Protein AF-A0AAE4P4L5-F1 (afdb_monomer_lite)

Organism: NCBI:txid1117645

Secondary structure (DSSP, 8-state):
-----------SSEEE--SSSEEEEESSHHHHHHHHHHHHHTT----SEEEE-SSGGGHHHHHHHTTT--SEEEEE--SSHHHHHHHHHHHHHTTTS-EEE-GGGGTBSTTSBSSHHHHHHHHHHHHHHHHHHHHGGGS--------------------------------------------------------------------------------------PPP----------PPPP--------HHHHHHHHHHHHHHHTTS---HHHHHHHHHHHEEE-TTSBEEEPTT----HHHHHHHTT---S-PPPTT---B---PPPHHHHHHHHHHHHHHHTT-SEEEEEESS-TTSHHHHHHHTSSSEEEEEEEES-HHHHHHHHHH-TTSEEEEB-GGGGTB-TTSPBPPP---EEEEEE---BSB--SHHHHTTSSTT--BHHHHHHHHHHHHEEEEEEEEEEEETTTGGG-TTB-SEEEEEEEEPPTT-STT----EEEEEEEE--S---B--TTHHHH-GGGB-SEEEEEE-TTS-EEEEEE--HHHHHHHHHHHHHHHHHHHHHTTS-TT----------------------PPPPPPPHHHHHHHHHHHHHHHHHHHH-SS--HHHHHHHHHHHHHHHHHHH-GGG--HHHHHHHHHHHHHHHHHHH----SSEEESS----TT--EEEE---S-EEEHHHHH-TTS-HHHHHHHHTB-TTSBBTTTTTTTTTEEEETTEEEEHHHHTSEEHHHHHHHHHHHHHHHHTT-TTHHHHHHHHHHHTPPPPPPGGG----TTSHHHHH-EEEEEEEEEEETTTTEEEEEEEEEEHHHHHHHHHHHS-GGGGTTS-HHHHHHHHTT-----S-HHHHHHHHHHHHHHHHHHHHHHHHHTS-HHHHHHHHHHHHHHHS-EE---GGGSPP--EEESEETTEE----HHHHHHHHHHHHHSEEEE---TTS-HHHHHHHHHHHHHHTTS-SSEEEEESSHHHHHHHHHHHHHHSTT-EEEEEET-STT---TT----TT-EEEEEHHHHTTEE--HHHHHHHHHT-TTS-HHHHHHHHSPPHHHHHHHHHHHTTSTT----S--EEHHHHT--EEEETTGGGG-----B---SSTT---GGGG-B-PPPHHHHHHHHHHHHHHHHHTS--EEEE-S----S-HHHHHHHHHTTSHHHHHHTTTTSHHHHHHHH--EEEEEEE-TTS-EEEEEEE-

Foldseek 3Di:
DDDDDDDDDDDLKDKDAAQDLEEEEEQAVLQLVLVCVVCVVVVHDDRHMYIYNPHLVSLVVVCVVCLVRQGEYEYFYFQDPSSVVSLVCSCVVNPPHNYYYCCVVLQGHPPGGRGSNSSSVVVVVVVVVVVVVVVVVVPPPDDDDDDDDDDDDDDDDDDDDDDDDDDDDDDDDDDDDDDDDDDDDDDDDDDDDDDDDDDDYDDDDDDDDDDDDDDDDDDDDDDDDDDDDDDDDDDDDDDDDDDDDDPDDDLVPLQVVLVVLLVVCQPHQDEQVSLLVNLCSQWDADPQQWIAGRPPDDQDVSNLVSLVSHDDDDPDPPPDPFFFDFDADLLVLVLLLVVCLVVCVPPQEWEEEEQAQFLNSNVVSVPPSPHHYAYEYEHQDPSSLSNNCSVCVRYGYGNDHSLCQQAPQQLDGDDADQGGLEYEEEGTWDADDDDNCVSPRPVVDGIRLSNVVVVRLVRHDAQGKYWYKDFLVVLLPQQWDFQKDWDDKAWDAACSTPPDRTTIMTTMITGDPPGDTHRRNCVCVVVVLSHQADWDWDQDPVRDIDTGGHDYPVSSSVSSVVVVVVVVVVVVVVVPPPPDDDDDDDDDDDDDDDDDDDDDDDDFDQDDPVLLVVLLVLLVLLLVLLVPQLQNFPVSVVVNVVSVVVNVCSVPVVRPDTPVNSVVSNVVSVVSNVVSVDDDDLEDEDQDDDDDFQHFKYWFAHPFDKDFQQVQEQVVDDPLRVVQLLCADLLQARDVCVSNVVQWADFDHGTGGLLNLLFFFLLVSLVRLVVCVVVCVVPPPCRSVVSVVSSVVQFFDQDALVRDQDFLLDVVQVVAWPAWDFDFDQDPVVRHTDTDTDTDGNSNVLLVVLVPDDQVLLVPAHSVLLNCVSPVNQQDDPDPVVSQVSVVSSRVSRRVSVSCCLVPVDDPVSNVVSSVVCCSPPVRGGDDQQLNQGQGFMKGQDFPRHGDYQDSLLSSLLSCCLNQQFDESQAAPPNPLLLSLLSSVRSCQVSPLWFFEEEEAAAPVVVSVSVSRCSRIHHRAMEREQGLPDPSYDCSVPAGGGRYYYYYYLNNLLLEDAPPVLLVVVQVVADQDDPVNSVPSQDDPVVVVVVVVVVCVPDPDDDDDHHGGHPVRNVGQAYEYEACLVQLQAGAAQDDPDPPDDQPRNPAGDDHDSSNNSLLSVLVVNCVVSVQRRYYYYHNDQDDQGLSSVVSVCSSRQVVVCVVVVVSRSSSVCVNPKDFNFDFNQDPVRDTHTDGGID

pLDDT: mean 74.39, std 22.73, range [22.67, 98.56]

InterPro domains:
  IPR002052 DNA methylase, N-6 adenine-specific, conserved site [PS00092] (423-429)
  IPR003356 DNA methylase, adenine-specific [PF02384] (325-542)
  IPR014001 Helicase superfamily 1/2, ATP-binding domain [PS51192] (958-1200)
  IPR014001 Helicase superfamily 1/2, ATP-binding domain [SM00487] (946-1205)
  IPR027417 P-loop containing nucleoside triphosphate hydrolase [G3DSA:3.40.50.300] (941-1202)
  IPR027417 P-loop containing nucleoside triphosphate hydrolase [SSF52540] (906-1208)
  IPR029063 S-adenosyl-L-methionine-dependent methyltransferase superfamily [G3DSA:3.40.50.150] (322-543)
  IPR029063 S-adenosyl-L-methionine-dependent methyltransferase superfamily [SSF53335] (313-619)
  IPR051537 DNA Adenine N(4)/N(6)-Methyltransferase [PTHR42933] (322-515)
  IPR060542 Probable helicase domain [PF28555] (964-1236)

Radius of gyration: 41.23 Å; chains: 1; bounding box: 129×109×109 Å

Structure (mmCIF, N/CA/C/O backbone):
data_AF-A0AAE4P4L5-F1
#
_entry.id   AF-A0AAE4P4L5-F1
#
loop_
_atom_site.group_PDB
_atom_site.id
_atom_site.type_symbol
_atom_site.label_atom_id
_atom_site.label_alt_id
_atom_site.label_comp_id
_atom_site.label_asym_id
_atom_site.label_entity_id
_atom_site.label_seq_id
_atom_site.pdbx_PDB_ins_code
_atom_site.Cartn_x
_atom_site.Cartn_y
_atom_site.Cartn_z
_atom_site.occupancy
_atom_site.B_iso_or_equiv
_atom_site.auth_seq_id
_atom_site.auth_comp_id
_atom_site.auth_asym_id
_atom_site.auth_atom_id
_atom_site.pdbx_PDB_model_num
ATOM 1 N N . MET A 1 1 ? -25.434 48.879 -8.351 1.00 29.38 1 MET A N 1
ATOM 2 C CA . MET A 1 1 ? -26.326 49.464 -7.327 1.00 29.38 1 MET A CA 1
ATOM 3 C C . MET A 1 1 ? -25.637 49.303 -5.984 1.00 29.38 1 MET A C 1
ATOM 5 O O . MET A 1 1 ? -25.114 48.224 -5.750 1.00 29.38 1 MET A O 1
ATOM 9 N N . SER A 1 2 ? -25.571 50.295 -5.107 1.00 25.98 2 SER A N 1
ATOM 10 C CA . SER A 1 2 ? -25.793 51.746 -5.264 1.00 25.98 2 SER A CA 1
ATOM 11 C C . SER A 1 2 ? -25.328 52.394 -3.963 1.00 25.98 2 SER A C 1
ATOM 13 O O . SER A 1 2 ? -25.608 51.846 -2.899 1.00 25.98 2 SER A O 1
ATOM 15 N N . GLU A 1 3 ? -24.649 53.536 -4.025 1.00 38.09 3 GLU A N 1
ATOM 16 C CA . GLU A 1 3 ? -24.379 54.307 -2.812 1.00 38.09 3 GLU A CA 1
ATOM 17 C C . GLU A 1 3 ? -25.700 54.811 -2.227 1.00 38.09 3 GLU A C 1
ATOM 19 O O . GLU A 1 3 ? -26.531 55.372 -2.940 1.00 38.09 3 GLU A O 1
ATOM 24 N N . ASN A 1 4 ? -25.897 54.600 -0.928 1.00 30.28 4 ASN A N 1
ATOM 25 C CA . ASN A 1 4 ? -26.820 55.391 -0.129 1.00 30.28 4 ASN A CA 1
ATOM 26 C C . ASN A 1 4 ? -26.348 55.345 1.324 1.00 30.28 4 ASN A C 1
ATOM 28 O O . ASN A 1 4 ? -26.172 54.272 1.901 1.00 30.28 4 ASN A O 1
ATOM 32 N N . SER A 1 5 ? -26.085 56.517 1.888 1.00 42.69 5 SER A N 1
ATOM 33 C CA . SER A 1 5 ? -25.604 56.686 3.254 1.00 42.69 5 SER A CA 1
ATOM 34 C C . SER A 1 5 ? -26.760 56.628 4.250 1.00 42.69 5 SER A C 1
ATOM 36 O O . SER A 1 5 ? -27.847 57.131 3.977 1.00 42.69 5 SER A O 1
ATOM 38 N N . LEU A 1 6 ? -26.527 56.057 5.436 1.00 30.20 6 LEU A N 1
ATOM 39 C CA . LEU A 1 6 ? -27.431 56.211 6.576 1.00 30.20 6 LEU A CA 1
ATOM 40 C C . LEU A 1 6 ? -26.693 55.993 7.906 1.00 30.20 6 LEU A C 1
ATOM 42 O O . LEU A 1 6 ? -26.108 54.941 8.130 1.00 30.20 6 LEU A O 1
ATOM 46 N N . ALA A 1 7 ? -26.765 57.012 8.768 1.00 28.72 7 ALA A N 1
ATOM 47 C CA . ALA A 1 7 ? -26.451 57.012 10.200 1.00 28.72 7 ALA A CA 1
ATOM 48 C C . ALA A 1 7 ? -25.129 56.354 10.665 1.00 28.72 7 ALA A C 1
ATOM 50 O O . ALA A 1 7 ? -25.094 55.188 11.055 1.00 28.72 7 ALA A O 1
ATOM 51 N N . TYR A 1 8 ? -24.090 57.180 10.845 1.00 36.94 8 TYR A N 1
ATOM 52 C CA . TYR A 1 8 ? -23.181 56.964 11.977 1.00 36.94 8 TYR A CA 1
ATOM 53 C C . TYR A 1 8 ? -23.991 57.067 13.282 1.00 36.94 8 TYR A C 1
ATOM 55 O O . TYR A 1 8 ? -24.640 58.082 13.539 1.00 36.94 8 TYR A O 1
ATOM 63 N N . LYS A 1 9 ? -23.931 56.020 14.104 1.00 34.38 9 LYS A N 1
ATOM 64 C CA . LYS A 1 9 ? -24.213 56.047 15.545 1.00 34.38 9 LYS A CA 1
ATOM 65 C C . LYS A 1 9 ? -22.993 55.485 16.266 1.00 34.38 9 LYS A C 1
ATOM 67 O O . LYS A 1 9 ? -22.259 54.697 15.672 1.00 34.38 9 LYS A O 1
ATOM 72 N N . ASP A 1 10 ? -22.798 55.887 17.518 1.00 44.84 10 ASP A N 1
ATOM 73 C CA . ASP A 1 10 ? -21.693 55.399 18.342 1.00 44.84 10 ASP A CA 1
ATOM 74 C C . ASP A 1 10 ? -21.751 53.878 18.518 1.00 44.84 10 ASP A C 1
ATOM 76 O O . ASP A 1 10 ? -22.666 53.330 19.133 1.00 44.84 10 ASP A O 1
ATOM 80 N N . ASP A 1 11 ? -20.743 53.211 17.970 1.00 51.00 11 ASP A N 1
ATOM 81 C CA . ASP A 1 11 ? -20.430 51.806 18.184 1.00 51.00 11 ASP A CA 1
ATOM 82 C C . ASP A 1 11 ? -18.935 51.670 17.860 1.00 51.00 11 ASP A C 1
ATOM 84 O O . ASP A 1 11 ? -18.531 51.800 16.703 1.00 51.00 11 ASP A O 1
ATOM 88 N N . ASP A 1 12 ? -18.075 51.436 18.857 1.00 70.44 12 ASP A N 1
ATOM 89 C CA . ASP A 1 12 ? -16.612 51.369 18.655 1.00 70.44 12 ASP A CA 1
ATOM 90 C C . ASP A 1 12 ? -16.159 50.146 17.822 1.00 70.44 12 ASP A C 1
ATOM 92 O O . ASP A 1 12 ? -14.967 49.888 17.648 1.00 70.44 12 ASP A O 1
ATOM 96 N N . ILE A 1 13 ? -17.124 49.351 17.360 1.00 82.00 13 ILE A N 1
ATOM 97 C CA . ILE A 1 13 ? -16.982 48.089 16.649 1.00 82.00 13 ILE A CA 1
ATOM 98 C C . ILE A 1 13 ? -17.882 48.166 15.414 1.00 82.00 13 ILE A C 1
ATOM 100 O O . ILE A 1 13 ? -19.107 48.117 15.533 1.00 82.00 13 ILE A O 1
ATOM 104 N N . SER A 1 14 ? -17.300 48.237 14.216 1.00 84.94 14 SER A N 1
ATOM 105 C CA . SER A 1 14 ? -18.095 48.289 12.985 1.00 84.94 14 SER A CA 1
ATOM 106 C C . SER A 1 14 ? -18.563 46.899 12.550 1.00 84.94 14 SER A C 1
ATOM 108 O O . SER A 1 14 ? -17.757 45.981 12.377 1.00 84.94 14 SER A O 1
ATOM 110 N N . VAL A 1 15 ? -19.865 46.760 12.302 1.00 88.44 15 VAL A N 1
ATOM 111 C CA . VAL A 1 15 ? -20.518 45.505 11.900 1.00 88.44 15 VAL A CA 1
ATOM 112 C C . VAL A 1 15 ? -21.089 45.631 10.483 1.00 88.44 15 VAL A C 1
ATOM 114 O O . VAL A 1 15 ? -21.562 46.694 10.090 1.00 88.44 15 VAL A O 1
ATOM 117 N N . ILE A 1 16 ? -21.020 44.555 9.700 1.00 85.44 16 ILE A N 1
ATOM 118 C CA . ILE A 1 16 ? -21.752 44.372 8.439 1.00 85.44 16 ILE A CA 1
ATOM 119 C C . ILE A 1 16 ? -22.526 43.066 8.585 1.00 85.44 16 ILE A C 1
ATOM 121 O O . ILE A 1 16 ? -21.897 42.013 8.663 1.00 85.44 16 ILE A O 1
ATOM 125 N N . GLU A 1 17 ? -23.854 43.117 8.650 1.00 83.81 17 GLU A N 1
ATOM 126 C CA . GLU A 1 17 ? -24.657 41.918 8.913 1.00 83.81 17 GLU A CA 1
ATOM 127 C C . GLU A 1 17 ? -24.667 40.922 7.747 1.00 83.81 17 GLU A C 1
ATOM 129 O O . GLU A 1 17 ? -24.684 41.294 6.570 1.00 83.81 17 GLU A O 1
ATOM 134 N N . GLY A 1 18 ? -24.661 39.637 8.099 1.00 78.12 18 GLY A N 1
ATOM 135 C CA . GLY A 1 18 ? -24.868 38.513 7.196 1.00 78.12 18 GLY A CA 1
ATOM 136 C C . GLY A 1 18 ? -26.224 37.846 7.413 1.00 78.12 18 GLY A C 1
ATOM 137 O O . GLY A 1 18 ? -26.995 38.204 8.296 1.00 78.12 18 GLY A O 1
ATOM 138 N N . ASN A 1 19 ? -26.510 36.839 6.592 1.00 76.00 19 ASN A N 1
ATOM 139 C CA . ASN A 1 19 ? -27.744 36.050 6.633 1.00 76.00 19 ASN A CA 1
ATOM 140 C C . ASN A 1 19 ? -27.506 34.578 7.030 1.00 76.00 19 ASN A C 1
ATOM 142 O O . ASN A 1 19 ? -28.372 33.727 6.829 1.00 76.00 19 ASN A O 1
ATOM 146 N N . LYS A 1 20 ? -26.345 34.283 7.627 1.00 74.25 20 LYS A N 1
ATOM 147 C CA . LYS A 1 20 ? -26.039 33.047 8.360 1.00 74.25 20 LYS A CA 1
ATOM 148 C C . LYS A 1 20 ? -25.724 33.355 9.818 1.00 74.25 20 LYS A C 1
ATOM 150 O O . LYS A 1 20 ? -25.116 34.379 10.107 1.00 74.25 20 LYS A O 1
ATOM 155 N N . ASP A 1 21 ? -25.989 32.382 10.688 1.00 85.62 21 ASP A N 1
ATOM 156 C CA . ASP A 1 21 ? -25.558 32.358 12.095 1.00 85.62 21 ASP A CA 1
ATOM 157 C C . ASP A 1 21 ? -24.047 32.016 12.221 1.00 85.62 21 ASP A C 1
ATOM 159 O O . ASP A 1 21 ? -23.607 31.062 12.869 1.00 85.62 21 ASP A O 1
ATOM 163 N N . GLU A 1 22 ? -23.223 32.786 11.508 1.00 86.69 22 GLU A N 1
ATOM 164 C CA . GLU A 1 22 ? -21.763 32.703 11.446 1.00 86.69 22 GLU A CA 1
ATOM 165 C C . GLU A 1 22 ? -21.189 34.128 11.350 1.00 86.69 22 GLU A C 1
ATOM 167 O O . GLU A 1 22 ? -21.437 34.823 10.361 1.00 86.69 22 GLU A O 1
ATOM 172 N N . LEU A 1 23 ? -20.388 34.549 12.336 1.00 89.94 23 LEU A N 1
ATOM 173 C CA . LEU A 1 23 ? -19.726 35.860 12.349 1.00 89.94 23 LEU A CA 1
ATOM 174 C C . LEU A 1 23 ? -18.198 35.738 12.276 1.00 89.94 23 LEU A C 1
ATOM 176 O O . LEU A 1 23 ? -17.626 34.737 12.712 1.00 89.94 23 LEU A O 1
ATOM 180 N N . ILE A 1 24 ? -17.526 36.751 11.723 1.00 92.94 24 ILE A N 1
ATOM 181 C CA . ILE A 1 24 ? -16.059 36.832 11.628 1.00 92.94 24 ILE A CA 1
ATOM 182 C C . ILE A 1 24 ? -15.569 38.134 12.263 1.00 92.94 24 ILE A C 1
ATOM 184 O O . ILE A 1 24 ? -16.101 39.200 11.958 1.00 92.94 24 ILE A O 1
ATOM 188 N N . VAL A 1 25 ? -14.546 38.045 13.114 1.00 93.06 25 VAL A N 1
ATOM 189 C CA . VAL A 1 25 ?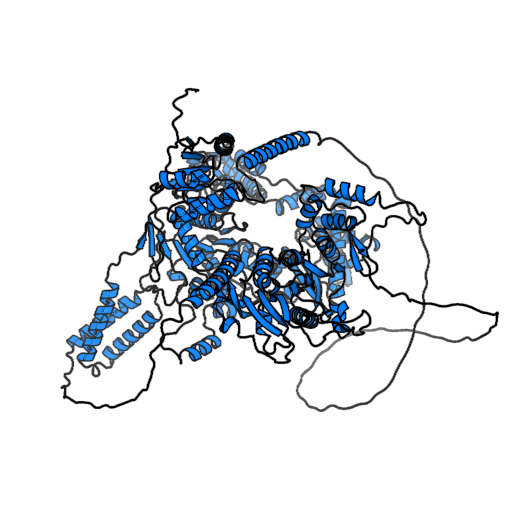 -13.964 39.169 13.860 1.00 93.06 25 VAL A CA 1
ATOM 190 C C . VAL A 1 25 ? -12.584 39.531 13.308 1.00 93.06 25 VAL A C 1
ATOM 192 O O . VAL A 1 25 ? -11.704 38.675 13.237 1.00 93.06 25 VAL A O 1
ATOM 195 N N . PHE A 1 26 ? -12.388 40.805 12.976 1.00 93.50 26 PHE A N 1
ATOM 196 C CA . PHE A 1 26 ? -11.140 41.405 12.493 1.00 93.50 26 PHE A CA 1
ATOM 197 C C . PHE A 1 26 ? -10.654 42.489 13.466 1.00 93.50 26 PHE A C 1
ATOM 199 O O . PHE A 1 26 ? -11.460 43.133 14.142 1.00 93.50 26 PHE A O 1
ATOM 206 N N . LYS A 1 27 ? -9.342 42.750 13.526 1.00 85.88 27 LYS A N 1
ATOM 207 C CA . LYS A 1 27 ? -8.793 43.819 14.385 1.00 85.88 27 LYS A CA 1
ATOM 208 C C . LYS A 1 27 ? -9.137 45.205 13.835 1.00 85.88 27 LYS A C 1
ATOM 210 O O . LYS A 1 27 ? -9.496 46.092 14.600 1.00 85.88 27 LYS A O 1
ATOM 215 N N . ASN A 1 28 ? -9.081 45.387 12.515 1.00 84.69 28 ASN A N 1
ATOM 216 C CA . ASN A 1 28 ? -9.272 46.674 11.842 1.00 84.69 28 ASN A CA 1
ATOM 217 C C . ASN A 1 28 ? -10.212 46.570 10.616 1.00 84.69 28 ASN A C 1
ATOM 219 O O . ASN A 1 28 ? -10.631 45.485 10.211 1.00 84.69 28 ASN A O 1
ATOM 223 N N . ILE A 1 29 ? -10.564 47.721 10.027 1.00 86.50 29 ILE A N 1
ATOM 224 C CA . ILE A 1 29 ? -11.447 47.795 8.851 1.00 86.50 29 ILE A CA 1
ATOM 225 C C . ILE A 1 29 ? -10.764 47.346 7.545 1.00 86.50 29 ILE A C 1
ATOM 227 O O . ILE A 1 29 ? -11.463 46.804 6.687 1.00 86.50 29 ILE A O 1
ATOM 231 N N . LYS A 1 30 ? -9.440 47.519 7.379 1.00 88.06 30 LYS A N 1
ATOM 232 C CA . LYS A 1 30 ? -8.724 47.110 6.153 1.00 88.06 30 LYS A CA 1
ATOM 233 C C . LYS A 1 30 ? -8.886 45.606 5.935 1.00 88.06 30 LYS A C 1
ATOM 235 O O . LYS A 1 30 ? -9.355 45.206 4.878 1.00 88.06 30 LYS A O 1
ATOM 240 N N . ASP A 1 31 ? -8.653 44.789 6.961 1.00 86.56 31 ASP A N 1
ATOM 241 C CA . ASP A 1 31 ? -8.791 43.328 6.860 1.00 86.56 31 ASP A CA 1
ATOM 242 C C . ASP A 1 31 ? -10.226 42.861 6.603 1.00 86.56 31 ASP A C 1
ATOM 244 O O . ASP A 1 31 ? -10.441 41.916 5.843 1.00 86.56 31 ASP A O 1
ATOM 248 N N . LYS A 1 32 ? -11.223 43.570 7.148 1.00 91.25 32 LYS A N 1
ATOM 249 C CA . LYS A 1 32 ? -12.639 43.337 6.827 1.00 91.25 32 LYS A CA 1
ATOM 250 C C . LYS A 1 32 ? -12.926 43.567 5.334 1.00 91.25 32 LYS A C 1
ATOM 252 O O . LYS A 1 32 ? -13.687 42.807 4.737 1.00 91.25 32 LYS A O 1
ATOM 257 N N . HIS A 1 33 ? -12.309 44.576 4.713 1.00 88.94 33 HIS A N 1
ATOM 258 C CA . HIS A 1 33 ? -12.405 44.794 3.265 1.00 88.94 33 HIS A CA 1
ATOM 259 C C . HIS A 1 33 ? -11.573 43.789 2.462 1.00 88.94 33 HIS A C 1
ATOM 261 O O . HIS A 1 33 ? -12.082 43.257 1.478 1.00 88.94 33 HIS A O 1
ATOM 267 N N . SER A 1 34 ? -10.368 43.441 2.914 1.00 88.88 34 SER A N 1
ATOM 268 C CA . SER A 1 34 ? -9.531 42.405 2.298 1.00 88.88 34 SER A CA 1
ATOM 269 C C . SER A 1 34 ? -10.231 41.041 2.279 1.00 88.88 34 SER A C 1
ATOM 271 O O . SER A 1 34 ? -10.159 40.327 1.283 1.00 88.88 34 SER A O 1
ATOM 273 N N . PHE A 1 35 ? -11.011 40.701 3.313 1.00 88.81 35 PHE A N 1
ATOM 274 C CA . PHE A 1 35 ? -11.885 39.523 3.298 1.00 88.81 35 PHE A CA 1
ATOM 275 C C . PHE A 1 35 ? -12.978 39.610 2.218 1.00 88.81 35 PHE A C 1
ATOM 277 O O . PHE A 1 35 ? -13.188 38.654 1.471 1.00 88.81 35 PHE A O 1
ATOM 284 N N . LEU A 1 36 ? -13.655 40.757 2.092 1.00 85.81 36 LEU A N 1
ATOM 285 C CA . LEU A 1 36 ? -14.664 40.982 1.047 1.00 85.81 36 LEU A CA 1
ATOM 286 C C . LEU A 1 36 ? -14.064 40.933 -0.369 1.00 85.81 36 LEU A C 1
ATOM 288 O O . LEU A 1 36 ? -14.729 40.484 -1.301 1.00 85.81 36 LEU A O 1
ATOM 292 N N . GLU A 1 37 ? -12.816 41.360 -0.545 1.00 83.50 37 GLU A N 1
ATOM 293 C CA . GLU A 1 37 ? -12.102 41.299 -1.822 1.00 83.50 37 GLU A CA 1
ATOM 294 C C . GLU A 1 37 ? -11.591 39.887 -2.141 1.00 83.50 37 GLU A C 1
ATOM 296 O O . GLU A 1 37 ? -11.750 39.421 -3.268 1.00 83.50 37 GLU A O 1
ATOM 301 N N . LEU A 1 38 ? -11.114 39.135 -1.143 1.00 80.88 38 LEU A N 1
ATOM 302 C CA . LEU A 1 38 ? -10.835 37.700 -1.276 1.00 80.88 38 LEU A CA 1
ATOM 303 C C . LEU A 1 38 ? -12.084 36.902 -1.677 1.00 80.88 38 LEU A C 1
ATOM 305 O O . LEU A 1 38 ? -11.978 35.992 -2.498 1.00 80.88 38 LEU A O 1
ATOM 309 N N . LEU A 1 39 ? -13.261 37.249 -1.144 1.00 79.50 39 LEU A N 1
ATOM 310 C CA . LEU A 1 39 ? -14.530 36.656 -1.573 1.00 79.50 39 LEU A CA 1
ATOM 311 C C . LEU A 1 39 ? -14.843 36.995 -3.040 1.00 79.50 39 LEU A C 1
ATOM 313 O O . LEU A 1 39 ? -15.114 36.076 -3.814 1.00 79.50 39 LEU A O 1
ATOM 317 N N . LYS A 1 40 ? -14.715 38.264 -3.461 1.00 80.44 40 LYS A N 1
ATOM 318 C CA . LYS A 1 40 ? -14.887 38.670 -4.874 1.00 80.44 40 LYS A CA 1
ATOM 319 C C . LYS A 1 40 ? -13.942 37.920 -5.818 1.00 80.44 40 LYS A C 1
ATOM 321 O O . LYS A 1 40 ? -14.400 37.397 -6.826 1.00 80.44 40 LYS A O 1
ATOM 326 N N . LEU A 1 41 ? -12.655 37.812 -5.479 1.00 73.00 41 LEU A N 1
ATOM 327 C CA . LEU A 1 41 ? -11.650 37.083 -6.271 1.00 73.00 41 LEU A CA 1
ATOM 328 C C . LEU A 1 41 ? -11.952 35.580 -6.398 1.00 73.00 41 LEU A C 1
ATOM 330 O O . LEU A 1 41 ? -11.503 34.940 -7.345 1.00 73.00 41 LEU A O 1
ATOM 334 N N . ASN A 1 42 ? -12.721 35.020 -5.461 1.00 68.19 42 ASN A N 1
ATOM 335 C CA . ASN A 1 42 ? -13.201 33.641 -5.499 1.00 68.19 42 ASN A CA 1
ATOM 336 C C . ASN A 1 42 ? -14.630 33.520 -6.099 1.00 68.19 42 ASN A C 1
ATOM 338 O O . ASN A 1 42 ? -15.226 32.448 -6.003 1.00 68.19 42 ASN A O 1
ATOM 342 N N . ASN A 1 43 ? -15.202 34.593 -6.672 1.00 76.06 43 ASN A N 1
ATOM 343 C CA . ASN A 1 43 ? -16.600 34.699 -7.131 1.00 76.06 43 ASN A CA 1
ATOM 344 C C . ASN A 1 43 ? -17.653 34.332 -6.059 1.00 76.06 43 ASN A C 1
ATOM 346 O O . ASN A 1 43 ? -18.656 33.673 -6.336 1.00 76.06 43 ASN A O 1
ATOM 350 N N . GLN A 1 44 ? -17.433 34.764 -4.815 1.00 66.56 44 GLN A N 1
ATOM 351 C CA . GLN A 1 44 ? -18.316 34.512 -3.673 1.00 66.56 44 GLN A CA 1
ATOM 352 C C . GLN A 1 44 ? -18.919 35.810 -3.120 1.00 66.56 44 GLN A C 1
ATOM 354 O O . GLN A 1 44 ? -18.237 36.820 -2.961 1.00 66.56 44 GLN A O 1
ATOM 359 N N . ASN A 1 45 ? -20.204 35.761 -2.762 1.00 71.50 45 ASN A N 1
ATOM 360 C CA . ASN A 1 45 ? -20.880 36.828 -2.022 1.00 71.50 45 ASN A CA 1
ATOM 361 C C . ASN A 1 45 ? -20.741 36.595 -0.511 1.00 71.50 45 ASN A C 1
ATOM 363 O O . ASN A 1 45 ? -20.831 35.455 -0.046 1.00 71.50 45 ASN A O 1
ATOM 367 N N . ASN A 1 46 ? -20.580 37.669 0.268 1.00 80.19 46 ASN A N 1
ATOM 368 C CA . ASN A 1 46 ? -20.603 37.555 1.724 1.00 80.19 46 ASN A CA 1
ATOM 369 C C . ASN A 1 46 ? -22.004 37.170 2.227 1.00 80.19 46 ASN A C 1
ATOM 371 O O . ASN A 1 46 ? -23.001 37.755 1.814 1.00 80.19 46 ASN A O 1
ATOM 375 N N . ASN A 1 47 ? -22.052 36.210 3.150 1.00 81.44 47 ASN A N 1
ATOM 376 C CA . ASN A 1 47 ? -23.261 35.774 3.855 1.00 81.44 47 ASN A CA 1
ATOM 377 C C . ASN A 1 47 ? -23.059 35.665 5.379 1.00 81.44 47 ASN A C 1
ATOM 379 O O . ASN A 1 47 ? -23.902 35.106 6.072 1.00 81.44 47 ASN A O 1
ATOM 383 N N . ARG A 1 48 ? -21.950 36.203 5.904 1.00 86.44 48 ARG A N 1
ATOM 384 C CA . ARG A 1 48 ? -21.556 36.156 7.320 1.00 86.44 48 ARG A CA 1
ATOM 385 C C . ARG A 1 48 ? -21.520 37.553 7.925 1.00 86.44 48 ARG A C 1
ATOM 387 O O . ARG A 1 48 ? -21.166 38.499 7.221 1.00 86.44 48 ARG A O 1
ATOM 394 N N . THR A 1 49 ? -21.825 37.681 9.212 1.00 90.50 49 THR A N 1
ATOM 395 C CA . THR A 1 49 ? -21.708 38.971 9.906 1.00 90.50 49 THR A CA 1
ATOM 396 C C . THR A 1 49 ? -20.230 39.309 10.111 1.00 90.50 49 THR A C 1
ATOM 398 O O . THR A 1 49 ? -19.491 38.549 10.734 1.00 90.50 49 THR A O 1
ATOM 401 N N . LEU A 1 50 ? -19.759 40.424 9.552 1.00 92.94 50 LEU A N 1
ATOM 402 C CA . LEU A 1 50 ? -18.352 40.830 9.602 1.00 92.94 50 LEU A CA 1
ATOM 403 C C . LEU A 1 50 ? -18.160 41.966 10.605 1.00 92.94 50 LEU A C 1
ATOM 405 O O . LEU A 1 50 ? -18.689 43.063 10.426 1.00 92.94 50 LEU A O 1
ATOM 409 N N . VAL A 1 51 ? -17.366 41.706 11.637 1.00 91.12 51 VAL A N 1
ATOM 410 C CA . VAL A 1 51 ? -17.156 42.569 12.801 1.00 91.12 51 VAL A CA 1
ATOM 411 C C . VAL A 1 51 ? -15.704 43.047 12.806 1.00 91.12 51 VAL A C 1
ATOM 413 O O . VAL A 1 51 ? -14.798 42.223 12.750 1.00 91.12 51 VAL A O 1
ATOM 416 N N . ALA A 1 52 ? -15.447 44.353 12.891 1.00 91.31 52 ALA A N 1
ATOM 417 C CA . ALA A 1 52 ? -14.095 44.897 13.061 1.00 91.31 52 ALA A CA 1
ATOM 418 C C . ALA A 1 52 ? -13.987 45.691 14.370 1.00 91.31 52 ALA A C 1
ATOM 420 O O . ALA A 1 52 ? -14.791 46.588 14.610 1.00 91.31 52 ALA A O 1
ATOM 421 N N . LEU A 1 53 ? -13.000 45.356 15.209 1.00 84.56 53 LEU A N 1
ATOM 422 C CA . LEU A 1 53 ? -12.876 45.858 16.588 1.00 84.56 53 LEU A CA 1
ATOM 423 C C . LEU A 1 53 ? -12.277 47.268 16.708 1.00 84.56 53 LEU A C 1
ATOM 425 O O . LEU A 1 53 ? -12.491 47.928 17.720 1.00 84.56 53 LEU A O 1
ATOM 429 N N . HIS A 1 54 ? -11.516 47.713 15.705 1.00 82.75 54 HIS A N 1
ATOM 430 C CA . HIS A 1 54 ? -10.723 48.954 15.640 1.00 82.75 54 HIS A CA 1
ATOM 431 C C . HIS A 1 54 ? -9.588 49.093 16.675 1.00 82.75 54 HIS A C 1
ATOM 433 O O . HIS A 1 54 ? -8.508 49.556 16.319 1.00 82.75 54 HIS A O 1
ATOM 439 N N . SER A 1 55 ? -9.801 48.689 17.930 1.00 77.19 55 SER A N 1
ATOM 440 C CA . SER A 1 55 ? -8.830 48.737 19.029 1.00 77.19 55 SER A CA 1
ATOM 441 C C . SER A 1 55 ? -8.930 47.484 19.901 1.00 77.19 55 SER A C 1
ATOM 443 O O . SER A 1 55 ? -10.006 46.905 20.062 1.00 77.19 55 SER A O 1
ATOM 445 N N . GLY A 1 56 ? -7.817 47.087 20.526 1.00 69.38 56 GLY A N 1
ATOM 446 C CA . GLY A 1 56 ? -7.788 45.967 21.472 1.00 69.38 56 GLY A CA 1
ATOM 447 C C . GLY A 1 56 ? -8.635 46.191 22.726 1.00 69.38 56 GLY A C 1
ATOM 448 O O . GLY A 1 56 ? -9.127 45.229 23.315 1.00 69.38 56 GLY A O 1
ATOM 449 N N . GLU A 1 57 ? -8.884 47.444 23.105 1.00 75.75 57 GLU A N 1
ATOM 450 C CA . GLU A 1 57 ? -9.739 47.796 24.247 1.00 75.75 57 GLU A CA 1
ATOM 451 C C . GLU A 1 57 ? -11.205 47.396 24.006 1.00 75.75 57 GLU A C 1
ATOM 453 O O . GLU A 1 57 ? -11.897 46.920 24.914 1.00 75.75 57 GLU A O 1
ATOM 458 N N . ASN A 1 58 ? -11.648 47.461 22.746 1.00 82.50 58 ASN A N 1
ATOM 459 C CA . ASN A 1 58 ? -12.998 47.090 22.328 1.00 82.50 58 ASN A CA 1
ATOM 460 C C . ASN A 1 58 ? -13.250 45.576 22.372 1.00 82.50 58 ASN A C 1
ATOM 462 O O . ASN A 1 58 ? -14.403 45.156 22.291 1.00 82.50 58 ASN A O 1
ATOM 466 N N . THR A 1 59 ? -12.224 44.747 22.608 1.00 83.19 59 THR A N 1
ATOM 467 C CA . THR A 1 59 ? -12.387 43.304 22.864 1.00 83.19 59 THR A CA 1
ATOM 468 C C . THR A 1 59 ? -13.402 43.047 23.984 1.00 83.19 59 THR A C 1
ATOM 470 O O . THR A 1 59 ? -14.264 42.184 23.845 1.00 83.19 59 THR A O 1
ATOM 473 N N . LYS A 1 60 ? -13.391 43.844 25.068 1.00 81.50 60 LYS A N 1
ATOM 474 C CA . LYS A 1 60 ? -14.396 43.729 26.146 1.00 81.50 60 LYS A CA 1
ATOM 475 C C . LYS A 1 60 ? -15.816 44.055 25.665 1.00 81.50 60 LYS A C 1
ATOM 477 O O . LYS A 1 60 ? -16.752 43.339 26.010 1.00 81.50 60 LYS A O 1
ATOM 482 N N . LYS A 1 61 ? -15.972 45.107 24.851 1.00 83.25 61 LYS A N 1
ATOM 483 C CA . LYS A 1 61 ? -17.265 45.521 24.275 1.00 83.25 61 LYS A CA 1
ATOM 484 C C . LYS A 1 61 ? -17.814 44.445 23.329 1.00 83.25 61 LYS A C 1
ATOM 486 O O . LYS A 1 61 ? -18.995 44.120 23.404 1.00 83.25 61 LYS A O 1
ATOM 491 N N . PHE A 1 62 ? -16.952 43.828 22.515 1.00 90.75 62 PHE A N 1
ATOM 492 C CA . PHE A 1 62 ? -17.303 42.697 21.651 1.00 90.75 62 PHE A CA 1
ATOM 493 C C . PHE A 1 62 ? -17.816 41.500 22.456 1.00 90.75 62 PHE A C 1
ATOM 495 O O . PHE A 1 62 ? -18.919 41.021 22.199 1.00 90.75 62 PHE A O 1
ATOM 502 N N . MET A 1 63 ? -17.051 41.049 23.455 1.00 88.06 63 MET A N 1
ATOM 503 C CA . MET A 1 63 ? -17.416 39.869 24.245 1.00 88.06 63 MET A CA 1
ATOM 504 C C . MET A 1 63 ? -18.735 40.072 24.998 1.00 88.06 63 MET A C 1
ATOM 506 O O . MET A 1 63 ? -19.535 39.146 25.048 1.00 88.06 63 MET A O 1
ATOM 510 N N . GLY A 1 64 ? -19.017 41.286 25.492 1.00 83.88 64 GLY A N 1
ATOM 511 C CA . GLY A 1 64 ? -20.326 41.631 26.058 1.00 83.88 64 GLY A CA 1
ATOM 512 C C . GLY A 1 64 ? -21.458 41.621 25.021 1.00 83.88 64 GLY A C 1
ATOM 513 O O . GLY A 1 64 ? -22.483 40.977 25.234 1.00 83.88 64 GLY A O 1
ATOM 514 N N . LYS A 1 65 ? -21.266 42.276 23.866 1.00 86.31 65 LYS A N 1
ATOM 515 C CA . LYS A 1 65 ? -22.281 42.385 22.796 1.00 86.31 65 LYS A CA 1
ATOM 516 C C . LYS A 1 65 ? -22.674 41.025 22.202 1.00 86.31 65 LYS A C 1
ATOM 518 O O . LYS A 1 65 ? -23.828 40.839 21.832 1.00 86.31 65 LYS A O 1
ATOM 523 N N . TYR A 1 66 ? -21.741 40.070 22.161 1.00 88.31 66 TYR A N 1
ATOM 524 C CA . TYR A 1 66 ? -21.950 38.725 21.611 1.00 88.31 66 TYR A CA 1
ATOM 525 C C . TYR A 1 66 ? -21.933 37.601 22.667 1.00 88.31 66 TYR A C 1
ATOM 527 O O . TYR A 1 66 ? -21.916 36.425 22.303 1.00 88.31 66 TYR A O 1
ATOM 535 N N . GLN A 1 67 ? -22.011 37.913 23.970 1.00 83.56 67 GLN A N 1
ATOM 536 C CA . GLN A 1 67 ? -21.974 36.910 25.052 1.00 83.56 67 GLN A CA 1
ATOM 537 C C . GLN A 1 67 ? -23.067 35.837 24.902 1.00 83.56 67 GLN A C 1
ATOM 539 O O . GLN A 1 67 ? -22.832 34.648 25.118 1.00 83.56 67 GLN A O 1
ATOM 544 N N . ASN A 1 68 ? -24.258 36.245 24.462 1.00 80.81 68 ASN A N 1
ATOM 545 C CA . ASN A 1 68 ? -25.407 35.361 24.260 1.00 80.81 68 ASN A CA 1
ATOM 546 C C . ASN A 1 68 ? -25.533 34.823 22.824 1.00 80.81 68 ASN A C 1
ATOM 548 O O . ASN A 1 68 ? -26.475 34.092 22.541 1.00 80.81 68 ASN A O 1
ATOM 552 N N . TYR A 1 69 ? -24.576 35.112 21.936 1.00 85.25 69 TYR A N 1
ATOM 553 C CA . TYR A 1 69 ? -24.582 34.599 20.565 1.00 85.25 69 TYR A CA 1
ATOM 554 C C . TYR A 1 69 ? -24.482 33.064 20.542 1.00 85.25 69 TYR A C 1
ATOM 556 O O . TYR A 1 69 ? -23.724 32.473 21.322 1.00 85.25 69 TYR A O 1
ATOM 564 N N . THR A 1 70 ? -25.271 32.418 19.683 1.00 82.81 70 THR A N 1
ATOM 565 C CA . THR A 1 70 ? -25.388 30.949 19.585 1.00 82.81 70 THR A CA 1
ATOM 566 C C . THR A 1 70 ? -24.737 30.363 18.335 1.00 82.81 70 THR A C 1
ATOM 568 O O . THR A 1 70 ? -24.368 29.188 18.347 1.00 82.81 70 THR A O 1
ATOM 571 N N . GLY A 1 71 ? -24.551 31.175 17.293 1.00 80.12 71 GLY A N 1
ATOM 572 C CA . GLY A 1 71 ? -23.834 30.803 16.082 1.00 80.12 71 GLY A CA 1
ATOM 573 C C . GLY A 1 71 ? -22.323 30.669 16.258 1.00 80.12 71 GLY A C 1
ATOM 574 O O . GLY A 1 71 ? -21.767 30.735 17.358 1.00 80.12 71 GLY A O 1
ATOM 575 N N . LYS A 1 72 ? -21.625 30.492 15.134 1.00 88.25 72 LYS A N 1
ATOM 576 C CA . LYS A 1 72 ? -20.160 30.322 15.122 1.00 88.25 72 LYS A CA 1
ATOM 577 C C . LYS A 1 72 ? -19.434 31.659 15.074 1.00 88.25 72 LYS A C 1
ATOM 579 O O . LYS A 1 72 ? -19.811 32.537 14.298 1.00 88.25 72 LYS A O 1
ATOM 584 N N . ILE A 1 73 ? -18.356 31.774 15.844 1.00 91.50 73 ILE A N 1
ATOM 585 C CA . ILE A 1 73 ? -17.469 32.941 15.869 1.00 91.50 73 ILE A CA 1
ATOM 586 C C . ILE A 1 73 ? -16.130 32.539 15.253 1.00 91.50 73 ILE A C 1
ATOM 588 O O . ILE A 1 73 ? -15.449 31.648 15.757 1.00 91.50 73 ILE A O 1
ATOM 592 N N . PHE A 1 74 ? -15.722 33.207 14.181 1.00 92.25 74 PHE A N 1
ATOM 593 C CA . PHE A 1 74 ? -14.410 33.012 13.570 1.00 92.25 74 PHE A CA 1
ATOM 594 C C . PHE A 1 74 ? -13.492 34.193 13.891 1.00 92.25 74 PHE A C 1
ATOM 596 O O . PHE A 1 74 ? -13.853 35.342 13.641 1.00 92.25 74 PHE A O 1
ATOM 603 N N . LEU A 1 75 ? -12.300 33.930 14.426 1.00 93.00 75 LEU A N 1
ATOM 604 C CA . LEU A 1 75 ? -11.329 34.971 14.771 1.00 93.00 75 LEU A CA 1
ATOM 605 C C . LEU A 1 75 ? -10.280 35.097 13.662 1.00 93.00 75 LEU A C 1
ATOM 607 O O . LEU A 1 75 ? -9.587 34.136 13.338 1.00 93.00 75 LEU A O 1
ATOM 611 N N . CYS A 1 76 ? -10.192 36.287 13.073 1.00 91.62 76 CYS A N 1
ATOM 612 C CA . CYS A 1 76 ? -9.255 36.663 12.017 1.00 91.62 76 CYS A CA 1
ATOM 613 C C . CYS A 1 76 ? -8.596 38.010 12.366 1.00 91.62 76 CYS A C 1
ATOM 615 O O . CYS A 1 76 ? -8.594 38.957 11.578 1.00 91.62 76 CYS A O 1
ATOM 617 N N . LEU A 1 77 ? -8.098 38.103 13.602 1.00 92.44 77 LEU A N 1
ATOM 618 C CA . LEU A 1 77 ? -7.290 39.227 14.072 1.00 92.44 77 LEU A CA 1
ATOM 619 C C . LEU A 1 77 ? -5.876 39.158 13.462 1.00 92.44 77 LEU A C 1
ATOM 621 O O . LEU A 1 77 ? -5.537 38.204 12.763 1.00 92.44 77 LEU A O 1
ATOM 625 N N . ASP A 1 78 ? -5.046 40.156 13.737 1.00 90.69 78 ASP A N 1
ATOM 626 C CA . ASP A 1 78 ? -3.645 40.167 13.312 1.00 90.69 78 ASP A CA 1
ATOM 627 C C . ASP A 1 78 ? -2.849 38.995 13.918 1.00 90.69 78 ASP A C 1
ATOM 629 O O . ASP A 1 78 ? -3.218 38.404 14.942 1.00 90.69 78 ASP A O 1
ATOM 633 N N . GLY A 1 79 ? -1.727 38.682 13.276 1.00 83.69 79 GLY A N 1
ATOM 634 C CA . GLY A 1 79 ? -0.710 37.755 13.759 1.00 83.69 79 GLY A CA 1
ATOM 635 C C . GLY A 1 79 ? 0.198 38.353 14.833 1.00 83.69 79 GLY A C 1
ATOM 636 O O . GLY A 1 79 ? 0.899 37.588 15.482 1.00 83.69 79 GLY A O 1
ATOM 637 N N . ASP A 1 80 ? 0.167 39.677 15.038 1.00 84.06 80 ASP A N 1
ATOM 638 C CA . ASP A 1 80 ? 1.021 40.391 15.993 1.00 84.06 80 ASP A CA 1
ATOM 639 C C . ASP A 1 80 ? 0.724 40.044 17.462 1.00 84.06 80 ASP A C 1
ATOM 641 O O . ASP A 1 80 ? -0.356 39.566 17.820 1.00 84.06 80 ASP A O 1
ATOM 645 N N . ARG A 1 81 ? 1.670 40.360 18.353 1.00 78.25 81 ARG A N 1
ATOM 646 C CA . ARG A 1 81 ? 1.577 40.083 19.798 1.00 78.25 81 ARG A CA 1
ATOM 647 C C . ARG A 1 81 ? 0.283 40.605 20.438 1.00 78.25 81 ARG A C 1
ATOM 649 O O . ARG A 1 81 ? -0.258 39.985 21.355 1.00 78.25 81 ARG A O 1
ATOM 656 N N . ALA A 1 82 ? -0.239 41.729 19.941 1.00 77.38 82 ALA A N 1
ATOM 657 C CA . ALA A 1 82 ? -1.512 42.290 20.379 1.00 77.38 82 ALA A CA 1
ATOM 658 C C . ALA A 1 82 ? -2.713 41.460 19.883 1.00 77.38 82 ALA A C 1
ATOM 660 O O . ALA A 1 82 ? -3.589 41.133 20.681 1.00 77.38 82 ALA A O 1
ATOM 661 N N . GLY A 1 83 ? -2.752 41.081 18.602 1.00 82.62 83 GLY A N 1
ATOM 662 C CA . GLY A 1 83 ? -3.765 40.204 18.010 1.00 82.62 83 GLY A CA 1
ATOM 663 C C . GLY A 1 83 ? -3.761 38.795 18.610 1.00 82.62 83 GLY A C 1
ATOM 664 O O . GLY A 1 83 ? -4.831 38.244 18.876 1.00 82.62 83 GLY A O 1
ATOM 665 N N . ASN A 1 84 ? -2.585 38.254 18.942 1.00 81.25 84 ASN A N 1
ATOM 666 C CA . ASN A 1 84 ? -2.425 37.017 19.712 1.00 81.25 84 ASN A CA 1
ATOM 667 C C . ASN A 1 84 ? -3.071 37.135 21.098 1.00 81.25 84 ASN A C 1
ATOM 669 O O . ASN A 1 84 ? -3.920 36.315 21.451 1.00 81.25 84 ASN A O 1
ATOM 673 N N . MET A 1 85 ? -2.753 38.193 21.852 1.00 80.06 85 MET A N 1
ATOM 674 C CA . MET A 1 85 ? -3.345 38.435 23.171 1.00 80.06 85 MET A CA 1
ATOM 675 C C . MET A 1 85 ? -4.869 38.653 23.108 1.00 80.06 85 MET A C 1
ATOM 677 O O . MET A 1 85 ? -5.591 38.133 23.956 1.00 80.06 85 MET A O 1
ATOM 681 N N . MET A 1 86 ? -5.382 39.366 22.098 1.00 81.94 86 MET A N 1
ATOM 682 C CA . MET A 1 86 ? -6.830 39.524 21.881 1.00 81.94 86 MET A CA 1
ATOM 683 C C . MET A 1 86 ? -7.510 38.190 21.540 1.00 81.94 86 MET A C 1
ATOM 685 O O . MET A 1 86 ? -8.574 37.892 22.078 1.00 81.94 86 MET A O 1
ATOM 689 N N . THR A 1 87 ? -6.894 37.369 20.683 1.00 87.38 87 THR A N 1
ATOM 690 C CA . THR A 1 87 ? -7.444 36.071 20.257 1.00 87.38 87 THR A CA 1
ATOM 691 C C . THR A 1 87 ? -7.511 35.096 21.431 1.00 87.38 87 THR A C 1
ATOM 693 O O . THR A 1 87 ? -8.576 34.544 21.704 1.00 87.38 87 THR A O 1
ATOM 696 N N . LEU A 1 88 ? -6.417 34.955 22.188 1.00 83.88 88 LEU A N 1
ATOM 697 C CA . LEU A 1 88 ? -6.381 34.154 23.416 1.00 83.88 88 LEU A CA 1
ATOM 698 C C . LEU A 1 88 ? -7.411 34.639 24.442 1.00 83.88 88 LEU A C 1
ATOM 700 O O . LEU A 1 88 ? -8.080 33.820 25.074 1.00 83.88 88 LEU A O 1
ATOM 704 N N . LYS A 1 89 ? -7.590 35.959 24.574 1.00 84.19 89 LYS A N 1
ATOM 705 C CA . LYS A 1 89 ? -8.576 36.537 25.490 1.00 84.19 89 LYS A CA 1
ATOM 706 C C . LYS A 1 89 ? -10.010 36.185 25.105 1.00 84.19 89 LYS A C 1
ATOM 708 O O . LYS A 1 89 ? -10.749 35.727 25.965 1.00 84.19 89 LYS A O 1
ATOM 713 N N . ILE A 1 90 ? -10.394 36.330 23.834 1.00 84.00 90 ILE A N 1
ATOM 714 C CA . ILE A 1 90 ? -11.745 35.960 23.376 1.00 84.00 90 ILE A CA 1
ATOM 715 C C . ILE A 1 90 ? -11.991 34.456 23.565 1.00 84.00 90 ILE A C 1
ATOM 717 O O . ILE A 1 90 ? -13.059 34.068 24.030 1.00 84.00 90 ILE A O 1
ATOM 721 N N . LEU A 1 91 ? -11.002 33.608 23.263 1.00 82.56 91 LEU A N 1
ATOM 722 C CA . LEU A 1 91 ? -11.101 32.156 23.463 1.00 82.56 91 LEU A CA 1
ATOM 723 C C . LEU A 1 91 ? -11.237 31.758 24.947 1.00 82.56 91 LEU A C 1
ATOM 725 O O . LEU A 1 91 ? -11.910 30.775 25.248 1.00 82.56 91 LEU A O 1
ATOM 729 N N . THR A 1 92 ? -10.630 32.519 25.863 1.00 83.50 92 THR A N 1
ATOM 730 C CA . THR A 1 92 ? -10.654 32.242 27.311 1.00 83.50 92 THR A CA 1
ATOM 731 C C . THR A 1 92 ? -11.909 32.814 27.981 1.00 83.50 92 THR A C 1
ATOM 733 O O . THR A 1 92 ? -12.628 32.088 28.665 1.00 83.50 92 THR A O 1
ATOM 736 N N . ASP A 1 93 ? -12.215 34.093 27.753 1.00 80.06 93 ASP A N 1
ATOM 737 C CA . ASP A 1 93 ? -13.320 34.808 28.407 1.00 80.06 93 ASP A CA 1
ATOM 738 C C . ASP A 1 93 ? -14.701 34.382 27.850 1.00 80.06 93 ASP A C 1
ATOM 740 O O . ASP A 1 93 ? -15.714 34.541 28.530 1.00 80.06 93 ASP A O 1
ATOM 744 N N . MET A 1 94 ? -14.763 33.811 26.634 1.00 81.06 94 MET A N 1
ATOM 745 C CA . MET A 1 94 ? -15.983 33.241 26.027 1.00 81.06 94 MET A CA 1
ATOM 746 C C . MET A 1 94 ? -15.933 31.703 25.903 1.00 81.06 94 MET A C 1
ATOM 748 O O . MET A 1 94 ? -16.485 31.125 24.959 1.00 81.06 94 MET A O 1
ATOM 752 N N . ASN A 1 95 ? -15.272 31.026 26.847 1.00 66.00 95 ASN A N 1
ATOM 753 C CA . ASN A 1 95 ? -15.182 29.564 26.889 1.00 66.00 95 ASN A CA 1
ATOM 754 C C . ASN A 1 95 ? -16.577 28.890 26.828 1.00 66.00 95 ASN A C 1
ATOM 756 O O . ASN A 1 95 ? -17.565 29.400 27.358 1.00 66.00 95 ASN A O 1
ATOM 760 N N . GLY A 1 96 ? -16.669 27.741 26.153 1.00 64.06 96 GLY A N 1
ATOM 761 C CA . GLY A 1 96 ? -17.923 27.018 25.897 1.00 64.06 96 GLY A CA 1
ATOM 762 C C . GLY A 1 96 ? -18.724 27.491 24.673 1.00 64.06 96 GLY A C 1
ATOM 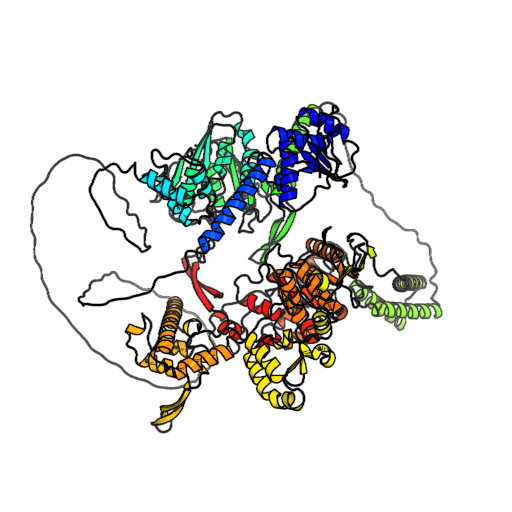763 O O . GLY A 1 96 ? -19.733 26.873 24.333 1.00 64.06 96 GLY A O 1
ATOM 764 N N . LYS A 1 97 ? -18.292 28.548 23.971 1.00 71.88 97 LYS A N 1
ATOM 765 C CA . LYS A 1 97 ? -18.871 28.977 22.683 1.00 71.88 97 LYS A CA 1
ATOM 766 C C . LYS A 1 97 ? -18.174 28.312 21.491 1.00 71.88 97 LYS A C 1
ATOM 768 O O . LYS A 1 97 ? -17.025 27.888 21.577 1.00 71.88 97 LYS A O 1
ATOM 773 N N . ASN A 1 98 ? -18.855 28.257 20.342 1.00 82.88 98 ASN A N 1
ATOM 774 C CA . ASN A 1 98 ? -18.314 27.689 19.101 1.00 82.88 98 ASN A CA 1
ATOM 775 C C . ASN A 1 98 ? -17.390 28.700 18.390 1.00 82.88 98 ASN A C 1
ATOM 777 O O . ASN A 1 98 ? -17.740 29.277 17.355 1.00 82.88 98 ASN A O 1
ATOM 781 N N . ILE A 1 99 ? -16.239 28.964 19.013 1.00 86.44 99 ILE A N 1
ATOM 782 C CA . ILE A 1 99 ? -15.230 29.923 18.554 1.00 86.44 99 ILE A CA 1
ATOM 783 C C . ILE A 1 99 ? -14.079 29.179 17.878 1.00 86.44 99 ILE A C 1
ATOM 785 O O . ILE A 1 99 ? -13.587 28.178 18.395 1.00 86.44 99 ILE A O 1
ATOM 789 N N . LYS A 1 100 ? -13.625 29.676 16.725 1.00 86.38 100 LYS A N 1
ATOM 790 C CA . LYS A 1 100 ? -12.485 29.118 15.995 1.00 86.38 100 LYS A CA 1
ATOM 791 C C . LYS A 1 100 ? -11.549 30.211 15.489 1.00 86.38 100 LYS A C 1
ATOM 793 O O . LYS A 1 100 ? -11.960 31.075 14.718 1.00 86.38 100 LYS A O 1
ATOM 798 N N . ASP A 1 101 ? -10.273 30.116 15.852 1.00 86.38 101 ASP A N 1
ATOM 799 C CA . ASP A 1 101 ? -9.212 30.867 15.179 1.00 86.38 101 ASP A CA 1
ATOM 800 C C . ASP A 1 101 ? -9.076 30.377 13.723 1.00 86.38 101 ASP A C 1
ATOM 802 O O . ASP A 1 101 ? -8.996 29.172 13.456 1.00 86.38 101 ASP A O 1
ATOM 806 N N . ILE A 1 102 ? -9.117 31.312 12.771 1.00 84.44 102 ILE A N 1
ATOM 807 C CA . ILE A 1 102 ? -8.929 31.055 11.337 1.00 84.44 102 ILE A CA 1
ATOM 808 C C . ILE A 1 102 ? -7.687 31.742 10.766 1.00 84.44 102 ILE A C 1
ATOM 810 O O . ILE A 1 102 ? -7.408 31.571 9.581 1.00 84.44 102 ILE A O 1
ATOM 814 N N . ARG A 1 103 ? -6.894 32.436 11.592 1.00 88.81 103 ARG A N 1
ATOM 815 C CA . ARG A 1 103 ? -5.601 33.019 11.205 1.00 88.81 103 ARG A CA 1
ATOM 816 C C . ARG A 1 103 ? -4.652 31.982 10.573 1.00 88.81 103 ARG A C 1
ATOM 818 O O . ARG A 1 103 ? -4.117 32.284 9.503 1.00 88.81 103 ARG A O 1
ATOM 825 N N . PRO A 1 104 ? -4.549 30.723 11.064 1.00 85.12 104 PRO A N 1
ATOM 826 C CA . PRO A 1 104 ? -3.745 29.691 10.400 1.00 85.12 104 PRO A CA 1
ATOM 827 C C . PRO A 1 104 ? -4.174 29.362 8.958 1.00 85.12 104 PRO A C 1
ATOM 829 O O . PRO A 1 104 ? -3.335 28.960 8.159 1.00 85.12 104 PRO A O 1
ATOM 832 N N . LEU A 1 105 ? -5.447 29.565 8.581 1.00 74.06 105 LEU A N 1
ATOM 833 C CA . LEU A 1 105 ? -5.928 29.294 7.212 1.00 74.06 105 LEU A CA 1
ATOM 834 C C . LEU A 1 105 ? -5.401 30.301 6.177 1.00 74.06 105 LEU A C 1
ATOM 836 O O . LEU A 1 105 ? -5.411 30.012 4.982 1.00 74.06 105 LEU A O 1
ATOM 840 N N . TYR A 1 106 ? -4.941 31.464 6.638 1.00 76.31 106 TYR A N 1
ATOM 841 C CA . TYR A 1 106 ? -4.324 32.513 5.825 1.00 76.31 106 TYR A CA 1
ATOM 842 C C . TYR A 1 106 ? -2.821 32.656 6.121 1.00 76.31 106 TYR A C 1
ATOM 844 O O . TYR A 1 106 ? -2.192 33.620 5.692 1.00 76.31 106 TYR A O 1
ATOM 852 N N . GLY A 1 107 ? -2.236 31.723 6.884 1.00 79.31 107 GLY A N 1
ATOM 853 C CA . GLY A 1 107 ? -0.852 31.821 7.352 1.00 79.31 107 GLY A CA 1
ATOM 854 C C . GLY A 1 107 ? -0.586 33.081 8.182 1.00 79.31 107 GLY A C 1
ATOM 855 O O . GLY A 1 107 ? 0.496 33.654 8.074 1.00 79.31 107 GLY A O 1
ATOM 856 N N . ILE A 1 108 ? -1.579 33.555 8.946 1.00 86.44 108 ILE A N 1
ATOM 857 C CA . ILE A 1 108 ? -1.457 34.759 9.773 1.00 86.44 108 ILE A CA 1
ATOM 858 C C . ILE A 1 108 ? -0.830 34.398 11.125 1.00 86.44 108 ILE A C 1
ATOM 860 O O . ILE A 1 108 ? -1.412 33.630 11.893 1.00 86.44 108 ILE A O 1
ATOM 864 N N . SER A 1 109 ? 0.365 34.928 11.395 1.00 84.56 109 SER A N 1
ATOM 865 C CA . SER A 1 109 ? 1.155 34.707 12.622 1.00 84.56 109 SER A CA 1
ATOM 866 C C . SER A 1 109 ? 2.323 35.702 12.697 1.00 84.56 109 SER A C 1
ATOM 868 O O . SER A 1 109 ? 2.604 36.367 11.704 1.00 84.56 109 SER A O 1
ATOM 870 N N . GLU A 1 110 ? 3.037 35.770 13.829 1.00 78.38 110 GLU A N 1
ATOM 871 C CA . GLU A 1 110 ? 4.199 36.670 14.006 1.00 78.38 110 GLU A CA 1
ATOM 872 C C . GLU A 1 110 ? 5.299 36.434 12.947 1.00 78.38 110 GLU A C 1
ATOM 874 O O . GLU A 1 110 ? 5.927 37.392 12.505 1.00 78.38 110 GLU A O 1
ATOM 879 N N . ASN A 1 111 ? 5.446 35.194 12.458 1.00 75.31 111 ASN A N 1
ATOM 880 C CA . ASN A 1 111 ? 6.412 34.789 11.422 1.00 75.31 111 ASN A CA 1
ATOM 881 C C . ASN A 1 111 ? 5.754 34.518 10.047 1.00 75.31 111 ASN A C 1
ATOM 883 O O . ASN A 1 111 ? 6.324 33.819 9.210 1.00 75.31 111 ASN A O 1
ATOM 887 N N . GLY A 1 112 ? 4.527 34.998 9.827 1.00 76.50 112 GLY A N 1
ATOM 888 C CA . GLY A 1 112 ? 3.770 34.811 8.586 1.00 76.50 112 GLY A CA 1
ATOM 889 C C . GLY A 1 112 ? 3.228 36.134 8.052 1.00 76.50 112 GLY A C 1
ATOM 890 O O . GLY A 1 112 ? 3.833 37.185 8.253 1.00 76.50 112 GLY A O 1
ATOM 891 N N . ASN A 1 113 ? 2.057 36.098 7.407 1.00 82.69 113 ASN A N 1
ATOM 892 C CA . ASN A 1 113 ? 1.333 37.333 7.096 1.00 82.69 113 ASN A CA 1
ATOM 893 C C . ASN A 1 113 ? 0.918 37.989 8.427 1.00 82.69 113 ASN A C 1
ATOM 895 O O . ASN A 1 113 ? 0.302 37.342 9.273 1.00 82.69 113 ASN A O 1
ATOM 899 N N . GLN A 1 114 ? 1.200 39.269 8.637 1.00 84.19 114 GLN A N 1
ATOM 900 C CA . GLN A 1 114 ? 0.837 39.959 9.877 1.00 84.19 114 GLN A CA 1
ATOM 901 C C . GLN A 1 114 ? -0.675 40.199 9.972 1.00 84.19 114 GLN A C 1
ATOM 903 O O . GLN A 1 114 ? -1.218 40.332 11.068 1.00 84.19 114 GLN A O 1
ATOM 908 N N . ASN A 1 115 ? -1.380 40.230 8.837 1.00 88.31 115 ASN A N 1
ATOM 909 C CA . ASN A 1 115 ? -2.834 40.360 8.757 1.00 88.31 115 ASN A CA 1
ATOM 910 C C . ASN A 1 115 ? -3.391 39.820 7.421 1.00 88.31 115 ASN A C 1
ATOM 912 O O . ASN A 1 115 ? -2.658 39.315 6.566 1.00 88.31 115 ASN A O 1
ATOM 916 N N . LEU A 1 116 ? -4.713 39.898 7.240 1.00 88.75 116 LEU A N 1
ATOM 917 C CA . LEU A 1 116 ? -5.397 39.349 6.064 1.00 88.75 116 LEU A CA 1
ATOM 918 C C . LEU A 1 116 ? -5.185 40.190 4.796 1.00 88.75 116 LEU A C 1
ATOM 920 O O . LEU A 1 116 ? -5.267 39.670 3.682 1.00 88.75 116 LEU A O 1
ATOM 924 N N . SER A 1 117 ? -4.902 41.479 4.957 1.00 88.62 117 SER A N 1
ATOM 925 C CA . SER A 1 117 ? -4.586 42.387 3.858 1.00 88.62 117 SER A CA 1
ATOM 926 C C . SER A 1 117 ? -3.246 42.042 3.214 1.00 88.62 117 SER A C 1
ATOM 928 O O . SER A 1 117 ? -3.164 41.961 1.993 1.00 88.62 117 SER A O 1
ATOM 930 N N . GLU A 1 118 ? -2.229 41.741 4.019 1.00 87.50 118 GLU A N 1
ATOM 931 C CA . GLU A 1 118 ? -0.932 41.265 3.528 1.00 87.50 118 GLU A CA 1
ATOM 932 C C . GLU A 1 118 ? -1.058 39.920 2.791 1.00 87.50 118 GLU A C 1
ATOM 934 O O . GLU A 1 118 ? -0.529 39.763 1.690 1.00 87.50 118 GLU A O 1
ATOM 939 N N . TYR A 1 119 ? -1.861 38.984 3.316 1.00 88.38 119 TYR A N 1
ATOM 940 C CA . TYR A 1 119 ? -2.179 37.732 2.616 1.00 88.38 119 TYR A CA 1
ATOM 941 C C . TYR A 1 119 ? -2.832 37.972 1.237 1.00 88.38 119 TYR A C 1
ATOM 943 O O . TYR A 1 119 ? -2.497 37.292 0.262 1.00 88.38 119 TYR A O 1
ATOM 951 N N . LEU A 1 120 ? -3.750 38.940 1.127 1.00 85.00 120 LEU A N 1
ATOM 952 C CA . LEU A 1 120 ? -4.384 39.319 -0.142 1.00 85.00 120 LEU A CA 1
ATOM 953 C C . LEU A 1 120 ? -3.375 39.936 -1.126 1.00 85.00 120 LEU A C 1
ATOM 955 O O . LEU A 1 120 ? -3.344 39.541 -2.295 1.00 85.00 120 LEU A O 1
ATOM 959 N N . GLU A 1 121 ? -2.536 40.862 -0.661 1.00 88.06 121 GLU A N 1
ATOM 960 C CA . GLU A 1 121 ? -1.493 41.510 -1.466 1.00 88.06 121 GLU A CA 1
ATOM 961 C C . GLU A 1 121 ? -0.490 40.467 -2.007 1.00 88.06 121 GLU A C 1
ATOM 963 O O . GLU A 1 121 ? -0.237 40.413 -3.217 1.00 88.06 121 GLU A O 1
ATOM 968 N N . ASN A 1 122 ? -0.038 39.538 -1.155 1.00 82.94 122 ASN A N 1
ATOM 969 C CA . ASN A 1 122 ? 0.808 38.403 -1.536 1.00 82.94 122 ASN A CA 1
ATOM 970 C C . ASN A 1 122 ? 0.126 37.475 -2.565 1.00 82.94 122 ASN A C 1
ATOM 972 O O . ASN A 1 122 ? 0.729 37.122 -3.586 1.00 82.94 122 ASN A O 1
ATOM 976 N N . LYS A 1 123 ? -1.152 37.118 -2.361 1.00 78.06 123 LYS A N 1
ATOM 977 C CA . LYS A 1 123 ? -1.923 36.258 -3.283 1.00 78.06 123 LYS A CA 1
ATOM 978 C C . LYS A 1 123 ? -2.071 36.881 -4.680 1.00 78.06 123 LYS A C 1
ATOM 980 O O . LYS A 1 123 ? -1.927 36.178 -5.683 1.00 78.06 123 LYS A O 1
ATOM 985 N N . LEU A 1 124 ? -2.314 38.192 -4.760 1.00 79.12 124 LEU A N 1
ATOM 986 C CA . LEU A 1 124 ? -2.409 38.928 -6.028 1.00 79.12 124 LEU A CA 1
ATOM 987 C C . LEU A 1 124 ? -1.051 39.043 -6.745 1.00 79.12 124 LEU A C 1
ATOM 989 O O . LEU A 1 124 ? -0.992 38.947 -7.975 1.00 79.12 124 LEU A O 1
ATOM 993 N N . GLY A 1 125 ? 0.047 39.188 -5.995 1.00 72.56 125 GLY A N 1
ATOM 994 C CA . GLY A 1 125 ? 1.407 39.187 -6.544 1.00 72.56 125 GLY A CA 1
ATOM 995 C C . GLY A 1 125 ? 1.766 37.880 -7.265 1.00 72.56 125 GLY A C 1
ATOM 996 O O . GLY A 1 125 ? 2.327 37.910 -8.364 1.00 72.56 125 GLY A O 1
ATOM 997 N N . VAL A 1 126 ? 1.384 36.731 -6.696 1.00 66.19 126 VAL A N 1
ATOM 998 C CA . VAL A 1 126 ? 1.615 35.405 -7.302 1.00 66.19 126 VAL A CA 1
ATOM 999 C C . VAL A 1 126 ? 0.832 35.227 -8.610 1.00 66.19 126 VAL A C 1
ATOM 1001 O O . VAL A 1 126 ? 1.395 34.754 -9.598 1.00 66.19 126 VAL A O 1
ATOM 1004 N N . GLN A 1 127 ? -0.434 35.660 -8.672 1.00 58.44 127 GLN A N 1
ATOM 1005 C CA . GLN A 1 127 ? -1.235 35.550 -9.903 1.00 58.44 127 GLN A CA 1
ATOM 1006 C C . GLN A 1 127 ? -0.631 36.340 -11.078 1.00 58.44 127 GLN A C 1
ATOM 1008 O O . GLN A 1 127 ? -0.579 35.830 -12.202 1.00 58.44 127 GLN A O 1
ATOM 1013 N N . LYS A 1 128 ? -0.102 37.549 -10.830 1.00 57.12 128 LYS A N 1
ATOM 1014 C CA . LYS A 1 128 ? 0.575 38.342 -11.873 1.00 57.12 128 LYS A CA 1
ATOM 1015 C C . LYS A 1 128 ? 1.834 37.652 -12.411 1.00 57.12 128 LYS A C 1
ATOM 1017 O O . LYS A 1 128 ? 2.014 37.612 -13.626 1.00 57.12 128 LYS A O 1
ATOM 1022 N N . LYS A 1 129 ? 2.663 37.051 -11.545 1.00 51.22 129 LYS A N 1
ATOM 1023 C CA . LYS A 1 129 ? 3.867 36.303 -11.970 1.00 51.22 129 LYS A CA 1
ATOM 1024 C C . LYS A 1 129 ? 3.528 35.112 -12.875 1.00 51.22 129 LYS A C 1
ATOM 1026 O O . LYS A 1 129 ? 4.184 34.919 -13.895 1.00 51.22 129 LYS A O 1
ATOM 1031 N N . ASN A 1 130 ? 2.479 34.358 -12.545 1.00 46.00 130 ASN A N 1
ATOM 1032 C CA . ASN A 1 130 ? 2.083 33.183 -13.328 1.00 46.00 130 ASN A CA 1
ATOM 1033 C C . ASN A 1 130 ? 1.586 33.537 -14.739 1.00 46.00 130 ASN A C 1
ATOM 1035 O O . ASN A 1 130 ? 1.812 32.765 -15.664 1.00 46.00 130 ASN A O 1
ATOM 1039 N N . THR A 1 131 ? 0.960 34.704 -14.924 1.00 44.59 131 THR A N 1
ATOM 1040 C CA . THR A 1 131 ? 0.496 35.152 -16.252 1.00 44.59 131 THR A CA 1
ATOM 1041 C C . THR A 1 131 ? 1.681 35.404 -17.195 1.00 44.59 131 THR A C 1
ATOM 1043 O O . THR A 1 131 ? 1.699 34.904 -18.316 1.00 44.59 131 THR A O 1
ATOM 1046 N N . ILE A 1 132 ? 2.719 36.092 -16.703 1.00 47.88 132 ILE A N 1
ATOM 1047 C CA . ILE A 1 132 ? 3.926 36.455 -17.469 1.00 47.88 132 ILE A CA 1
ATOM 1048 C C . ILE A 1 132 ? 4.704 35.205 -17.931 1.00 47.88 132 ILE A C 1
ATOM 1050 O O . ILE A 1 132 ? 5.193 35.146 -19.059 1.00 47.88 132 ILE A O 1
ATOM 1054 N N . LEU A 1 133 ? 4.773 34.170 -17.084 1.00 38.19 133 LEU A N 1
ATOM 1055 C CA . LEU A 1 133 ? 5.449 32.901 -17.393 1.00 38.19 133 LEU A CA 1
ATOM 1056 C C . LEU A 1 133 ? 4.780 32.084 -18.514 1.00 38.19 133 LEU A C 1
ATOM 1058 O O . LEU A 1 133 ? 5.445 31.264 -19.148 1.00 38.19 133 LEU A O 1
ATOM 1062 N N . VAL A 1 134 ? 3.482 32.283 -18.766 1.00 36.44 134 VAL A N 1
ATOM 1063 C CA . VAL A 1 134 ? 2.748 31.565 -19.826 1.00 36.44 134 VAL A CA 1
ATOM 1064 C C . VAL A 1 134 ? 2.991 32.190 -21.202 1.00 36.44 134 VAL A C 1
ATOM 1066 O O . VAL A 1 134 ? 3.048 31.467 -22.196 1.00 36.44 134 VAL A O 1
ATOM 1069 N N . GLU A 1 135 ? 3.190 33.508 -21.278 1.00 36.28 135 GLU A N 1
ATOM 1070 C CA . GLU A 1 135 ? 3.457 34.198 -22.547 1.00 36.28 135 GLU A CA 1
ATOM 1071 C C . GLU A 1 135 ? 4.862 33.882 -23.085 1.00 36.28 135 GLU A C 1
ATOM 1073 O O . GLU A 1 135 ? 5.010 33.574 -24.268 1.00 36.28 135 GLU A O 1
ATOM 1078 N N . GLN A 1 136 ? 5.878 33.841 -22.213 1.00 35.19 136 GLN A N 1
ATOM 1079 C CA . GLN A 1 136 ? 7.268 33.550 -22.603 1.00 35.19 136 GLN A CA 1
ATOM 1080 C C . GLN A 1 136 ? 7.481 32.149 -23.205 1.00 35.19 136 GLN A C 1
ATOM 1082 O O . GLN A 1 136 ? 8.429 31.949 -23.960 1.00 35.19 136 GLN A O 1
ATOM 1087 N N . ARG A 1 137 ? 6.609 31.172 -22.921 1.00 33.03 137 ARG A N 1
ATOM 1088 C CA . ARG A 1 137 ? 6.736 29.815 -23.486 1.00 33.03 137 ARG A CA 1
ATOM 1089 C C . ARG A 1 137 ? 6.307 29.697 -24.949 1.00 33.03 137 ARG A C 1
ATOM 1091 O O . ARG A 1 137 ? 6.582 28.674 -25.559 1.00 33.03 137 ARG A O 1
ATOM 1098 N N . LYS A 1 138 ? 5.663 30.713 -25.537 1.00 33.38 138 LYS A N 1
ATOM 1099 C CA . LYS A 1 138 ? 5.228 30.675 -26.948 1.00 33.38 138 LYS A CA 1
ATOM 1100 C C . LYS A 1 138 ? 6.294 31.122 -27.957 1.00 33.38 138 LYS A C 1
ATOM 1102 O O . LYS A 1 138 ? 6.008 31.133 -29.150 1.00 33.38 138 LYS A O 1
ATOM 1107 N N . SER A 1 139 ? 7.492 31.507 -27.511 1.00 32.88 139 SER A N 1
ATOM 1108 C CA . SER A 1 139 ? 8.514 32.146 -28.357 1.00 32.88 139 SER A CA 1
ATOM 1109 C C . SER A 1 139 ? 9.848 31.393 -28.472 1.00 32.88 139 SER A C 1
ATOM 1111 O O . SER A 1 139 ? 10.821 31.998 -28.918 1.00 32.88 139 SER A O 1
ATOM 1113 N N . GLN A 1 140 ? 9.927 30.110 -28.083 1.00 35.28 140 GLN A N 1
ATOM 1114 C CA . GLN A 1 140 ? 11.190 29.340 -28.108 1.00 35.28 140 GLN A CA 1
ATOM 1115 C C . GLN A 1 140 ? 11.195 28.044 -28.943 1.00 35.28 140 GLN A C 1
ATOM 1117 O O . GLN A 1 140 ? 12.277 27.516 -29.190 1.00 35.28 140 GLN A O 1
ATOM 1122 N N . ASP A 1 141 ? 10.058 27.562 -29.455 1.00 32.88 141 ASP A N 1
ATOM 1123 C CA . ASP A 1 141 ? 10.017 26.365 -30.315 1.00 32.88 141 ASP A CA 1
ATOM 1124 C C . ASP A 1 141 ? 10.371 26.694 -31.784 1.00 32.88 141 ASP A C 1
ATOM 1126 O O . ASP A 1 141 ? 9.508 26.726 -32.664 1.00 32.88 141 ASP A O 1
ATOM 1130 N N . GLY A 1 142 ? 11.653 26.961 -32.071 1.00 34.31 142 GLY A N 1
ATOM 1131 C CA . GLY A 1 142 ? 12.130 27.199 -33.440 1.00 34.31 142 GLY A CA 1
ATOM 1132 C C . GLY A 1 142 ? 13.655 27.197 -33.617 1.00 34.31 142 GLY A C 1
ATOM 1133 O O . GLY A 1 142 ? 14.343 28.020 -33.019 1.00 34.31 142 GLY A O 1
ATOM 1134 N N . TYR A 1 143 ? 14.146 26.351 -34.542 1.00 32.34 143 TYR A N 1
ATOM 1135 C CA . TYR A 1 143 ? 15.570 26.087 -34.873 1.00 32.34 143 TYR A CA 1
ATOM 1136 C C . TYR A 1 143 ? 16.338 25.358 -33.730 1.00 32.34 143 TYR A C 1
ATOM 1138 O O . TYR A 1 143 ? 15.930 25.428 -32.579 1.00 32.34 143 TYR A O 1
ATOM 1146 N N . ILE A 1 144 ? 17.402 24.557 -33.929 1.00 32.72 144 ILE A N 1
ATOM 1147 C CA . ILE A 1 144 ? 18.493 24.507 -34.937 1.00 32.72 144 ILE A CA 1
ATOM 1148 C C . ILE A 1 144 ? 18.842 23.034 -35.328 1.00 32.72 144 ILE A C 1
ATOM 1150 O O . ILE A 1 144 ? 18.479 22.101 -34.620 1.00 32.72 144 ILE A O 1
ATOM 1154 N N . ASN A 1 145 ? 19.570 22.818 -36.441 1.00 28.80 145 ASN A N 1
ATOM 1155 C CA . ASN A 1 145 ? 19.986 21.512 -37.006 1.00 28.80 145 ASN A CA 1
ATOM 1156 C C . ASN A 1 145 ? 21.522 21.259 -37.000 1.00 28.80 145 ASN A C 1
ATOM 1158 O O . ASN A 1 145 ? 22.261 22.152 -37.404 1.00 28.80 145 ASN A O 1
ATOM 1162 N N . THR A 1 146 ? 21.958 19.992 -36.820 1.00 30.80 146 THR A N 1
ATOM 1163 C CA . THR A 1 146 ? 23.220 19.362 -37.356 1.00 30.80 146 THR A CA 1
ATOM 1164 C C . THR A 1 146 ? 24.601 19.932 -36.901 1.00 30.80 146 THR A C 1
ATOM 1166 O O . THR A 1 146 ? 24.640 21.004 -36.320 1.00 30.80 146 THR A O 1
ATOM 1169 N N . ARG A 1 147 ? 25.797 19.309 -37.074 1.00 24.55 147 ARG A N 1
ATOM 1170 C CA . ARG A 1 147 ? 26.281 18.027 -37.681 1.00 24.55 147 ARG A CA 1
ATOM 1171 C C . ARG A 1 147 ? 27.632 17.564 -37.043 1.00 24.55 147 ARG A C 1
ATOM 1173 O O . ARG A 1 147 ? 28.125 18.216 -36.133 1.00 24.55 147 ARG A O 1
ATOM 1180 N N . SER A 1 148 ? 28.229 16.466 -37.533 1.00 36.62 148 SER A N 1
ATOM 1181 C CA . SER A 1 148 ? 29.430 15.755 -37.014 1.00 36.62 148 SER A CA 1
ATOM 1182 C C . SER A 1 148 ? 30.733 15.920 -37.836 1.00 36.62 148 SER A C 1
ATOM 1184 O O . SER A 1 148 ? 30.646 16.269 -39.010 1.00 36.62 148 SER A O 1
ATOM 1186 N N . ASN A 1 149 ? 31.902 15.599 -37.233 1.00 25.28 149 ASN A N 1
ATOM 1187 C CA . ASN A 1 149 ? 33.188 15.056 -37.782 1.00 25.28 149 ASN A CA 1
ATOM 1188 C C . ASN A 1 149 ? 34.270 15.086 -36.655 1.00 25.28 149 ASN A C 1
ATOM 1190 O O . ASN A 1 149 ? 34.097 15.869 -35.726 1.00 25.28 149 ASN A O 1
ATOM 1194 N N . GLY A 1 150 ? 35.384 14.328 -36.611 1.00 25.09 150 GLY A N 1
ATOM 1195 C CA . GLY A 1 150 ? 35.987 13.280 -37.468 1.00 25.09 150 GLY A CA 1
ATOM 1196 C C . GLY A 1 150 ? 37.169 12.565 -36.735 1.00 25.09 150 GLY A C 1
ATOM 1197 O O . GLY A 1 150 ? 37.429 12.889 -35.580 1.00 25.09 150 GLY A O 1
ATOM 1198 N N . ILE A 1 151 ? 37.863 11.596 -37.363 1.00 27.12 151 ILE A N 1
ATOM 1199 C CA . ILE A 1 151 ? 38.767 10.585 -36.724 1.00 27.12 151 ILE A CA 1
ATOM 1200 C C . ILE A 1 151 ? 40.222 10.648 -37.263 1.00 27.12 151 ILE A C 1
ATOM 1202 O O . ILE A 1 151 ? 40.369 10.917 -38.453 1.00 27.12 151 ILE A O 1
ATOM 1206 N N . SER A 1 152 ? 41.256 10.306 -36.458 1.00 25.62 152 SER A N 1
ATOM 1207 C CA . SER A 1 152 ? 42.470 9.551 -36.904 1.00 25.62 152 SER A CA 1
ATOM 1208 C C . SER A 1 152 ? 43.458 9.156 -35.775 1.00 25.62 152 SER A C 1
ATOM 1210 O O . SER A 1 152 ? 43.710 9.945 -34.866 1.00 25.62 152 SER A O 1
ATOM 1212 N N . ASP A 1 153 ? 44.058 7.966 -35.897 1.00 25.95 153 ASP A N 1
ATOM 1213 C CA . ASP A 1 153 ? 44.916 7.221 -34.944 1.00 25.95 153 ASP A CA 1
ATOM 1214 C C . ASP A 1 153 ? 46.424 7.588 -34.916 1.00 25.95 153 ASP A C 1
ATOM 1216 O O . ASP A 1 153 ? 46.903 8.261 -35.827 1.00 25.95 153 ASP A O 1
ATOM 1220 N N . THR A 1 154 ? 47.210 7.044 -33.953 1.00 24.45 154 THR A N 1
ATOM 1221 C CA . THR A 1 154 ? 48.333 6.083 -34.234 1.00 24.45 154 THR A CA 1
ATOM 1222 C C . THR A 1 154 ? 49.140 5.549 -33.008 1.00 24.45 154 THR A C 1
ATOM 1224 O O . THR A 1 154 ? 49.824 6.290 -32.317 1.00 24.45 154 THR A O 1
ATOM 1227 N N . GLN A 1 155 ? 49.099 4.217 -32.819 1.00 24.53 155 GLN A N 1
ATOM 1228 C CA . GLN A 1 155 ? 50.183 3.229 -32.531 1.00 24.53 155 GLN A CA 1
ATOM 1229 C C . GLN A 1 155 ? 51.332 3.400 -31.477 1.00 24.53 155 GLN A C 1
ATOM 1231 O O . GLN A 1 155 ? 52.242 4.192 -31.672 1.00 24.53 155 GLN A O 1
ATOM 1236 N N . HIS A 1 156 ? 51.411 2.399 -30.560 1.00 24.42 156 HIS A N 1
ATOM 1237 C CA . HIS A 1 156 ? 52.601 1.580 -30.139 1.00 24.42 156 HIS A CA 1
ATOM 1238 C C . HIS A 1 156 ? 53.831 2.225 -29.408 1.00 24.42 156 HIS A C 1
ATOM 1240 O O . HIS A 1 156 ? 54.041 3.423 -29.499 1.00 24.42 156 HIS A O 1
ATOM 1246 N N . LEU A 1 157 ? 54.716 1.524 -28.648 1.00 23.56 157 LEU A N 1
ATOM 1247 C CA . LEU A 1 157 ? 54.908 0.094 -28.253 1.00 23.56 157 LEU A CA 1
ATOM 1248 C C . LEU A 1 157 ? 55.780 -0.050 -26.955 1.00 23.56 157 LEU A C 1
ATOM 1250 O O . LEU A 1 157 ? 56.580 0.835 -26.673 1.00 23.56 157 LEU A O 1
ATOM 1254 N N . GLY A 1 158 ? 55.716 -1.206 -26.261 1.00 22.67 158 GLY A N 1
ATOM 1255 C CA . GLY A 1 158 ? 56.673 -1.708 -25.229 1.00 22.67 158 GLY A CA 1
ATOM 1256 C C . GLY A 1 158 ? 56.143 -1.682 -23.773 1.00 22.67 158 GLY A C 1
ATOM 1257 O O . GLY A 1 158 ? 55.544 -0.683 -23.394 1.00 22.67 158 GLY A O 1
ATOM 1258 N N . THR A 1 159 ? 56.158 -2.714 -22.902 1.00 23.30 159 THR A N 1
ATOM 1259 C CA . THR A 1 159 ? 57.119 -3.794 -22.503 1.00 23.30 159 THR A CA 1
ATOM 1260 C C . THR A 1 159 ? 58.393 -3.272 -21.805 1.00 23.30 159 THR A C 1
ATOM 1262 O O . THR A 1 159 ? 58.996 -2.336 -22.309 1.00 23.30 159 THR A O 1
ATOM 1265 N N . GLU A 1 160 ? 58.872 -3.800 -20.663 1.00 23.34 160 GLU A N 1
ATOM 1266 C CA . GLU A 1 160 ? 58.591 -5.091 -19.993 1.00 23.34 160 GLU A CA 1
ATOM 1267 C C . GLU A 1 160 ? 58.837 -5.079 -18.449 1.00 23.34 160 GLU A C 1
ATOM 1269 O O . GLU A 1 160 ? 59.085 -4.035 -17.852 1.00 23.34 160 GLU A O 1
ATOM 1274 N N . ALA A 1 161 ? 58.714 -6.267 -17.836 1.00 23.81 161 ALA A N 1
ATOM 1275 C CA . ALA A 1 161 ? 58.916 -6.700 -16.437 1.00 23.81 161 ALA A CA 1
ATOM 1276 C C . ALA A 1 161 ? 60.344 -6.444 -15.851 1.00 23.81 161 ALA A C 1
ATOM 1278 O O . ALA A 1 161 ? 61.175 -5.860 -16.531 1.00 23.81 161 ALA A O 1
ATOM 1279 N N . SER A 1 162 ? 60.772 -6.830 -14.630 1.00 26.72 162 SER A N 1
ATOM 1280 C CA . SER A 1 162 ? 60.330 -7.754 -13.544 1.00 26.72 162 SER A CA 1
ATOM 1281 C C . SER A 1 162 ? 61.023 -7.295 -12.206 1.00 26.72 162 SER A C 1
ATOM 1283 O O . SER A 1 162 ? 61.741 -6.303 -12.249 1.00 26.72 162 SER A O 1
ATOM 1285 N N . GLU A 1 163 ? 60.865 -7.805 -10.965 1.00 22.92 163 GLU A N 1
ATOM 1286 C CA . GLU A 1 163 ? 61.091 -9.175 -10.442 1.00 22.92 163 GLU A CA 1
ATOM 1287 C C . GLU A 1 163 ? 60.526 -9.447 -9.010 1.00 22.92 163 GLU A C 1
ATOM 1289 O O . GLU A 1 163 ? 60.017 -8.574 -8.310 1.00 22.92 163 GLU A O 1
ATOM 1294 N N . ARG A 1 164 ? 60.637 -10.721 -8.589 1.00 24.91 164 ARG A N 1
ATOM 1295 C CA . ARG A 1 164 ? 60.315 -11.371 -7.288 1.00 24.91 164 ARG A CA 1
ATOM 1296 C C . ARG A 1 164 ? 61.631 -11.681 -6.517 1.00 24.91 164 ARG A C 1
ATOM 1298 O O . ARG A 1 164 ? 62.684 -11.549 -7.112 1.00 24.91 164 ARG A O 1
ATOM 1305 N N . SER A 1 165 ? 61.744 -12.217 -5.286 1.00 28.12 165 SER A N 1
ATOM 1306 C CA . SER A 1 165 ? 60.903 -12.379 -4.065 1.00 28.12 165 SER A CA 1
ATOM 1307 C C . SER A 1 165 ? 61.872 -12.524 -2.839 1.00 28.12 165 SER A C 1
ATOM 1309 O O . SER A 1 165 ? 62.754 -11.683 -2.764 1.00 28.12 165 SER A O 1
ATOM 1311 N N . SER A 1 166 ? 61.903 -13.444 -1.849 1.00 25.98 166 SER A N 1
ATOM 1312 C CA . SER A 1 166 ? 61.187 -14.684 -1.452 1.00 25.98 166 SER A CA 1
ATOM 1313 C C . SER A 1 166 ? 61.427 -14.996 0.056 1.00 25.98 166 SER A C 1
ATOM 1315 O O . SER A 1 166 ? 62.255 -14.342 0.684 1.00 25.98 166 SER A O 1
ATOM 1317 N N . GLY A 1 167 ? 60.775 -16.022 0.632 1.00 23.70 167 GLY A N 1
ATOM 1318 C CA . GLY A 1 167 ? 61.115 -16.591 1.957 1.00 23.70 167 GLY A CA 1
ATOM 1319 C C . GLY A 1 167 ? 60.366 -17.907 2.262 1.00 23.70 167 GLY A C 1
ATOM 1320 O O . GLY A 1 167 ? 59.172 -17.999 1.980 1.00 23.70 167 GLY A O 1
ATOM 1321 N N . LYS A 1 168 ? 61.060 -18.954 2.754 1.00 23.27 168 LYS A N 1
ATOM 1322 C CA . LYS A 1 168 ? 60.561 -20.350 2.941 1.00 23.27 168 LYS A CA 1
ATOM 1323 C C . LYS A 1 168 ? 61.630 -21.239 3.633 1.00 23.27 168 LYS A C 1
ATOM 1325 O O . LYS A 1 168 ? 62.791 -20.833 3.581 1.00 23.27 168 LYS A O 1
ATOM 1330 N N . PRO A 1 169 ? 61.365 -22.521 4.007 1.00 43.72 169 PRO A N 1
ATOM 1331 C CA . PRO A 1 169 ? 60.235 -23.170 4.721 1.00 43.72 169 PRO A CA 1
ATOM 1332 C C . PRO A 1 169 ? 60.579 -23.323 6.244 1.00 43.72 169 PRO A C 1
ATOM 1334 O O . PRO A 1 169 ? 61.015 -22.307 6.766 1.00 43.72 169 PRO A O 1
ATOM 1337 N N . ILE A 1 170 ? 60.461 -24.380 7.094 1.00 24.42 170 ILE A N 1
ATOM 1338 C CA . ILE A 1 170 ? 60.014 -25.821 7.221 1.00 24.42 170 ILE A CA 1
ATOM 1339 C C . ILE A 1 170 ? 59.857 -26.111 8.771 1.00 24.42 170 ILE A C 1
ATOM 1341 O O . ILE A 1 170 ? 60.113 -25.166 9.518 1.00 24.42 170 ILE A O 1
ATOM 1345 N N . PRO A 1 171 ? 59.607 -27.330 9.352 1.00 38.25 171 PRO A N 1
ATOM 1346 C CA . PRO A 1 171 ? 58.983 -28.601 8.902 1.00 38.25 171 PRO A CA 1
ATOM 1347 C C . PRO A 1 171 ? 57.958 -29.259 9.903 1.00 38.25 171 PRO A C 1
ATOM 1349 O O . PRO A 1 171 ? 57.766 -28.816 11.026 1.00 38.25 171 PRO A O 1
ATOM 1352 N N . ASN A 1 172 ? 57.357 -30.382 9.473 1.00 25.72 172 ASN A N 1
ATOM 1353 C CA . ASN A 1 172 ? 56.941 -31.635 10.168 1.00 25.72 172 ASN A CA 1
ATOM 1354 C C . ASN A 1 172 ? 56.640 -31.733 11.693 1.00 25.72 172 ASN A C 1
ATOM 1356 O O . ASN A 1 172 ? 57.526 -31.541 12.520 1.00 25.72 172 ASN A O 1
ATOM 1360 N N . SER A 1 173 ? 55.519 -32.400 12.035 1.00 25.23 173 SER A N 1
ATOM 1361 C CA . SER A 1 173 ? 55.510 -33.767 12.638 1.00 25.23 173 SER A CA 1
ATOM 1362 C C . SER A 1 173 ? 54.111 -34.438 12.525 1.00 25.23 173 SER A C 1
ATOM 1364 O O . SER A 1 173 ? 53.239 -33.885 11.856 1.00 25.23 173 SER A O 1
ATOM 1366 N N . GLN A 1 174 ? 53.915 -35.657 13.062 1.00 25.28 174 GLN A N 1
ATOM 1367 C CA . GLN A 1 174 ? 52.764 -36.556 12.800 1.00 25.28 174 GLN A CA 1
ATOM 1368 C C . GLN A 1 174 ? 51.930 -36.894 14.055 1.00 25.28 174 GLN A C 1
ATOM 1370 O O . GLN A 1 174 ? 52.464 -36.833 15.159 1.00 25.28 174 GLN A O 1
ATOM 1375 N N . SER A 1 175 ? 50.680 -37.355 13.848 1.00 24.48 175 SER A N 1
ATOM 1376 C CA . SER A 1 175 ? 49.869 -38.348 14.622 1.00 24.48 175 SER A CA 1
ATOM 1377 C C . SER A 1 175 ? 48.373 -37.967 14.603 1.00 24.48 175 SER A C 1
ATOM 1379 O O . SER A 1 175 ? 48.053 -36.792 14.464 1.00 24.48 175 SER A O 1
ATOM 1381 N N . GLU A 1 176 ? 47.379 -38.859 14.699 1.00 24.80 176 GLU A N 1
ATOM 1382 C CA . GLU A 1 176 ? 47.273 -40.311 14.434 1.00 24.80 176 GLU A CA 1
ATOM 1383 C C . GLU A 1 176 ? 45.789 -40.634 14.107 1.00 24.80 176 GLU A C 1
ATOM 1385 O O . GLU A 1 176 ? 44.913 -39.806 14.361 1.00 24.80 176 GLU A O 1
ATOM 1390 N N . GLN A 1 177 ? 45.475 -41.818 13.558 1.00 31.84 177 GLN A N 1
ATOM 1391 C CA . GLN A 1 177 ? 44.087 -42.257 13.319 1.00 31.84 177 GLN A CA 1
ATOM 1392 C C . GLN A 1 177 ? 43.753 -43.596 13.994 1.00 31.84 177 GLN A C 1
ATOM 1394 O O . GLN A 1 177 ? 44.433 -44.595 13.793 1.00 31.84 177 GLN A O 1
ATOM 1399 N N . ASN A 1 178 ? 42.606 -43.616 14.673 1.00 26.16 178 ASN A N 1
ATOM 1400 C CA . ASN A 1 178 ? 41.709 -44.760 14.877 1.00 26.16 178 ASN A CA 1
ATOM 1401 C C . ASN A 1 178 ? 40.299 -44.211 14.549 1.00 26.16 178 ASN A C 1
ATOM 1403 O O . ASN A 1 178 ? 40.037 -43.051 14.852 1.00 26.16 178 ASN A O 1
ATOM 1407 N N . GLY A 1 179 ? 39.354 -44.874 13.880 1.00 27.86 179 GLY A N 1
ATOM 1408 C CA . GLY A 1 179 ? 39.008 -46.299 13.819 1.00 27.86 179 GLY A CA 1
ATOM 1409 C C . GLY A 1 179 ? 37.538 -46.423 14.292 1.00 27.86 179 GLY A C 1
ATOM 1410 O O . GLY A 1 179 ? 37.168 -45.744 15.240 1.00 27.86 179 GLY A O 1
ATOM 1411 N N . ASN A 1 180 ? 36.635 -47.222 13.710 1.00 27.44 180 ASN A N 1
ATOM 1412 C CA . ASN A 1 180 ? 36.794 -48.217 12.648 1.00 27.44 180 ASN A CA 1
ATOM 1413 C C . ASN A 1 180 ? 35.412 -48.640 12.063 1.00 27.44 180 ASN A C 1
ATOM 1415 O O . ASN A 1 180 ? 34.536 -48.969 12.854 1.00 27.44 180 ASN A O 1
ATOM 1419 N N . ASN A 1 181 ? 35.273 -48.759 10.727 1.00 29.30 181 ASN A N 1
ATOM 1420 C CA . ASN A 1 181 ? 34.278 -49.595 9.996 1.00 29.30 181 ASN A CA 1
ATOM 1421 C C . ASN A 1 181 ? 32.741 -49.338 10.193 1.00 29.30 181 ASN A C 1
ATOM 1423 O O . ASN A 1 181 ? 32.336 -48.606 11.083 1.00 29.30 181 ASN A O 1
ATOM 1427 N N . GLN A 1 182 ? 31.807 -49.848 9.359 1.00 27.55 182 GLN A N 1
ATOM 1428 C CA . GLN A 1 182 ? 31.892 -50.801 8.229 1.00 27.55 182 GLN A CA 1
ATOM 1429 C C . GLN A 1 182 ? 30.785 -50.596 7.156 1.00 27.55 182 GLN A C 1
ATOM 1431 O O . GLN A 1 182 ? 29.667 -50.236 7.503 1.00 27.55 182 GLN A O 1
ATOM 1436 N N . GLY A 1 183 ? 31.062 -50.982 5.897 1.00 28.09 183 GLY A N 1
ATOM 1437 C CA . GLY A 1 183 ? 30.054 -51.373 4.884 1.00 28.09 183 GLY A CA 1
ATOM 1438 C C . GLY A 1 183 ? 29.399 -50.245 4.048 1.00 28.09 183 GLY A C 1
ATOM 1439 O O . GLY A 1 183 ? 28.899 -49.279 4.601 1.00 28.09 183 GLY A O 1
ATOM 1440 N N . GLY A 1 184 ? 29.309 -50.299 2.711 1.00 26.69 184 GLY A N 1
ATOM 1441 C CA . GLY A 1 184 ? 30.076 -51.096 1.741 1.00 26.69 184 GLY A CA 1
ATOM 1442 C C . GLY A 1 184 ? 29.256 -51.757 0.622 1.00 26.69 184 GLY A C 1
ATOM 1443 O O . GLY A 1 184 ? 28.672 -52.808 0.853 1.00 26.69 184 GLY A O 1
ATOM 1444 N N . GLN A 1 185 ? 29.326 -51.211 -0.600 1.00 29.72 185 GLN A N 1
ATOM 1445 C CA . GLN A 1 185 ? 29.472 -51.961 -1.865 1.00 29.72 185 GLN A CA 1
ATOM 1446 C C . GLN A 1 185 ? 29.825 -51.005 -3.026 1.00 29.72 185 GLN A C 1
ATOM 1448 O O . GLN A 1 185 ? 29.638 -49.794 -2.924 1.00 29.72 185 GLN A O 1
ATOM 1453 N N . THR A 1 186 ? 30.417 -51.544 -4.093 1.00 27.91 186 THR A N 1
ATOM 1454 C CA . THR A 1 186 ? 31.036 -50.813 -5.220 1.00 27.91 186 THR A CA 1
ATOM 1455 C C . THR A 1 186 ? 30.598 -51.409 -6.573 1.00 27.91 186 THR A C 1
ATOM 1457 O O . THR A 1 186 ? 29.720 -52.265 -6.605 1.00 27.91 186 THR A O 1
ATOM 1460 N N . MET A 1 187 ? 31.275 -51.003 -7.662 1.00 29.97 187 MET A N 1
ATOM 1461 C CA . MET A 1 187 ? 31.186 -51.471 -9.064 1.00 29.97 187 MET A CA 1
ATOM 1462 C C . MET A 1 187 ? 30.181 -50.707 -9.961 1.00 29.97 187 MET A C 1
ATOM 1464 O O . MET A 1 187 ? 28.999 -50.651 -9.650 1.00 29.97 187 MET A O 1
ATOM 1468 N N . GLY A 1 188 ? 30.579 -50.129 -11.109 1.00 28.08 188 GLY A N 1
ATOM 1469 C CA . GLY A 1 188 ? 31.951 -49.842 -11.583 1.00 28.08 188 GLY A CA 1
ATOM 1470 C C . GLY A 1 188 ? 32.111 -49.663 -13.108 1.00 28.08 188 GLY A C 1
ATOM 1471 O O . GLY A 1 188 ? 31.250 -50.099 -13.862 1.00 28.08 188 GLY A O 1
ATOM 1472 N N . SER A 1 189 ? 33.282 -49.139 -13.528 1.00 31.20 189 SER A N 1
ATOM 1473 C CA . SER A 1 189 ? 33.880 -49.150 -14.899 1.00 31.20 189 SER A CA 1
ATOM 1474 C C . SER A 1 189 ? 33.137 -48.410 -16.041 1.00 31.20 189 SER A C 1
ATOM 1476 O O . SER A 1 189 ? 31.917 -48.384 -16.043 1.00 31.20 189 SER A O 1
ATOM 1478 N N . ASN A 1 190 ? 33.750 -47.810 -17.083 1.00 31.02 190 ASN A N 1
ATOM 1479 C CA . ASN A 1 190 ? 35.138 -47.490 -17.542 1.00 31.02 190 ASN A CA 1
ATOM 1480 C C . ASN A 1 190 ? 34.993 -46.465 -18.732 1.00 31.02 190 ASN A C 1
ATOM 1482 O O . ASN A 1 190 ? 33.852 -46.178 -19.075 1.00 31.02 190 ASN A O 1
ATOM 1486 N N . HIS A 1 191 ? 35.938 -45.856 -19.483 1.00 34.31 191 HIS A N 1
ATOM 1487 C CA . HIS A 1 191 ? 37.412 -45.668 -19.670 1.00 34.31 191 HIS A CA 1
ATOM 1488 C C . HIS A 1 191 ? 37.557 -44.549 -20.777 1.00 34.31 191 HIS A C 1
ATOM 1490 O O . HIS A 1 191 ? 36.519 -44.106 -21.259 1.00 34.31 191 HIS A O 1
ATOM 1496 N N . VAL A 1 192 ? 38.663 -44.067 -21.388 1.00 28.88 192 VAL A N 1
ATOM 1497 C CA . VAL A 1 192 ? 40.126 -43.775 -21.206 1.00 28.88 192 VAL A CA 1
ATOM 1498 C C . VAL A 1 192 ? 40.544 -43.095 -22.548 1.00 28.88 192 VAL A C 1
ATOM 1500 O O . VAL A 1 192 ? 39.972 -43.455 -23.571 1.00 28.88 192 VAL A O 1
ATOM 1503 N N . GLY A 1 193 ? 41.488 -42.153 -22.707 1.00 26.70 193 GLY A N 1
ATOM 1504 C CA . GLY A 1 193 ? 42.444 -41.450 -21.831 1.00 26.70 193 GLY A CA 1
ATOM 1505 C C . GLY A 1 193 ? 43.584 -40.817 -22.681 1.00 26.70 193 GLY A C 1
ATOM 1506 O O . GLY A 1 193 ? 43.456 -40.760 -23.901 1.00 26.70 193 GLY A O 1
ATOM 1507 N N . ASN A 1 194 ? 44.718 -40.445 -22.059 1.00 29.64 194 ASN A N 1
ATOM 1508 C CA . ASN A 1 194 ? 45.978 -39.924 -22.670 1.00 29.64 194 ASN A CA 1
ATOM 1509 C C . ASN A 1 194 ? 45.934 -38.467 -23.221 1.00 29.64 194 ASN A C 1
ATOM 1511 O O . ASN A 1 194 ? 44.859 -37.958 -23.511 1.00 29.64 194 ASN A O 1
ATOM 1515 N N . GLY A 1 195 ? 47.046 -37.713 -23.363 1.00 26.52 195 GLY A N 1
ATOM 1516 C CA . GLY A 1 195 ? 48.491 -38.016 -23.195 1.00 26.52 195 GLY A CA 1
ATOM 1517 C C . GLY A 1 195 ? 49.366 -36.806 -22.745 1.00 26.52 195 GLY A C 1
ATOM 1518 O O . GLY A 1 195 ? 48.829 -35.848 -22.201 1.00 26.52 195 GLY A O 1
ATOM 1519 N N . LEU A 1 196 ? 50.707 -36.862 -22.900 1.00 30.36 196 LEU A N 1
ATOM 1520 C CA . LEU A 1 196 ? 51.712 -36.065 -22.133 1.00 30.36 196 LEU A CA 1
ATOM 1521 C C . LEU A 1 196 ? 52.933 -35.509 -22.939 1.00 30.36 196 LEU A C 1
ATOM 1523 O O . LEU A 1 196 ? 53.166 -35.947 -24.060 1.00 30.36 196 LEU A O 1
ATOM 1527 N N . ALA A 1 197 ? 53.766 -34.685 -22.252 1.00 30.91 197 ALA A N 1
ATOM 1528 C CA . ALA A 1 197 ? 55.185 -34.269 -22.501 1.00 30.91 197 ALA A CA 1
ATOM 1529 C C . ALA A 1 197 ? 55.471 -32.989 -23.349 1.00 30.91 197 ALA A C 1
ATOM 1531 O O . ALA A 1 197 ? 54.667 -32.640 -24.202 1.00 30.91 197 ALA A O 1
ATOM 1532 N N . GLY A 1 198 ? 56.592 -32.240 -23.177 1.00 30.58 198 GLY A N 1
ATOM 1533 C CA . GLY A 1 198 ? 57.671 -32.260 -22.146 1.00 30.58 198 GLY A CA 1
ATOM 1534 C C . GLY A 1 198 ? 58.956 -31.424 -22.484 1.00 30.58 198 GLY A C 1
ATOM 1535 O O . GLY A 1 198 ? 59.118 -31.020 -23.628 1.00 30.58 198 GLY A O 1
ATOM 1536 N N . THR A 1 199 ? 59.899 -31.257 -21.519 1.00 29.59 199 THR A N 1
ATOM 1537 C CA . THR A 1 199 ? 61.300 -30.672 -21.600 1.00 29.59 199 THR A CA 1
ATOM 1538 C C . THR A 1 199 ? 61.484 -29.133 -21.782 1.00 29.59 199 THR A C 1
ATOM 1540 O O . THR A 1 199 ? 60.590 -28.501 -22.324 1.00 29.59 199 THR A O 1
ATOM 1543 N N . GLY A 1 200 ? 62.578 -28.435 -21.368 1.00 27.81 200 GLY A N 1
ATOM 1544 C CA . GLY A 1 200 ? 63.645 -28.709 -20.358 1.00 27.81 200 GLY A CA 1
ATOM 1545 C C . GLY A 1 200 ? 64.989 -27.892 -20.452 1.00 27.81 200 GLY A C 1
ATOM 1546 O O . GLY A 1 200 ? 65.644 -27.993 -21.478 1.00 27.81 200 GLY A O 1
ATOM 1547 N N . TRP A 1 201 ? 65.450 -27.242 -19.345 1.00 24.33 201 TRP A N 1
ATOM 1548 C CA . TRP A 1 201 ? 66.873 -26.882 -18.955 1.00 24.33 201 TRP A CA 1
ATOM 1549 C C . TRP A 1 201 ? 67.662 -25.770 -19.745 1.00 24.33 201 TRP A C 1
ATOM 1551 O O . TRP A 1 201 ? 67.245 -25.442 -20.846 1.00 24.33 201 TRP A O 1
ATOM 1561 N N . SER A 1 202 ? 68.786 -25.124 -19.306 1.00 27.83 202 SER A N 1
ATOM 1562 C CA . SER A 1 202 ? 69.475 -24.891 -17.983 1.00 27.83 202 SER A CA 1
ATOM 1563 C C . SER A 1 202 ? 70.704 -23.901 -18.030 1.00 27.83 202 SER A C 1
ATOM 1565 O O . SER A 1 202 ? 71.387 -23.864 -19.047 1.00 27.83 202 SER A O 1
ATOM 1567 N N . ASP A 1 203 ? 71.067 -23.275 -16.881 1.00 29.56 203 ASP A N 1
ATOM 1568 C CA . ASP A 1 203 ? 72.431 -22.884 -16.358 1.00 29.56 203 ASP A CA 1
ATOM 1569 C C . ASP A 1 203 ? 73.277 -21.594 -16.705 1.00 29.56 203 ASP A C 1
ATOM 1571 O O . ASP A 1 203 ? 73.346 -21.141 -17.840 1.00 29.56 203 ASP A O 1
ATOM 1575 N N . LEU A 1 204 ? 74.040 -21.133 -15.667 1.00 29.59 204 LEU A N 1
ATOM 1576 C CA . LEU A 1 204 ? 75.329 -20.347 -15.579 1.00 29.59 204 LEU A CA 1
ATOM 1577 C C . LEU A 1 204 ? 75.471 -18.796 -15.809 1.00 29.59 204 LEU A C 1
ATOM 1579 O O . LEU A 1 204 ? 75.072 -18.282 -16.844 1.00 29.59 204 LEU A O 1
ATOM 1583 N N . GLY A 1 205 ? 76.264 -18.088 -14.945 1.00 26.83 205 GLY A N 1
ATOM 1584 C CA . GLY A 1 205 ? 77.248 -17.064 -15.438 1.00 26.83 205 GLY A CA 1
ATOM 1585 C C . GLY A 1 205 ? 77.603 -15.689 -14.758 1.00 26.83 205 GLY A C 1
ATOM 1586 O O . GLY A 1 205 ? 77.497 -14.681 -15.435 1.00 26.83 205 GLY A O 1
ATOM 1587 N N . ASN A 1 206 ? 78.166 -15.621 -13.533 1.00 27.27 206 ASN A N 1
ATOM 1588 C CA . ASN A 1 206 ? 79.254 -14.694 -13.041 1.00 27.27 206 ASN A CA 1
ATOM 1589 C C . ASN A 1 206 ? 79.354 -13.120 -13.219 1.00 27.27 206 ASN A C 1
ATOM 1591 O O . ASN A 1 206 ? 79.407 -12.594 -14.321 1.00 27.27 206 ASN A O 1
ATOM 1595 N N . ALA A 1 207 ? 79.746 -12.453 -12.099 1.00 27.00 207 ALA A N 1
ATOM 1596 C CA . ALA A 1 207 ? 80.856 -11.454 -11.912 1.00 27.00 207 ALA A CA 1
ATOM 1597 C C . ALA A 1 207 ? 80.740 -9.884 -12.030 1.00 27.00 207 ALA A C 1
ATOM 1599 O O . ALA A 1 207 ? 81.098 -9.299 -13.042 1.00 27.00 207 ALA A O 1
ATOM 1600 N N . ALA A 1 208 ? 80.534 -9.227 -10.864 1.00 25.53 208 ALA A N 1
ATOM 1601 C CA . ALA A 1 208 ? 81.468 -8.315 -10.124 1.00 25.53 208 ALA A CA 1
ATOM 1602 C C . ALA A 1 208 ? 81.878 -6.855 -10.552 1.00 25.53 208 ALA A C 1
ATOM 1604 O O . ALA A 1 208 ? 82.069 -6.554 -11.722 1.00 25.53 208 ALA A O 1
ATOM 1605 N N . ARG A 1 209 ? 82.219 -6.042 -9.509 1.00 26.06 209 ARG A N 1
ATOM 1606 C CA . ARG A 1 209 ? 83.005 -4.756 -9.445 1.00 26.06 209 ARG A CA 1
ATOM 1607 C C . ARG A 1 209 ? 82.341 -3.422 -9.876 1.00 26.06 209 ARG A C 1
ATOM 1609 O O . ARG A 1 209 ? 81.508 -3.430 -10.765 1.00 26.06 209 ARG A O 1
ATOM 1616 N N . GLU A 1 210 ? 82.670 -2.226 -9.335 1.00 23.20 210 GLU A N 1
ATOM 1617 C CA . GLU A 1 210 ? 83.317 -1.785 -8.060 1.00 23.20 210 GLU A CA 1
ATOM 1618 C C . GLU A 1 210 ? 82.963 -0.292 -7.722 1.00 23.20 210 GLU A C 1
ATOM 1620 O O . GLU A 1 210 ? 82.230 0.360 -8.460 1.00 23.20 210 GLU A O 1
ATOM 1625 N N . ARG A 1 211 ? 83.444 0.240 -6.580 1.00 25.19 211 ARG A N 1
ATOM 1626 C CA . ARG A 1 211 ? 83.299 1.637 -6.043 1.00 25.19 211 ARG A CA 1
ATOM 1627 C C . ARG A 1 211 ? 84.409 2.589 -6.609 1.00 25.19 211 ARG A C 1
ATOM 1629 O O . ARG A 1 211 ? 85.289 2.010 -7.243 1.00 25.19 211 ARG A O 1
ATOM 1636 N N . PRO A 1 212 ? 84.492 3.950 -6.385 1.00 34.94 212 PRO A N 1
ATOM 1637 C CA . PRO A 1 212 ? 84.259 4.654 -5.088 1.00 34.94 212 PRO A CA 1
ATOM 1638 C C . PRO A 1 212 ? 83.929 6.202 -5.042 1.00 34.94 212 PRO A C 1
ATOM 1640 O O . PRO A 1 212 ? 83.936 6.874 -6.059 1.00 34.94 212 PRO A O 1
ATOM 1643 N N . SER A 1 213 ? 83.684 6.736 -3.814 1.00 27.11 213 SER A N 1
ATOM 1644 C CA . SER A 1 213 ? 84.186 8.000 -3.149 1.00 27.11 213 SER A CA 1
ATOM 1645 C C . SER A 1 213 ? 84.245 9.374 -3.894 1.00 27.11 213 SER A C 1
ATOM 1647 O O . SER A 1 213 ? 84.599 9.405 -5.060 1.00 27.11 213 SER A O 1
ATOM 1649 N N . SER A 1 214 ? 84.079 10.589 -3.315 1.00 27.22 214 SER A N 1
ATOM 1650 C CA . SER A 1 214 ? 83.740 11.141 -1.961 1.00 27.22 214 SER A CA 1
ATOM 1651 C C . SER A 1 214 ? 83.656 12.694 -1.995 1.00 27.22 214 SER A C 1
ATOM 1653 O O . SER A 1 214 ? 84.323 13.276 -2.846 1.00 27.22 214 SER A O 1
ATOM 1655 N N . GLY A 1 215 ? 83.020 13.382 -1.017 1.00 25.11 215 GLY A N 1
ATOM 1656 C CA . GLY A 1 215 ? 83.303 14.823 -0.782 1.00 25.11 215 GLY A CA 1
ATOM 1657 C C . GLY A 1 215 ? 82.407 15.667 0.164 1.00 25.11 215 GLY A C 1
ATOM 1658 O O . GLY A 1 215 ? 81.518 16.346 -0.323 1.00 25.11 215 GLY A O 1
ATOM 1659 N N . ALA A 1 216 ? 82.760 15.724 1.460 1.00 26.86 216 ALA A N 1
ATOM 1660 C CA . ALA A 1 216 ? 82.587 16.842 2.431 1.00 26.86 216 ALA A CA 1
ATOM 1661 C C . ALA A 1 216 ? 81.196 17.425 2.858 1.00 26.86 216 ALA A C 1
ATOM 1663 O O . ALA A 1 216 ? 80.208 17.427 2.137 1.00 26.86 216 ALA A O 1
ATOM 1664 N N . GLN A 1 217 ? 81.194 17.968 4.087 1.00 23.45 217 GLN A N 1
ATOM 1665 C CA . GLN A 1 217 ? 80.187 18.780 4.824 1.00 23.45 217 GLN A CA 1
ATOM 1666 C C . GLN A 1 217 ? 80.946 20.034 5.409 1.00 23.45 217 GLN A C 1
ATOM 1668 O O . GLN A 1 217 ? 82.110 20.168 5.010 1.00 23.45 217 GLN A O 1
ATOM 1673 N N . PRO A 1 218 ? 80.467 20.909 6.352 1.00 39.38 218 PRO A N 1
ATOM 1674 C CA . PRO A 1 218 ? 79.219 20.897 7.155 1.00 39.38 218 PRO A CA 1
ATOM 1675 C C . PRO A 1 218 ? 78.563 22.266 7.550 1.00 39.38 218 PRO A C 1
ATOM 1677 O O . PRO A 1 218 ? 79.058 23.329 7.194 1.00 39.38 218 PRO A O 1
ATOM 1680 N N . GLN A 1 219 ? 77.520 22.179 8.407 1.00 25.77 219 GLN A N 1
ATOM 1681 C CA . GLN A 1 219 ? 76.921 23.215 9.297 1.00 25.77 219 GLN A CA 1
ATOM 1682 C C . GLN A 1 219 ? 76.080 24.350 8.636 1.00 25.77 219 GLN A C 1
ATOM 1684 O O . GLN A 1 219 ? 76.386 24.768 7.526 1.00 25.77 219 GLN A O 1
ATOM 1689 N N . ASN A 1 220 ? 74.995 24.878 9.242 1.00 25.45 220 ASN A N 1
ATOM 1690 C CA . ASN A 1 220 ? 74.394 24.638 10.578 1.00 25.45 220 ASN A CA 1
ATOM 1691 C C . ASN A 1 220 ? 72.859 24.927 10.644 1.00 25.45 220 ASN A C 1
ATOM 1693 O O . ASN A 1 220 ? 72.279 25.344 9.646 1.00 25.45 220 ASN A O 1
ATOM 1697 N N . ASP A 1 221 ? 72.289 24.784 11.854 1.00 25.84 221 ASP A N 1
ATOM 1698 C CA . ASP A 1 221 ? 70.989 25.282 12.379 1.00 25.84 221 ASP A CA 1
ATOM 1699 C C . ASP A 1 221 ? 69.708 24.425 12.151 1.00 25.84 221 ASP A C 1
ATOM 1701 O O . ASP A 1 221 ? 69.717 23.457 11.390 1.00 25.84 221 ASP A O 1
ATOM 1705 N N . GLU A 1 222 ? 68.660 24.689 12.956 1.00 24.42 222 GLU A N 1
ATOM 1706 C CA . GLU A 1 222 ? 67.711 23.686 13.507 1.00 24.42 222 GLU A CA 1
ATOM 1707 C C . GLU A 1 222 ? 66.215 23.821 13.077 1.00 24.42 222 GLU A C 1
ATOM 1709 O O . GLU A 1 222 ? 65.843 24.686 12.288 1.00 24.42 222 GLU A O 1
ATOM 1714 N N . GLU A 1 223 ? 65.371 22.970 13.692 1.00 24.89 223 GLU A N 1
ATOM 1715 C CA . GLU A 1 223 ? 63.888 22.926 13.744 1.00 24.89 223 GLU A CA 1
ATOM 1716 C C . GLU A 1 223 ? 63.120 22.115 12.663 1.00 24.89 223 GLU A C 1
ATOM 1718 O O . GLU A 1 223 ? 63.704 21.477 11.789 1.00 24.89 223 GLU A O 1
ATOM 1723 N N . ASP A 1 224 ? 61.806 21.948 12.887 1.00 24.61 224 ASP A N 1
ATOM 1724 C CA . ASP A 1 224 ? 61.145 20.623 12.938 1.00 24.61 224 ASP A CA 1
ATOM 1725 C C . ASP A 1 224 ? 59.932 20.462 11.964 1.00 24.61 224 ASP A C 1
ATOM 1727 O O . ASP A 1 224 ? 59.731 21.235 11.030 1.00 24.61 224 ASP A O 1
ATOM 1731 N N . GLU A 1 225 ? 59.099 19.447 12.221 1.00 24.28 225 GLU A N 1
ATOM 1732 C CA . GLU A 1 225 ? 57.788 19.102 11.646 1.00 24.28 225 GLU A CA 1
ATOM 1733 C C . GLU A 1 225 ? 57.757 18.276 10.344 1.00 24.28 225 GLU A C 1
ATOM 1735 O O . GLU A 1 225 ? 57.645 18.743 9.207 1.00 24.28 225 GLU A O 1
ATOM 1740 N N . GLY A 1 226 ? 57.711 16.958 10.559 1.00 25.36 226 GLY A N 1
ATOM 1741 C CA . GLY A 1 226 ? 57.427 15.948 9.547 1.00 25.36 226 GLY A CA 1
ATOM 1742 C C . GLY A 1 226 ? 56.066 16.045 8.836 1.00 25.36 226 GLY A C 1
ATOM 1743 O O . GLY A 1 226 ? 55.089 16.635 9.296 1.00 25.36 226 GLY A O 1
ATOM 1744 N N . ARG A 1 227 ? 55.978 15.349 7.695 1.00 26.08 227 ARG A N 1
ATOM 1745 C CA . ARG A 1 227 ? 54.751 15.207 6.895 1.00 26.08 227 ARG A CA 1
ATOM 1746 C C . ARG A 1 227 ? 54.055 13.865 7.118 1.00 26.08 227 ARG A C 1
ATOM 1748 O O . ARG A 1 227 ? 54.690 12.827 7.282 1.00 26.08 227 ARG A O 1
ATOM 1755 N N . LYS A 1 228 ? 52.720 13.896 7.082 1.00 27.02 228 LYS A N 1
ATOM 1756 C CA . LYS A 1 228 ? 51.849 12.711 7.118 1.00 27.02 228 LYS A CA 1
ATOM 1757 C C . LYS A 1 228 ? 51.717 12.093 5.724 1.00 27.02 228 LYS A C 1
ATOM 1759 O O . LYS A 1 228 ? 51.616 12.825 4.742 1.00 27.02 228 LYS A O 1
ATOM 1764 N N . HIS A 1 229 ? 51.578 10.770 5.653 1.00 26.95 229 HIS A N 1
ATOM 1765 C CA . HIS A 1 229 ? 50.966 10.118 4.494 1.00 26.95 229 HIS A CA 1
ATOM 1766 C C . HIS A 1 229 ? 49.446 10.073 4.679 1.00 26.95 229 HIS A C 1
ATOM 1768 O O . HIS A 1 229 ? 48.939 9.314 5.502 1.00 26.95 229 HIS A O 1
ATOM 1774 N N . SER A 1 230 ? 48.717 10.875 3.906 1.00 25.95 230 SER A N 1
ATOM 1775 C CA . SER A 1 230 ? 47.280 10.695 3.694 1.00 25.95 230 SER A CA 1
ATOM 1776 C C . SER A 1 230 ? 47.051 9.693 2.563 1.00 25.95 230 SER A C 1
ATOM 1778 O O . SER A 1 230 ? 47.570 9.882 1.465 1.00 25.95 230 SER A O 1
ATOM 1780 N N . VAL A 1 231 ? 46.252 8.655 2.816 1.00 27.30 231 VAL A N 1
ATOM 1781 C CA . VAL A 1 231 ? 45.802 7.702 1.790 1.00 27.30 231 VAL A CA 1
ATOM 1782 C C . VAL A 1 231 ? 44.303 7.901 1.594 1.00 27.30 231 VAL A C 1
ATOM 1784 O O . VAL A 1 231 ? 43.497 7.482 2.420 1.00 27.30 231 VAL A O 1
ATOM 1787 N N . GLY A 1 232 ? 43.944 8.596 0.517 1.00 25.91 232 GLY A N 1
ATOM 1788 C CA . GLY A 1 232 ? 42.568 8.902 0.137 1.00 25.91 232 GLY A CA 1
ATOM 1789 C C . GLY A 1 232 ? 42.478 9.128 -1.371 1.00 25.91 232 GLY A C 1
ATOM 1790 O O . GLY A 1 232 ? 43.382 9.706 -1.968 1.00 25.91 232 GLY A O 1
ATOM 1791 N N . GLY A 1 233 ? 41.408 8.619 -1.977 1.00 27.28 233 GLY A N 1
ATOM 1792 C CA . GLY A 1 233 ? 41.259 8.437 -3.423 1.00 27.28 233 GLY A CA 1
ATOM 1793 C C . GLY A 1 233 ? 40.762 7.014 -3.721 1.00 27.28 233 GLY A C 1
ATOM 1794 O O . GLY A 1 233 ? 40.943 6.120 -2.902 1.00 27.28 233 GLY A O 1
ATOM 1795 N N . ILE A 1 234 ? 40.098 6.741 -4.843 1.00 26.38 234 ILE A N 1
ATOM 1796 C CA . ILE A 1 234 ? 39.966 7.558 -6.058 1.00 26.38 234 ILE A CA 1
ATOM 1797 C C . ILE A 1 234 ? 38.485 7.728 -6.429 1.00 26.38 234 ILE A C 1
ATOM 1799 O O . ILE A 1 234 ? 37.739 6.756 -6.473 1.00 26.38 234 ILE A O 1
ATOM 1803 N N . ILE A 1 235 ? 38.104 8.950 -6.809 1.00 26.75 235 ILE A N 1
ATOM 1804 C CA . ILE A 1 235 ? 37.056 9.194 -7.808 1.00 26.75 235 ILE A CA 1
ATOM 1805 C C . ILE A 1 235 ? 37.740 9.924 -8.966 1.00 26.75 235 ILE A C 1
ATOM 1807 O O . ILE A 1 235 ? 38.382 10.949 -8.749 1.00 26.75 235 ILE A O 1
ATOM 1811 N N . SER A 1 236 ? 37.614 9.399 -10.186 1.00 27.75 236 SER A N 1
ATOM 1812 C CA . SER A 1 236 ? 37.878 10.168 -11.410 1.00 27.75 236 SER A CA 1
ATOM 1813 C C . SER A 1 236 ? 36.564 10.782 -11.907 1.00 27.75 236 SER A C 1
ATOM 1815 O O . SER A 1 236 ? 35.514 10.169 -11.765 1.00 27.75 236 SER A O 1
ATOM 1817 N N . GLY A 1 237 ? 36.541 11.963 -12.520 1.00 27.56 237 GLY A N 1
ATOM 1818 C CA . GLY A 1 237 ? 37.666 12.861 -12.782 1.00 27.56 237 GLY A CA 1
ATOM 1819 C C . GLY A 1 237 ? 37.419 13.705 -14.031 1.00 27.56 237 GLY A C 1
ATOM 1820 O O . GLY A 1 237 ? 37.531 13.207 -15.146 1.00 27.56 237 GLY A O 1
ATOM 1821 N N . ARG A 1 238 ? 37.112 14.993 -13.851 1.00 25.17 238 ARG A N 1
ATOM 1822 C CA . ARG A 1 238 ? 37.210 16.016 -14.903 1.00 25.17 238 ARG A CA 1
ATOM 1823 C C . ARG A 1 238 ? 38.127 17.120 -14.399 1.00 25.17 238 ARG A C 1
ATOM 1825 O O . ARG A 1 238 ? 37.736 17.903 -13.540 1.00 25.17 238 ARG A O 1
ATOM 1832 N N . THR A 1 239 ? 39.350 17.149 -14.907 1.00 27.25 239 THR A N 1
ATOM 1833 C CA . THR A 1 239 ? 40.372 18.124 -14.521 1.00 27.25 239 THR A CA 1
ATOM 1834 C C . THR A 1 239 ? 40.155 19.453 -15.239 1.00 27.25 239 THR A C 1
ATOM 1836 O O . THR A 1 239 ? 40.001 19.486 -16.459 1.00 27.25 239 THR A O 1
ATOM 1839 N N . LEU A 1 240 ? 40.215 20.555 -14.490 1.00 25.34 240 LEU A N 1
ATOM 1840 C CA . LEU A 1 240 ? 40.627 21.851 -15.032 1.00 25.34 240 LEU A CA 1
ATOM 1841 C C . LEU A 1 240 ? 42.134 22.033 -14.798 1.00 25.34 240 LEU A C 1
ATOM 1843 O O . LEU A 1 240 ? 42.720 21.389 -13.931 1.00 25.34 240 LEU A O 1
ATOM 1847 N N . SER A 1 241 ? 42.761 22.849 -15.641 1.00 27.88 241 SER A N 1
ATOM 1848 C CA . SER A 1 241 ? 44.215 22.909 -15.833 1.00 27.88 241 SER A CA 1
ATOM 1849 C C . SER A 1 241 ? 44.990 23.594 -14.706 1.00 27.88 241 SER A C 1
ATOM 1851 O O . SER A 1 241 ? 44.545 24.620 -14.188 1.00 27.88 241 SER A O 1
ATOM 1853 N N . ASP A 1 242 ? 46.220 23.133 -14.470 1.00 27.23 242 ASP A N 1
ATOM 1854 C CA . ASP A 1 242 ? 47.227 23.839 -13.675 1.00 27.23 242 ASP A CA 1
ATOM 1855 C C . ASP A 1 242 ? 47.458 25.288 -14.132 1.00 27.23 242 ASP A C 1
ATOM 1857 O O . ASP A 1 242 ? 47.650 25.569 -15.319 1.00 27.23 242 ASP A O 1
ATOM 1861 N N . ARG A 1 243 ? 47.576 26.193 -13.154 1.00 26.61 243 ARG A N 1
ATOM 1862 C CA . ARG A 1 243 ? 48.391 27.412 -13.252 1.00 26.61 243 ARG A CA 1
ATOM 1863 C C . ARG A 1 243 ? 49.036 27.717 -11.905 1.00 26.61 243 ARG A C 1
ATOM 1865 O O . ARG A 1 243 ? 48.357 28.092 -10.954 1.00 26.61 243 ARG A O 1
ATOM 1872 N N . THR A 1 244 ? 50.356 27.603 -11.845 1.00 28.19 244 THR A N 1
ATOM 1873 C CA . THR A 1 244 ? 51.174 28.074 -10.725 1.00 28.19 244 THR A CA 1
ATOM 1874 C C . THR A 1 244 ? 51.583 29.540 -10.915 1.00 28.19 244 THR A C 1
ATOM 1876 O O . THR A 1 244 ? 51.783 29.998 -12.037 1.00 28.19 244 THR A O 1
ATOM 1879 N N . GLY A 1 245 ? 51.757 30.265 -9.804 1.00 29.44 245 GLY A N 1
ATOM 1880 C CA . GLY A 1 245 ? 52.585 31.478 -9.746 1.00 29.44 245 GLY A CA 1
ATOM 1881 C C . GLY A 1 245 ? 51.950 32.812 -10.162 1.00 29.44 245 GLY A C 1
ATOM 1882 O O . GLY A 1 245 ? 52.304 33.362 -11.201 1.00 29.44 245 GLY A O 1
ATOM 1883 N N . SER A 1 246 ? 51.127 33.411 -9.292 1.00 25.30 246 SER A N 1
ATOM 1884 C CA . SER A 1 246 ? 51.046 34.878 -9.156 1.00 25.30 246 SER A CA 1
ATOM 1885 C C . SER A 1 246 ? 50.399 35.274 -7.822 1.00 25.30 246 SER A C 1
ATOM 1887 O O . SER A 1 246 ? 49.294 34.826 -7.518 1.00 25.30 246 SER A O 1
ATOM 1889 N N . GLU A 1 247 ? 51.065 36.118 -7.032 1.00 39.19 247 GLU A N 1
ATOM 1890 C CA . GLU A 1 247 ? 50.478 36.756 -5.846 1.00 39.19 247 GLU A CA 1
ATOM 1891 C C . GLU A 1 247 ? 49.616 37.954 -6.276 1.00 39.19 247 GLU A C 1
ATOM 1893 O O . GLU A 1 247 ? 50.121 39.061 -6.458 1.00 39.19 247 GLU A O 1
ATOM 1898 N N . LEU A 1 248 ? 48.309 37.744 -6.467 1.00 29.47 248 LEU A N 1
ATOM 1899 C CA . LEU A 1 248 ? 47.356 38.812 -6.790 1.00 29.47 248 LEU A CA 1
ATOM 1900 C C . LEU A 1 248 ? 46.014 38.610 -6.071 1.00 29.47 248 LEU A C 1
ATOM 1902 O O . LEU A 1 248 ? 45.406 37.547 -6.164 1.00 29.47 248 LEU A O 1
ATOM 1906 N N . ASN A 1 249 ? 45.559 39.668 -5.390 1.00 35.25 249 ASN A N 1
ATOM 1907 C CA . ASN A 1 249 ? 44.328 39.779 -4.592 1.00 35.25 249 ASN A CA 1
ATOM 1908 C C . ASN A 1 249 ? 43.138 38.931 -5.093 1.00 35.25 249 ASN A C 1
ATOM 1910 O O . ASN A 1 249 ? 42.472 39.295 -6.064 1.00 35.25 249 ASN A O 1
ATOM 1914 N N . THR A 1 250 ? 42.808 37.851 -4.378 1.00 32.19 250 THR A N 1
ATOM 1915 C CA . THR A 1 250 ? 41.676 36.958 -4.702 1.00 32.19 250 THR A CA 1
ATOM 1916 C C . THR A 1 250 ? 40.408 37.198 -3.875 1.00 32.19 250 THR A C 1
ATOM 1918 O O . THR A 1 250 ? 39.327 36.807 -4.314 1.00 32.19 250 THR A O 1
ATOM 1921 N N . SER A 1 251 ? 40.491 37.891 -2.733 1.00 41.56 251 SER A N 1
ATOM 1922 C CA . SER A 1 251 ? 39.368 38.098 -1.795 1.00 41.56 251 SER A CA 1
ATOM 1923 C C . SER A 1 251 ? 38.140 38.797 -2.399 1.00 41.56 251 SER A C 1
ATOM 1925 O O . SER A 1 251 ? 37.020 38.579 -1.938 1.00 41.56 251 SER A O 1
ATOM 1927 N N . HIS A 1 252 ? 38.319 39.602 -3.450 1.00 39.22 252 HIS A N 1
ATOM 1928 C CA . HIS A 1 252 ? 37.213 40.291 -4.118 1.00 39.22 252 HIS A CA 1
ATOM 1929 C C . HIS A 1 252 ? 36.399 39.417 -5.084 1.00 39.22 252 HIS A C 1
ATOM 1931 O O . HIS A 1 252 ? 35.235 39.735 -5.301 1.00 39.22 252 HIS A O 1
ATOM 1937 N N . LYS A 1 253 ? 36.945 38.318 -5.631 1.00 43.09 253 LYS A N 1
ATOM 1938 C CA . LYS A 1 253 ? 36.204 37.486 -6.602 1.00 43.09 253 LYS A CA 1
ATOM 1939 C C . LYS A 1 253 ? 35.192 36.556 -5.942 1.00 43.09 253 LYS A C 1
ATOM 1941 O O . LYS A 1 253 ? 34.032 36.544 -6.338 1.00 43.09 253 LYS A O 1
ATOM 1946 N N . ASN A 1 254 ? 35.598 35.852 -4.884 1.00 54.38 254 ASN A N 1
ATOM 1947 C CA . ASN A 1 254 ? 34.749 34.844 -4.238 1.00 54.38 254 ASN A CA 1
ATOM 1948 C C . ASN A 1 254 ? 33.395 35.413 -3.771 1.00 54.38 254 ASN A C 1
ATOM 1950 O O . ASN A 1 254 ? 32.387 34.717 -3.836 1.00 54.38 254 ASN A O 1
ATOM 1954 N N . ASN A 1 255 ? 33.348 36.675 -3.329 1.00 56.94 255 ASN A N 1
ATOM 1955 C CA . ASN A 1 255 ? 32.102 37.314 -2.896 1.00 56.94 255 ASN A CA 1
ATOM 1956 C C . ASN A 1 255 ? 31.164 37.678 -4.069 1.00 56.94 255 ASN A C 1
ATOM 1958 O O . ASN A 1 255 ? 29.947 37.638 -3.892 1.00 56.94 255 ASN A O 1
ATOM 1962 N N . GLU A 1 256 ? 31.691 37.971 -5.264 1.00 60.34 256 GLU A N 1
ATOM 1963 C CA . GLU A 1 256 ? 30.874 38.133 -6.478 1.00 60.34 256 GLU A CA 1
ATOM 1964 C C . GLU A 1 256 ? 30.322 36.777 -6.942 1.00 60.34 256 GLU A C 1
ATOM 1966 O O . GLU A 1 256 ? 29.119 36.655 -7.174 1.00 60.34 256 GLU A O 1
ATOM 1971 N N . ASP A 1 257 ? 31.160 35.735 -6.977 1.00 66.81 257 ASP A N 1
ATOM 1972 C CA . ASP A 1 257 ? 30.747 34.374 -7.347 1.00 66.81 257 ASP A CA 1
ATOM 1973 C C . ASP A 1 257 ? 29.679 33.811 -6.385 1.00 66.81 257 ASP A C 1
ATOM 1975 O O . ASP A 1 257 ? 28.670 33.255 -6.824 1.00 66.81 257 ASP A O 1
ATOM 1979 N N . VAL A 1 258 ? 29.823 34.026 -5.070 1.00 72.62 258 VAL A N 1
ATOM 1980 C CA . VAL A 1 258 ? 28.800 33.663 -4.069 1.00 72.62 258 VAL A CA 1
ATOM 1981 C C . VAL A 1 258 ? 27.503 34.452 -4.273 1.00 72.62 258 VAL A C 1
ATOM 1983 O O . VAL A 1 258 ? 26.421 33.869 -4.195 1.00 72.62 258 VAL A O 1
ATOM 1986 N N . ALA A 1 259 ? 27.565 35.754 -4.570 1.00 75.50 259 ALA A N 1
ATOM 1987 C CA . ALA A 1 259 ? 26.367 36.551 -4.849 1.00 75.50 259 ALA A CA 1
ATOM 1988 C C . ALA A 1 259 ? 25.655 36.099 -6.141 1.00 75.50 259 ALA A C 1
ATOM 1990 O O . ALA A 1 259 ? 24.420 36.078 -6.199 1.00 75.50 259 ALA A O 1
ATOM 1991 N N . ILE A 1 260 ? 26.411 35.671 -7.157 1.00 79.75 260 ILE A N 1
ATOM 1992 C CA . ILE A 1 260 ? 25.884 35.056 -8.382 1.00 79.75 260 ILE A CA 1
ATOM 1993 C C . ILE A 1 260 ? 25.215 33.713 -8.061 1.00 79.75 260 ILE A C 1
ATOM 1995 O O . ILE A 1 260 ? 24.091 33.484 -8.498 1.00 79.75 260 ILE A O 1
ATOM 1999 N N . LEU A 1 261 ? 25.835 32.847 -7.254 1.00 81.44 261 LEU A N 1
ATOM 2000 C CA . LEU A 1 261 ? 25.237 31.571 -6.843 1.00 81.44 261 LEU A CA 1
ATOM 2001 C C . LEU A 1 261 ? 23.961 31.766 -6.005 1.00 81.44 261 LEU A C 1
ATOM 2003 O O . LEU A 1 261 ? 22.938 31.149 -6.298 1.00 81.44 261 LEU A O 1
ATOM 2007 N N . ILE A 1 262 ? 23.965 32.667 -5.019 1.00 82.69 262 ILE A N 1
ATOM 2008 C CA . ILE A 1 262 ? 22.767 32.966 -4.219 1.00 82.69 262 ILE A CA 1
ATOM 2009 C C . ILE A 1 262 ? 21.658 33.533 -5.117 1.00 82.69 262 ILE A C 1
ATOM 2011 O O . ILE A 1 262 ? 20.531 33.053 -5.054 1.00 82.69 262 ILE A O 1
ATOM 2015 N N . SER A 1 263 ? 21.946 34.490 -6.005 1.00 81.94 263 SER A N 1
ATOM 2016 C CA . SER A 1 263 ? 20.923 35.060 -6.903 1.00 81.94 263 SER A CA 1
ATOM 2017 C C . SER A 1 263 ? 20.418 34.082 -7.978 1.00 81.94 263 SER A C 1
ATOM 2019 O O . SER A 1 263 ? 19.239 34.130 -8.327 1.00 81.94 263 SER A O 1
ATOM 2021 N N . LYS A 1 264 ? 21.260 33.146 -8.441 1.00 83.44 264 LYS A N 1
ATOM 2022 C CA . LYS A 1 264 ? 20.904 32.025 -9.334 1.00 83.44 264 LYS A CA 1
ATOM 2023 C C . LYS A 1 264 ? 19.878 31.079 -8.705 1.00 83.44 264 LYS A C 1
ATOM 2025 O O . LYS A 1 264 ? 19.033 30.563 -9.431 1.00 83.44 264 LYS A O 1
ATOM 2030 N N . TYR A 1 265 ? 19.942 30.854 -7.390 1.00 82.50 265 TYR A N 1
ATOM 2031 C CA . TYR A 1 265 ? 19.120 29.859 -6.688 1.00 82.50 265 TYR A CA 1
ATOM 2032 C C . TYR A 1 265 ? 18.041 30.445 -5.753 1.00 82.50 265 TYR A C 1
ATOM 2034 O O . TYR A 1 265 ? 17.121 29.728 -5.356 1.00 82.50 265 TYR A O 1
ATOM 2042 N N . LYS A 1 266 ? 18.096 31.743 -5.426 1.00 80.81 266 LYS A N 1
ATOM 2043 C CA . LYS A 1 266 ? 17.130 32.441 -4.560 1.00 80.81 266 LYS A CA 1
ATOM 2044 C C . LYS A 1 266 ? 15.687 32.240 -5.033 1.00 80.81 266 LYS A C 1
ATOM 2046 O O . LYS A 1 266 ? 15.338 32.540 -6.174 1.00 80.81 266 LYS A O 1
ATOM 2051 N N . GLY A 1 267 ? 14.829 31.769 -4.127 1.00 73.38 267 GLY A N 1
ATOM 2052 C CA . GLY A 1 267 ? 13.411 31.514 -4.405 1.00 73.38 267 GLY A CA 1
ATOM 2053 C C . GLY A 1 267 ? 13.139 30.319 -5.329 1.00 73.38 267 GLY A C 1
ATOM 2054 O O . GLY A 1 267 ? 11.995 30.133 -5.746 1.00 73.38 267 GLY A O 1
ATOM 2055 N N . GLN A 1 268 ? 14.155 29.513 -5.651 1.00 78.06 268 GLN A N 1
ATOM 2056 C CA . GLN A 1 268 ? 14.009 28.239 -6.351 1.00 78.06 268 GLN A CA 1
ATOM 2057 C C . GLN A 1 268 ? 14.106 27.067 -5.366 1.00 78.06 268 GLN A C 1
ATOM 2059 O O . GLN A 1 268 ? 14.609 27.202 -4.250 1.00 78.06 268 GLN A O 1
ATOM 2064 N N . LYS A 1 269 ? 13.620 25.900 -5.800 1.00 80.81 269 LYS A N 1
ATOM 2065 C CA . LYS A 1 269 ? 13.772 24.642 -5.067 1.00 80.81 269 LYS A CA 1
ATOM 2066 C C . LYS A 1 269 ? 15.120 24.014 -5.425 1.00 80.81 269 LYS A C 1
ATOM 2068 O O . LYS A 1 269 ? 15.268 23.540 -6.551 1.00 80.81 269 LYS A O 1
ATOM 2073 N N . VAL A 1 270 ? 16.063 23.995 -4.487 1.00 82.25 270 VAL A N 1
ATOM 2074 C CA . VAL A 1 270 ? 17.414 23.441 -4.699 1.00 82.25 270 VAL A CA 1
ATOM 2075 C C . VAL A 1 270 ? 17.512 21.954 -4.335 1.00 82.25 270 VAL A C 1
ATOM 2077 O O . VAL A 1 270 ? 16.656 21.414 -3.629 1.00 82.25 270 VAL A O 1
ATOM 2080 N N . ASN A 1 271 ? 18.555 21.280 -4.827 1.00 84.69 271 ASN A N 1
ATOM 2081 C CA . ASN A 1 271 ? 18.957 19.941 -4.384 1.00 84.69 271 ASN A CA 1
ATOM 2082 C C . ASN A 1 271 ? 20.182 19.997 -3.438 1.00 84.69 271 ASN A C 1
ATOM 2084 O O . ASN A 1 271 ? 20.830 21.035 -3.298 1.00 84.69 271 ASN A O 1
ATOM 2088 N N . ASN A 1 272 ? 20.519 18.876 -2.787 1.00 83.25 272 ASN A N 1
ATOM 2089 C CA . ASN A 1 272 ? 21.641 18.822 -1.836 1.00 83.25 272 ASN A CA 1
ATOM 2090 C C . ASN A 1 272 ? 23.006 19.161 -2.477 1.00 83.25 272 ASN A C 1
ATOM 2092 O O . ASN A 1 272 ? 23.878 19.684 -1.790 1.00 83.25 272 ASN A O 1
ATOM 2096 N N . GLU A 1 273 ? 23.197 18.888 -3.772 1.00 82.94 273 GLU A N 1
ATOM 2097 C CA . GLU A 1 273 ? 24.443 19.166 -4.507 1.00 82.94 273 GLU A CA 1
ATOM 2098 C C . GLU A 1 273 ? 24.626 20.673 -4.739 1.00 82.94 273 GLU A C 1
ATOM 2100 O O . GLU A 1 273 ? 25.715 21.206 -4.550 1.00 82.94 273 GLU A O 1
ATOM 2105 N N . GLN A 1 274 ? 23.541 21.374 -5.077 1.00 85.62 274 GLN A N 1
ATOM 2106 C CA . GLN A 1 274 ? 23.503 22.830 -5.216 1.00 85.62 274 GLN A CA 1
ATOM 2107 C C . GLN A 1 274 ? 23.729 23.519 -3.868 1.00 85.62 274 GLN A C 1
ATOM 2109 O O . GLN A 1 274 ? 24.471 24.493 -3.800 1.00 85.62 274 GLN A O 1
ATOM 2114 N N . VAL A 1 275 ? 23.173 22.995 -2.767 1.00 85.81 275 VAL A N 1
ATOM 2115 C CA . VAL A 1 275 ? 23.524 23.507 -1.430 1.00 85.81 275 VAL A CA 1
ATOM 2116 C C . VAL A 1 275 ? 25.014 23.285 -1.140 1.00 85.81 275 VAL A C 1
ATOM 2118 O O . VAL A 1 275 ? 25.675 24.212 -0.679 1.00 85.81 275 VAL A O 1
ATOM 2121 N N . ALA A 1 276 ? 25.568 22.108 -1.460 1.00 85.94 276 ALA A N 1
ATOM 2122 C CA . ALA A 1 276 ? 26.989 21.801 -1.263 1.00 85.94 276 ALA A CA 1
ATOM 2123 C C . ALA A 1 276 ? 27.934 22.703 -2.091 1.00 85.94 276 ALA A C 1
ATOM 2125 O O . ALA A 1 276 ? 28.974 23.118 -1.572 1.00 85.94 276 ALA A O 1
ATOM 2126 N N . GLU A 1 277 ? 27.558 23.046 -3.332 1.00 85.38 277 GLU A N 1
ATOM 2127 C CA . GLU A 1 277 ? 28.222 24.047 -4.189 1.00 85.38 277 GLU A CA 1
ATOM 2128 C C . GLU A 1 277 ? 28.297 25.403 -3.467 1.00 85.38 277 GLU A C 1
ATOM 2130 O O . GLU A 1 277 ? 29.380 25.960 -3.286 1.00 85.38 277 GLU A O 1
ATOM 2135 N N . ILE A 1 278 ? 27.154 25.900 -2.986 1.00 86.50 278 ILE A N 1
ATOM 2136 C CA . ILE A 1 278 ? 27.028 27.232 -2.381 1.00 86.50 278 ILE A CA 1
ATOM 2137 C C . ILE A 1 278 ? 27.778 27.309 -1.048 1.00 86.50 278 ILE A C 1
ATOM 2139 O O . ILE A 1 278 ? 28.601 28.207 -0.864 1.00 86.50 278 ILE A O 1
ATOM 2143 N N . VAL A 1 279 ? 27.563 26.360 -0.125 1.00 87.44 279 VAL A N 1
ATOM 2144 C CA . VAL A 1 279 ? 28.219 26.421 1.196 1.00 87.44 279 VAL A CA 1
ATOM 2145 C C . VAL A 1 279 ? 29.729 26.217 1.114 1.00 87.44 279 VAL A C 1
ATOM 2147 O O . VAL A 1 279 ? 30.460 26.693 1.979 1.00 87.44 279 VAL A O 1
ATOM 2150 N N . SER A 1 280 ? 30.224 25.562 0.059 1.00 86.62 280 SER A N 1
ATOM 2151 C CA . SER A 1 280 ? 31.663 25.424 -0.189 1.00 86.62 280 SER A CA 1
ATOM 2152 C C . SER A 1 280 ? 32.317 26.681 -0.762 1.00 86.62 280 SER A C 1
ATOM 2154 O O . SER A 1 280 ? 33.538 26.792 -0.691 1.00 86.62 280 SER A O 1
ATOM 2156 N N . ALA A 1 281 ? 31.532 27.635 -1.267 1.00 83.56 281 ALA A N 1
ATOM 2157 C CA . ALA A 1 281 ? 32.004 28.971 -1.623 1.00 83.56 281 ALA A CA 1
ATOM 2158 C C . ALA A 1 281 ? 31.903 29.963 -0.438 1.00 83.56 281 ALA A C 1
ATOM 2160 O O . ALA A 1 281 ? 32.740 30.860 -0.305 1.00 83.56 281 ALA A O 1
ATOM 2161 N N . THR A 1 282 ? 30.931 29.786 0.469 1.00 83.56 282 THR A N 1
ATOM 2162 C CA . THR A 1 282 ? 30.781 30.638 1.671 1.00 83.56 282 THR A CA 1
ATOM 2163 C C . THR A 1 282 ? 31.688 30.235 2.835 1.00 83.56 282 THR A C 1
ATOM 2165 O O . THR A 1 282 ? 32.010 31.083 3.668 1.00 83.56 282 THR A O 1
ATOM 2168 N N . CYS A 1 283 ? 32.077 28.958 2.923 1.00 88.56 283 CYS A N 1
ATOM 2169 C CA . CYS A 1 283 ? 32.809 28.390 4.056 1.00 88.56 283 CYS A CA 1
ATOM 2170 C C . CYS A 1 283 ? 34.003 27.535 3.600 1.00 88.56 283 CYS A C 1
ATOM 2172 O O . CYS A 1 283 ? 33.851 26.613 2.792 1.00 88.56 283 CYS A O 1
ATOM 2174 N N . PHE A 1 284 ? 35.172 27.763 4.203 1.00 87.12 284 PHE A N 1
ATOM 2175 C CA . PHE A 1 284 ? 36.390 26.981 3.981 1.00 87.12 284 PHE A CA 1
ATOM 2176 C C . PHE A 1 284 ? 36.812 26.200 5.235 1.00 87.12 284 PHE A C 1
ATOM 2178 O O . PHE A 1 284 ? 36.391 26.500 6.353 1.00 87.12 284 PHE A O 1
ATOM 2185 N N . VAL A 1 285 ? 37.648 25.179 5.036 1.00 89.25 285 VAL A N 1
ATOM 2186 C CA . VAL A 1 285 ? 38.221 24.356 6.111 1.00 89.25 285 VAL A CA 1
ATOM 2187 C C . VAL A 1 285 ? 39.633 24.858 6.423 1.00 89.25 285 VAL A C 1
ATOM 2189 O O . VAL A 1 285 ? 40.462 24.995 5.522 1.00 89.25 285 VAL A O 1
ATOM 2192 N N . SER A 1 286 ? 39.920 25.146 7.691 1.00 89.19 286 SER A N 1
ATOM 2193 C CA . SER A 1 286 ? 41.238 25.594 8.152 1.00 89.19 286 SER A CA 1
ATOM 2194 C C . SER A 1 286 ? 42.249 24.441 8.278 1.00 89.19 286 SER A C 1
ATOM 2196 O O . SER A 1 286 ? 41.899 23.260 8.229 1.00 89.19 286 SER A O 1
ATOM 2198 N N . ARG A 1 287 ? 43.533 24.769 8.500 1.00 81.38 287 ARG A N 1
ATOM 2199 C CA . ARG A 1 287 ? 44.602 23.764 8.697 1.00 81.38 287 ARG A CA 1
ATOM 2200 C C . ARG A 1 287 ? 44.368 22.868 9.923 1.00 81.38 287 ARG A C 1
ATOM 2202 O O . ARG A 1 287 ? 44.723 21.694 9.889 1.00 81.38 287 ARG A O 1
ATOM 2209 N N . ASP A 1 288 ? 43.740 23.399 10.970 1.00 82.38 288 ASP A N 1
ATOM 2210 C CA . ASP A 1 288 ? 43.315 22.688 12.183 1.00 82.38 288 ASP A CA 1
ATOM 2211 C C . ASP A 1 288 ? 41.916 22.038 12.065 1.00 82.38 288 ASP A C 1
ATOM 2213 O O . ASP A 1 288 ? 41.368 21.552 13.052 1.00 82.38 288 ASP A O 1
ATOM 2217 N N . ARG A 1 289 ? 41.366 21.960 10.842 1.00 89.06 289 ARG A N 1
ATOM 2218 C CA . ARG A 1 289 ? 40.048 21.397 10.494 1.00 89.06 289 ARG A CA 1
ATOM 2219 C C . ARG A 1 289 ? 38.850 22.099 11.149 1.00 89.06 289 ARG A C 1
ATOM 2221 O O . ARG A 1 289 ? 37.834 21.459 11.397 1.00 89.06 289 ARG A O 1
ATOM 2228 N N . LYS A 1 290 ? 38.914 23.405 11.393 1.00 92.31 290 LYS A N 1
ATOM 2229 C CA . LYS A 1 290 ? 37.734 24.214 11.742 1.00 92.31 290 LYS A CA 1
ATOM 2230 C C . LYS A 1 290 ? 37.032 24.706 10.482 1.00 92.31 290 LYS A C 1
ATOM 2232 O O . LYS A 1 290 ? 37.685 24.945 9.467 1.00 92.31 290 LYS A O 1
ATOM 2237 N N . ILE A 1 291 ? 35.718 24.903 10.550 1.00 93.25 291 ILE A N 1
ATOM 2238 C CA . ILE A 1 291 ? 34.986 25.612 9.494 1.00 93.25 291 ILE A CA 1
ATOM 2239 C C . ILE A 1 291 ? 35.050 27.120 9.756 1.00 93.25 291 ILE A C 1
ATOM 2241 O O . ILE A 1 291 ? 34.661 27.589 10.828 1.00 93.25 291 ILE A O 1
ATOM 2245 N N . ILE A 1 292 ? 35.504 27.885 8.764 1.00 89.88 292 ILE A N 1
ATOM 2246 C CA . ILE A 1 292 ? 35.612 29.348 8.813 1.00 89.88 292 ILE A CA 1
ATOM 2247 C C . ILE A 1 292 ? 34.813 29.950 7.647 1.00 89.88 292 ILE A C 1
ATOM 2249 O O . ILE A 1 292 ? 34.781 29.396 6.549 1.00 89.88 292 ILE A O 1
ATOM 2253 N N . LEU A 1 293 ? 34.134 31.072 7.897 1.00 87.56 293 LEU A N 1
ATOM 2254 C CA . LEU A 1 293 ? 33.412 31.841 6.878 1.00 87.56 293 LEU A CA 1
ATOM 2255 C C . LEU A 1 293 ? 34.393 32.676 6.043 1.00 87.56 293 LEU A C 1
ATOM 2257 O O . LEU A 1 293 ? 35.345 33.237 6.586 1.00 87.56 293 LEU A O 1
ATOM 2261 N N . SER A 1 294 ? 34.150 32.777 4.736 1.00 81.88 294 SER A N 1
ATOM 2262 C CA . SER A 1 294 ? 34.947 33.600 3.816 1.00 81.88 294 SER A CA 1
ATOM 2263 C C . SER A 1 294 ? 34.983 35.075 4.252 1.00 81.88 294 SER A C 1
ATOM 2265 O O . SER A 1 294 ? 33.970 35.641 4.666 1.00 81.88 294 SER A O 1
ATOM 2267 N N . GLU A 1 295 ? 36.154 35.715 4.160 1.00 65.31 295 GLU A N 1
ATOM 2268 C CA . GLU A 1 295 ? 36.344 37.087 4.648 1.00 65.31 295 GLU A CA 1
ATOM 2269 C C . GLU A 1 295 ? 35.428 38.104 3.945 1.00 65.31 295 GLU A C 1
ATOM 2271 O O . GLU A 1 295 ? 35.206 38.060 2.732 1.00 65.31 295 GLU A O 1
ATOM 2276 N N . ASN A 1 296 ? 34.920 39.059 4.731 1.00 59.44 296 ASN A N 1
ATOM 2277 C CA . ASN A 1 296 ? 33.971 40.102 4.321 1.00 59.44 296 ASN A CA 1
ATOM 2278 C C . ASN A 1 296 ? 32.617 39.597 3.771 1.00 59.44 296 ASN A C 1
ATOM 2280 O O . ASN A 1 296 ? 31.836 40.403 3.263 1.00 59.44 296 ASN A O 1
ATOM 2284 N N . PHE A 1 297 ? 32.297 38.303 3.897 1.00 66.81 297 PHE A N 1
ATOM 2285 C CA . PHE A 1 297 ? 30.988 37.785 3.506 1.00 66.81 297 PHE A CA 1
ATOM 2286 C C . PHE A 1 297 ? 29.900 38.127 4.542 1.00 66.81 297 PHE A C 1
ATOM 2288 O O . PHE A 1 297 ? 29.958 37.703 5.697 1.00 66.81 297 PHE A O 1
ATOM 2295 N N . ASN A 1 298 ? 28.865 38.856 4.114 1.00 69.19 298 ASN A N 1
ATOM 2296 C CA . ASN A 1 298 ? 27.678 39.123 4.928 1.00 69.19 298 ASN A CA 1
ATOM 2297 C C . ASN A 1 298 ? 26.659 37.983 4.785 1.00 69.19 298 ASN A C 1
ATOM 2299 O O . ASN A 1 298 ? 26.104 37.777 3.706 1.00 69.19 298 ASN A O 1
ATOM 2303 N N . LEU A 1 299 ? 26.363 37.289 5.888 1.00 79.56 299 LEU A N 1
ATOM 2304 C CA . LEU A 1 299 ? 25.330 36.248 5.958 1.00 79.56 299 LEU A CA 1
ATOM 2305 C C . LEU A 1 299 ? 23.939 36.819 5.634 1.00 79.56 299 LEU A C 1
ATOM 2307 O O . LEU A 1 299 ? 23.323 37.482 6.469 1.00 79.56 299 LEU A O 1
ATOM 2311 N N . THR A 1 300 ? 23.427 36.521 4.441 1.00 83.44 300 THR A N 1
ATOM 2312 C CA . THR A 1 300 ? 22.054 36.847 4.034 1.00 83.44 300 THR A CA 1
ATOM 2313 C C . THR A 1 300 ? 21.063 35.788 4.513 1.00 83.44 300 THR A C 1
ATOM 2315 O O . THR A 1 300 ? 21.406 34.614 4.665 1.00 83.44 300 THR A O 1
ATOM 2318 N N . ASP A 1 301 ? 19.804 36.178 4.708 1.00 83.94 301 ASP A N 1
ATOM 2319 C CA . ASP A 1 301 ? 18.732 35.212 4.977 1.00 83.94 301 ASP A CA 1
ATOM 2320 C C . ASP A 1 301 ? 18.436 34.340 3.745 1.00 83.94 301 ASP A C 1
ATOM 2322 O O . ASP A 1 301 ? 18.167 33.155 3.894 1.00 83.94 301 ASP A O 1
ATOM 2326 N N . ASP A 1 302 ? 18.663 34.858 2.529 1.00 85.50 302 ASP A N 1
ATOM 2327 C CA . ASP A 1 302 ? 18.620 34.075 1.283 1.00 85.50 302 ASP A CA 1
ATOM 2328 C C . ASP A 1 302 ? 19.537 32.842 1.312 1.00 85.50 302 ASP A C 1
ATOM 2330 O O . ASP A 1 302 ? 19.169 31.779 0.817 1.00 85.50 302 ASP A O 1
ATOM 2334 N N . LEU A 1 303 ? 20.738 32.967 1.891 1.00 86.19 303 LEU A N 1
ATOM 2335 C CA . LEU A 1 303 ? 21.649 31.834 2.050 1.00 86.19 303 LEU A CA 1
ATOM 2336 C C . LEU A 1 303 ? 21.098 30.822 3.064 1.00 86.19 303 LEU A C 1
ATOM 2338 O O . LEU A 1 303 ? 21.211 29.618 2.846 1.00 86.19 303 LEU A O 1
ATOM 2342 N N . LYS A 1 304 ? 20.474 31.289 4.151 1.00 87.81 304 LYS A N 1
ATOM 2343 C CA . LYS A 1 304 ? 19.850 30.419 5.161 1.00 87.81 304 LYS A CA 1
ATOM 2344 C C . LYS A 1 304 ? 18.645 29.671 4.579 1.00 87.81 304 LYS A C 1
ATOM 2346 O O . LYS A 1 304 ? 18.507 28.482 4.846 1.00 87.81 304 LYS A O 1
ATOM 2351 N N . ASP A 1 305 ? 17.847 30.324 3.735 1.00 85.50 305 ASP A N 1
ATOM 2352 C CA . ASP A 1 305 ? 16.705 29.747 3.005 1.00 85.50 305 ASP A CA 1
ATOM 2353 C C . ASP A 1 305 ? 17.115 28.752 1.905 1.00 85.50 305 ASP A C 1
ATOM 2355 O O . ASP A 1 305 ? 16.333 27.889 1.498 1.00 85.50 305 ASP A O 1
ATOM 2359 N N . ILE A 1 306 ? 18.350 28.846 1.416 1.00 86.50 306 ILE A N 1
ATOM 2360 C CA . ILE A 1 306 ? 18.968 27.838 0.550 1.00 86.50 306 ILE A CA 1
ATOM 2361 C C . ILE A 1 306 ? 19.474 26.664 1.404 1.00 86.50 306 ILE A C 1
ATOM 2363 O O . ILE A 1 306 ? 19.139 25.513 1.126 1.00 86.50 306 ILE A O 1
ATOM 2367 N N . CYS A 1 307 ? 20.221 26.934 2.479 1.00 86.81 307 CYS A N 1
ATOM 2368 C CA . CYS A 1 307 ? 20.743 25.906 3.385 1.00 86.81 307 CYS A CA 1
ATOM 2369 C C . CYS A 1 307 ? 19.639 25.087 4.074 1.00 86.81 307 CYS A C 1
ATOM 2371 O O . CYS A 1 307 ? 19.810 23.887 4.279 1.00 86.81 307 CYS A O 1
ATOM 2373 N N . SER A 1 308 ? 18.495 25.694 4.405 1.00 83.81 308 SER A N 1
ATOM 2374 C CA . SER A 1 308 ? 17.370 25.025 5.080 1.00 83.81 308 SER A CA 1
ATOM 2375 C C . SER A 1 308 ? 16.619 24.030 4.187 1.00 83.81 308 SER A C 1
ATOM 2377 O O . SER A 1 308 ? 15.863 23.198 4.689 1.00 83.81 308 SER A O 1
ATOM 2379 N N . GLN A 1 309 ? 16.857 24.060 2.871 1.00 84.19 309 GLN A N 1
ATOM 2380 C CA . GLN A 1 309 ? 16.349 23.059 1.931 1.00 84.19 309 GLN A CA 1
ATOM 2381 C C . GLN A 1 309 ? 17.202 21.780 1.896 1.00 84.19 309 GLN A C 1
ATOM 2383 O O . GLN A 1 309 ? 16.761 20.781 1.318 1.00 84.19 309 GLN A O 1
ATOM 2388 N N . PHE A 1 310 ? 18.390 21.779 2.515 1.00 83.69 310 PHE A N 1
ATOM 2389 C CA . PHE A 1 310 ? 19.242 20.596 2.609 1.00 83.69 310 PHE A CA 1
ATOM 2390 C C . PHE A 1 310 ? 18.577 19.489 3.425 1.00 83.69 310 PHE A C 1
ATOM 2392 O O . PHE A 1 310 ? 18.106 19.704 4.543 1.00 83.69 310 PHE A O 1
ATOM 2399 N N . LYS A 1 311 ? 18.599 18.268 2.891 1.00 73.94 311 LYS A N 1
ATOM 2400 C CA . LYS A 1 311 ? 18.077 17.084 3.577 1.00 73.94 311 LYS A CA 1
ATOM 2401 C C . LYS A 1 311 ? 19.218 16.163 3.984 1.00 73.94 311 LYS A C 1
ATOM 2403 O O . LYS A 1 311 ? 19.691 15.375 3.166 1.00 73.94 311 LYS A O 1
ATOM 2408 N N . SER A 1 312 ? 19.631 16.261 5.247 1.00 60.81 312 SER A N 1
ATOM 2409 C CA . SER A 1 312 ? 20.368 15.183 5.918 1.00 60.81 312 SER A CA 1
ATOM 2410 C C . SER A 1 312 ? 19.429 13.983 6.105 1.00 60.81 312 SER A C 1
ATOM 2412 O O . SER A 1 312 ? 18.242 14.153 6.398 1.00 60.81 312 SER A O 1
ATOM 2414 N N . GLY A 1 313 ? 19.967 12.780 5.899 1.00 50.44 313 GLY A N 1
ATOM 2415 C CA . GLY A 1 313 ? 19.239 11.515 5.975 1.00 50.44 313 GLY A CA 1
ATOM 2416 C C . GLY A 1 313 ? 18.686 11.004 4.635 1.00 50.44 313 GLY A C 1
ATOM 2417 O O . GLY A 1 313 ? 17.680 11.487 4.121 1.00 50.44 313 GLY A O 1
ATOM 2418 N N . GLY A 1 314 ? 19.265 9.905 4.140 1.00 38.56 314 GLY A N 1
ATOM 2419 C CA . GLY A 1 314 ? 18.439 8.867 3.513 1.00 38.56 314 GLY A CA 1
ATOM 2420 C C . GLY A 1 314 ? 18.324 8.788 1.988 1.00 38.56 314 GLY A C 1
ATOM 2421 O O . GLY A 1 314 ? 17.393 8.136 1.520 1.00 38.56 314 GLY A O 1
ATOM 2422 N N . THR A 1 315 ? 19.278 9.283 1.191 1.00 26.62 315 THR A N 1
ATOM 2423 C CA . THR A 1 315 ? 19.666 8.454 0.030 1.00 26.62 315 THR A CA 1
ATOM 2424 C C . THR A 1 315 ? 20.476 7.286 0.571 1.00 26.62 315 THR A C 1
ATOM 2426 O O . THR A 1 315 ? 21.533 7.500 1.169 1.00 26.62 315 THR A O 1
ATOM 2429 N N . ALA A 1 316 ? 19.998 6.057 0.390 1.00 29.25 316 ALA A N 1
ATOM 2430 C CA . ALA A 1 316 ? 20.787 4.887 0.745 1.00 29.25 316 ALA A CA 1
ATOM 2431 C C . ALA A 1 316 ? 22.040 4.836 -0.142 1.00 29.25 316 ALA A C 1
ATOM 2433 O O . ALA A 1 316 ? 21.928 4.647 -1.352 1.00 29.25 316 ALA A O 1
ATOM 2434 N N . LYS A 1 317 ? 23.233 4.946 0.459 1.00 28.62 317 LYS A N 1
ATOM 2435 C CA . LYS A 1 317 ? 24.407 4.289 -0.130 1.00 28.62 317 LYS A CA 1
ATOM 2436 C C . LYS A 1 317 ? 24.115 2.792 -0.146 1.00 28.62 317 LYS A C 1
ATOM 2438 O O . LYS A 1 317 ? 23.630 2.250 0.848 1.00 28.62 317 LYS A O 1
ATOM 2443 N N . GLU A 1 318 ? 24.362 2.161 -1.284 1.00 32.81 318 GLU A N 1
ATOM 2444 C CA . GLU A 1 318 ? 23.863 0.822 -1.594 1.00 32.81 318 GLU A CA 1
ATOM 2445 C C . GLU A 1 318 ? 24.245 -0.207 -0.511 1.00 32.81 318 GLU A C 1
ATOM 2447 O O . GLU A 1 318 ? 25.363 -0.234 0.012 1.00 32.81 318 GLU A O 1
ATOM 2452 N N . GLY A 1 319 ? 23.267 -1.028 -0.121 1.00 31.36 319 GLY A N 1
ATOM 2453 C CA . GLY A 1 319 ? 23.429 -2.167 0.791 1.00 31.36 319 GLY A CA 1
ATOM 2454 C C . GLY A 1 319 ? 23.646 -1.880 2.288 1.00 31.36 319 GLY A C 1
ATOM 2455 O O . GLY A 1 319 ? 23.210 -2.682 3.109 1.00 31.36 319 GLY A O 1
ATOM 2456 N N . ARG A 1 320 ? 24.285 -0.778 2.706 1.00 26.92 320 ARG A N 1
ATOM 2457 C CA . ARG A 1 320 ? 24.866 -0.709 4.070 1.00 26.92 320 ARG A CA 1
ATOM 2458 C C . ARG A 1 320 ? 23.929 -0.150 5.144 1.00 26.92 320 ARG A C 1
ATOM 2460 O O . ARG A 1 320 ? 23.743 1.054 5.273 1.00 26.92 320 ARG A O 1
ATOM 2467 N N . GLY A 1 321 ? 23.418 -1.044 5.993 1.00 29.91 321 GLY A N 1
ATOM 2468 C CA . GLY A 1 321 ? 22.592 -0.725 7.165 1.00 29.91 321 GLY A CA 1
ATOM 2469 C C . GLY A 1 321 ? 23.358 -0.143 8.363 1.00 29.91 321 GLY A C 1
ATOM 2470 O O . GLY A 1 321 ? 23.349 -0.749 9.435 1.00 29.91 321 GLY A O 1
ATOM 2471 N N . ILE A 1 322 ? 23.993 1.018 8.186 1.00 32.56 322 ILE A N 1
ATOM 2472 C CA . ILE A 1 322 ? 24.555 1.855 9.262 1.00 32.56 322 ILE A CA 1
ATOM 2473 C C . ILE A 1 322 ? 23.747 3.169 9.296 1.00 32.56 322 ILE A C 1
ATOM 2475 O O . ILE A 1 322 ? 23.347 3.669 8.246 1.00 32.56 322 ILE A O 1
ATOM 2479 N N . LEU A 1 323 ? 23.396 3.660 10.490 1.00 43.12 323 LEU A N 1
ATOM 2480 C CA . LEU A 1 323 ? 22.365 4.690 10.712 1.00 43.12 323 LEU A CA 1
ATOM 2481 C C . LEU A 1 323 ? 22.970 5.920 11.410 1.00 43.12 323 LEU A C 1
ATOM 2483 O O . LEU A 1 323 ? 22.688 6.181 12.580 1.00 43.12 323 LEU A O 1
ATOM 2487 N N . ASP A 1 324 ? 23.835 6.630 10.684 1.00 44.88 324 ASP A N 1
ATOM 2488 C CA . ASP A 1 324 ? 24.748 7.620 11.272 1.00 44.88 324 ASP A CA 1
ATOM 2489 C C . ASP A 1 324 ? 24.188 9.055 11.376 1.00 44.88 324 ASP A C 1
ATOM 2491 O O . ASP A 1 324 ? 24.648 9.810 12.226 1.00 44.88 324 ASP A O 1
ATOM 2495 N N . GLU A 1 325 ? 23.180 9.441 10.581 1.00 53.66 325 GLU A N 1
ATOM 2496 C CA . GLU A 1 325 ? 22.582 10.791 10.614 1.00 53.66 325 GLU A CA 1
ATOM 2497 C C . GLU A 1 325 ? 21.042 10.742 10.734 1.00 53.66 325 GLU A C 1
ATOM 2499 O O . GLU A 1 325 ? 20.364 10.154 9.886 1.00 53.66 325 GLU A O 1
ATOM 2504 N N . TYR A 1 326 ? 20.481 11.426 11.743 1.00 58.59 326 TYR A N 1
ATOM 2505 C CA . TYR A 1 326 ? 19.041 11.690 11.883 1.00 58.59 326 TYR A CA 1
ATOM 2506 C C . TYR A 1 326 ? 18.755 13.193 11.961 1.00 58.59 326 TYR A C 1
ATOM 2508 O O . TYR A 1 326 ? 19.133 13.857 12.930 1.00 58.59 326 TYR A O 1
ATOM 2516 N N . TYR A 1 327 ? 17.980 13.722 11.010 1.00 69.62 327 TYR A N 1
ATOM 2517 C CA . TYR A 1 327 ? 17.398 15.054 11.167 1.00 69.62 327 TYR A CA 1
ATOM 2518 C C . TYR A 1 327 ? 16.465 15.076 12.388 1.00 69.62 327 TYR A C 1
ATOM 2520 O O . TYR A 1 327 ? 15.505 14.306 12.464 1.00 69.62 327 TYR A O 1
ATOM 2528 N N . THR A 1 328 ? 16.750 15.961 13.345 1.00 79.31 328 THR A N 1
ATOM 2529 C CA . THR A 1 328 ? 15.981 16.085 14.591 1.00 79.31 328 THR A CA 1
ATOM 2530 C C . THR A 1 328 ? 15.007 17.256 14.489 1.00 79.31 328 THR A C 1
ATOM 2532 O O . THR A 1 328 ? 15.436 18.396 14.309 1.00 79.31 328 THR A O 1
ATOM 2535 N N . ASP A 1 329 ? 13.706 16.967 14.598 1.00 81.75 329 ASP A N 1
ATOM 2536 C CA . ASP A 1 329 ? 12.617 17.951 14.513 1.00 81.75 329 ASP A CA 1
ATOM 2537 C C . ASP A 1 329 ? 12.789 19.070 15.559 1.00 81.75 329 ASP A C 1
ATOM 2539 O O . ASP A 1 329 ? 13.092 18.807 16.730 1.00 81.75 329 ASP A O 1
ATOM 2543 N N . SER A 1 330 ? 12.593 20.325 15.140 1.00 83.38 330 SER A N 1
ATOM 2544 C CA . SER A 1 330 ? 12.815 21.494 15.995 1.00 83.38 330 SER A CA 1
ATOM 2545 C C . SER A 1 330 ? 11.948 21.472 17.253 1.00 83.38 330 SER A C 1
ATOM 2547 O O . SER A 1 330 ? 12.421 21.891 18.301 1.00 83.38 330 SER A O 1
ATOM 2549 N N . LYS A 1 331 ? 10.743 20.888 17.212 1.00 86.75 331 LYS A N 1
ATOM 2550 C CA . LYS A 1 331 ? 9.857 20.775 18.379 1.00 86.75 331 LYS A CA 1
ATOM 2551 C C . LYS A 1 331 ? 10.450 19.887 19.485 1.00 86.75 331 LYS A C 1
ATOM 2553 O O . LYS A 1 331 ? 10.169 20.093 20.664 1.00 86.75 331 LYS A O 1
ATOM 2558 N N . ILE A 1 332 ? 11.289 18.907 19.130 1.00 88.44 332 ILE A N 1
ATOM 2559 C CA . ILE A 1 332 ? 12.022 18.059 20.091 1.00 88.44 332 ILE A CA 1
ATOM 2560 C C . ILE A 1 332 ? 13.162 18.866 20.725 1.00 88.44 332 ILE A C 1
ATOM 2562 O O . ILE A 1 332 ? 13.364 18.831 21.938 1.00 88.44 332 ILE A O 1
ATOM 2566 N N . VAL A 1 333 ? 13.877 19.635 19.902 1.00 89.94 333 VAL A N 1
ATOM 2567 C CA . VAL A 1 333 ? 14.945 20.552 20.326 1.00 89.94 333 VAL A CA 1
ATOM 2568 C C . VAL A 1 333 ? 14.389 21.638 21.263 1.00 89.94 333 VAL A C 1
ATOM 2570 O O . VAL A 1 333 ? 14.954 21.885 22.329 1.00 89.94 333 VAL A O 1
ATOM 2573 N N . ASP A 1 334 ? 13.226 22.205 20.929 1.00 88.69 334 ASP A N 1
ATOM 2574 C CA . ASP A 1 334 ? 12.460 23.151 21.744 1.00 88.69 334 ASP A CA 1
ATOM 2575 C C . ASP A 1 334 ? 12.071 22.564 23.107 1.00 88.69 334 ASP A C 1
ATOM 2577 O O . ASP A 1 334 ? 12.178 23.241 24.135 1.00 88.69 334 ASP A O 1
ATOM 2581 N N . ALA A 1 335 ? 11.628 21.302 23.131 1.00 89.81 335 ALA A N 1
ATOM 2582 C CA . ALA A 1 335 ? 11.299 20.593 24.361 1.00 89.81 335 ALA A CA 1
ATOM 2583 C C . ALA A 1 335 ? 12.537 20.400 25.242 1.00 89.81 335 ALA A C 1
ATOM 2585 O O . ALA A 1 335 ? 12.494 20.724 26.426 1.00 89.81 335 ALA A O 1
ATOM 2586 N N . ILE A 1 336 ? 13.658 19.955 24.667 1.00 92.31 336 ILE A N 1
ATOM 2587 C CA . ILE A 1 336 ? 14.912 19.742 25.401 1.00 92.31 336 ILE A CA 1
ATOM 2588 C C . ILE A 1 336 ? 15.446 21.060 25.972 1.00 92.31 336 ILE A C 1
ATOM 2590 O O . ILE A 1 336 ? 15.736 21.113 27.168 1.00 92.31 336 ILE A O 1
ATOM 2594 N N . ARG A 1 337 ? 15.472 22.149 25.183 1.00 92.38 337 ARG A N 1
ATOM 2595 C CA . ARG A 1 337 ? 15.764 23.508 25.686 1.00 92.38 337 ARG A CA 1
ATOM 2596 C C . ARG A 1 337 ? 14.873 23.847 26.875 1.00 92.38 337 ARG A C 1
ATOM 2598 O O . ARG A 1 337 ? 15.360 24.308 27.906 1.00 92.38 337 ARG A O 1
ATOM 2605 N N . ASN A 1 338 ? 13.565 23.627 26.736 1.00 89.81 338 ASN A N 1
ATOM 2606 C CA . ASN A 1 338 ? 12.611 23.925 27.793 1.00 89.81 338 ASN A CA 1
ATOM 2607 C C . ASN A 1 338 ? 12.897 23.124 29.068 1.00 89.81 338 ASN A C 1
ATOM 2609 O O . ASN A 1 338 ? 12.903 23.735 30.132 1.00 89.81 338 ASN A O 1
ATOM 2613 N N . LEU A 1 339 ? 13.178 21.821 28.987 1.00 90.81 339 LEU A N 1
ATOM 2614 C CA . LEU A 1 339 ? 13.514 20.978 30.143 1.00 90.81 339 LEU A CA 1
ATOM 2615 C C . LEU A 1 339 ? 14.785 21.454 30.877 1.00 90.81 339 LEU A C 1
ATOM 2617 O O . LEU A 1 339 ? 14.806 21.464 32.106 1.00 90.81 339 LEU A O 1
ATOM 2621 N N . ILE A 1 340 ? 15.823 21.901 30.156 1.00 92.62 340 ILE A N 1
ATOM 2622 C CA . ILE A 1 340 ? 17.128 22.222 30.769 1.00 92.62 340 ILE A CA 1
ATOM 2623 C C . ILE A 1 340 ? 17.351 23.700 31.126 1.00 92.62 340 ILE A C 1
ATOM 2625 O O . ILE A 1 340 ? 18.191 23.974 31.982 1.00 92.62 340 ILE A O 1
ATOM 2629 N N . LYS A 1 341 ? 16.625 24.662 30.530 1.00 88.88 341 LYS A N 1
ATOM 2630 C CA . LYS A 1 341 ? 16.852 26.117 30.738 1.00 88.88 341 LYS A CA 1
ATOM 2631 C C . LYS A 1 341 ? 16.897 26.532 32.212 1.00 88.88 341 LYS A C 1
ATOM 2633 O O . LYS A 1 341 ? 17.687 27.386 32.608 1.00 88.88 341 LYS A O 1
ATOM 2638 N N . ASP A 1 342 ? 16.071 25.898 33.040 1.00 86.19 342 ASP A N 1
ATOM 2639 C CA . ASP A 1 342 ? 15.928 26.230 34.454 1.00 86.19 342 ASP A CA 1
ATOM 2640 C C . ASP A 1 342 ? 17.167 25.848 35.289 1.00 86.19 342 ASP A C 1
ATOM 2642 O O . ASP A 1 342 ? 17.411 26.471 36.320 1.00 86.19 342 ASP A O 1
ATOM 2646 N N . GLN A 1 343 ? 17.999 24.912 34.808 1.00 87.25 343 GLN A N 1
ATOM 2647 C CA . GLN A 1 343 ? 19.270 24.525 35.440 1.00 87.25 343 GLN A CA 1
ATOM 2648 C C . GLN A 1 343 ? 20.350 25.617 35.319 1.00 87.25 343 GLN A C 1
ATOM 2650 O O . GLN A 1 343 ? 21.267 25.682 36.138 1.00 87.25 343 GLN A O 1
ATOM 2655 N N . PHE A 1 344 ? 20.250 26.486 34.306 1.00 89.00 344 PHE A N 1
ATOM 2656 C CA . PHE A 1 344 ? 21.294 27.455 33.957 1.00 89.00 344 PHE A CA 1
ATOM 2657 C C . PHE A 1 344 ? 20.970 28.903 34.341 1.00 89.00 344 PHE A C 1
ATOM 2659 O O . PHE A 1 344 ? 21.872 29.733 34.303 1.00 89.00 344 PHE A O 1
ATOM 2666 N N . LYS A 1 345 ? 19.743 29.206 34.797 1.00 79.31 345 LYS A N 1
ATOM 2667 C CA . LYS A 1 345 ? 19.252 30.563 35.144 1.00 79.31 345 LYS A CA 1
ATOM 2668 C C . LYS A 1 345 ? 20.181 31.430 36.012 1.00 79.31 345 LYS A C 1
ATOM 2670 O O . LYS A 1 345 ? 20.098 32.651 35.939 1.00 79.31 345 LYS A O 1
ATOM 2675 N N . ASN A 1 346 ? 21.044 30.816 36.824 1.00 80.75 346 ASN A N 1
ATOM 2676 C CA . ASN A 1 346 ? 21.964 31.506 37.737 1.00 80.75 346 ASN A CA 1
ATOM 2677 C C . ASN A 1 346 ? 23.424 31.570 37.224 1.00 80.75 346 ASN A C 1
ATOM 2679 O O . ASN A 1 346 ? 24.317 31.977 37.966 1.00 80.75 346 ASN A O 1
ATOM 2683 N N . ARG A 1 347 ? 23.699 31.148 35.981 1.00 85.19 347 ARG A N 1
ATOM 2684 C CA . ARG A 1 347 ? 25.007 31.275 35.311 1.00 85.19 347 ARG A CA 1
ATOM 2685 C C . ARG A 1 347 ? 24.986 32.485 34.372 1.00 85.19 347 ARG A C 1
ATOM 2687 O O . ARG A 1 347 ? 23.993 32.719 33.698 1.00 85.19 347 ARG A O 1
ATOM 2694 N N . GLN A 1 348 ? 26.088 33.230 34.282 1.00 84.81 348 GLN A N 1
ATOM 2695 C CA . GLN A 1 348 ? 26.237 34.286 33.263 1.00 84.81 348 GLN A CA 1
ATOM 2696 C C . GLN A 1 348 ? 26.696 33.717 31.911 1.00 84.81 348 GLN A C 1
ATOM 2698 O O . GLN A 1 348 ? 26.258 34.166 30.853 1.00 84.81 348 GLN A O 1
ATOM 2703 N N . GLU A 1 349 ? 27.560 32.704 31.959 1.00 93.00 349 GLU A N 1
ATOM 2704 C CA . GLU A 1 349 ? 28.192 32.069 30.807 1.00 93.00 349 GLU A CA 1
ATOM 2705 C C . GLU A 1 349 ? 28.367 30.566 31.071 1.00 93.00 349 GLU A C 1
ATOM 2707 O O . GLU A 1 349 ? 28.601 30.161 32.215 1.00 93.00 349 GLU A O 1
ATOM 2712 N N . ILE A 1 350 ? 28.232 29.742 30.027 1.00 95.44 350 ILE A N 1
ATOM 2713 C CA . ILE A 1 350 ? 28.440 28.288 30.070 1.00 95.44 350 ILE A CA 1
ATOM 2714 C C . ILE A 1 350 ? 29.203 27.787 28.836 1.00 95.44 350 ILE A C 1
ATOM 2716 O O . ILE A 1 350 ? 29.027 28.296 27.725 1.00 95.44 350 ILE A O 1
ATOM 2720 N N . SER A 1 351 ? 30.019 26.749 29.020 1.00 96.44 351 SER A N 1
ATOM 2721 C CA . SER A 1 351 ? 30.648 26.013 27.916 1.00 96.44 351 SER A CA 1
ATOM 2722 C C . SER A 1 351 ? 29.733 24.874 27.462 1.00 96.44 351 SER A C 1
ATOM 2724 O O . SER A 1 351 ? 29.346 24.039 28.282 1.00 96.44 351 SER A O 1
ATOM 2726 N N . VAL A 1 352 ? 29.425 24.804 26.166 1.00 97.44 352 VAL A N 1
ATOM 2727 C CA . VAL A 1 352 ? 28.520 23.807 25.570 1.00 97.44 352 VAL A CA 1
ATOM 2728 C C . VAL A 1 352 ? 29.276 22.940 24.564 1.00 97.44 352 VAL A C 1
ATOM 2730 O O . VAL A 1 352 ? 30.039 23.464 23.755 1.00 97.44 352 VAL A O 1
ATOM 2733 N N . LEU A 1 353 ? 29.047 21.628 24.599 1.00 97.50 353 LEU A N 1
ATOM 2734 C CA . LEU A 1 353 ? 29.526 20.678 23.594 1.00 97.50 353 LEU A CA 1
ATOM 2735 C C . LEU A 1 353 ? 28.349 20.057 22.833 1.00 97.50 353 LEU A C 1
ATOM 2737 O O . LEU A 1 353 ? 27.373 19.621 23.444 1.00 97.50 353 LEU A O 1
ATOM 2741 N N . GLU A 1 354 ? 28.501 19.954 21.518 1.00 96.44 354 GLU A N 1
ATOM 2742 C CA . GLU A 1 354 ? 27.687 19.121 20.631 1.00 96.44 354 GLU A CA 1
ATOM 2743 C C . GLU A 1 354 ? 28.645 18.129 19.920 1.00 96.44 354 GLU A C 1
ATOM 2745 O O . GLU A 1 354 ? 29.566 18.563 19.222 1.00 96.44 354 GLU A O 1
ATOM 2750 N N . PRO A 1 355 ? 28.552 16.806 20.150 1.00 95.06 355 PRO A N 1
ATOM 2751 C CA . PRO A 1 355 ? 29.556 15.857 19.663 1.00 95.06 355 PRO A CA 1
ATOM 2752 C C . PRO A 1 355 ? 29.314 15.327 18.231 1.00 95.06 355 PRO A C 1
ATOM 2754 O O . PRO A 1 355 ? 30.148 14.570 17.735 1.00 95.06 355 PRO A O 1
ATOM 2757 N N . SER A 1 356 ? 28.194 15.658 17.584 1.00 92.31 356 SER A N 1
ATOM 2758 C CA . SER A 1 356 ? 27.740 15.082 16.307 1.00 92.31 356 SER A CA 1
ATOM 2759 C C . SER A 1 356 ? 26.691 15.992 15.639 1.00 92.31 356 SER A C 1
ATOM 2761 O O . SER A 1 356 ? 25.501 15.672 15.604 1.00 92.31 356 SER A O 1
ATOM 2763 N N . VAL A 1 357 ? 27.126 17.160 15.158 1.00 92.00 357 VAL A N 1
ATOM 2764 C CA . VAL A 1 357 ? 26.258 18.349 15.059 1.00 92.00 357 VAL A CA 1
ATOM 2765 C C . VAL A 1 357 ? 25.232 18.338 13.917 1.00 92.00 357 VAL A C 1
ATOM 2767 O O . VAL A 1 357 ? 24.231 19.064 13.982 1.00 92.00 357 VAL A O 1
ATOM 2770 N N . GLY A 1 358 ? 25.462 17.559 12.855 1.00 90.75 358 GLY A N 1
ATOM 2771 C CA . GLY A 1 358 ? 24.625 17.578 11.660 1.00 90.75 358 GLY A CA 1
ATOM 2772 C C . GLY A 1 358 ? 24.504 18.995 11.094 1.00 90.75 358 GLY A C 1
ATOM 2773 O O . GLY A 1 358 ? 25.483 19.723 10.945 1.00 90.75 358 GLY A O 1
ATOM 2774 N N . THR A 1 359 ? 23.277 19.426 10.804 1.00 89.62 359 THR A N 1
ATOM 2775 C CA . THR A 1 359 ? 22.987 20.788 10.326 1.00 89.62 359 THR A CA 1
ATOM 2776 C C . THR A 1 359 ? 22.941 21.854 11.427 1.00 89.62 359 THR A C 1
ATOM 2778 O O . THR A 1 359 ? 22.659 23.005 11.116 1.00 89.62 359 THR A O 1
ATOM 2781 N N . GLY A 1 360 ? 23.209 21.525 12.697 1.00 90.31 360 GLY A N 1
ATOM 2782 C CA . GLY A 1 360 ? 23.268 22.511 13.785 1.00 90.31 360 GLY A CA 1
ATOM 2783 C C . GLY A 1 360 ? 22.020 22.641 14.663 1.00 90.31 360 GLY A C 1
ATOM 2784 O O . GLY A 1 360 ? 22.039 23.449 15.584 1.00 90.31 360 GLY A O 1
ATOM 2785 N N . ASN A 1 361 ? 20.951 21.863 14.445 1.00 89.94 361 ASN A N 1
ATOM 2786 C CA . ASN A 1 361 ? 19.636 22.098 15.072 1.00 89.94 361 ASN A CA 1
ATOM 2787 C C . ASN A 1 361 ? 19.697 22.298 16.608 1.00 89.94 361 ASN A C 1
ATOM 2789 O O . ASN A 1 361 ? 19.067 23.215 17.130 1.00 89.94 361 ASN A O 1
ATOM 2793 N N . PHE A 1 362 ? 20.489 21.504 17.339 1.00 92.62 362 PHE A N 1
ATOM 2794 C CA . PHE A 1 362 ? 20.633 21.625 18.801 1.00 92.62 362 PHE A CA 1
ATOM 2795 C C . PHE A 1 362 ? 21.344 22.900 19.283 1.00 92.62 362 PHE A C 1
ATOM 2797 O O . PHE A 1 362 ? 21.202 23.283 20.447 1.00 92.62 362 PHE A O 1
ATOM 2804 N N . LEU A 1 363 ? 22.066 23.600 18.410 1.00 93.12 363 LEU A N 1
ATOM 2805 C CA . LEU A 1 363 ? 22.740 24.846 18.762 1.00 93.12 363 LEU A CA 1
ATOM 2806 C C . LEU A 1 363 ? 21.744 26.005 18.930 1.00 93.12 363 LEU A C 1
ATOM 2808 O O . LEU A 1 363 ? 21.996 26.894 19.742 1.00 93.12 363 LEU A O 1
ATOM 2812 N N . TYR A 1 364 ? 20.571 25.958 18.280 1.00 89.38 364 TYR A N 1
ATOM 2813 C CA . TYR A 1 364 ? 19.449 26.856 18.594 1.00 89.38 364 TYR A CA 1
ATOM 2814 C C . TYR A 1 364 ? 18.968 26.669 20.041 1.00 89.38 364 TYR A C 1
ATOM 2816 O O . TYR A 1 364 ? 18.849 27.649 20.777 1.00 89.38 364 TYR A O 1
ATOM 2824 N N . ALA A 1 365 ? 18.787 25.419 20.494 1.00 87.38 365 ALA A N 1
ATOM 2825 C CA . ALA A 1 365 ? 18.430 25.138 21.888 1.00 87.38 365 ALA A CA 1
ATOM 2826 C C . ALA A 1 365 ? 19.457 25.707 22.872 1.00 87.38 365 ALA A C 1
ATOM 2828 O O . ALA A 1 365 ? 19.057 26.306 23.866 1.00 87.38 365 ALA A O 1
ATOM 2829 N N . ALA A 1 366 ? 20.757 25.564 22.591 1.00 88.94 366 ALA A N 1
ATOM 2830 C CA . ALA A 1 366 ? 21.817 26.129 23.424 1.00 88.94 366 ALA A CA 1
ATOM 2831 C C . ALA A 1 366 ? 21.793 27.672 23.442 1.00 88.94 366 ALA A C 1
ATOM 2833 O O . ALA A 1 366 ? 21.865 28.282 24.509 1.00 88.94 366 ALA A O 1
ATOM 2834 N N . LYS A 1 367 ? 21.660 28.313 22.275 1.00 87.75 367 LYS A N 1
ATOM 2835 C CA . LYS A 1 367 ? 21.627 29.779 22.108 1.00 87.75 367 LYS A CA 1
ATOM 2836 C C . LYS A 1 367 ? 20.480 30.444 22.876 1.00 87.75 367 LYS A C 1
ATOM 2838 O O . LYS A 1 367 ? 20.623 31.560 23.366 1.00 87.75 367 LYS A O 1
ATOM 2843 N N . GLU A 1 368 ? 19.358 29.745 23.018 1.00 86.94 368 GLU A N 1
ATOM 2844 C CA . GLU A 1 368 ? 18.125 30.259 23.622 1.00 86.94 368 GLU A CA 1
ATOM 2845 C C . GLU A 1 368 ? 17.934 29.873 25.105 1.00 86.94 368 GLU A C 1
ATOM 2847 O O . GLU A 1 368 ? 16.856 30.067 25.668 1.00 86.94 368 GLU A O 1
ATOM 2852 N N . LEU A 1 369 ? 18.978 29.381 25.787 1.00 87.00 369 LEU A N 1
ATOM 2853 C CA . LEU A 1 369 ? 18.942 29.104 27.236 1.00 87.00 369 LEU A CA 1
ATOM 2854 C C . LEU A 1 369 ? 18.870 30.368 28.117 1.00 87.00 369 LEU A C 1
ATOM 2856 O O . LEU A 1 369 ? 18.698 30.255 29.329 1.00 87.00 369 LEU A O 1
ATOM 2860 N N . GLY A 1 370 ? 19.005 31.566 27.537 1.00 83.00 370 GLY A N 1
ATOM 2861 C CA . GLY A 1 370 ? 18.997 32.841 28.270 1.00 83.00 370 GLY A CA 1
ATOM 2862 C C . GLY A 1 370 ? 20.317 33.180 28.976 1.00 83.00 370 GLY A C 1
ATOM 2863 O O . GLY A 1 370 ? 20.359 34.114 29.772 1.00 83.00 370 GLY A O 1
ATOM 2864 N N . VAL A 1 371 ? 21.387 32.441 28.674 1.00 89.38 371 VAL A N 1
ATOM 2865 C CA . VAL A 1 371 ? 22.754 32.630 29.187 1.00 89.38 371 VAL A CA 1
ATOM 2866 C C . VAL A 1 371 ? 23.739 32.682 28.019 1.00 89.38 371 VAL A C 1
ATOM 2868 O O . VAL A 1 371 ? 23.440 32.163 26.943 1.00 89.38 371 VAL A O 1
ATOM 2871 N N . LYS A 1 372 ? 24.924 33.280 28.199 1.00 90.69 372 LYS A N 1
ATOM 2872 C CA . LYS A 1 372 ? 25.946 33.278 27.141 1.00 90.69 372 LYS A CA 1
ATOM 2873 C C . LYS A 1 372 ? 26.489 31.856 26.946 1.00 90.69 372 LYS A C 1
ATOM 2875 O O . LYS A 1 372 ? 26.944 31.236 27.905 1.00 90.69 372 LYS A O 1
ATOM 2880 N N . THR A 1 373 ? 26.471 31.347 25.717 1.00 93.56 373 THR A N 1
ATOM 2881 C CA . THR A 1 373 ? 26.952 29.998 25.388 1.00 93.56 373 THR A CA 1
ATOM 2882 C C . THR A 1 373 ? 28.201 30.039 24.516 1.00 93.56 373 THR A C 1
ATOM 2884 O O . THR A 1 373 ? 28.205 30.624 23.436 1.00 93.56 373 THR A O 1
ATOM 2887 N N . ASN A 1 374 ? 29.268 29.382 24.976 1.00 95.19 374 ASN A N 1
ATOM 2888 C CA . ASN A 1 374 ? 30.464 29.126 24.175 1.00 95.19 374 ASN A CA 1
ATOM 2889 C C . ASN A 1 374 ? 30.380 27.691 23.648 1.00 95.19 374 ASN A C 1
ATOM 2891 O O . ASN A 1 374 ? 30.569 26.742 24.410 1.00 95.19 374 ASN A O 1
ATOM 2895 N N . VAL A 1 375 ? 30.036 27.542 22.369 1.00 96.75 375 VAL A N 1
ATOM 2896 C CA . VAL A 1 375 ? 29.754 26.249 21.730 1.00 96.75 375 VAL A CA 1
ATOM 2897 C C . VAL A 1 375 ? 31.002 25.695 21.045 1.00 96.75 375 VAL A C 1
ATOM 2899 O O . VAL A 1 375 ? 31.527 26.334 20.134 1.00 96.75 375 VAL A O 1
ATOM 2902 N N . THR A 1 376 ? 31.399 24.473 21.405 1.00 96.81 376 THR A N 1
ATOM 2903 C CA . THR A 1 376 ? 32.255 23.607 20.577 1.00 96.81 376 THR A CA 1
ATOM 2904 C C . THR A 1 376 ? 31.389 22.525 19.938 1.00 96.81 376 THR A C 1
ATOM 2906 O O . THR A 1 376 ? 30.566 21.917 20.623 1.00 96.81 376 THR A O 1
ATOM 2909 N N . ALA A 1 377 ? 31.583 22.251 18.650 1.00 96.75 377 ALA A N 1
ATOM 2910 C CA . ALA A 1 377 ? 30.822 21.242 17.921 1.00 96.75 377 ALA A CA 1
ATOM 2911 C C . ALA A 1 377 ? 31.702 20.380 16.999 1.00 96.75 377 ALA A C 1
ATOM 2913 O O . ALA A 1 377 ? 32.709 20.859 16.474 1.00 96.75 377 ALA A O 1
ATOM 2914 N N . PHE A 1 378 ? 31.313 19.119 16.794 1.00 95.62 378 PHE A N 1
ATOM 2915 C CA . PHE A 1 378 ? 32.057 18.134 15.997 1.00 95.62 378 PHE A CA 1
ATOM 2916 C C . PHE A 1 378 ? 31.199 17.526 14.886 1.00 95.62 378 PHE A C 1
ATOM 2918 O O . PHE A 1 378 ? 30.009 17.280 15.068 1.00 95.62 378 PHE A O 1
ATOM 2925 N N . GLU A 1 379 ? 31.818 17.276 13.734 1.00 92.94 379 GLU A N 1
ATOM 2926 C CA . GLU A 1 379 ? 31.174 16.708 12.548 1.00 92.94 379 GLU A CA 1
ATOM 2927 C C . GLU A 1 379 ? 32.215 16.010 11.655 1.00 92.94 379 GLU A C 1
ATOM 2929 O O . GLU A 1 379 ? 33.366 16.435 11.576 1.00 92.94 379 GLU A O 1
ATOM 2934 N N . ILE A 1 380 ? 31.824 14.941 10.965 1.00 89.12 380 ILE A N 1
ATOM 2935 C CA . ILE A 1 380 ? 32.638 14.213 9.979 1.00 89.12 380 ILE A CA 1
ATOM 2936 C C . ILE A 1 380 ? 32.283 14.569 8.526 1.00 89.12 380 ILE A C 1
ATOM 2938 O O . ILE A 1 380 ? 33.110 14.388 7.632 1.00 89.12 380 ILE A O 1
ATOM 2942 N N . ASN A 1 381 ? 31.073 15.075 8.279 1.00 89.31 381 ASN A N 1
ATOM 2943 C CA . ASN A 1 381 ? 30.551 15.429 6.962 1.00 89.31 381 ASN A CA 1
ATOM 2944 C C . ASN A 1 381 ? 30.765 16.930 6.661 1.00 89.31 381 ASN A C 1
ATOM 2946 O O . ASN A 1 381 ? 30.193 17.815 7.293 1.00 89.31 381 ASN A O 1
ATOM 2950 N N . GLU A 1 382 ? 31.599 17.237 5.660 1.00 90.00 382 GLU A N 1
ATOM 2951 C CA . GLU A 1 382 ? 31.981 18.619 5.329 1.00 90.00 382 GLU A CA 1
ATOM 2952 C C . GLU A 1 382 ? 30.784 19.510 4.957 1.00 90.00 382 GLU A C 1
ATOM 2954 O O . GLU A 1 382 ? 30.788 20.704 5.256 1.00 90.00 382 GLU A O 1
ATOM 2959 N N . THR A 1 383 ? 29.738 18.950 4.341 1.00 89.69 383 THR A N 1
ATOM 2960 C CA . THR A 1 383 ? 28.581 19.747 3.904 1.00 89.69 383 THR A CA 1
ATOM 2961 C C . THR A 1 383 ? 27.704 20.143 5.090 1.00 89.69 383 THR A C 1
ATOM 2963 O O . THR A 1 383 ? 27.335 21.313 5.208 1.00 89.69 383 THR A O 1
ATOM 2966 N N . THR A 1 384 ? 27.416 19.213 6.005 1.00 91.25 384 THR A N 1
ATOM 2967 C CA . THR A 1 384 ? 26.632 19.509 7.216 1.00 91.25 384 THR A CA 1
ATOM 2968 C C . THR A 1 384 ? 27.402 20.440 8.154 1.00 91.25 384 THR A C 1
ATOM 2970 O O . THR A 1 384 ? 26.832 21.435 8.599 1.00 91.25 384 THR A O 1
ATOM 2973 N N . ALA A 1 385 ? 28.717 20.242 8.322 1.00 91.69 385 ALA A N 1
ATOM 2974 C CA . ALA A 1 385 ? 29.584 21.138 9.093 1.00 91.69 385 ALA A CA 1
ATOM 2975 C C . ALA A 1 385 ? 29.550 22.590 8.572 1.00 91.69 385 ALA A C 1
ATOM 2977 O O . ALA A 1 385 ? 29.461 23.543 9.353 1.00 91.69 385 ALA A O 1
ATOM 2978 N N . LYS A 1 386 ? 29.587 22.775 7.243 1.00 93.56 386 LYS A N 1
ATOM 2979 C CA . LYS A 1 386 ? 29.479 24.098 6.608 1.00 93.56 386 LYS A CA 1
ATOM 2980 C C . LYS A 1 386 ? 28.093 24.720 6.782 1.00 93.56 386 LYS A C 1
ATOM 2982 O O . LYS A 1 386 ? 28.018 25.904 7.105 1.00 93.56 386 LYS A O 1
ATOM 2987 N N . ILE A 1 387 ? 27.020 23.939 6.646 1.00 93.06 387 ILE A N 1
ATOM 2988 C CA . ILE A 1 387 ? 25.640 24.388 6.904 1.00 93.06 387 ILE A CA 1
ATOM 2989 C C . ILE A 1 387 ? 25.475 24.832 8.366 1.00 93.06 387 ILE A C 1
ATOM 2991 O O . ILE A 1 387 ? 24.995 25.938 8.622 1.00 93.06 387 ILE A O 1
ATOM 2995 N N . ALA A 1 388 ? 25.954 24.033 9.323 1.00 93.25 388 ALA A N 1
ATOM 2996 C CA . ALA A 1 388 ? 25.924 24.373 10.741 1.00 93.25 388 ALA A CA 1
ATOM 2997 C C . ALA A 1 388 ? 26.680 25.682 11.037 1.00 93.25 388 ALA A C 1
ATOM 2999 O O . ALA A 1 388 ? 26.208 26.485 11.838 1.00 93.25 388 ALA A O 1
ATOM 3000 N N . LYS A 1 389 ? 27.799 25.961 10.348 1.00 94.25 389 LYS A N 1
ATOM 3001 C CA . LYS A 1 389 ? 28.547 27.226 10.495 1.00 94.25 389 LYS A CA 1
ATOM 3002 C C . LYS A 1 389 ? 27.856 28.436 9.852 1.00 94.25 389 LYS A C 1
ATOM 3004 O O . LYS A 1 389 ? 28.046 29.552 10.330 1.00 94.25 389 LYS A O 1
ATOM 3009 N N . VAL A 1 390 ? 27.033 28.234 8.820 1.00 92.62 390 VAL A N 1
ATOM 3010 C CA . VAL A 1 390 ? 26.174 29.285 8.234 1.00 92.62 390 VAL A CA 1
ATOM 3011 C C . VAL A 1 390 ? 25.025 29.659 9.180 1.00 92.62 390 VAL A C 1
ATOM 3013 O O . VAL A 1 390 ? 24.708 30.841 9.315 1.00 92.62 390 VAL A O 1
ATOM 3016 N N . PHE A 1 391 ? 24.419 28.683 9.864 1.00 92.12 391 PHE A N 1
ATOM 3017 C CA . PHE A 1 391 ? 23.359 28.940 10.849 1.00 92.12 391 PHE A CA 1
ATOM 3018 C C . PHE A 1 391 ? 23.893 29.437 12.205 1.00 92.12 391 PHE A C 1
ATOM 3020 O O . PHE A 1 391 ? 23.273 30.300 12.831 1.00 92.12 391 PHE A O 1
ATOM 3027 N N . HIS A 1 392 ? 25.062 28.944 12.627 1.00 92.56 392 HIS A N 1
ATOM 3028 C CA . HIS A 1 392 ? 25.709 29.251 13.907 1.00 92.56 392 HIS A CA 1
ATOM 3029 C C . HIS A 1 392 ? 27.126 29.810 13.693 1.00 92.56 392 HIS A C 1
ATOM 3031 O O . HIS A 1 392 ? 28.117 29.153 14.035 1.00 92.56 392 HIS A O 1
ATOM 3037 N N . PRO A 1 393 ? 27.260 31.034 13.144 1.00 91.00 393 PRO A N 1
ATOM 3038 C CA . PRO A 1 393 ? 28.561 31.671 12.940 1.00 91.00 393 PRO A CA 1
ATOM 3039 C C . PRO A 1 393 ? 29.357 31.822 14.243 1.00 91.00 393 PRO A C 1
ATOM 3041 O O . PRO A 1 393 ? 30.586 31.790 14.206 1.00 91.00 393 PRO A O 1
ATOM 3044 N N . GLU A 1 394 ? 28.683 31.918 15.393 1.00 89.75 394 GLU A N 1
ATOM 3045 C CA . GLU A 1 394 ? 29.304 31.967 16.720 1.00 89.75 394 GLU A CA 1
ATOM 3046 C C . GLU A 1 394 ? 29.966 30.654 17.192 1.00 89.75 394 GLU A C 1
ATOM 3048 O O . GLU A 1 394 ? 30.802 30.701 18.091 1.00 89.75 394 GLU A O 1
ATOM 3053 N N . ALA A 1 395 ? 29.617 29.494 16.621 1.00 94.12 395 ALA A N 1
ATOM 3054 C CA . ALA A 1 395 ? 30.042 28.189 17.138 1.00 94.12 395 ALA A CA 1
ATOM 3055 C C . ALA A 1 395 ? 31.415 27.739 16.604 1.00 94.12 395 ALA A C 1
ATOM 3057 O O . ALA A 1 395 ? 31.739 27.934 15.428 1.00 94.12 395 ALA A O 1
ATOM 3058 N N . ASP A 1 396 ? 32.218 27.086 17.447 1.00 95.56 396 ASP A N 1
ATOM 3059 C CA . ASP A 1 396 ? 33.507 26.498 17.070 1.00 95.56 396 ASP A CA 1
ATOM 3060 C C . ASP A 1 396 ? 33.300 25.080 16.511 1.00 95.56 396 ASP A C 1
ATOM 3062 O O . ASP A 1 396 ? 33.246 24.107 17.263 1.00 95.56 396 ASP A O 1
ATOM 3066 N N . ILE A 1 397 ? 33.117 24.971 15.190 1.00 96.19 397 ILE A N 1
ATOM 3067 C CA . ILE A 1 397 ? 32.750 23.724 14.497 1.00 96.19 397 ILE A CA 1
ATOM 3068 C C . ILE A 1 397 ? 33.995 23.066 13.884 1.00 96.19 397 ILE A C 1
ATOM 3070 O O . ILE A 1 397 ? 34.658 23.652 13.023 1.00 96.19 397 ILE A O 1
ATOM 3074 N N . HIS A 1 398 ? 34.282 21.834 14.311 1.00 95.75 398 HIS A N 1
ATOM 3075 C CA . HIS A 1 398 ? 35.434 21.023 13.904 1.00 95.75 398 HIS A CA 1
ATOM 3076 C C . HIS A 1 398 ? 35.016 19.899 12.943 1.00 95.75 398 HIS A C 1
ATOM 3078 O O . HIS A 1 398 ? 34.219 19.034 13.301 1.00 95.75 398 HIS A O 1
ATOM 3084 N N . LEU A 1 399 ? 35.626 19.858 11.757 1.00 94.06 399 LEU A N 1
ATOM 3085 C CA . LEU A 1 399 ? 35.494 18.794 10.759 1.00 94.06 399 LEU A CA 1
ATOM 3086 C C . LEU A 1 399 ? 36.425 17.612 11.090 1.00 94.06 399 LEU A C 1
ATOM 3088 O O . LEU A 1 399 ? 37.482 17.409 10.481 1.00 94.06 399 LEU A O 1
ATOM 3092 N N . ARG A 1 400 ? 36.064 16.861 12.132 1.00 91.38 400 ARG A N 1
ATOM 3093 C CA . ARG A 1 400 ? 36.720 15.628 12.587 1.00 91.38 400 ARG A CA 1
ATOM 3094 C C . ARG A 1 400 ? 35.815 14.847 13.541 1.00 91.38 400 ARG A C 1
ATOM 3096 O O . ARG A 1 400 ? 35.040 15.429 14.291 1.00 91.38 400 ARG A O 1
ATOM 3103 N N . SER A 1 401 ? 36.022 13.531 13.577 1.00 90.31 401 SER A N 1
ATOM 3104 C CA . SER A 1 401 ? 35.440 12.618 14.571 1.00 90.31 401 SER A CA 1
ATOM 3105 C C . SER A 1 401 ? 35.648 13.122 16.002 1.00 90.31 401 SER A C 1
ATOM 3107 O O . SER A 1 401 ? 36.769 13.502 16.363 1.00 90.31 401 SER A O 1
ATOM 3109 N N . PHE A 1 402 ? 34.607 13.063 16.834 1.00 93.62 402 PHE A N 1
ATOM 3110 C CA . PHE A 1 402 ? 34.673 13.413 18.259 1.00 93.62 402 PHE A CA 1
ATOM 3111 C C . PHE A 1 402 ? 35.680 12.536 19.026 1.00 93.62 402 PHE A C 1
ATOM 3113 O O . PHE A 1 402 ? 36.360 13.017 19.932 1.00 93.62 402 PHE A O 1
ATOM 3120 N N . GLU A 1 403 ? 35.891 11.291 18.583 1.00 91.94 403 GLU A N 1
ATOM 3121 C CA . GLU A 1 403 ? 36.930 10.384 19.091 1.00 91.94 403 GLU A CA 1
ATOM 3122 C C . GLU A 1 403 ? 38.334 11.018 19.087 1.00 91.94 403 GLU A C 1
ATOM 3124 O O . GLU A 1 403 ? 39.172 10.684 19.927 1.00 91.94 403 GLU A O 1
ATOM 3129 N N . THR A 1 404 ? 38.595 11.974 18.183 1.00 91.19 404 THR A N 1
ATOM 3130 C CA . THR A 1 404 ? 39.898 12.651 18.076 1.00 91.19 404 THR A CA 1
ATOM 3131 C C . THR A 1 404 ? 40.227 13.588 19.243 1.00 91.19 404 THR A C 1
ATOM 3133 O O . THR A 1 404 ? 41.365 14.045 19.347 1.00 91.19 404 THR A O 1
ATOM 3136 N N . GLU A 1 405 ? 39.292 13.864 20.158 1.00 92.06 405 GLU A N 1
ATOM 3137 C CA . GLU A 1 405 ? 39.621 14.497 21.446 1.00 92.06 405 GLU A CA 1
ATOM 3138 C C . GLU A 1 405 ? 40.331 13.527 22.408 1.00 92.06 405 GLU A C 1
ATOM 3140 O O . GLU A 1 405 ? 41.098 13.969 23.260 1.00 92.06 405 GLU A O 1
ATOM 3145 N N . PHE A 1 406 ? 40.131 12.213 22.252 1.00 93.88 406 PHE A N 1
ATOM 3146 C CA . PHE A 1 406 ? 40.580 11.183 23.200 1.00 93.88 406 PHE A CA 1
ATOM 3147 C C . PHE A 1 406 ? 41.714 10.298 22.664 1.00 93.88 406 PHE A C 1
ATOM 3149 O O . PHE A 1 406 ? 42.455 9.702 23.450 1.00 93.88 406 PHE A O 1
ATOM 3156 N N . ILE A 1 407 ? 41.878 10.214 21.342 1.00 91.88 407 ILE A N 1
ATOM 3157 C CA . ILE A 1 407 ? 42.935 9.437 20.684 1.00 91.88 407 ILE A CA 1
ATOM 3158 C C . ILE A 1 407 ? 43.451 10.161 19.430 1.00 91.88 407 ILE A C 1
ATOM 3160 O O . ILE A 1 407 ? 42.716 10.918 18.797 1.00 91.88 407 ILE A O 1
ATOM 3164 N N . ASP A 1 408 ? 44.717 9.967 19.062 1.00 86.94 408 ASP A N 1
ATOM 3165 C CA . ASP A 1 408 ? 45.266 10.475 17.799 1.00 86.94 408 ASP A CA 1
ATOM 3166 C C . ASP A 1 408 ? 45.160 9.460 16.637 1.00 86.94 408 ASP A C 1
ATOM 3168 O O . ASP A 1 408 ? 44.771 8.304 16.802 1.00 86.94 408 ASP A O 1
ATOM 3172 N N . GLU A 1 409 ? 45.537 9.896 15.432 1.00 82.88 409 GLU A N 1
ATOM 3173 C CA . GLU A 1 409 ? 45.544 9.075 14.207 1.00 82.88 409 GLU A CA 1
ATOM 3174 C C . GLU A 1 409 ? 46.598 7.937 14.225 1.00 82.88 409 GLU A C 1
ATOM 3176 O O . GLU A 1 409 ? 46.681 7.169 13.270 1.00 82.88 409 GLU A O 1
ATOM 3181 N N . ARG A 1 410 ? 47.407 7.823 15.290 1.00 83.38 410 ARG A N 1
ATOM 3182 C CA . ARG A 1 410 ? 48.419 6.774 15.517 1.00 83.38 410 ARG A CA 1
ATOM 3183 C C . ARG A 1 410 ? 48.040 5.818 16.662 1.00 83.38 410 ARG A C 1
ATOM 3185 O O . ARG A 1 410 ? 48.759 4.850 16.890 1.00 83.38 410 ARG A O 1
ATOM 3192 N N . GLY A 1 411 ? 46.934 6.068 17.367 1.00 82.81 411 GLY A N 1
ATOM 3193 C CA . GLY A 1 411 ? 46.477 5.283 18.519 1.00 82.81 411 GLY A CA 1
ATOM 3194 C C . GLY A 1 411 ? 47.008 5.742 19.882 1.00 82.81 411 GLY A C 1
ATOM 3195 O O . GLY A 1 411 ? 46.746 5.089 20.892 1.00 82.81 411 GLY A O 1
ATOM 3196 N N . ASN A 1 412 ? 47.712 6.875 19.954 1.00 88.81 412 ASN A N 1
ATOM 3197 C CA . ASN A 1 412 ? 48.131 7.454 21.228 1.00 88.81 412 ASN A CA 1
ATOM 3198 C C . ASN A 1 412 ? 46.928 8.102 21.916 1.00 88.81 412 ASN A C 1
ATOM 3200 O O . ASN A 1 412 ? 46.233 8.931 21.320 1.00 88.81 412 ASN A O 1
ATOM 3204 N N . LYS A 1 413 ? 46.688 7.757 23.184 1.00 89.19 413 LYS A N 1
ATOM 3205 C CA . LYS A 1 413 ? 45.616 8.375 23.973 1.00 89.19 413 LYS A CA 1
ATOM 3206 C C . LYS A 1 413 ? 45.986 9.798 24.371 1.00 89.19 413 LYS A C 1
ATOM 3208 O O . LYS A 1 413 ? 47.131 10.078 24.714 1.00 89.19 413 LYS A O 1
ATOM 3213 N N . ARG A 1 414 ? 44.993 10.678 24.324 1.00 89.19 414 ARG A N 1
ATOM 3214 C CA . ARG A 1 414 ? 45.083 12.094 24.686 1.00 89.19 414 ARG A CA 1
ATOM 3215 C C . ARG A 1 414 ? 44.524 12.293 26.089 1.00 89.19 414 ARG A C 1
ATOM 3217 O O . ARG A 1 414 ? 43.548 11.642 26.468 1.00 89.19 414 ARG A O 1
ATOM 3224 N N . GLU A 1 415 ? 45.117 13.207 26.850 1.00 85.19 415 GLU A N 1
ATOM 3225 C CA . GLU A 1 415 ? 44.503 13.669 28.094 1.00 85.19 415 GLU A CA 1
ATOM 3226 C C . GLU A 1 415 ? 43.312 14.576 27.763 1.00 85.19 415 GLU A C 1
ATOM 3228 O O . GLU A 1 415 ? 43.453 15.634 27.147 1.00 85.19 415 GLU A O 1
ATOM 3233 N N . PHE A 1 416 ? 42.121 14.137 28.163 1.00 85.19 416 PHE A N 1
ATOM 3234 C CA . PHE A 1 416 ? 40.894 14.922 28.084 1.00 85.19 416 PHE A CA 1
ATOM 3235 C C . PHE A 1 416 ? 40.661 15.668 29.404 1.00 85.19 416 PHE A C 1
ATOM 3237 O O . PHE A 1 416 ? 41.290 15.388 30.422 1.00 85.19 416 PHE A O 1
ATOM 3244 N N . SER A 1 417 ? 39.763 16.651 29.390 1.00 84.44 417 SER A N 1
ATOM 3245 C CA . SER A 1 417 ? 39.501 17.513 30.547 1.00 84.44 417 SER A CA 1
ATOM 3246 C C . SER A 1 417 ? 38.027 17.893 30.644 1.00 84.44 417 SER A C 1
ATOM 3248 O O . SER A 1 417 ? 37.341 18.058 29.634 1.00 84.44 417 SER A O 1
ATOM 3250 N N . GLU A 1 418 ? 37.567 18.057 31.882 1.00 91.69 418 GLU A N 1
ATOM 3251 C CA . GLU A 1 418 ? 36.190 18.382 32.264 1.00 91.69 418 GLU A CA 1
ATOM 3252 C C . GLU A 1 418 ? 35.863 19.854 31.938 1.00 91.69 418 GLU A C 1
ATOM 3254 O O . GLU A 1 418 ? 35.886 20.741 32.791 1.00 91.69 418 GLU A O 1
ATOM 3259 N N . LYS A 1 419 ? 35.639 20.133 30.649 1.00 93.50 419 LYS A N 1
ATOM 3260 C CA . LYS A 1 419 ? 35.543 21.485 30.069 1.00 93.50 419 LYS A CA 1
ATOM 3261 C C . LYS A 1 419 ? 34.121 22.049 30.039 1.00 93.50 419 LYS A C 1
ATOM 3263 O O . LYS A 1 419 ? 33.955 23.267 30.130 1.00 93.50 419 LYS A O 1
ATOM 3268 N N . TYR A 1 420 ? 33.104 21.204 29.885 1.00 96.31 420 TYR A N 1
ATOM 3269 C CA . TYR A 1 420 ? 31.760 21.640 29.485 1.00 96.31 420 TYR A CA 1
ATOM 3270 C C . TYR A 1 420 ? 30.764 21.651 30.650 1.00 96.31 420 TYR A C 1
ATOM 3272 O O . TYR A 1 420 ? 30.807 20.791 31.521 1.00 96.31 420 TYR A O 1
ATOM 3280 N N . ASP A 1 421 ? 29.867 22.634 30.684 1.00 96.00 421 ASP A N 1
ATOM 3281 C CA . ASP A 1 421 ? 28.762 22.717 31.653 1.00 96.00 421 ASP A CA 1
ATOM 3282 C C . ASP A 1 421 ? 27.494 22.024 31.122 1.00 96.00 421 ASP A C 1
ATOM 3284 O O . ASP A 1 421 ? 26.667 21.549 31.903 1.00 96.00 421 ASP A O 1
ATOM 3288 N N . LEU A 1 422 ? 27.365 21.956 29.792 1.00 97.31 422 LEU A N 1
ATOM 3289 C CA . LEU A 1 422 ? 26.302 21.273 29.063 1.00 97.31 422 LEU A CA 1
ATOM 3290 C C . LEU A 1 422 ? 26.900 20.437 27.924 1.00 97.31 422 LEU A C 1
ATOM 3292 O O . LEU A 1 422 ? 27.718 20.936 27.151 1.00 97.31 422 LEU A O 1
ATOM 3296 N N . VAL A 1 423 ? 26.430 19.201 27.769 1.00 97.81 423 VAL A N 1
ATOM 3297 C CA . VAL A 1 423 ? 26.492 18.473 26.496 1.00 97.81 423 VAL A CA 1
ATOM 3298 C C . VAL A 1 423 ? 25.071 18.262 26.003 1.00 97.81 423 VAL A C 1
ATOM 3300 O O . VAL A 1 423 ? 24.214 17.808 26.761 1.00 97.81 423 VAL A O 1
ATOM 3303 N N . ILE A 1 424 ? 24.824 18.578 24.739 1.00 97.12 424 ILE A N 1
ATOM 3304 C CA . ILE A 1 424 ? 23.523 18.427 24.088 1.00 97.12 424 ILE A CA 1
ATOM 3305 C C . ILE A 1 424 ? 23.706 17.717 22.740 1.00 97.12 424 ILE A C 1
ATOM 3307 O O . ILE A 1 424 ? 24.795 17.786 22.175 1.00 97.12 424 ILE A O 1
ATOM 3311 N N . GLY A 1 425 ? 22.687 17.008 22.244 1.00 94.44 425 GLY A N 1
ATOM 3312 C CA . GLY A 1 425 ? 22.717 16.464 20.880 1.00 94.44 425 GLY A CA 1
ATOM 3313 C C . GLY A 1 425 ? 21.891 15.201 20.634 1.00 94.44 425 GLY A C 1
ATOM 3314 O O . GLY A 1 425 ? 21.091 14.768 21.468 1.00 94.44 425 GLY A O 1
ATOM 3315 N N . ASN A 1 426 ? 22.120 14.588 19.473 1.00 92.44 426 ASN A N 1
ATOM 3316 C CA . ASN A 1 426 ? 21.546 13.300 19.075 1.00 92.44 426 ASN A CA 1
ATOM 3317 C C . ASN A 1 426 ? 22.634 12.444 18.386 1.00 92.44 426 ASN A C 1
ATOM 3319 O O . ASN A 1 426 ? 22.846 12.606 17.185 1.00 92.44 426 ASN A O 1
ATOM 3323 N N . PRO A 1 427 ? 23.369 11.593 19.132 1.00 91.25 427 PRO A N 1
ATOM 3324 C CA . PRO A 1 427 ? 24.514 10.847 18.603 1.00 91.25 427 PRO A CA 1
ATOM 3325 C C . PRO A 1 427 ? 24.105 9.747 17.606 1.00 91.25 427 PRO A C 1
ATOM 3327 O O . PRO A 1 427 ? 22.963 9.292 17.644 1.00 91.25 427 PRO A O 1
ATOM 3330 N N . PRO A 1 428 ? 25.026 9.244 16.759 1.00 86.94 428 PRO A N 1
ATOM 3331 C CA . PRO A 1 428 ? 24.750 8.129 15.846 1.00 86.94 428 PRO A CA 1
ATOM 3332 C C . PRO A 1 428 ? 24.327 6.850 16.594 1.00 86.94 428 PRO A C 1
ATOM 3334 O O . PRO A 1 428 ? 24.821 6.550 17.686 1.00 86.94 428 PRO A O 1
ATOM 3337 N N . TYR A 1 429 ? 23.404 6.070 16.013 1.00 86.62 429 TYR A N 1
ATOM 3338 C CA . TYR A 1 429 ? 22.811 4.889 16.664 1.00 86.62 429 TYR A CA 1
ATOM 3339 C C . TYR A 1 429 ? 23.324 3.582 16.055 1.00 86.62 429 TYR A C 1
ATOM 3341 O O . TYR A 1 429 ? 23.232 3.368 14.846 1.00 86.62 429 TYR A O 1
ATOM 3349 N N . GLY A 1 430 ? 23.724 2.624 16.897 1.00 83.69 430 GLY A N 1
ATOM 3350 C CA . GLY A 1 430 ? 24.051 1.270 16.444 1.00 83.69 430 GLY A CA 1
ATOM 3351 C C . GLY A 1 430 ? 25.421 0.789 16.896 1.00 83.69 430 GLY A C 1
ATOM 3352 O O . GLY A 1 430 ? 25.863 1.092 17.996 1.00 83.69 430 GLY A O 1
ATOM 3353 N N . GLU A 1 431 ? 26.062 -0.041 16.079 1.00 80.88 431 GLU A N 1
ATOM 3354 C CA . GLU A 1 431 ? 27.301 -0.748 16.419 1.00 80.88 431 GLU A CA 1
ATOM 3355 C C . GLU A 1 431 ? 28.534 0.158 16.283 1.00 80.88 431 GLU A C 1
ATOM 3357 O O . GLU A 1 431 ? 28.915 0.510 15.169 1.00 80.88 431 GLU A O 1
ATOM 3362 N N . HIS A 1 432 ? 29.208 0.463 17.396 1.00 81.38 432 HIS A N 1
ATOM 3363 C CA . HIS A 1 432 ? 30.450 1.243 17.418 1.00 81.38 432 HIS A CA 1
ATOM 3364 C C . HIS A 1 432 ? 31.553 0.478 16.682 1.00 81.38 432 HIS A C 1
ATOM 3366 O O . HIS A 1 432 ? 31.971 -0.604 17.116 1.00 81.38 432 HIS A O 1
ATOM 3372 N N . ARG A 1 433 ? 32.008 1.029 15.557 1.00 77.12 433 ARG A N 1
ATOM 3373 C CA . ARG A 1 433 ? 33.007 0.456 14.642 1.00 77.12 433 ARG A CA 1
ATOM 3374 C C . ARG A 1 433 ? 33.942 1.578 14.152 1.00 77.12 433 ARG A C 1
ATOM 3376 O O . ARG A 1 433 ? 33.952 2.665 14.719 1.00 77.12 433 ARG A O 1
ATOM 3383 N N . GLY A 1 434 ? 34.747 1.318 13.123 1.00 74.12 434 GLY A N 1
ATOM 3384 C CA . GLY A 1 434 ? 35.627 2.324 12.518 1.00 74.12 434 GLY A CA 1
ATOM 3385 C C . GLY A 1 434 ? 37.022 2.433 13.147 1.00 74.12 434 GLY A C 1
ATOM 3386 O O . GLY A 1 434 ? 37.406 1.649 14.018 1.00 74.12 434 GLY A O 1
ATOM 3387 N N . LEU A 1 435 ? 37.799 3.394 12.636 1.00 79.81 435 LEU A N 1
ATOM 3388 C CA . LEU A 1 435 ? 39.249 3.501 12.833 1.00 79.81 435 LEU A CA 1
ATOM 3389 C C . LEU A 1 435 ? 39.654 3.632 14.308 1.00 79.81 435 LEU A C 1
ATOM 3391 O O . LEU A 1 435 ? 40.461 2.843 14.795 1.00 79.81 435 LEU A O 1
ATOM 3395 N N . TYR A 1 436 ? 39.090 4.604 15.024 1.00 81.06 436 TYR A N 1
ATOM 3396 C CA . TYR A 1 436 ? 39.536 4.963 16.374 1.00 81.06 436 TYR A CA 1
ATOM 3397 C C . TYR A 1 436 ? 39.307 3.837 17.390 1.00 81.06 436 TYR A C 1
ATOM 3399 O O . TYR A 1 436 ? 40.190 3.543 18.197 1.00 81.06 436 TYR A O 1
ATOM 3407 N N . LYS A 1 437 ? 38.193 3.105 17.267 1.00 82.88 437 LYS A N 1
ATOM 3408 C CA . LYS A 1 437 ? 37.957 1.878 18.038 1.00 82.88 437 LYS A CA 1
ATOM 3409 C C . LYS A 1 437 ? 39.014 0.804 17.770 1.00 82.88 437 LYS A C 1
ATOM 3411 O O . LYS A 1 437 ? 39.499 0.173 18.708 1.00 82.88 437 LYS A O 1
ATOM 3416 N N . GLY A 1 438 ? 39.390 0.615 16.503 1.00 81.56 438 GLY A N 1
ATOM 3417 C CA . GLY A 1 438 ? 40.468 -0.295 16.100 1.00 81.56 438 GLY A CA 1
ATOM 3418 C C . GLY A 1 438 ? 41.838 0.106 16.659 1.00 81.56 438 GLY A C 1
ATOM 3419 O O . GLY A 1 438 ? 42.636 -0.762 16.999 1.00 81.56 438 GLY A O 1
ATOM 3420 N N . LEU A 1 439 ? 42.074 1.410 16.837 1.00 83.31 439 LEU A N 1
ATOM 3421 C CA . LEU A 1 439 ? 43.266 1.974 17.481 1.00 83.31 439 LEU A CA 1
ATOM 3422 C C . LEU A 1 439 ? 43.251 1.886 19.025 1.00 83.31 439 LEU A C 1
ATOM 3424 O O . LEU A 1 439 ? 44.209 2.305 19.668 1.00 83.31 439 LEU A O 1
ATOM 3428 N N . GLY A 1 440 ? 42.203 1.325 19.642 1.00 82.69 440 GLY A N 1
ATOM 3429 C CA . GLY A 1 440 ? 42.133 1.112 21.093 1.00 82.69 440 GLY A CA 1
ATOM 3430 C C . GLY A 1 440 ? 41.404 2.205 21.882 1.00 82.69 440 GLY A C 1
ATOM 3431 O O . GLY A 1 440 ? 41.512 2.248 23.118 1.00 82.69 440 GLY A O 1
ATOM 3432 N N . GLU A 1 441 ? 40.627 3.057 21.210 1.00 90.06 441 GLU A N 1
ATOM 3433 C CA . GLU A 1 441 ? 39.670 3.945 21.870 1.00 90.06 441 GLU A CA 1
ATOM 3434 C C . GLU A 1 441 ? 38.410 3.170 22.290 1.00 90.06 441 GLU A C 1
ATOM 3436 O O . GLU A 1 441 ? 37.716 2.582 21.466 1.00 90.06 441 GLU A O 1
ATOM 3441 N N . GLU A 1 442 ? 38.166 3.110 23.604 1.00 89.81 442 GLU A N 1
ATOM 3442 C CA . GLU A 1 442 ? 37.067 2.366 24.253 1.00 89.81 442 GLU A CA 1
ATOM 3443 C C . GLU A 1 442 ? 36.635 1.040 23.565 1.00 89.81 442 GLU A C 1
ATOM 3445 O O . GLU A 1 442 ? 35.444 0.803 23.337 1.00 89.81 442 GLU A O 1
ATOM 3450 N N . PRO A 1 443 ? 37.567 0.106 23.269 1.00 83.12 443 PRO A N 1
ATOM 3451 C CA . PRO A 1 443 ? 37.312 -1.028 22.373 1.00 83.12 443 PRO A CA 1
ATOM 3452 C C . PRO A 1 443 ? 36.274 -2.024 22.912 1.00 83.12 443 PRO A C 1
ATOM 3454 O O . PRO A 1 443 ? 35.705 -2.804 22.149 1.00 83.12 443 PRO A O 1
ATOM 3457 N N . LYS A 1 444 ? 36.001 -1.984 24.224 1.00 87.62 444 LYS A N 1
ATOM 3458 C CA . LYS A 1 444 ? 34.986 -2.803 24.902 1.00 87.62 444 LYS A CA 1
ATOM 3459 C C . LYS A 1 444 ? 33.555 -2.277 24.728 1.00 87.62 444 LYS A C 1
ATOM 3461 O O . LYS A 1 444 ? 32.621 -3.022 25.005 1.00 87.62 444 LYS A O 1
ATOM 3466 N N . ILE A 1 445 ? 33.362 -1.032 24.282 1.00 88.56 445 ILE A N 1
ATOM 3467 C CA . ILE A 1 445 ? 32.029 -0.455 24.070 1.00 88.56 445 ILE A CA 1
ATOM 3468 C C . ILE A 1 445 ? 31.522 -0.864 22.687 1.00 88.56 445 ILE A C 1
ATOM 3470 O O . ILE A 1 445 ? 32.087 -0.484 21.660 1.00 88.56 445 ILE A O 1
ATOM 3474 N N . SER A 1 446 ? 30.458 -1.665 22.649 1.00 87.25 446 SER A N 1
ATOM 3475 C CA . SER A 1 446 ? 29.903 -2.242 21.418 1.00 87.25 446 SER A CA 1
ATOM 3476 C C . SER A 1 446 ? 29.063 -1.273 20.586 1.00 87.25 446 SER A C 1
ATOM 3478 O O . SER A 1 446 ? 28.883 -1.530 19.399 1.00 87.25 446 SER A O 1
ATOM 3480 N N . LYS A 1 447 ? 28.577 -0.162 21.156 1.00 89.88 447 LYS A N 1
ATOM 3481 C CA . LYS A 1 447 ? 27.565 0.702 20.529 1.00 89.88 447 LYS A CA 1
ATOM 3482 C C . LYS A 1 447 ? 27.911 2.187 20.549 1.00 89.88 447 LYS A C 1
ATOM 3484 O O . LYS A 1 447 ? 28.497 2.661 21.519 1.00 89.88 447 LYS A O 1
ATOM 3489 N N . TYR A 1 448 ? 27.546 2.908 19.488 1.00 88.94 448 TYR A N 1
ATOM 3490 C CA . TYR A 1 448 ? 27.846 4.337 19.360 1.00 88.94 448 TYR A CA 1
ATOM 3491 C C . TYR A 1 448 ? 27.113 5.144 20.431 1.00 88.94 448 TYR A C 1
ATOM 3493 O O . TYR A 1 448 ? 27.753 5.921 21.132 1.00 88.94 448 TYR A O 1
ATOM 3501 N N . GLU A 1 449 ? 25.825 4.874 20.666 1.00 91.88 449 GLU A N 1
ATOM 3502 C CA . GLU A 1 449 ? 25.071 5.594 21.696 1.00 91.88 449 GLU A CA 1
ATOM 3503 C C . GLU A 1 449 ? 25.645 5.386 23.120 1.00 91.88 449 GLU A C 1
ATOM 3505 O O . GLU A 1 449 ? 25.586 6.285 23.955 1.00 91.88 449 GLU A O 1
ATOM 3510 N N . ASP A 1 450 ? 26.279 4.235 23.387 1.00 92.94 450 ASP A N 1
ATOM 3511 C CA . ASP A 1 450 ? 26.953 3.949 24.663 1.00 92.94 450 ASP A CA 1
ATOM 3512 C C . ASP A 1 450 ? 28.328 4.649 24.754 1.00 92.94 450 ASP A C 1
ATOM 3514 O O . ASP A 1 450 ? 28.740 5.078 25.834 1.00 92.94 450 ASP A O 1
ATOM 3518 N N . TYR A 1 451 ? 29.037 4.792 23.626 1.00 94.19 451 TYR A N 1
ATOM 3519 C CA . TYR A 1 451 ? 30.332 5.479 23.551 1.00 94.19 451 TYR A CA 1
ATOM 3520 C C . TYR A 1 451 ? 30.184 6.996 23.697 1.00 94.19 451 TYR A C 1
ATOM 3522 O O . TYR A 1 451 ? 30.858 7.601 24.533 1.00 94.19 451 TYR A O 1
ATOM 3530 N N . PHE A 1 452 ? 29.281 7.598 22.916 1.00 95.12 452 PHE A N 1
ATOM 3531 C CA . PHE A 1 452 ? 29.057 9.041 22.912 1.00 95.12 452 PHE A CA 1
ATOM 3532 C C . PHE A 1 452 ? 28.617 9.523 24.296 1.00 95.12 452 PHE A C 1
ATOM 3534 O O . PHE A 1 452 ? 29.271 10.403 24.850 1.00 95.12 452 PHE A O 1
ATOM 3541 N N . VAL A 1 453 ? 27.618 8.885 24.926 1.00 95.50 453 VAL A N 1
ATOM 3542 C CA . VAL A 1 453 ? 27.186 9.264 26.285 1.00 95.50 453 VAL A CA 1
ATOM 3543 C C . VAL A 1 453 ? 28.330 9.152 27.296 1.00 95.50 453 VAL A C 1
ATOM 3545 O O . VAL A 1 453 ? 28.516 10.075 28.091 1.00 95.50 453 VAL A O 1
ATOM 3548 N N . LYS A 1 454 ? 29.152 8.090 27.249 1.00 93.81 454 LYS A N 1
ATOM 3549 C CA . LYS A 1 454 ? 30.336 7.996 28.119 1.00 93.81 454 LYS A CA 1
ATOM 3550 C C . LYS A 1 454 ? 31.288 9.171 27.888 1.00 93.81 454 LYS A C 1
ATOM 3552 O O . LYS A 1 454 ? 31.658 9.836 28.851 1.00 93.81 454 LYS A O 1
ATOM 3557 N N . ARG A 1 455 ? 31.702 9.433 26.645 1.00 94.81 455 ARG A N 1
ATOM 3558 C CA . ARG A 1 455 ? 32.693 10.483 26.359 1.00 94.81 455 ARG A CA 1
ATOM 3559 C C . ARG A 1 455 ? 32.169 11.897 26.595 1.00 94.81 455 ARG A C 1
ATOM 3561 O O . ARG A 1 455 ? 32.935 12.776 26.988 1.00 94.81 455 ARG A O 1
ATOM 3568 N N . SER A 1 456 ? 30.864 12.105 26.473 1.00 95.75 456 SER A N 1
ATOM 3569 C CA . SER A 1 456 ? 30.188 13.320 26.924 1.00 95.75 456 SER A CA 1
ATOM 3570 C C . SER A 1 456 ? 30.232 13.474 28.451 1.00 95.75 456 SER A C 1
ATOM 3572 O O . SER A 1 456 ? 30.594 14.547 28.929 1.00 95.75 456 SER A O 1
ATOM 3574 N N . LEU A 1 457 ? 29.964 12.415 29.228 1.00 94.25 457 LEU A N 1
ATOM 3575 C CA . LEU A 1 457 ? 30.123 12.433 30.692 1.00 94.25 457 LEU A CA 1
ATOM 3576 C C . LEU A 1 457 ? 31.589 12.624 31.124 1.00 94.25 457 LEU A C 1
ATOM 3578 O O . LEU A 1 457 ? 31.855 13.367 32.066 1.00 94.25 457 LEU A O 1
ATOM 3582 N N . ASP A 1 458 ? 32.551 12.023 30.421 1.00 93.00 458 ASP A N 1
ATOM 3583 C CA . ASP A 1 458 ? 33.989 12.249 30.636 1.00 93.00 458 ASP A CA 1
ATOM 3584 C C . ASP A 1 458 ? 34.383 13.726 30.386 1.00 93.00 458 ASP A C 1
ATOM 3586 O O . ASP A 1 458 ? 35.274 14.24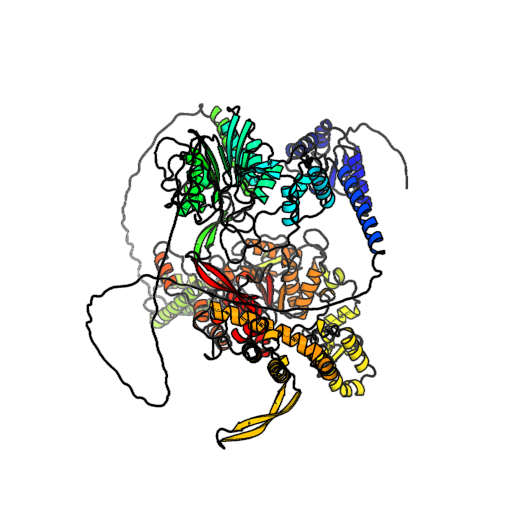5 31.053 1.00 93.00 458 ASP A O 1
ATOM 3590 N N . SER A 1 459 ? 33.691 14.423 29.474 1.00 94.62 459 SER A N 1
ATOM 3591 C CA . SER A 1 459 ? 33.978 15.817 29.075 1.00 94.62 459 SER A CA 1
ATOM 3592 C C . SER A 1 459 ? 33.251 16.892 29.901 1.00 94.62 459 SER A C 1
ATOM 3594 O O . SER A 1 459 ? 33.614 18.072 29.841 1.00 94.62 459 SER A O 1
ATOM 3596 N N . LEU A 1 460 ? 32.216 16.515 30.657 1.00 95.56 460 LEU A N 1
ATOM 3597 C CA . LEU A 1 460 ? 31.455 17.421 31.523 1.00 95.56 460 LEU A CA 1
ATOM 3598 C C . LEU A 1 460 ? 32.214 17.789 32.801 1.00 95.56 460 LEU A C 1
ATOM 3600 O O . LEU A 1 460 ? 32.927 16.964 33.369 1.00 95.56 460 LEU A O 1
ATOM 3604 N N . LYS A 1 461 ? 31.981 19.003 33.298 1.00 94.62 461 LYS A N 1
ATOM 3605 C CA . LYS A 1 461 ? 32.301 19.457 34.659 1.00 94.62 461 LYS A CA 1
ATOM 3606 C C . LYS A 1 461 ? 31.456 18.709 35.703 1.00 94.62 461 LYS A C 1
ATOM 3608 O O . LYS A 1 461 ? 30.355 18.255 35.372 1.00 94.62 461 LYS A O 1
ATOM 3613 N N . PRO A 1 462 ? 31.895 18.632 36.974 1.00 90.88 462 PRO A N 1
ATOM 3614 C CA . PRO A 1 462 ? 31.028 18.240 38.083 1.00 90.88 462 PRO A CA 1
ATOM 3615 C C . PRO A 1 462 ? 29.751 19.091 38.096 1.00 90.88 462 PRO A C 1
ATOM 3617 O O . PRO A 1 462 ? 29.783 20.264 37.722 1.00 90.88 462 PRO A O 1
ATOM 3620 N N . ASP A 1 463 ? 28.623 18.482 38.465 1.00 90.19 463 ASP A N 1
ATOM 3621 C CA . ASP A 1 463 ? 27.274 19.059 38.368 1.00 90.19 463 ASP A CA 1
ATOM 3622 C C . ASP A 1 463 ? 26.784 19.437 36.948 1.00 90.19 463 ASP A C 1
ATOM 3624 O O . ASP A 1 463 ? 25.643 19.883 36.810 1.00 90.19 463 ASP A O 1
ATOM 3628 N N . GLY A 1 464 ? 27.585 19.234 35.894 1.00 94.62 464 GLY A N 1
ATOM 3629 C CA . GLY A 1 464 ? 27.219 19.519 34.503 1.00 94.62 464 GLY A CA 1
ATOM 3630 C C . GLY A 1 464 ? 26.116 18.605 33.952 1.00 94.62 464 GLY A C 1
ATOM 3631 O O . GLY A 1 464 ? 25.928 17.481 34.423 1.00 94.62 464 GLY A O 1
ATOM 3632 N N . ILE A 1 465 ? 25.382 19.086 32.946 1.00 96.94 465 ILE A N 1
ATOM 3633 C CA . ILE A 1 465 ? 24.188 18.421 32.395 1.00 96.94 465 ILE A CA 1
ATOM 3634 C C . ILE A 1 465 ? 24.498 17.749 31.052 1.00 96.94 465 ILE A C 1
ATOM 3636 O O . ILE A 1 465 ? 25.129 18.346 30.184 1.00 96.94 465 ILE A O 1
ATOM 3640 N N . LEU A 1 466 ? 23.994 16.532 30.850 1.00 97.38 466 LEU A N 1
ATOM 3641 C CA . LEU A 1 466 ? 23.915 15.868 29.547 1.00 97.38 466 LEU A CA 1
ATOM 3642 C C . LEU A 1 466 ? 22.445 15.792 29.131 1.00 97.38 466 LEU A C 1
ATOM 3644 O O . LEU A 1 466 ? 21.625 15.289 29.893 1.00 97.38 466 LEU A O 1
ATOM 3648 N N . ALA A 1 467 ? 22.117 16.269 27.934 1.00 97.12 467 ALA A N 1
ATOM 3649 C CA . ALA A 1 467 ? 20.755 16.316 27.411 1.00 97.12 467 ALA A CA 1
ATOM 3650 C C . ALA A 1 467 ? 20.715 15.759 25.982 1.00 97.12 467 ALA A C 1
ATOM 3652 O O . ALA A 1 467 ? 21.004 16.472 25.023 1.00 97.12 467 ALA A O 1
ATOM 3653 N N . MET A 1 468 ? 20.389 14.475 25.834 1.00 96.56 468 MET A N 1
ATOM 3654 C CA . MET A 1 468 ? 20.443 13.784 24.541 1.00 96.56 468 MET A CA 1
ATOM 3655 C C . MET A 1 468 ? 19.123 13.114 24.171 1.00 96.56 468 MET A C 1
ATOM 3657 O O . MET A 1 468 ? 18.376 12.666 25.042 1.00 96.56 468 MET A O 1
ATOM 3661 N N . VAL A 1 469 ? 18.876 12.982 22.867 1.00 94.69 469 VAL A N 1
ATOM 3662 C CA . VAL A 1 469 ? 17.935 11.977 22.354 1.00 94.69 469 VAL A CA 1
ATOM 3663 C C . VAL A 1 469 ? 18.709 10.689 22.097 1.00 94.69 469 VAL A C 1
ATOM 3665 O O . VAL A 1 469 ? 19.725 10.700 21.410 1.00 94.69 469 VAL A O 1
ATOM 3668 N N . LEU A 1 470 ? 18.247 9.583 22.672 1.00 93.62 470 LEU A N 1
ATOM 3669 C CA . LEU A 1 470 ? 18.901 8.275 22.604 1.00 93.62 470 LEU A CA 1
ATOM 3670 C C . LEU A 1 470 ? 17.877 7.212 22.176 1.00 93.62 470 LEU A C 1
ATOM 3672 O O . LEU A 1 470 ? 16.684 7.376 22.437 1.00 93.62 470 LEU A O 1
ATOM 3676 N N . PRO A 1 471 ? 18.279 6.092 21.548 1.00 91.62 471 PRO A N 1
ATOM 3677 C CA . PRO A 1 471 ? 17.336 5.021 21.238 1.00 91.62 471 PRO A CA 1
ATOM 3678 C C . PRO A 1 471 ? 16.809 4.418 22.550 1.00 91.62 471 PRO A C 1
ATOM 3680 O O . PRO A 1 471 ? 17.596 4.177 23.459 1.00 91.62 471 PRO A O 1
ATOM 3683 N N . SER A 1 472 ? 15.513 4.107 22.666 1.00 89.62 472 SER A N 1
ATOM 3684 C CA . SER A 1 472 ? 14.890 3.659 23.931 1.00 89.62 472 SER A CA 1
ATOM 3685 C C . SER A 1 472 ? 15.546 2.415 24.541 1.00 89.62 472 SER A C 1
ATOM 3687 O O . SER A 1 472 ? 15.562 2.219 25.754 1.00 89.62 472 SER A O 1
ATOM 3689 N N . GLY A 1 473 ? 16.153 1.576 23.698 1.00 87.88 473 GLY A N 1
ATOM 3690 C CA . GLY A 1 473 ? 16.957 0.441 24.140 1.00 87.88 473 GLY A CA 1
ATOM 3691 C C . GLY A 1 473 ? 18.267 0.817 24.847 1.00 87.88 473 GLY A C 1
ATOM 3692 O O . GLY A 1 473 ? 18.949 -0.097 25.294 1.00 87.88 473 GLY A O 1
ATOM 3693 N N . TRP A 1 474 ? 18.659 2.095 24.916 1.00 93.50 474 TRP A N 1
ATOM 3694 C CA . TRP A 1 474 ? 19.812 2.590 25.679 1.00 93.50 474 TRP A CA 1
ATOM 3695 C C . TRP A 1 474 ? 19.542 2.536 27.179 1.00 93.50 474 TRP A C 1
ATOM 3697 O O . TRP A 1 474 ? 20.292 1.870 27.889 1.00 93.50 474 TRP A O 1
ATOM 3707 N N . LEU A 1 475 ? 18.453 3.162 27.646 1.00 91.38 475 LEU A N 1
ATOM 3708 C CA . LEU A 1 475 ? 18.098 3.215 29.069 1.00 91.38 475 LEU A CA 1
ATOM 3709 C C . LEU A 1 475 ? 17.872 1.805 29.628 1.00 91.38 475 LEU A C 1
ATOM 3711 O O . LEU A 1 475 ? 18.423 1.459 30.668 1.00 91.38 475 LEU A O 1
ATOM 3715 N N . ASN A 1 476 ? 17.198 0.946 28.858 1.00 85.31 476 ASN A N 1
ATOM 3716 C CA . ASN A 1 476 ? 16.969 -0.462 29.195 1.00 85.31 476 ASN A CA 1
ATOM 3717 C C . ASN A 1 476 ? 18.270 -1.299 29.356 1.00 85.31 476 ASN A C 1
ATOM 3719 O O . ASN A 1 476 ? 18.189 -2.464 29.736 1.00 85.31 476 ASN A O 1
ATOM 3723 N N . ARG A 1 477 ? 19.462 -0.762 29.033 1.00 89.75 477 ARG A N 1
ATOM 3724 C CA . ARG A 1 477 ? 20.775 -1.401 29.280 1.00 89.75 477 ARG A CA 1
ATOM 3725 C C . ARG A 1 477 ? 21.521 -0.836 30.495 1.00 89.75 477 ARG A C 1
ATOM 3727 O O . ARG A 1 477 ? 22.533 -1.414 30.886 1.00 89.75 477 ARG A O 1
ATOM 3734 N N . GLN A 1 478 ? 21.075 0.275 31.081 1.00 90.50 478 GLN A N 1
ATOM 3735 C CA . GLN A 1 478 ? 21.832 1.010 32.101 1.00 90.50 478 GLN A CA 1
ATOM 3736 C C . GLN A 1 478 ? 21.607 0.470 33.524 1.00 90.50 478 GLN A C 1
ATOM 3738 O O . GLN A 1 478 ? 21.277 1.219 34.441 1.00 90.50 478 GLN A O 1
ATOM 3743 N N . SER A 1 479 ? 21.855 -0.826 33.729 1.00 85.25 479 SER A N 1
ATOM 3744 C CA . SER A 1 479 ? 21.846 -1.430 35.072 1.00 85.25 479 SER A CA 1
ATOM 3745 C C . SER A 1 479 ? 23.048 -1.045 35.943 1.00 85.25 479 SER A C 1
ATOM 3747 O O . SER A 1 479 ? 23.104 -1.337 37.136 1.00 85.25 479 SER A O 1
ATOM 3749 N N . GLN A 1 480 ? 24.039 -0.371 35.352 1.00 83.69 480 GLN A N 1
ATOM 3750 C CA . GLN A 1 480 ? 25.199 0.179 36.049 1.00 83.69 480 GLN A CA 1
ATOM 3751 C C . GLN A 1 480 ? 25.602 1.546 35.478 1.00 83.69 480 GLN A C 1
ATOM 3753 O O . GLN A 1 480 ? 26.741 1.720 35.028 1.00 83.69 480 GLN A O 1
ATOM 3758 N N . LEU A 1 481 ? 24.686 2.522 35.507 1.00 86.44 481 LEU A N 1
ATOM 3759 C CA . LEU A 1 481 ? 25.045 3.914 35.233 1.00 86.44 481 LEU A CA 1
ATOM 3760 C C . LEU A 1 481 ? 26.052 4.386 36.293 1.00 86.44 481 LEU A C 1
ATOM 3762 O O . LEU A 1 481 ? 25.865 4.166 37.491 1.00 86.44 481 LEU A O 1
ATOM 3766 N N . LYS A 1 482 ? 27.142 5.008 35.838 1.00 85.19 482 LYS A N 1
ATOM 3767 C CA . LYS A 1 482 ? 28.270 5.469 36.660 1.00 85.19 482 LYS A CA 1
ATOM 3768 C C . LYS A 1 482 ? 28.629 6.897 36.281 1.00 85.19 482 LYS A C 1
ATOM 3770 O O . LYS A 1 482 ? 28.456 7.294 35.132 1.00 85.19 482 LYS A O 1
ATOM 3775 N N . ASN A 1 483 ? 29.164 7.637 37.249 1.00 85.25 483 ASN A N 1
ATOM 3776 C CA . ASN A 1 483 ? 29.561 9.044 37.129 1.00 85.25 483 ASN A CA 1
ATOM 3777 C C . ASN A 1 483 ? 28.401 10.005 36.763 1.00 85.25 483 ASN A C 1
ATOM 3779 O O . ASN A 1 483 ? 28.637 11.130 36.321 1.00 85.25 483 ASN A O 1
ATOM 3783 N N . ALA A 1 484 ? 27.144 9.569 36.897 1.00 90.94 484 ALA A N 1
ATOM 3784 C CA . ALA A 1 484 ? 25.967 10.338 36.514 1.00 90.94 484 ALA A CA 1
ATOM 3785 C C . ALA A 1 484 ? 24.713 9.900 37.280 1.00 90.94 484 ALA A C 1
ATOM 3787 O O . ALA A 1 484 ? 24.535 8.724 37.595 1.00 90.94 484 ALA A O 1
ATOM 3788 N N . GLN A 1 485 ? 23.811 10.854 37.501 1.00 91.62 485 GLN A N 1
ATOM 3789 C CA . GLN A 1 485 ? 22.449 10.641 37.974 1.00 91.62 485 GLN A CA 1
ATOM 3790 C C . GLN A 1 485 ? 21.459 10.995 36.856 1.00 91.62 485 GLN A C 1
ATOM 3792 O O . GLN A 1 485 ? 21.557 12.062 36.252 1.00 91.62 485 GLN A O 1
ATOM 3797 N N . LEU A 1 486 ? 20.477 10.124 36.611 1.00 93.06 486 LEU A N 1
ATOM 3798 C CA . LEU A 1 486 ? 19.313 10.447 35.786 1.00 93.06 486 LEU A CA 1
ATOM 3799 C C . LEU A 1 486 ? 18.449 11.488 36.514 1.00 93.06 486 LEU A C 1
ATOM 3801 O O . LEU A 1 486 ? 18.074 11.284 37.669 1.00 93.06 486 LEU A O 1
ATOM 3805 N N . ILE A 1 487 ? 18.168 12.606 35.845 1.00 92.62 487 ILE A N 1
ATOM 3806 C CA . ILE A 1 487 ? 17.288 13.671 36.338 1.00 92.62 487 ILE A CA 1
ATOM 3807 C C . ILE A 1 487 ? 15.884 13.437 35.782 1.00 92.62 487 ILE A C 1
ATOM 3809 O O . ILE A 1 487 ? 14.948 13.181 36.536 1.00 92.62 487 ILE A O 1
ATOM 3813 N N . GLU A 1 488 ? 15.757 13.426 34.455 1.00 92.38 488 GLU A N 1
ATOM 3814 C CA . GLU A 1 488 ? 14.499 13.162 33.759 1.00 92.38 488 GLU A CA 1
ATOM 3815 C C . GLU A 1 488 ? 14.724 12.279 32.531 1.00 92.38 488 GLU A C 1
ATOM 3817 O O . GLU A 1 488 ? 15.718 12.414 31.816 1.00 92.38 488 GLU A O 1
ATOM 3822 N N . GLY A 1 489 ? 13.774 11.381 32.281 1.00 94.12 489 GLY A N 1
ATOM 3823 C CA . GLY A 1 489 ? 13.678 10.603 31.052 1.00 94.12 489 GLY A CA 1
ATOM 3824 C C . GLY A 1 489 ? 12.254 10.667 30.510 1.00 94.12 489 GLY A C 1
ATOM 3825 O O . GLY A 1 489 ? 11.305 10.532 31.278 1.00 94.12 489 GLY A O 1
ATOM 3826 N N . PHE A 1 490 ? 12.091 10.847 29.200 1.00 94.88 490 PHE A N 1
ATOM 3827 C CA . PHE A 1 490 ? 10.786 10.855 28.533 1.00 94.88 490 PHE A CA 1
ATOM 3828 C C . PHE A 1 490 ? 10.812 9.962 27.296 1.00 94.88 490 PHE A C 1
ATOM 3830 O O . PHE A 1 490 ? 11.588 10.203 26.373 1.00 94.88 490 PHE A O 1
ATOM 3837 N N . ARG A 1 491 ? 9.951 8.941 27.249 1.00 93.62 491 ARG A N 1
ATOM 3838 C CA . ARG A 1 491 ? 9.904 7.984 26.136 1.00 93.62 491 ARG A CA 1
ATOM 3839 C C . ARG A 1 491 ? 8.937 8.467 25.062 1.00 93.62 491 ARG A C 1
ATOM 3841 O O . ARG A 1 491 ? 7.731 8.524 25.304 1.00 93.62 491 ARG A O 1
ATOM 3848 N N . LEU A 1 492 ? 9.465 8.831 23.894 1.00 92.38 492 LEU A N 1
ATOM 3849 C CA . LEU A 1 492 ? 8.693 9.394 22.785 1.00 92.38 492 LEU A CA 1
ATOM 3850 C C . LEU A 1 492 ? 7.917 8.305 22.017 1.00 92.38 492 LEU A C 1
ATOM 3852 O O . LEU A 1 492 ? 8.291 7.128 22.046 1.00 92.38 492 LEU A O 1
ATOM 3856 N N . PRO A 1 493 ? 6.862 8.680 21.272 1.00 88.62 493 PRO A N 1
ATOM 3857 C CA . PRO A 1 493 ? 6.273 7.817 20.258 1.00 88.62 493 PRO A CA 1
ATOM 3858 C C . PRO A 1 493 ? 7.288 7.341 19.209 1.00 88.62 493 PRO A C 1
ATOM 3860 O O . PRO A 1 493 ? 8.231 8.036 18.838 1.00 88.62 493 PRO A O 1
ATOM 3863 N N . SER A 1 494 ? 7.061 6.141 18.687 1.00 82.06 494 SER A N 1
ATOM 3864 C CA . SER A 1 494 ? 7.894 5.524 17.652 1.00 82.06 494 SER A CA 1
ATOM 3865 C C . SER A 1 494 ? 7.534 6.097 16.280 1.00 82.06 494 SER A C 1
ATOM 3867 O O . SER A 1 494 ? 6.353 6.201 15.955 1.00 82.06 494 SER A O 1
ATOM 3869 N N . GLY A 1 495 ? 8.538 6.432 15.465 1.00 71.38 495 GLY A N 1
ATOM 3870 C CA . GLY A 1 495 ? 8.334 7.134 14.189 1.00 71.38 495 GLY A CA 1
ATOM 3871 C C . GLY A 1 495 ? 8.309 8.665 14.301 1.00 71.38 495 GLY A C 1
ATOM 3872 O O . GLY A 1 495 ? 7.934 9.334 13.344 1.00 71.38 495 GLY A O 1
ATOM 3873 N N . VAL A 1 496 ? 8.724 9.223 15.447 1.00 71.75 496 VAL A N 1
ATOM 3874 C CA . VAL A 1 496 ? 9.010 10.664 15.607 1.00 71.75 496 VAL A CA 1
ATOM 3875 C C . VAL A 1 496 ? 10.169 11.120 14.708 1.00 71.75 496 VAL A C 1
ATOM 3877 O O . VAL A 1 496 ? 10.159 12.248 14.223 1.00 71.75 496 VAL A O 1
ATOM 3880 N N . PHE A 1 497 ? 11.128 10.234 14.424 1.00 71.56 497 PHE A N 1
ATOM 3881 C CA . PHE A 1 497 ? 12.175 10.457 13.429 1.00 71.56 497 PHE A CA 1
ATOM 3882 C C . PHE A 1 497 ? 11.752 9.884 12.075 1.00 71.56 497 PHE A C 1
ATOM 3884 O O . PHE A 1 497 ? 11.433 8.698 11.955 1.00 71.56 497 PHE A O 1
ATOM 3891 N N . ALA A 1 498 ? 11.754 10.726 11.041 1.00 54.16 498 ALA A N 1
ATOM 3892 C CA . ALA A 1 498 ? 11.378 10.311 9.696 1.00 54.16 498 ALA A CA 1
ATOM 3893 C C . ALA A 1 498 ? 12.342 9.236 9.159 1.00 54.16 498 ALA A C 1
ATOM 3895 O O . ALA A 1 498 ? 13.560 9.379 9.229 1.00 54.16 498 ALA A O 1
ATOM 3896 N N . GLY A 1 499 ? 11.785 8.161 8.596 1.00 49.41 499 GLY A N 1
ATOM 3897 C CA . GLY A 1 499 ? 12.548 7.085 7.956 1.00 49.41 499 GLY A CA 1
ATOM 3898 C C . GLY A 1 499 ? 12.865 5.866 8.831 1.00 49.41 499 GLY A C 1
ATOM 3899 O O . GLY A 1 499 ? 13.225 4.834 8.267 1.00 49.41 499 GLY A O 1
ATOM 3900 N N . THR A 1 500 ? 12.683 5.898 10.161 1.00 54.31 500 THR A N 1
ATOM 3901 C CA . THR A 1 500 ? 12.891 4.700 11.005 1.00 54.31 500 THR A CA 1
ATOM 3902 C C . THR A 1 500 ? 11.787 4.441 12.030 1.00 54.31 500 THR A C 1
ATOM 3904 O O . THR A 1 500 ? 11.085 5.326 12.504 1.00 54.31 500 THR A O 1
ATOM 3907 N N . GLY A 1 501 ? 11.627 3.158 12.373 1.00 59.44 501 GLY A N 1
ATOM 3908 C CA . GLY A 1 501 ? 10.717 2.678 13.418 1.00 59.44 501 GLY A CA 1
ATOM 3909 C C . GLY A 1 501 ? 11.408 2.418 14.759 1.00 59.44 501 GLY A C 1
ATOM 3910 O O . GLY A 1 501 ? 10.950 1.558 15.507 1.00 59.44 501 GLY A O 1
ATOM 3911 N N . ILE A 1 502 ? 12.538 3.078 15.028 1.00 73.38 502 ILE A N 1
ATOM 3912 C CA . ILE A 1 502 ? 13.254 2.972 16.305 1.00 73.38 502 ILE A CA 1
ATOM 3913 C C . ILE A 1 502 ? 12.542 3.871 17.326 1.00 73.38 502 ILE A C 1
ATOM 3915 O O . ILE A 1 502 ? 12.251 5.030 17.037 1.00 73.38 502 ILE A O 1
ATOM 3919 N N . GLY A 1 503 ? 12.232 3.332 18.507 1.00 83.94 503 GLY A N 1
ATOM 3920 C CA . GLY A 1 503 ? 11.774 4.138 19.642 1.00 83.94 503 GLY A CA 1
ATOM 3921 C C . GLY A 1 503 ? 12.933 4.947 20.224 1.00 83.94 503 GLY A C 1
ATOM 3922 O O . GLY A 1 503 ? 14.058 4.442 20.284 1.00 83.94 503 GLY A O 1
ATOM 3923 N N . THR A 1 504 ? 12.666 6.179 20.648 1.00 91.19 504 THR A N 1
ATOM 3924 C CA . THR A 1 504 ? 13.666 7.107 21.199 1.00 91.19 504 THR A CA 1
ATOM 3925 C C . THR A 1 504 ? 13.205 7.713 22.519 1.00 91.19 504 THR A C 1
ATOM 3927 O O . THR A 1 504 ? 12.037 8.069 22.668 1.00 91.19 504 THR A O 1
ATOM 3930 N N . ASP A 1 505 ? 14.138 7.897 23.447 1.00 94.19 505 ASP A N 1
ATOM 3931 C CA . ASP A 1 505 ? 13.924 8.561 24.729 1.00 94.19 505 ASP A CA 1
ATOM 3932 C C . ASP A 1 505 ? 14.707 9.884 24.756 1.00 94.19 505 ASP A C 1
ATOM 3934 O O . ASP A 1 505 ? 15.865 9.937 24.339 1.00 94.19 505 ASP A O 1
ATOM 3938 N N . ILE A 1 506 ? 14.096 10.947 25.281 1.00 95.50 506 ILE A N 1
ATOM 3939 C CA . ILE A 1 506 ? 14.821 12.141 25.733 1.00 95.50 506 ILE A CA 1
ATOM 3940 C C . ILE A 1 506 ? 15.403 11.808 27.104 1.00 95.50 506 ILE A C 1
ATOM 3942 O O . ILE A 1 506 ? 14.649 11.441 28.005 1.00 95.50 506 ILE A O 1
ATOM 3946 N N . ILE A 1 507 ? 16.717 11.946 27.269 1.00 96.50 507 ILE A N 1
ATOM 3947 C CA . ILE A 1 507 ? 17.446 11.599 28.492 1.00 96.50 507 ILE A CA 1
ATOM 3948 C C . ILE A 1 507 ? 18.225 12.817 28.994 1.00 96.50 507 ILE A C 1
ATOM 3950 O O . ILE A 1 507 ? 19.113 13.328 28.307 1.00 96.50 507 ILE A O 1
ATOM 3954 N N . ILE A 1 508 ? 17.907 13.253 30.216 1.00 96.69 508 ILE A N 1
ATOM 3955 C CA . ILE A 1 508 ? 18.585 14.332 30.938 1.00 96.69 508 ILE A CA 1
ATOM 3956 C C . ILE A 1 508 ? 19.352 13.728 32.121 1.00 96.69 508 ILE A C 1
ATOM 3958 O O . ILE A 1 508 ? 18.754 13.304 33.114 1.00 96.69 508 ILE A O 1
ATOM 3962 N N . LEU A 1 509 ? 20.682 13.694 32.034 1.00 95.81 509 LEU A N 1
ATOM 3963 C CA . LEU A 1 509 ? 21.571 13.285 33.126 1.00 95.81 509 LEU A CA 1
ATOM 3964 C C . LEU A 1 509 ? 22.267 14.501 33.743 1.00 95.81 509 LEU A C 1
ATOM 3966 O O . LEU A 1 509 ? 22.508 15.507 33.077 1.00 95.81 509 LEU A O 1
ATOM 3970 N N . LYS A 1 510 ? 22.683 14.364 34.999 1.00 94.88 510 LYS A N 1
ATOM 3971 C CA . LYS A 1 510 ? 23.611 15.270 35.676 1.00 94.88 510 LYS A CA 1
ATOM 3972 C C . LYS A 1 510 ? 24.858 14.494 36.095 1.00 94.88 510 LYS A C 1
ATOM 3974 O O . LYS A 1 510 ? 24.730 13.399 36.642 1.00 94.88 510 LYS A O 1
ATOM 3979 N N . LYS A 1 511 ? 26.051 15.041 35.857 1.00 93.06 511 LYS A N 1
ATOM 3980 C CA . LYS A 1 511 ? 27.319 14.417 36.254 1.00 93.06 511 LYS A CA 1
ATOM 3981 C C . LYS A 1 511 ? 27.453 14.374 37.778 1.00 93.06 511 LYS A C 1
ATOM 3983 O O . LYS A 1 511 ? 27.331 15.399 38.447 1.00 93.06 511 LYS A O 1
ATOM 3988 N N . ASP A 1 512 ? 27.734 13.183 38.297 1.00 85.31 512 ASP A N 1
ATOM 3989 C CA . ASP A 1 512 ? 27.950 12.896 39.717 1.00 85.31 512 ASP A CA 1
ATOM 3990 C C . ASP A 1 512 ? 29.379 12.365 39.889 1.00 85.31 512 ASP A C 1
ATOM 3992 O O . ASP A 1 512 ? 29.737 11.331 39.327 1.00 85.31 512 ASP A O 1
ATOM 3996 N N . SER A 1 513 ? 30.218 13.077 40.641 1.00 72.94 513 SER A N 1
ATOM 3997 C CA . SER A 1 513 ? 31.609 12.667 40.883 1.00 72.94 513 SER A CA 1
ATOM 3998 C C . SER A 1 513 ? 31.732 11.555 41.935 1.00 72.94 513 SER A C 1
ATOM 4000 O O . SER A 1 513 ? 32.817 10.992 42.116 1.00 72.94 513 SER A O 1
ATOM 4002 N N . GLN A 1 514 ? 30.645 11.208 42.632 1.00 67.38 514 GLN A N 1
ATOM 4003 C CA . GLN A 1 514 ? 30.603 10.036 43.497 1.00 67.38 514 GLN A CA 1
ATOM 4004 C C . GLN A 1 514 ? 30.521 8.780 42.620 1.00 67.38 514 GLN A C 1
ATOM 4006 O O . GLN A 1 514 ? 29.612 8.621 41.810 1.00 67.38 514 GLN A O 1
ATOM 4011 N N . LYS A 1 515 ? 31.468 7.847 42.787 1.00 62.56 515 LYS A N 1
ATOM 4012 C CA . LYS A 1 515 ? 31.598 6.625 41.959 1.00 62.56 515 LYS A CA 1
ATOM 4013 C C . LYS A 1 515 ? 30.545 5.546 42.280 1.00 62.56 515 LYS A C 1
ATOM 4015 O O . LYS A 1 515 ? 30.827 4.350 42.220 1.00 62.56 515 LYS A O 1
ATOM 4020 N N . ILE A 1 516 ? 29.343 5.974 42.654 1.00 72.06 516 ILE A N 1
ATOM 4021 C CA . ILE A 1 516 ? 28.197 5.132 42.979 1.00 72.06 516 ILE A CA 1
ATOM 4022 C C . ILE A 1 516 ? 27.591 4.642 41.662 1.00 72.06 516 ILE A C 1
ATOM 4024 O O . ILE A 1 516 ? 27.203 5.436 40.810 1.00 72.06 516 ILE A O 1
ATOM 4028 N N . SER A 1 517 ? 27.515 3.323 41.497 1.00 78.94 517 SER A N 1
ATOM 4029 C CA . SER A 1 517 ? 26.775 2.712 40.394 1.00 78.94 517 SER A CA 1
ATOM 4030 C C . SER A 1 517 ? 25.293 2.674 40.757 1.00 78.94 517 SER A C 1
ATOM 4032 O O . SER A 1 517 ? 24.960 2.194 41.839 1.00 78.94 517 SER A O 1
ATOM 4034 N N . ARG A 1 518 ? 24.412 3.133 39.866 1.00 84.00 518 ARG A N 1
ATOM 4035 C CA . ARG A 1 518 ? 22.952 3.036 40.037 1.00 84.00 518 ARG A CA 1
ATOM 4036 C C . ARG A 1 518 ? 22.347 2.254 38.869 1.00 84.00 518 ARG A C 1
ATOM 4038 O O . ARG A 1 518 ? 22.823 2.382 37.740 1.00 84.00 518 ARG A O 1
ATOM 4045 N N . ASP A 1 519 ? 21.329 1.448 39.149 1.00 88.50 519 ASP A N 1
ATOM 4046 C CA . ASP A 1 519 ? 20.431 0.936 38.110 1.00 88.50 519 ASP A CA 1
ATOM 4047 C C . ASP A 1 519 ? 19.410 2.038 37.782 1.00 88.50 519 ASP A C 1
ATOM 4049 O O . ASP A 1 519 ? 19.005 2.788 38.674 1.00 88.50 519 ASP A O 1
ATOM 4053 N N . ILE A 1 520 ? 19.065 2.180 36.505 1.00 91.12 520 ILE A N 1
ATOM 4054 C CA . ILE A 1 520 ? 17.988 3.056 36.012 1.00 91.12 520 ILE A CA 1
ATOM 4055 C C . ILE A 1 520 ? 17.164 2.374 34.904 1.00 91.12 520 ILE A C 1
ATOM 4057 O O . ILE A 1 520 ? 16.410 3.037 34.189 1.00 91.12 520 ILE A O 1
ATOM 4061 N N . SER A 1 521 ? 17.353 1.069 34.685 1.00 89.94 521 SER A N 1
ATOM 4062 C CA . SER A 1 521 ? 16.737 0.336 33.571 1.00 89.94 521 SER A CA 1
ATOM 4063 C C . SER A 1 521 ? 15.224 0.135 33.746 1.00 89.94 521 SER A C 1
ATOM 4065 O O . SER A 1 521 ? 14.506 -0.011 32.757 1.00 89.94 521 SER A O 1
ATOM 4067 N N . ASP A 1 522 ? 14.749 0.240 34.988 1.00 88.38 522 ASP A N 1
ATOM 4068 C CA . ASP A 1 522 ? 13.360 0.206 35.454 1.00 88.38 522 ASP A CA 1
ATOM 4069 C C . ASP A 1 522 ? 12.666 1.587 35.470 1.00 88.38 522 ASP A C 1
ATOM 4071 O O . ASP A 1 522 ? 11.487 1.683 35.816 1.00 88.38 522 ASP A O 1
ATOM 4075 N N . TYR A 1 523 ? 13.346 2.673 35.071 1.00 92.06 523 TYR A N 1
ATOM 4076 C CA . TYR A 1 523 ? 12.855 4.047 35.265 1.00 92.06 523 TYR A CA 1
ATOM 4077 C C . TYR A 1 523 ? 11.425 4.283 34.754 1.00 92.06 523 TYR A C 1
ATOM 4079 O O . TYR A 1 523 ? 10.639 4.943 35.429 1.00 92.06 523 TYR A O 1
ATOM 4087 N N . PHE A 1 524 ? 11.059 3.735 33.590 1.00 91.75 524 PHE A N 1
ATOM 4088 C CA . PHE A 1 524 ? 9.711 3.878 33.015 1.00 91.75 524 PHE A CA 1
ATOM 4089 C C . PHE A 1 524 ? 8.673 2.888 33.567 1.00 91.75 524 PHE A C 1
ATOM 4091 O O . PHE A 1 524 ? 7.487 3.058 33.297 1.00 91.75 524 PHE A O 1
ATOM 4098 N N . GLU A 1 525 ? 9.090 1.883 34.339 1.00 87.38 525 GLU A N 1
ATOM 4099 C CA . GLU A 1 525 ? 8.185 1.052 35.144 1.00 87.38 525 GLU A CA 1
ATOM 4100 C C . GLU A 1 525 ? 7.785 1.805 36.424 1.00 87.38 525 GLU A C 1
ATOM 4102 O O . GLU A 1 525 ? 6.624 1.767 36.828 1.00 87.38 525 GLU A O 1
ATOM 4107 N N . ILE A 1 526 ? 8.721 2.576 36.995 1.00 87.56 526 ILE A N 1
ATOM 4108 C CA . ILE A 1 526 ? 8.495 3.472 38.143 1.00 87.56 526 ILE A CA 1
ATOM 4109 C C . ILE A 1 526 ? 7.784 4.779 37.730 1.00 87.56 526 ILE A C 1
ATOM 4111 O O . ILE A 1 526 ? 6.975 5.301 38.492 1.00 87.56 526 ILE A O 1
ATOM 4115 N N . ASN A 1 527 ? 8.064 5.306 36.529 1.00 89.50 527 ASN A N 1
ATOM 4116 C CA . ASN A 1 527 ? 7.549 6.585 36.008 1.00 89.50 527 ASN A CA 1
ATOM 4117 C C . ASN A 1 527 ? 6.702 6.387 34.721 1.00 89.50 527 ASN A C 1
ATOM 4119 O O . ASN A 1 527 ? 7.061 6.907 33.652 1.00 89.50 527 ASN A O 1
ATOM 4123 N N . PRO A 1 528 ? 5.599 5.611 34.751 1.00 88.06 528 PRO A N 1
ATOM 4124 C CA . PRO A 1 528 ? 4.809 5.296 33.556 1.00 88.06 528 PRO A CA 1
ATOM 4125 C C . PRO A 1 528 ? 4.138 6.532 32.929 1.00 88.06 528 PRO A C 1
ATOM 4127 O O . PRO A 1 528 ? 3.827 6.547 31.737 1.00 88.06 528 PRO A O 1
ATOM 4130 N N . GLU A 1 529 ? 3.942 7.611 33.688 1.00 86.06 529 GLU A N 1
ATOM 4131 C CA . GLU A 1 529 ? 3.423 8.882 33.187 1.00 86.06 529 GLU A CA 1
ATOM 4132 C C . GLU A 1 529 ? 4.376 9.568 32.195 1.00 86.06 529 GLU A C 1
ATOM 4134 O O . GLU A 1 529 ? 3.898 10.260 31.293 1.00 86.06 529 GLU A O 1
ATOM 4139 N N . LYS A 1 530 ? 5.690 9.312 32.283 1.00 91.25 530 LYS A N 1
ATOM 4140 C CA . LYS A 1 530 ? 6.717 9.829 31.355 1.00 91.25 530 LYS A CA 1
ATOM 4141 C C . LYS A 1 530 ? 6.850 9.013 30.065 1.00 91.25 530 LYS A C 1
ATOM 4143 O O . LYS A 1 530 ? 7.657 9.352 29.197 1.00 91.25 530 LYS A O 1
ATOM 4148 N N . ILE A 1 531 ? 6.027 7.977 29.891 1.00 91.69 531 ILE A N 1
ATOM 4149 C CA . ILE A 1 531 ? 5.799 7.345 28.590 1.00 91.69 531 ILE A CA 1
ATOM 4150 C C . ILE A 1 531 ? 4.821 8.224 27.802 1.00 91.69 531 ILE A C 1
ATOM 4152 O O . ILE A 1 531 ? 3.659 8.380 28.181 1.00 91.69 531 ILE A O 1
ATOM 4156 N N . LEU A 1 532 ? 5.270 8.840 26.709 1.00 88.88 532 LEU A N 1
ATOM 4157 C CA . LEU A 1 532 ? 4.531 9.894 26.000 1.00 88.88 532 LEU A CA 1
ATOM 4158 C C . LEU A 1 532 ? 3.627 9.366 24.873 1.00 88.88 532 LEU A C 1
ATOM 4160 O O . LEU A 1 532 ? 3.477 9.990 23.826 1.00 88.88 532 LEU A O 1
ATOM 4164 N N . GLY A 1 533 ? 3.005 8.212 25.100 1.00 85.81 533 GLY A N 1
ATOM 4165 C CA . GLY A 1 533 ? 2.052 7.579 24.192 1.00 85.81 533 GLY A CA 1
ATOM 4166 C C . GLY A 1 533 ? 1.494 6.287 24.786 1.00 85.81 533 GLY A C 1
ATOM 4167 O O . GLY A 1 533 ? 1.698 5.991 25.962 1.00 85.81 533 GLY A O 1
ATOM 4168 N N . GLU A 1 534 ? 0.802 5.504 23.968 1.00 83.56 534 GLU A N 1
ATOM 4169 C CA . GLU A 1 534 ? 0.309 4.176 24.334 1.00 83.56 534 GLU A CA 1
ATOM 4170 C C . GLU A 1 534 ? 1.404 3.121 24.139 1.00 83.56 534 GLU A C 1
ATOM 4172 O O . GLU A 1 534 ? 1.869 2.912 23.016 1.00 83.56 534 GLU A O 1
ATOM 4177 N N . THR A 1 535 ? 1.787 2.401 25.192 1.00 83.00 535 THR A N 1
ATOM 4178 C CA . THR A 1 535 ? 2.630 1.205 25.045 1.00 83.00 535 THR A CA 1
ATOM 4179 C C . THR A 1 535 ? 1.847 0.102 24.334 1.00 83.00 535 THR A C 1
ATOM 4181 O O . THR A 1 535 ? 0.761 -0.281 24.768 1.00 83.00 535 THR A O 1
ATOM 4184 N N . ARG A 1 536 ? 2.402 -0.430 23.244 1.00 80.06 536 ARG A N 1
ATOM 4185 C CA . ARG A 1 536 ? 1.839 -1.528 22.450 1.00 80.06 536 ARG A CA 1
ATOM 4186 C C . ARG A 1 536 ? 2.929 -2.563 22.160 1.00 80.06 536 ARG A C 1
ATOM 4188 O O . ARG A 1 536 ? 4.101 -2.220 22.028 1.00 80.06 536 ARG A O 1
ATOM 4195 N N . GLU A 1 537 ? 2.562 -3.833 22.023 1.00 76.38 537 GLU A N 1
ATOM 4196 C CA . GLU A 1 537 ? 3.491 -4.864 21.541 1.00 76.38 537 GLU A CA 1
ATOM 4197 C C . GLU A 1 537 ? 3.581 -4.832 20.007 1.00 76.38 537 GLU A C 1
ATOM 4199 O O . GLU A 1 537 ? 2.563 -4.755 19.317 1.00 76.38 537 GLU A O 1
ATOM 4204 N N . LYS A 1 538 ? 4.789 -4.980 19.456 1.00 60.22 538 LYS A N 1
ATOM 4205 C CA . LYS A 1 538 ? 5.010 -5.284 18.036 1.00 60.22 538 LYS A CA 1
ATOM 4206 C C . LYS A 1 538 ? 6.080 -6.355 17.887 1.00 60.22 538 LYS A C 1
ATOM 4208 O O . LYS A 1 538 ? 7.052 -6.394 18.634 1.00 60.22 538 LYS A O 1
ATOM 4213 N N . THR A 1 539 ? 5.915 -7.225 16.898 1.00 52.19 539 THR A N 1
ATOM 4214 C CA . THR A 1 539 ? 6.956 -8.185 16.532 1.00 52.19 539 THR A CA 1
ATOM 4215 C C . THR A 1 539 ? 8.040 -7.482 15.719 1.00 52.19 539 THR A C 1
ATOM 4217 O O . THR A 1 539 ? 7.757 -6.867 14.689 1.00 52.19 539 THR A O 1
ATOM 4220 N N . ASN A 1 540 ? 9.283 -7.555 16.189 1.00 46.88 540 ASN A N 1
ATOM 4221 C CA . ASN A 1 540 ? 10.443 -6.982 15.522 1.00 46.88 540 ASN A CA 1
ATOM 4222 C C . ASN A 1 540 ? 10.854 -7.802 14.281 1.00 46.88 540 ASN A C 1
ATOM 4224 O O . ASN A 1 540 ? 10.362 -8.907 14.037 1.00 46.88 540 ASN A O 1
ATOM 4228 N N . ARG A 1 541 ? 11.829 -7.290 13.518 1.00 40.12 541 ARG A N 1
ATOM 4229 C CA . ARG A 1 541 ? 12.392 -7.937 12.309 1.00 40.12 541 ARG A CA 1
ATOM 4230 C C . ARG A 1 541 ? 13.055 -9.312 12.531 1.00 40.12 541 ARG A C 1
ATOM 4232 O O . ARG A 1 541 ? 13.531 -9.908 11.574 1.00 40.12 541 ARG A O 1
ATOM 4239 N N . PHE A 1 542 ? 13.098 -9.805 13.769 1.00 39.88 542 PHE A N 1
ATOM 4240 C CA . PHE A 1 542 ? 13.652 -11.102 14.167 1.00 39.88 542 PHE A CA 1
ATOM 4241 C C . PHE A 1 542 ? 12.614 -12.003 14.868 1.00 39.88 542 PHE A C 1
ATOM 4243 O O . PHE A 1 542 ? 12.986 -12.943 15.571 1.00 39.88 542 PHE A O 1
ATOM 4250 N N . GLY A 1 543 ? 11.316 -11.710 14.724 1.00 37.59 543 GLY A N 1
ATOM 4251 C CA . GLY A 1 543 ? 10.233 -12.534 15.272 1.00 37.59 543 GLY A CA 1
ATOM 4252 C C . GLY A 1 543 ? 10.009 -12.398 16.784 1.00 37.59 543 GLY A C 1
ATOM 4253 O O . GLY A 1 543 ? 9.192 -13.128 17.344 1.00 37.59 543 GLY A O 1
ATOM 4254 N N . ARG A 1 544 ? 10.702 -11.476 17.467 1.00 46.19 544 ARG A N 1
ATOM 4255 C CA . ARG A 1 544 ? 10.554 -11.247 18.915 1.00 46.19 544 ARG A CA 1
ATOM 4256 C C . ARG A 1 544 ? 9.530 -10.149 19.178 1.00 46.19 544 ARG A C 1
ATOM 4258 O O . ARG A 1 544 ? 9.534 -9.138 18.485 1.00 46.19 544 ARG A O 1
ATOM 4265 N N . LYS A 1 545 ? 8.680 -10.326 20.191 1.00 51.84 545 LYS A N 1
ATOM 4266 C CA . LYS A 1 545 ? 7.837 -9.241 20.711 1.00 51.84 545 LYS A CA 1
ATOM 4267 C C . LYS A 1 545 ? 8.713 -8.195 21.396 1.00 51.84 545 LYS A C 1
ATOM 4269 O O . LYS A 1 545 ? 9.514 -8.546 22.258 1.00 51.84 545 LYS A O 1
ATOM 4274 N N . GLU A 1 546 ? 8.516 -6.934 21.042 1.00 64.31 546 GLU A N 1
ATOM 4275 C CA . GLU A 1 546 ? 9.105 -5.771 21.701 1.00 64.31 546 GLU A CA 1
ATOM 4276 C C . GLU A 1 546 ? 7.992 -4.756 22.000 1.00 64.31 546 GLU A C 1
ATOM 4278 O O . GLU A 1 546 ? 7.062 -4.579 21.207 1.00 64.31 546 GLU A O 1
ATOM 4283 N N . ASN A 1 547 ? 8.077 -4.098 23.157 1.00 73.12 547 ASN A N 1
ATOM 4284 C CA . ASN A 1 547 ? 7.180 -3.000 23.502 1.00 73.12 547 ASN A CA 1
ATOM 4285 C C . ASN A 1 547 ? 7.648 -1.731 22.785 1.00 73.12 547 ASN A C 1
ATOM 4287 O O . ASN A 1 547 ? 8.796 -1.314 22.939 1.00 73.12 547 ASN A O 1
ATOM 4291 N N . TYR A 1 548 ? 6.749 -1.112 22.027 1.00 78.00 548 TYR A N 1
ATOM 4292 C CA . TYR A 1 548 ? 6.955 0.177 21.375 1.00 78.00 548 TYR A CA 1
ATOM 4293 C C . TYR A 1 548 ? 5.873 1.157 21.832 1.00 78.00 548 TYR A C 1
ATOM 4295 O O . TYR A 1 548 ? 4.804 0.754 22.290 1.00 78.00 548 TYR A O 1
ATOM 4303 N N . VAL A 1 549 ? 6.145 2.453 21.723 1.00 84.00 549 VAL A N 1
ATOM 4304 C CA . VAL A 1 549 ? 5.206 3.496 22.157 1.00 84.00 549 VAL A CA 1
ATOM 4305 C C . VAL A 1 549 ? 4.557 4.123 20.933 1.00 84.00 549 VAL A C 1
ATOM 4307 O O . VAL A 1 549 ? 5.241 4.491 19.980 1.00 84.00 549 VAL A O 1
ATOM 4310 N N . HIS A 1 550 ? 3.231 4.201 20.938 1.00 83.75 550 HIS A N 1
ATOM 4311 C CA . HIS A 1 550 ? 2.398 4.653 19.831 1.00 83.75 550 HIS A CA 1
ATOM 4312 C C . HIS A 1 550 ? 1.708 5.977 20.178 1.00 83.75 550 HIS A C 1
ATOM 4314 O O . HIS A 1 550 ? 1.079 6.110 21.225 1.00 83.75 550 HIS A O 1
ATOM 4320 N N . GLY A 1 551 ? 1.785 6.949 19.275 1.00 81.44 551 GLY A N 1
ATOM 4321 C CA . GLY A 1 551 ? 1.239 8.292 19.448 1.00 81.44 551 GLY A CA 1
ATOM 4322 C C . GLY A 1 551 ? 1.729 9.210 18.332 1.00 81.44 551 GLY A C 1
ATOM 4323 O O . GLY A 1 551 ? 2.345 8.743 17.375 1.00 81.44 551 GLY A O 1
ATOM 4324 N N . ASN A 1 552 ? 1.483 10.510 18.466 1.00 82.31 552 ASN A N 1
ATOM 4325 C CA . ASN A 1 552 ? 2.073 11.543 17.615 1.00 82.31 552 ASN A CA 1
ATOM 4326 C C . ASN A 1 552 ? 2.924 12.501 18.467 1.00 82.31 552 ASN A C 1
ATOM 4328 O O . ASN A 1 552 ? 2.798 12.534 19.692 1.00 82.31 552 ASN A O 1
ATOM 4332 N N . LEU A 1 553 ? 3.802 13.267 17.816 1.00 82.38 553 LEU A N 1
ATOM 4333 C CA . LEU A 1 553 ? 4.733 14.166 18.501 1.00 82.38 553 LEU A CA 1
ATOM 4334 C C . LEU A 1 553 ? 4.019 15.310 19.246 1.00 82.38 553 LEU A C 1
ATOM 4336 O O . LEU A 1 553 ? 4.484 15.729 20.299 1.00 82.38 553 LEU A O 1
ATOM 4340 N N . GLU A 1 554 ? 2.888 15.805 18.745 1.00 81.75 554 GLU A N 1
ATOM 4341 C CA . GLU A 1 554 ? 2.224 16.990 19.306 1.00 81.75 554 GLU A CA 1
ATOM 4342 C C . GLU A 1 554 ? 1.517 16.669 20.632 1.00 81.75 554 GLU A C 1
ATOM 4344 O O . GLU A 1 554 ? 1.716 17.377 21.618 1.00 81.75 554 GLU A O 1
ATOM 4349 N N . ASP A 1 555 ? 0.806 15.540 20.711 1.00 82.25 555 ASP A N 1
ATOM 4350 C CA . ASP A 1 555 ? 0.245 15.026 21.970 1.00 82.25 555 ASP A CA 1
ATOM 4351 C C . ASP A 1 555 ? 1.340 14.667 22.991 1.00 82.25 555 ASP A C 1
ATOM 4353 O O . ASP A 1 555 ? 1.169 14.890 24.193 1.00 82.25 555 ASP A O 1
ATOM 4357 N N . ALA A 1 556 ? 2.484 14.147 22.529 1.00 84.25 556 ALA A N 1
ATOM 4358 C CA . ALA A 1 556 ? 3.630 13.842 23.386 1.00 84.25 556 ALA A CA 1
ATOM 4359 C C . ALA A 1 556 ? 4.221 15.112 24.025 1.00 84.25 556 ALA A C 1
ATOM 4361 O O . ALA A 1 556 ? 4.464 15.142 25.232 1.00 84.25 556 ALA A O 1
ATOM 4362 N N . LEU A 1 557 ? 4.391 16.179 23.239 1.00 85.19 557 LEU A N 1
ATOM 4363 C CA . LEU A 1 557 ? 4.885 17.478 23.703 1.00 85.19 557 LEU A CA 1
ATOM 4364 C C . LEU A 1 557 ? 3.891 18.162 24.650 1.00 85.19 557 LEU A C 1
ATOM 4366 O O . LEU A 1 557 ? 4.274 18.563 25.749 1.00 85.19 557 LEU A O 1
ATOM 4370 N N . LEU A 1 558 ? 2.601 18.190 24.297 1.00 82.94 558 LEU A N 1
ATOM 4371 C CA . LEU A 1 558 ? 1.535 18.684 25.178 1.00 82.94 558 LEU A CA 1
ATOM 4372 C C . LEU A 1 558 ? 1.476 17.910 26.506 1.00 82.94 558 LEU A C 1
ATOM 4374 O O . LEU A 1 558 ? 1.102 18.471 27.538 1.00 82.94 558 LEU A O 1
ATOM 4378 N N . LYS A 1 559 ? 1.853 16.624 26.518 1.00 85.19 559 LYS A N 1
ATOM 4379 C CA . LYS A 1 559 ? 1.963 15.836 27.751 1.00 85.19 559 LYS A CA 1
ATOM 4380 C C . LYS A 1 559 ? 3.177 16.247 28.599 1.00 85.19 559 LYS A C 1
ATOM 4382 O O . LYS A 1 559 ? 3.009 16.353 29.812 1.00 85.19 559 LYS A O 1
ATOM 4387 N N . ILE A 1 560 ? 4.337 16.556 28.006 1.00 85.06 560 ILE A N 1
ATOM 4388 C CA . ILE A 1 560 ? 5.485 17.146 28.734 1.00 85.06 560 ILE A CA 1
ATOM 4389 C C . ILE A 1 560 ? 5.077 18.479 29.378 1.00 85.06 560 ILE A C 1
ATOM 4391 O O . ILE A 1 560 ? 5.293 18.680 30.574 1.00 85.06 560 ILE A O 1
ATOM 4395 N N . GLU A 1 561 ? 4.437 19.373 28.620 1.00 80.06 561 GLU A N 1
ATOM 4396 C CA . GLU A 1 561 ? 4.000 20.681 29.126 1.00 80.06 561 GLU A CA 1
ATOM 4397 C C . GLU A 1 561 ? 2.986 20.552 30.272 1.00 80.06 561 GLU A C 1
ATOM 4399 O O . GLU A 1 561 ? 3.104 21.242 31.284 1.00 80.06 561 GLU A O 1
ATOM 4404 N N . ARG A 1 562 ? 2.031 19.615 30.178 1.00 80.50 562 ARG A N 1
ATOM 4405 C CA . ARG A 1 562 ? 1.073 19.326 31.262 1.00 80.50 562 ARG A CA 1
ATOM 4406 C C . ARG A 1 562 ? 1.732 18.732 32.507 1.00 80.50 562 ARG A C 1
ATOM 4408 O O . ARG A 1 562 ? 1.311 19.067 33.612 1.00 80.50 562 ARG A O 1
ATOM 4415 N N . LEU A 1 563 ? 2.742 17.871 32.354 1.00 79.56 563 LEU A N 1
ATOM 4416 C CA . LEU A 1 563 ? 3.510 17.335 33.486 1.00 79.56 563 LEU A CA 1
ATOM 4417 C C . LEU A 1 563 ? 4.287 18.455 34.193 1.00 79.56 563 LEU A C 1
ATOM 4419 O O . LEU A 1 563 ? 4.229 18.558 35.415 1.00 79.56 563 LEU A O 1
ATOM 4423 N N . ARG A 1 564 ? 4.911 19.368 33.438 1.00 69.88 564 ARG A N 1
ATOM 4424 C CA . ARG A 1 564 ? 5.532 20.576 34.004 1.00 69.88 564 ARG A CA 1
ATOM 4425 C C . ARG A 1 564 ? 4.534 21.501 34.697 1.00 69.88 564 ARG A C 1
ATOM 4427 O O . ARG A 1 564 ? 4.811 21.959 35.800 1.00 69.88 564 ARG A O 1
ATOM 4434 N N . GLY A 1 565 ? 3.378 21.745 34.080 1.00 58.19 565 GLY A N 1
ATOM 4435 C CA . GLY A 1 565 ? 2.315 22.561 34.666 1.00 58.19 565 GLY A CA 1
ATOM 4436 C C . GLY A 1 565 ? 1.795 21.986 35.985 1.00 58.19 565 GLY A C 1
ATOM 4437 O O . GLY A 1 565 ? 1.554 22.742 36.921 1.00 58.19 565 GLY A O 1
ATOM 4438 N N . LYS A 1 566 ? 1.702 20.653 36.106 1.00 54.91 566 LYS A N 1
ATOM 4439 C CA . LYS A 1 566 ? 1.431 19.995 37.393 1.00 54.91 566 LYS A CA 1
ATOM 4440 C C . LYS A 1 566 ? 2.519 20.272 38.427 1.00 54.91 566 LYS A C 1
ATOM 4442 O O . LYS A 1 566 ? 2.177 20.689 39.523 1.00 54.91 566 LYS A O 1
ATOM 4447 N N . ILE A 1 567 ? 3.794 20.112 38.073 1.00 49.50 567 ILE A N 1
ATOM 4448 C CA . ILE A 1 567 ? 4.918 20.339 38.997 1.00 49.50 567 ILE A CA 1
ATOM 4449 C C . ILE A 1 567 ? 4.959 21.799 39.483 1.00 49.50 567 ILE A C 1
ATOM 4451 O O . ILE A 1 567 ? 5.243 22.041 40.653 1.00 49.50 567 ILE A O 1
ATOM 4455 N N . GLU A 1 568 ? 4.643 22.782 38.633 1.00 40.50 568 GLU A N 1
ATOM 4456 C CA . GLU A 1 568 ? 4.533 24.188 39.057 1.00 40.50 568 GLU A CA 1
ATOM 4457 C C . GLU A 1 568 ? 3.301 24.446 39.944 1.00 40.50 568 GLU A C 1
ATOM 4459 O O . GLU A 1 568 ? 3.407 25.199 40.910 1.00 40.50 568 GLU A O 1
ATOM 4464 N N . VAL A 1 569 ? 2.166 23.785 39.689 1.00 35.84 569 VAL A N 1
ATOM 4465 C CA . VAL A 1 569 ? 0.966 23.870 40.545 1.00 35.84 569 VAL A CA 1
ATOM 4466 C C . VAL A 1 569 ? 1.174 23.175 41.896 1.00 35.84 569 VAL A C 1
ATOM 4468 O O . VAL A 1 569 ? 0.790 23.739 42.915 1.00 35.84 569 VAL A O 1
ATOM 4471 N N . GLU A 1 570 ? 1.841 22.022 41.950 1.00 38.38 570 GLU A N 1
ATOM 4472 C CA . GLU A 1 570 ? 2.234 21.341 43.196 1.00 38.38 570 GLU A CA 1
ATOM 4473 C C . GLU A 1 570 ? 3.223 22.201 44.004 1.00 38.38 570 GLU A C 1
ATOM 4475 O O . GLU A 1 570 ? 3.078 22.351 45.216 1.00 38.38 570 GLU A O 1
ATOM 4480 N N . ARG A 1 571 ? 4.159 22.895 43.338 1.00 32.50 571 ARG A N 1
ATOM 4481 C CA . ARG A 1 571 ? 5.053 23.874 43.990 1.00 32.50 571 ARG A CA 1
ATOM 4482 C C . ARG A 1 571 ? 4.344 25.103 44.566 1.00 32.50 571 ARG A C 1
ATOM 4484 O O . ARG A 1 571 ? 4.935 25.781 45.402 1.00 32.50 571 ARG A O 1
ATOM 4491 N N . ILE A 1 572 ? 3.128 25.403 44.110 1.00 31.05 572 ILE A N 1
ATOM 4492 C CA . ILE A 1 572 ? 2.275 26.482 44.632 1.00 31.05 572 ILE A CA 1
ATOM 4493 C C . ILE A 1 572 ? 1.294 25.940 45.691 1.00 31.05 572 ILE A C 1
ATOM 4495 O O . ILE A 1 572 ? 0.983 26.649 46.646 1.00 31.05 572 ILE A O 1
ATOM 4499 N N . GLY A 1 573 ? 0.850 24.684 45.565 1.00 27.73 573 GLY A N 1
ATOM 4500 C CA . GLY A 1 573 ? 0.023 23.983 46.555 1.00 27.73 573 GLY A CA 1
ATOM 4501 C C . GLY A 1 573 ? 0.745 23.768 47.887 1.00 27.73 573 GLY A C 1
ATOM 4502 O O . GLY A 1 573 ? 0.181 24.058 48.943 1.00 27.73 573 GLY A O 1
ATOM 4503 N N . ASN A 1 574 ? 2.035 23.415 47.834 1.00 28.19 574 ASN A N 1
ATOM 4504 C CA . ASN A 1 574 ? 2.915 23.208 48.995 1.00 28.19 574 ASN A CA 1
ATOM 4505 C C . ASN A 1 574 ? 3.275 24.508 49.764 1.00 28.19 574 ASN A C 1
ATOM 4507 O O . ASN A 1 574 ? 4.343 24.605 50.365 1.00 28.19 574 ASN A O 1
ATOM 4511 N N . LEU A 1 575 ? 2.402 25.521 49.732 1.00 28.45 575 LEU A N 1
ATOM 4512 C CA . LEU A 1 575 ? 2.458 26.727 50.563 1.00 28.45 575 LEU A CA 1
ATOM 4513 C C . LEU A 1 575 ? 1.205 26.899 51.452 1.00 28.45 575 LEU A C 1
ATOM 4515 O O . LEU A 1 575 ? 1.110 27.887 52.177 1.00 28.45 575 LEU A O 1
ATOM 4519 N N . PHE A 1 576 ? 0.240 25.969 51.390 1.00 26.72 576 PHE A N 1
ATOM 4520 C CA . PHE A 1 576 ? -1.030 26.049 52.132 1.00 26.72 576 PHE A CA 1
ATOM 4521 C C . PHE A 1 576 ? -1.447 24.764 52.877 1.00 26.72 576 PHE A C 1
ATOM 4523 O O . PHE A 1 576 ? -2.461 24.787 53.571 1.00 26.72 576 PHE A O 1
ATOM 4530 N N . GLU A 1 577 ? -0.685 23.667 52.785 1.00 29.58 577 GLU A N 1
ATOM 4531 C CA . GLU A 1 577 ? -1.040 22.375 53.410 1.00 29.58 577 GLU A CA 1
ATOM 4532 C C . GLU A 1 577 ? -0.471 22.148 54.830 1.00 29.58 577 GLU A C 1
ATOM 4534 O O . GLU A 1 577 ? -0.914 21.234 55.522 1.00 29.58 577 GLU A O 1
ATOM 4539 N N . ASP A 1 578 ? 0.384 23.046 55.341 1.00 26.11 578 ASP A N 1
ATOM 4540 C CA . ASP A 1 578 ? 0.939 23.030 56.717 1.00 26.11 578 ASP A CA 1
ATOM 4541 C C . ASP A 1 578 ? -0.096 23.338 57.837 1.00 26.11 578 ASP A C 1
ATOM 4543 O O . ASP A 1 578 ? 0.269 23.693 58.959 1.00 26.11 578 ASP A O 1
ATOM 4547 N N . LEU A 1 579 ? -1.402 23.243 57.557 1.00 27.83 579 LEU A N 1
ATOM 4548 C CA . LEU A 1 579 ? -2.481 23.644 58.475 1.00 27.83 579 LEU A CA 1
ATOM 4549 C C . LEU A 1 579 ? -3.393 22.509 58.971 1.00 27.83 579 LEU A C 1
ATOM 4551 O O . LEU A 1 579 ? -4.232 22.776 59.829 1.00 27.83 579 LEU A O 1
ATOM 4555 N N . PHE A 1 580 ? -3.236 21.267 58.487 1.00 25.70 580 PHE A N 1
ATOM 4556 C CA . PHE A 1 580 ? -4.057 20.123 58.927 1.00 25.70 580 PHE A CA 1
ATOM 4557 C C . PHE A 1 580 ? -3.282 18.797 59.069 1.00 25.70 580 PHE A C 1
ATOM 4559 O O . PHE A 1 580 ? -3.515 17.823 58.357 1.00 25.70 580 PHE A O 1
ATOM 4566 N N . LEU A 1 581 ? -2.429 18.745 60.092 1.00 24.44 581 LEU A N 1
ATOM 4567 C CA . LEU A 1 581 ? -2.259 17.557 60.944 1.00 24.44 581 LEU A CA 1
ATOM 4568 C C . LEU A 1 581 ? -3.043 17.850 62.249 1.00 24.44 581 LEU A C 1
ATOM 4570 O O . LEU A 1 581 ? -3.268 19.016 62.563 1.00 24.44 581 LEU A O 1
ATOM 4574 N N . GLU A 1 582 ? -3.577 16.900 63.017 1.00 23.44 582 GLU A N 1
ATOM 4575 C CA . GLU A 1 582 ? -3.100 15.550 63.349 1.00 23.44 582 GLU A CA 1
ATOM 4576 C C . GLU A 1 582 ? -4.261 14.530 63.415 1.00 23.44 582 GLU A C 1
ATOM 4578 O O . GLU A 1 582 ? -5.383 14.914 63.744 1.00 23.44 582 GLU A O 1
ATOM 4583 N N . ALA A 1 583 ? -3.977 13.236 63.186 1.00 26.02 583 ALA A N 1
ATOM 4584 C CA . ALA A 1 583 ? -4.433 12.099 64.018 1.00 26.02 583 ALA A CA 1
ATOM 4585 C C . ALA A 1 583 ? -4.084 10.739 63.369 1.00 26.02 583 ALA A C 1
ATOM 4587 O O . ALA A 1 583 ? -4.692 10.328 62.380 1.00 26.02 583 ALA A O 1
ATOM 4588 N N . GLU A 1 584 ? -3.139 10.012 63.966 1.00 24.42 584 GLU A N 1
ATOM 4589 C CA . GLU A 1 584 ? -2.932 8.568 63.751 1.00 24.42 584 GLU A CA 1
ATOM 4590 C C . GLU A 1 584 ? -3.927 7.769 64.656 1.00 24.42 584 GLU A C 1
ATOM 4592 O O . GLU A 1 584 ? -4.720 8.374 65.372 1.00 24.42 584 GLU A O 1
ATOM 4597 N N . GLU A 1 585 ? -4.026 6.434 64.712 1.00 25.31 585 GLU A N 1
ATOM 4598 C CA . GLU A 1 585 ? -3.160 5.349 64.234 1.00 25.31 585 GLU A CA 1
ATOM 4599 C C . GLU A 1 585 ? -3.967 4.033 64.002 1.00 25.31 585 GLU A C 1
ATOM 4601 O O . GLU A 1 585 ? -5.186 3.972 64.125 1.00 25.31 585 GLU A O 1
ATOM 4606 N N . SER A 1 586 ? -3.221 2.981 63.659 1.00 23.67 586 SER A N 1
ATOM 4607 C CA . SER A 1 586 ? -3.520 1.572 63.329 1.00 23.67 586 SER A CA 1
ATOM 4608 C C . SER A 1 586 ? -4.365 0.705 64.331 1.00 23.67 586 SER A C 1
ATOM 4610 O O . SER A 1 586 ? -4.890 1.236 65.298 1.00 23.67 586 SER A O 1
ATOM 4612 N N . LYS A 1 587 ? -4.599 -0.633 64.225 1.00 24.75 587 LYS A N 1
ATOM 4613 C CA . LYS A 1 587 ? -3.921 -1.784 63.547 1.00 24.75 587 LYS A CA 1
ATOM 4614 C C . LYS A 1 587 ? -4.762 -3.105 63.614 1.00 24.75 587 LYS A C 1
ATOM 4616 O O . LYS A 1 587 ? -5.651 -3.223 64.447 1.00 24.75 587 LYS A O 1
ATOM 4621 N N . ILE A 1 588 ? -4.300 -4.148 62.892 1.00 24.16 588 ILE A N 1
ATOM 4622 C CA . ILE A 1 588 ? -4.400 -5.616 63.186 1.00 24.16 588 ILE A CA 1
ATOM 4623 C C . ILE A 1 588 ? -5.650 -6.451 62.776 1.00 24.16 588 ILE A C 1
ATOM 4625 O O . ILE A 1 588 ? -6.771 -5.978 62.648 1.00 24.16 588 ILE A O 1
ATOM 4629 N N . ILE A 1 589 ? -5.364 -7.740 62.515 1.00 26.67 589 ILE A N 1
ATOM 4630 C CA . ILE A 1 589 ? -6.170 -8.834 61.930 1.00 26.67 589 ILE A CA 1
ATOM 4631 C C . ILE A 1 589 ? -6.376 -9.948 62.977 1.00 26.67 589 ILE A C 1
ATOM 4633 O O . ILE A 1 589 ? -5.460 -10.188 63.761 1.00 26.67 589 ILE A O 1
ATOM 4637 N N . LEU A 1 590 ? -7.457 -10.742 62.901 1.00 25.39 590 LEU A N 1
ATOM 4638 C CA . LEU A 1 590 ? -7.425 -12.156 63.329 1.00 25.39 590 LEU A CA 1
ATOM 4639 C C . LEU A 1 590 ? -8.430 -13.047 62.560 1.00 25.39 590 LEU A C 1
ATOM 4641 O O . LEU A 1 590 ? -9.298 -12.553 61.846 1.00 25.39 590 LEU A O 1
ATOM 4645 N N . LYS A 1 591 ? -8.245 -14.371 62.654 1.00 28.22 591 LYS A N 1
ATOM 4646 C CA . LYS A 1 591 ? -8.997 -15.423 61.935 1.00 28.22 591 LYS A CA 1
ATOM 4647 C C . LYS A 1 591 ? -10.194 -15.928 62.751 1.00 28.22 591 LYS A C 1
ATOM 4649 O O . LYS A 1 591 ? -10.177 -15.803 63.970 1.00 28.22 591 LYS A O 1
ATOM 4654 N N . ASN A 1 592 ? -11.093 -16.678 62.104 1.00 26.88 592 ASN A N 1
ATOM 4655 C CA . ASN A 1 592 ? -11.433 -18.032 62.572 1.00 26.88 592 ASN A CA 1
ATOM 4656 C C . ASN A 1 592 ? -12.034 -18.915 61.462 1.00 26.88 592 ASN A C 1
ATOM 4658 O O . ASN A 1 592 ? -12.510 -18.415 60.445 1.00 26.88 592 ASN A O 1
ATOM 4662 N N . LYS A 1 593 ? -11.966 -20.234 61.672 1.00 28.67 593 LYS A N 1
ATOM 4663 C CA . LYS A 1 593 ? -12.817 -21.246 61.029 1.00 28.67 593 LYS A CA 1
ATOM 4664 C C . LYS A 1 593 ? -13.989 -21.565 61.976 1.00 28.67 593 LYS A C 1
ATOM 4666 O O . LYS A 1 593 ? -13.868 -21.298 63.168 1.00 28.67 593 LYS A O 1
ATOM 4671 N N . ASP A 1 594 ? -15.067 -22.171 61.482 1.00 26.81 594 ASP A N 1
ATOM 4672 C CA . ASP A 1 594 ? -15.332 -23.616 61.663 1.00 26.81 594 ASP A CA 1
ATOM 4673 C C . ASP A 1 594 ? -16.664 -24.023 61.006 1.00 26.81 594 ASP A C 1
ATOM 4675 O O . ASP A 1 594 ? -17.404 -23.185 60.488 1.00 26.81 594 ASP A O 1
ATOM 4679 N N . SER A 1 595 ? -16.902 -25.330 60.939 1.00 28.44 595 SER A N 1
ATOM 4680 C CA . SER A 1 595 ? -18.018 -26.001 60.263 1.00 28.44 595 SER A CA 1
ATOM 4681 C C . SER A 1 595 ? -18.800 -26.869 61.246 1.00 28.44 595 SER A C 1
ATOM 4683 O O . SER A 1 595 ? -18.179 -27.415 62.151 1.00 28.44 595 SER A O 1
ATOM 4685 N N . GLU A 1 596 ? -20.101 -27.077 61.017 1.00 30.42 596 GLU A N 1
ATOM 4686 C CA . GLU A 1 596 ? -20.687 -28.419 60.794 1.00 30.42 596 GLU A CA 1
ATOM 4687 C C . GLU A 1 596 ? -22.210 -28.368 60.561 1.00 30.42 596 GLU A C 1
ATOM 4689 O O . GLU A 1 596 ? -22.865 -27.342 60.760 1.00 30.42 596 GLU A O 1
ATOM 4694 N N . ASP A 1 597 ? -22.742 -29.479 60.053 1.00 28.91 597 ASP A N 1
ATOM 4695 C CA . ASP A 1 597 ? -24.079 -29.615 59.478 1.00 28.91 597 ASP A CA 1
ATOM 4696 C C . ASP A 1 597 ? -25.215 -29.849 60.491 1.00 28.91 597 ASP A C 1
ATOM 4698 O O . ASP A 1 597 ? -25.021 -30.218 61.652 1.00 28.91 597 ASP A O 1
ATOM 4702 N N . LYS A 1 598 ? -26.451 -29.752 59.986 1.00 30.28 598 LYS A N 1
ATOM 4703 C CA . LYS A 1 598 ? -27.595 -30.509 60.509 1.00 30.28 598 LYS A CA 1
ATOM 4704 C C . LYS A 1 598 ? -28.277 -31.262 59.376 1.00 30.28 598 LYS A C 1
ATOM 4706 O O . LYS A 1 598 ? -28.680 -30.663 58.385 1.00 30.28 598 LYS A O 1
ATOM 4711 N N . SER A 1 599 ? -28.425 -32.569 59.554 1.00 27.61 599 SER A N 1
ATOM 4712 C CA . SER A 1 599 ? -29.131 -33.453 58.635 1.00 27.61 599 SER A CA 1
ATOM 4713 C C . SER A 1 599 ? -30.634 -33.476 58.916 1.00 27.61 599 SER A C 1
ATOM 4715 O O . SER A 1 599 ? -31.064 -33.670 60.052 1.00 27.61 599 SER A O 1
ATOM 4717 N N . GLU A 1 600 ? -31.435 -33.370 57.857 1.00 31.69 600 GLU A N 1
ATOM 4718 C CA . GLU A 1 600 ? -32.832 -33.809 57.846 1.00 31.69 600 GLU A CA 1
ATOM 4719 C C . GLU A 1 600 ? -33.021 -34.830 56.719 1.00 31.69 600 GLU A C 1
ATOM 4721 O O . GLU A 1 600 ? -32.412 -34.739 55.652 1.00 31.69 600 GLU A O 1
ATOM 4726 N N . SER A 1 601 ? -33.822 -35.858 56.985 1.00 29.42 601 SER A N 1
ATOM 4727 C CA . SER A 1 601 ? -34.000 -37.005 56.098 1.00 29.42 601 SER A CA 1
ATOM 4728 C C . SER A 1 601 ? -35.071 -36.737 55.038 1.00 29.42 601 SER A C 1
ATOM 4730 O O . SER A 1 601 ? -36.264 -36.737 55.350 1.00 29.42 601 SER A O 1
ATOM 4732 N N . ILE A 1 602 ? -34.663 -36.582 53.781 1.00 34.62 602 ILE A N 1
ATOM 4733 C CA . ILE A 1 602 ? -35.575 -36.598 52.630 1.00 34.62 602 ILE A CA 1
ATOM 4734 C C . ILE A 1 602 ? -35.770 -38.051 52.171 1.00 34.62 602 ILE A C 1
ATOM 4736 O O . ILE A 1 602 ? -34.826 -38.838 52.159 1.00 34.62 602 ILE A O 1
ATOM 4740 N N . THR A 1 603 ? -37.002 -38.425 51.820 1.00 34.06 603 THR A N 1
ATOM 4741 C CA . THR A 1 603 ? -37.336 -39.765 51.311 1.00 34.06 603 THR A CA 1
ATOM 4742 C C . THR A 1 603 ? -37.284 -39.788 49.786 1.00 34.06 603 THR A C 1
ATOM 4744 O O . THR A 1 603 ? -38.018 -39.060 49.122 1.00 34.06 603 THR A O 1
ATOM 4747 N N . GLU A 1 604 ? -36.425 -40.640 49.223 1.00 38.28 604 GLU A N 1
ATOM 4748 C CA . GLU A 1 604 ? -36.310 -40.819 47.773 1.00 38.28 604 GLU A CA 1
ATOM 4749 C C . GLU A 1 604 ? -37.611 -41.388 47.187 1.00 38.28 604 GLU A C 1
ATOM 4751 O O . GLU A 1 604 ? -38.015 -42.514 47.482 1.00 38.28 604 GLU A O 1
ATOM 4756 N N . THR A 1 605 ? -38.259 -40.608 46.324 1.00 43.94 605 THR A N 1
ATOM 4757 C CA . THR A 1 605 ? -39.356 -41.068 45.464 1.00 43.94 605 THR A CA 1
ATOM 4758 C C . THR A 1 605 ? -38.801 -41.326 44.066 1.00 43.94 605 THR A C 1
ATOM 4760 O O . THR A 1 605 ? -38.064 -40.503 43.524 1.00 43.94 605 THR A O 1
ATOM 4763 N N . LYS A 1 606 ? -39.124 -42.487 43.485 1.00 50.41 606 LYS A N 1
ATOM 4764 C CA . LYS A 1 606 ? -38.745 -42.805 42.100 1.00 50.41 606 LYS A CA 1
ATOM 4765 C C . LYS A 1 606 ? -39.606 -41.993 41.124 1.00 50.41 606 LYS A C 1
ATOM 4767 O O . LYS A 1 606 ? -40.798 -41.857 41.398 1.00 50.41 606 LYS A O 1
ATOM 4772 N N . PRO A 1 607 ? -39.045 -41.501 40.006 1.00 52.12 607 PRO A N 1
ATOM 4773 C CA . PRO A 1 607 ? -39.810 -40.735 39.030 1.00 52.12 607 PRO A CA 1
ATOM 4774 C C . PRO A 1 607 ? -40.778 -41.612 38.228 1.00 52.12 607 PRO A C 1
ATOM 4776 O O . PRO A 1 607 ? -40.470 -42.759 37.898 1.00 52.12 607 PRO A O 1
ATOM 4779 N N . ASP A 1 608 ? -41.928 -41.037 37.877 1.00 58.75 608 ASP A N 1
ATOM 4780 C CA . ASP A 1 608 ? -42.908 -41.637 36.966 1.00 58.75 608 ASP A CA 1
ATOM 4781 C C . ASP A 1 608 ? -42.387 -41.664 35.515 1.00 58.75 608 ASP A C 1
ATOM 4783 O O . ASP A 1 608 ? -41.766 -40.709 35.036 1.00 58.75 608 ASP A O 1
ATOM 4787 N N . GLU A 1 609 ? -42.717 -42.724 34.766 1.00 58.91 609 GLU A N 1
ATOM 4788 C CA . GLU A 1 609 ? -42.297 -42.915 33.362 1.00 58.91 609 GLU A CA 1
ATOM 4789 C C . GLU A 1 609 ? -42.735 -41.763 32.432 1.00 58.91 609 GLU A C 1
ATOM 4791 O O . GLU A 1 609 ? -42.068 -41.457 31.439 1.00 58.91 609 GLU A O 1
ATOM 4796 N N . VAL A 1 610 ? -43.823 -41.069 32.785 1.00 61.22 610 VAL A N 1
ATOM 4797 C CA . VAL A 1 610 ? -44.330 -39.886 32.071 1.00 61.22 610 VAL A CA 1
ATOM 4798 C C . VAL A 1 610 ? -43.305 -38.744 32.080 1.00 61.22 610 VAL A C 1
ATOM 4800 O O . VAL A 1 610 ? -43.042 -38.152 31.034 1.00 61.22 610 VAL A O 1
ATOM 4803 N N . TYR A 1 611 ? -42.667 -38.473 33.224 1.00 67.25 611 TYR A N 1
ATOM 4804 C CA . TYR A 1 611 ? -41.678 -37.395 33.352 1.00 67.25 611 TYR A CA 1
ATOM 4805 C C . TYR A 1 611 ? -40.374 -37.724 32.621 1.00 67.25 611 TYR A C 1
ATOM 4807 O O . TYR A 1 611 ? -39.777 -36.845 31.999 1.00 67.25 611 TYR A O 1
ATOM 4815 N N . LEU A 1 612 ? -39.944 -38.991 32.633 1.00 71.31 612 LEU A N 1
ATOM 4816 C CA . LEU A 1 612 ? -38.798 -39.444 31.835 1.00 71.31 612 LEU A CA 1
ATOM 4817 C C . LEU A 1 612 ? -39.056 -39.268 30.329 1.00 71.31 612 LEU A C 1
ATOM 4819 O O . LEU A 1 612 ? -38.152 -38.861 29.597 1.00 71.31 612 LEU A O 1
ATOM 4823 N N . THR A 1 613 ? -40.296 -39.494 29.884 1.00 76.69 613 THR A N 1
ATOM 4824 C CA . THR A 1 613 ? -40.714 -39.289 28.489 1.00 76.69 613 THR A CA 1
ATOM 4825 C C . THR A 1 613 ? -40.710 -37.802 28.108 1.00 76.69 613 THR A C 1
ATOM 4827 O O . THR A 1 613 ? -40.056 -37.438 27.132 1.00 76.69 613 THR A O 1
ATOM 4830 N N . GLU A 1 614 ? -41.324 -36.917 28.912 1.00 81.75 614 GLU A N 1
ATOM 4831 C CA . GLU A 1 614 ? -41.269 -35.455 28.685 1.00 81.75 614 GLU A CA 1
ATOM 4832 C C . GLU A 1 614 ? -39.817 -34.940 28.673 1.00 81.75 614 GLU A C 1
ATOM 4834 O O . GLU A 1 614 ? -39.441 -34.105 27.845 1.00 81.75 614 GLU A O 1
ATOM 4839 N N . THR A 1 615 ? -38.969 -35.471 29.559 1.00 81.62 615 THR A N 1
ATOM 4840 C CA . THR A 1 615 ? -37.550 -35.096 29.628 1.00 81.62 615 THR A CA 1
ATOM 4841 C C . THR A 1 615 ? -36.805 -35.493 28.357 1.00 81.62 615 THR A C 1
ATOM 4843 O O . THR A 1 615 ? -36.028 -34.688 27.845 1.00 81.62 615 THR A O 1
ATOM 4846 N N . HIS A 1 616 ? -37.056 -36.685 27.804 1.00 84.44 616 HIS A N 1
ATOM 4847 C CA . HIS A 1 616 ? -36.467 -37.087 26.526 1.00 84.44 616 HIS A CA 1
ATOM 4848 C C . HIS A 1 616 ? -36.918 -36.163 25.382 1.00 84.44 616 HIS A C 1
ATOM 4850 O O . HIS A 1 616 ? -36.072 -35.651 24.648 1.00 84.44 616 HIS A O 1
ATOM 4856 N N . GLU A 1 617 ? -38.218 -35.865 25.273 1.00 85.06 617 GLU A N 1
ATOM 4857 C CA . GLU A 1 617 ? -38.742 -34.956 24.242 1.00 85.06 617 GLU A CA 1
ATOM 4858 C C . GLU A 1 617 ? -38.152 -33.538 24.346 1.00 85.06 617 GLU A C 1
ATOM 4860 O O . GLU A 1 617 ? -37.760 -32.957 23.330 1.00 85.06 617 GLU A O 1
ATOM 4865 N N . LYS A 1 618 ? -38.017 -32.971 25.556 1.00 85.81 618 LYS A N 1
ATOM 4866 C CA . LYS A 1 618 ? -37.364 -31.660 25.732 1.00 85.81 618 LYS A CA 1
ATOM 4867 C C . LYS A 1 618 ? -35.864 -31.701 25.436 1.00 85.81 618 LYS A C 1
ATOM 4869 O O . LYS A 1 618 ? -35.344 -30.738 24.872 1.00 85.81 618 LYS A O 1
ATOM 4874 N N . VAL A 1 619 ? -35.164 -32.790 25.761 1.00 87.19 619 VAL A N 1
ATOM 4875 C CA . VAL A 1 619 ? -33.748 -32.973 25.392 1.00 87.19 619 VAL A CA 1
ATOM 4876 C C . VAL A 1 619 ? -33.584 -33.043 23.870 1.00 87.19 619 VAL A C 1
ATOM 4878 O O . VAL A 1 619 ? -32.686 -32.391 23.334 1.00 87.19 619 VAL A O 1
ATOM 4881 N N . GLU A 1 620 ? -34.479 -33.722 23.149 1.00 86.50 620 GLU A N 1
ATOM 4882 C CA . GLU A 1 620 ? -34.486 -33.705 21.680 1.00 86.50 620 GLU A CA 1
ATOM 4883 C C . GLU A 1 620 ? -34.804 -32.319 21.108 1.00 86.50 620 GLU A C 1
ATOM 4885 O O . GLU A 1 620 ? -34.116 -31.872 20.191 1.00 86.50 620 GLU A O 1
ATOM 4890 N N . GLN A 1 621 ? -35.767 -31.582 21.669 1.00 84.56 621 GLN A N 1
ATOM 4891 C CA . GLN A 1 621 ? -36.059 -30.204 21.244 1.00 84.56 621 GLN A CA 1
ATOM 4892 C C . GLN A 1 621 ? -34.869 -29.256 21.474 1.00 84.56 621 GLN A C 1
ATOM 4894 O O . GLN A 1 621 ? -34.562 -28.433 20.607 1.00 84.56 621 GLN A O 1
ATOM 4899 N N . VAL A 1 622 ? -34.147 -29.398 22.593 1.00 85.12 622 VAL A N 1
ATOM 4900 C CA . VAL A 1 622 ? -32.884 -28.683 22.845 1.00 85.12 622 VAL A CA 1
ATOM 4901 C C . VAL A 1 622 ? -31.821 -29.069 21.819 1.00 85.12 622 VAL A C 1
ATOM 4903 O O . VAL A 1 622 ? -31.179 -28.187 21.250 1.00 85.12 622 VAL A O 1
ATOM 4906 N N . LEU A 1 623 ? -31.640 -30.362 21.540 1.00 85.00 623 LEU A N 1
ATOM 4907 C CA . LEU A 1 623 ? -30.668 -30.828 20.551 1.00 85.00 623 LEU A CA 1
ATOM 4908 C C . LEU A 1 623 ? -31.013 -30.347 19.138 1.00 85.00 623 LEU A C 1
ATOM 4910 O O . LEU A 1 623 ? -30.108 -29.933 18.418 1.00 85.00 623 LEU A O 1
ATOM 4914 N N . LEU A 1 624 ? -32.286 -30.325 18.744 1.00 84.50 624 LEU A N 1
ATOM 4915 C CA . LEU A 1 624 ? -32.732 -29.761 17.468 1.00 84.50 624 LEU A CA 1
ATOM 4916 C C . LEU A 1 624 ? -32.440 -28.255 17.395 1.00 84.50 624 LEU A C 1
ATOM 4918 O O . LEU A 1 624 ? -31.832 -27.803 16.425 1.00 84.50 624 LEU A O 1
ATOM 4922 N N . ALA A 1 625 ? -32.785 -27.488 18.435 1.00 80.44 625 ALA A N 1
ATOM 4923 C CA . ALA A 1 625 ? -32.524 -26.049 18.491 1.00 80.44 625 ALA A CA 1
ATOM 4924 C C . ALA A 1 625 ? -31.019 -25.719 18.445 1.00 80.44 625 ALA A C 1
ATOM 4926 O O . ALA A 1 625 ? -30.597 -24.856 17.676 1.00 80.44 625 ALA A O 1
ATOM 4927 N N . LEU A 1 626 ? -30.191 -26.433 19.217 1.00 80.19 626 LEU A N 1
ATOM 4928 C CA . LEU A 1 626 ? -28.741 -26.227 19.244 1.00 80.19 626 LEU A CA 1
ATOM 4929 C C . LEU A 1 626 ? -28.045 -26.731 17.967 1.00 80.19 626 LEU A C 1
ATOM 4931 O O . LEU A 1 626 ? -27.070 -26.125 17.530 1.00 80.19 626 LEU A O 1
ATOM 4935 N N . ASN A 1 627 ? -28.530 -27.796 17.318 1.00 80.75 627 ASN A N 1
ATOM 4936 C CA . ASN A 1 627 ? -27.975 -28.229 16.030 1.00 80.75 627 ASN A CA 1
ATOM 4937 C C . ASN A 1 627 ? -28.409 -27.326 14.863 1.00 80.75 627 ASN A C 1
ATOM 4939 O O . ASN A 1 627 ? -27.639 -27.182 13.911 1.00 80.75 627 ASN A O 1
ATOM 4943 N N . ALA A 1 628 ? -29.566 -26.663 14.960 1.00 77.19 628 ALA A N 1
ATOM 4944 C CA . ALA A 1 628 ? -30.009 -25.634 14.016 1.00 77.19 628 ALA A CA 1
ATOM 4945 C C . ALA A 1 628 ? -29.226 -24.307 14.129 1.00 77.19 628 ALA A C 1
ATOM 4947 O O . ALA A 1 628 ? -29.282 -23.493 13.207 1.00 77.19 628 ALA A O 1
ATOM 4948 N N . VAL A 1 629 ? -28.457 -24.087 15.208 1.00 72.62 629 VAL A N 1
ATOM 4949 C CA . VAL A 1 629 ? -27.487 -22.980 15.282 1.00 72.62 629 VAL A CA 1
ATOM 4950 C C . VAL A 1 629 ? -26.476 -23.124 14.150 1.00 72.62 629 VAL A C 1
ATOM 4952 O O . VAL A 1 629 ? -25.748 -24.115 14.082 1.00 72.62 629 VAL A O 1
ATOM 4955 N N . LYS A 1 630 ? -26.413 -22.117 13.279 1.00 72.06 630 LYS A N 1
ATOM 4956 C CA . LYS A 1 630 ? -25.499 -22.062 12.135 1.00 72.06 630 LYS A CA 1
ATOM 4957 C C . LYS A 1 630 ? -24.044 -21.970 12.611 1.00 72.06 630 LYS A C 1
ATOM 4959 O O . LYS A 1 630 ? -23.311 -22.952 12.565 1.00 72.06 630 LYS A O 1
ATOM 4964 N N . PHE A 1 631 ? -23.673 -20.841 13.214 1.00 72.25 631 PHE A N 1
ATOM 4965 C CA . PHE A 1 631 ? -22.332 -20.603 13.752 1.00 72.25 631 PHE A CA 1
ATOM 4966 C C . PHE A 1 631 ? -22.174 -21.221 15.153 1.00 72.25 631 PHE A C 1
ATOM 4968 O O . PHE A 1 631 ? -22.387 -20.565 16.176 1.00 72.25 631 PHE A O 1
ATOM 4975 N N . LYS A 1 632 ? -21.816 -22.509 15.216 1.00 65.56 632 LYS A N 1
ATOM 4976 C CA . LYS A 1 632 ? -21.655 -23.249 16.481 1.00 65.56 632 LYS A CA 1
ATOM 4977 C C . LYS A 1 632 ? -20.388 -22.821 17.227 1.00 65.56 632 LYS A C 1
ATOM 4979 O O . LYS A 1 632 ? -19.295 -23.308 16.952 1.00 65.56 632 LYS A O 1
ATOM 4984 N N . SER A 1 633 ? -20.536 -21.933 18.211 1.00 58.34 633 SER A N 1
ATOM 4985 C CA . SER A 1 633 ? -19.433 -21.579 19.113 1.00 58.34 633 SER A CA 1
ATOM 4986 C C . SER A 1 633 ? -19.012 -22.781 19.986 1.00 58.34 633 SER A C 1
ATOM 4988 O O . SER A 1 633 ? -19.826 -23.675 20.233 1.00 58.34 633 SER A O 1
ATOM 4990 N N . PRO A 1 634 ? -17.779 -22.815 20.535 1.00 55.00 634 PRO A N 1
ATOM 4991 C CA . PRO A 1 634 ? -17.315 -23.933 21.367 1.00 55.00 634 PRO A CA 1
ATOM 4992 C C . PRO A 1 634 ? -18.184 -24.222 22.602 1.00 55.00 634 PRO A C 1
ATOM 4994 O O . PRO A 1 634 ? -18.200 -25.353 23.086 1.00 55.00 634 PRO A O 1
ATOM 4997 N N . ALA A 1 635 ? -18.908 -23.217 23.109 1.00 59.91 635 ALA A N 1
ATOM 4998 C CA . ALA A 1 635 ? -19.879 -23.392 24.185 1.00 59.91 635 ALA A CA 1
ATOM 4999 C C . ALA A 1 635 ? -21.133 -24.137 23.699 1.00 59.91 635 ALA A C 1
ATOM 5001 O O . ALA A 1 635 ? -21.586 -25.058 24.372 1.00 59.91 635 ALA A O 1
ATOM 5002 N N . ILE A 1 636 ? -21.640 -23.802 22.504 1.00 66.50 636 ILE A N 1
ATOM 5003 C CA . ILE A 1 636 ? -22.753 -24.514 21.862 1.00 66.50 636 ILE A CA 1
ATOM 5004 C C . ILE A 1 636 ? -22.365 -25.967 21.573 1.00 66.50 636 ILE A C 1
ATOM 5006 O O . ILE A 1 636 ? -23.140 -26.860 21.894 1.00 66.50 636 ILE A O 1
ATOM 5010 N N . THR A 1 637 ? -21.160 -26.236 21.055 1.00 69.81 637 THR A N 1
ATOM 5011 C CA . THR A 1 637 ? -20.683 -27.616 20.839 1.00 69.81 637 THR A CA 1
ATOM 5012 C C . THR A 1 637 ? -20.644 -28.412 22.146 1.00 69.81 637 THR A C 1
ATOM 5014 O O . THR A 1 637 ? -21.211 -29.499 22.214 1.00 69.81 637 THR A O 1
ATOM 5017 N N . LYS A 1 638 ? -20.056 -27.850 23.213 1.00 70.50 638 LYS A N 1
ATOM 5018 C CA . LYS A 1 638 ? -19.980 -28.517 24.523 1.00 70.50 638 LYS A CA 1
ATOM 5019 C C . LYS A 1 638 ? -21.363 -28.782 25.128 1.00 70.50 638 LYS A C 1
ATOM 5021 O O . LYS A 1 638 ? -21.567 -29.825 25.742 1.00 70.50 638 LYS A O 1
ATOM 5026 N N . GLU A 1 639 ? -22.308 -27.860 24.955 1.00 74.38 639 GLU A N 1
ATOM 5027 C CA . GLU A 1 639 ? -23.678 -28.027 25.443 1.00 74.38 639 GLU A CA 1
ATOM 5028 C C . GLU A 1 639 ? -24.449 -29.065 24.602 1.00 74.38 639 GLU A C 1
ATOM 5030 O O . GLU A 1 639 ? -25.145 -29.898 25.174 1.00 74.38 639 GLU A O 1
ATOM 5035 N N . ILE A 1 640 ? -24.252 -29.113 23.274 1.00 77.75 640 ILE A N 1
ATOM 5036 C CA . ILE A 1 640 ? -24.763 -30.192 22.406 1.00 77.75 640 ILE A CA 1
ATOM 5037 C C . ILE A 1 640 ? -24.254 -31.556 22.881 1.00 77.75 640 ILE A C 1
ATOM 5039 O O . ILE A 1 640 ? -25.049 -32.477 23.044 1.00 77.75 640 ILE A O 1
ATOM 5043 N N . ASP A 1 641 ? -22.948 -31.705 23.109 1.00 78.62 641 ASP A N 1
ATOM 5044 C CA . ASP A 1 641 ? -22.367 -33.001 23.475 1.00 78.62 641 ASP A CA 1
ATOM 5045 C C . ASP A 1 641 ? -22.827 -33.461 24.867 1.00 78.62 641 ASP A C 1
ATOM 5047 O O . ASP A 1 641 ? -23.189 -34.622 25.044 1.00 78.62 641 ASP A O 1
ATOM 5051 N N . LYS A 1 642 ? -22.963 -32.528 25.816 1.00 84.38 642 LYS A N 1
ATOM 5052 C CA . LYS A 1 642 ? -23.603 -32.750 27.121 1.00 84.38 642 LYS A CA 1
ATOM 5053 C C . LYS A 1 642 ? -25.071 -33.182 27.000 1.00 84.38 642 LYS A C 1
ATOM 5055 O O . LYS A 1 642 ? -25.486 -34.089 27.716 1.00 84.38 642 LYS A O 1
ATOM 5060 N N . TYR A 1 643 ? -25.866 -32.573 26.112 1.00 86.31 643 TYR A N 1
ATOM 5061 C CA . TYR A 1 643 ? -27.260 -32.992 25.907 1.00 86.31 643 TYR A CA 1
ATOM 5062 C C . TYR A 1 643 ? -27.381 -34.331 25.159 1.00 86.31 643 TYR A C 1
ATOM 5064 O O . TYR A 1 643 ? -28.290 -35.095 25.473 1.00 86.31 643 TYR A O 1
ATOM 5072 N N . LYS A 1 644 ? -26.446 -34.684 24.261 1.00 86.25 644 LYS A N 1
ATOM 5073 C CA . LYS A 1 644 ? -26.343 -36.049 23.697 1.00 86.25 644 LYS A CA 1
ATOM 5074 C C . LYS A 1 644 ? -26.004 -37.077 24.777 1.00 86.25 644 LYS A C 1
ATOM 5076 O O . LYS A 1 644 ? -26.566 -38.169 24.788 1.00 86.25 644 LYS A O 1
ATOM 5081 N N . GLU A 1 645 ? -25.086 -36.742 25.686 1.00 84.44 645 GLU A N 1
ATOM 5082 C CA . GLU A 1 645 ? -24.727 -37.622 26.799 1.00 84.44 645 GLU A CA 1
ATOM 5083 C C . GLU A 1 645 ? -25.922 -37.820 27.744 1.00 84.44 645 GLU A C 1
ATOM 5085 O O . GLU A 1 645 ? -26.243 -38.953 28.087 1.00 84.44 645 GLU A O 1
ATOM 5090 N N . LEU A 1 646 ? -26.655 -36.748 28.069 1.00 84.38 646 LEU A N 1
ATOM 5091 C CA . LEU A 1 646 ? -27.932 -36.813 28.790 1.00 84.38 646 LEU A CA 1
ATOM 5092 C C . LEU A 1 646 ? -28.978 -37.670 28.063 1.00 84.38 646 LEU A C 1
ATOM 5094 O O . LEU A 1 646 ? -29.594 -38.514 28.704 1.00 84.38 646 LEU A O 1
ATOM 5098 N N . GLN A 1 647 ? -29.147 -37.519 26.744 1.00 85.12 647 GLN A N 1
ATOM 5099 C CA . GLN A 1 647 ? -30.057 -38.357 25.953 1.00 85.12 647 GLN A CA 1
ATOM 5100 C C . GLN A 1 647 ? -29.683 -39.846 26.066 1.00 85.12 647 GLN A C 1
ATOM 5102 O O . GLN A 1 647 ? -30.542 -40.692 26.321 1.00 85.12 647 GLN A O 1
ATOM 5107 N N . SER A 1 648 ? -28.389 -40.164 25.960 1.00 82.56 648 SER A N 1
ATOM 5108 C CA . SER A 1 648 ? -27.866 -41.520 26.150 1.00 82.56 648 SER A CA 1
ATOM 5109 C C . SER A 1 648 ? -28.086 -42.041 27.577 1.00 82.56 648 SER A C 1
ATOM 5111 O O . SER A 1 648 ? -28.513 -43.182 27.745 1.00 82.56 648 SER A O 1
ATOM 5113 N N . GLN A 1 649 ? -27.855 -41.221 28.607 1.00 82.44 649 GLN A N 1
ATOM 5114 C CA . GLN A 1 649 ? -28.074 -41.596 30.009 1.00 82.44 649 GLN A CA 1
ATOM 5115 C C . GLN A 1 649 ? -29.565 -41.824 30.317 1.00 82.44 649 GLN A C 1
ATOM 5117 O O . GLN A 1 649 ? -29.895 -42.793 30.992 1.00 82.44 649 GLN A O 1
ATOM 5122 N N . ILE A 1 650 ? -30.474 -40.996 29.791 1.00 80.69 650 ILE A N 1
ATOM 5123 C CA . ILE A 1 650 ? -31.930 -41.180 29.942 1.00 80.69 650 ILE A CA 1
ATOM 5124 C C . ILE A 1 650 ? -32.383 -42.476 29.249 1.00 80.69 650 ILE A C 1
ATOM 5126 O O . ILE A 1 650 ? -33.165 -43.234 29.818 1.00 80.69 650 ILE A O 1
ATOM 5130 N N . THR A 1 651 ? -31.846 -42.765 28.059 1.00 76.62 651 THR A N 1
ATOM 5131 C CA . THR A 1 651 ? -32.198 -43.959 27.267 1.00 76.62 651 THR A CA 1
ATOM 5132 C C . THR A 1 651 ? -31.659 -45.260 27.875 1.00 76.62 651 THR A C 1
ATOM 5134 O O . THR A 1 651 ? -32.358 -46.270 27.885 1.00 76.62 651 THR A O 1
ATOM 5137 N N . ASN A 1 652 ? -30.416 -45.258 28.375 1.00 76.62 652 ASN A N 1
ATOM 5138 C CA . ASN A 1 652 ? -29.707 -46.476 28.792 1.00 76.62 652 ASN A CA 1
ATOM 5139 C C . ASN A 1 652 ? -29.638 -46.681 30.317 1.00 76.62 652 ASN A C 1
ATOM 5141 O O . ASN A 1 652 ? -29.428 -47.803 30.771 1.00 76.62 652 ASN A O 1
ATOM 5145 N N . GLU A 1 653 ? -29.792 -45.623 31.119 1.00 70.75 653 GLU A N 1
ATOM 5146 C CA . GLU A 1 653 ? -29.588 -45.638 32.577 1.00 70.75 653 GLU A CA 1
ATOM 5147 C C . GLU A 1 653 ? -30.733 -44.954 33.351 1.00 70.75 653 GLU A C 1
ATOM 5149 O O . GLU A 1 653 ? -30.512 -44.368 34.413 1.00 70.75 653 GLU A O 1
ATOM 5154 N N . SER A 1 654 ? -31.971 -45.049 32.851 1.00 62.03 654 SER A N 1
ATOM 5155 C CA . SER A 1 654 ? -33.172 -44.390 33.404 1.00 62.03 654 SER A CA 1
ATOM 5156 C C . SER A 1 654 ? -33.372 -44.553 34.922 1.00 62.03 654 SER A C 1
ATOM 5158 O O . SER A 1 654 ? -33.888 -43.651 35.577 1.00 62.03 654 SER A O 1
ATOM 5160 N N . GLN A 1 655 ? -32.897 -45.653 35.516 1.00 62.12 655 GLN A N 1
ATOM 5161 C CA . GLN A 1 655 ? -32.961 -45.911 36.962 1.00 62.12 655 GLN A CA 1
ATOM 5162 C C . GLN A 1 655 ? -32.000 -45.057 37.824 1.00 62.12 655 GLN A C 1
ATOM 5164 O O . GLN A 1 655 ? -32.051 -45.165 39.047 1.00 62.12 655 GLN A O 1
ATOM 5169 N N . LYS A 1 656 ? -31.122 -44.229 37.230 1.00 64.88 656 LYS A N 1
ATOM 5170 C CA . LYS A 1 656 ? -30.163 -43.346 37.938 1.00 64.88 656 LYS A CA 1
ATOM 5171 C C . LYS A 1 656 ? -30.600 -41.875 38.045 1.00 64.88 656 LYS A C 1
ATOM 5173 O O . LYS A 1 656 ? -29.784 -41.016 38.396 1.00 64.88 656 LYS A O 1
ATOM 5178 N N . PHE A 1 657 ? -31.843 -41.559 37.696 1.00 69.19 657 PHE A N 1
ATOM 5179 C CA . PHE A 1 657 ? -32.388 -40.205 37.788 1.00 69.19 657 PHE A CA 1
ATOM 5180 C C . PHE A 1 657 ? -33.405 -40.123 38.928 1.00 69.19 657 PHE A C 1
ATOM 5182 O O . PHE A 1 657 ? -34.338 -40.920 38.992 1.00 69.19 657 PHE A O 1
ATOM 5189 N N . ASP A 1 658 ? -33.211 -39.157 39.824 1.00 75.50 658 ASP A N 1
ATOM 5190 C CA . ASP A 1 658 ? -34.208 -38.736 40.806 1.00 75.50 658 ASP A CA 1
ATOM 5191 C C . ASP A 1 658 ? -35.071 -37.584 40.256 1.00 75.50 658 ASP A C 1
ATOM 5193 O O . ASP A 1 658 ? -34.737 -36.957 39.244 1.00 75.50 658 ASP A O 1
ATOM 5197 N N . GLN A 1 659 ? -36.184 -37.297 40.936 1.00 72.19 659 GLN A N 1
ATOM 5198 C CA . GLN A 1 659 ? -37.137 -36.263 40.524 1.00 72.19 659 GLN A CA 1
ATOM 5199 C C . GLN A 1 659 ? -36.503 -34.857 40.458 1.00 72.19 659 GLN A C 1
ATOM 5201 O O . GLN A 1 659 ? -36.743 -34.125 39.502 1.00 72.19 659 GLN A O 1
ATOM 5206 N N . ASN A 1 660 ? -35.635 -34.492 41.413 1.00 72.88 660 ASN A N 1
ATOM 5207 C CA . ASN A 1 660 ? -35.008 -33.162 41.447 1.00 72.88 660 ASN A CA 1
ATOM 5208 C C . ASN A 1 660 ? -34.047 -32.966 40.265 1.00 72.88 660 ASN A C 1
ATOM 5210 O O . ASN A 1 660 ? -33.961 -31.881 39.687 1.00 72.88 660 ASN A O 1
ATOM 5214 N N . ARG A 1 661 ? -33.319 -34.027 39.896 1.00 77.06 661 ARG A N 1
ATOM 5215 C CA . ARG A 1 661 ? -32.418 -34.040 38.739 1.00 77.06 661 ARG A CA 1
ATOM 5216 C C . ARG A 1 661 ? -33.189 -33.929 37.421 1.00 77.06 661 ARG A C 1
ATOM 5218 O O . ARG A 1 661 ? -32.708 -33.262 36.510 1.00 77.06 661 ARG A O 1
ATOM 5225 N N . ILE A 1 662 ? -34.373 -34.536 37.327 1.00 80.19 662 ILE A N 1
ATOM 5226 C CA . ILE A 1 662 ? -35.292 -34.372 36.190 1.00 80.19 662 ILE A CA 1
ATOM 5227 C C . ILE A 1 662 ? -35.788 -32.922 36.093 1.00 80.19 662 ILE A C 1
ATOM 5229 O O . ILE A 1 662 ? -35.655 -32.309 35.033 1.00 80.19 662 ILE A O 1
ATOM 5233 N N . ASP A 1 663 ? -36.260 -32.335 37.194 1.00 78.62 663 ASP A N 1
ATOM 5234 C CA . ASP A 1 663 ? -36.778 -30.961 37.209 1.00 78.62 663 ASP A CA 1
ATOM 5235 C C . ASP A 1 663 ? -35.701 -29.916 36.839 1.00 78.62 663 ASP A C 1
ATOM 5237 O O . ASP A 1 663 ? -35.983 -28.955 36.116 1.00 78.62 663 ASP A O 1
ATOM 5241 N N . ASP A 1 664 ? -34.443 -30.116 37.253 1.00 79.81 664 ASP A N 1
ATOM 5242 C CA . ASP A 1 664 ? -33.307 -29.282 36.830 1.00 79.81 664 ASP A CA 1
ATOM 5243 C C . ASP A 1 664 ? -33.011 -29.401 35.320 1.00 79.81 664 ASP A C 1
ATOM 5245 O O . ASP A 1 664 ? -32.739 -28.388 34.666 1.00 79.81 664 ASP A O 1
ATOM 5249 N N . ILE A 1 665 ? -33.116 -30.602 34.736 1.00 83.19 665 ILE A N 1
ATOM 5250 C CA . ILE A 1 665 ? -32.958 -30.814 33.286 1.00 83.19 665 ILE A CA 1
ATOM 5251 C C . ILE A 1 665 ? -34.093 -30.122 32.522 1.00 83.19 665 ILE A C 1
ATOM 5253 O O . ILE A 1 665 ? -33.814 -29.348 31.603 1.00 83.19 665 ILE A O 1
ATOM 5257 N N . LEU A 1 666 ? -35.351 -30.335 32.924 1.00 83.06 666 LEU A N 1
ATOM 5258 C CA . LEU A 1 666 ? -36.530 -29.717 32.306 1.00 83.06 666 LEU A CA 1
ATOM 5259 C C . LEU A 1 666 ? -36.442 -28.182 32.360 1.00 83.06 666 LEU A C 1
ATOM 5261 O O . LEU A 1 666 ? -36.572 -27.516 31.332 1.00 83.06 666 LEU A O 1
ATOM 5265 N N . GLN A 1 667 ? -36.115 -27.606 33.524 1.00 82.31 667 GLN A N 1
ATOM 5266 C CA . GLN A 1 667 ? -36.003 -26.153 33.688 1.00 82.31 667 GLN A CA 1
ATOM 5267 C C . GLN A 1 667 ? -34.846 -25.547 32.868 1.00 82.31 667 GLN A C 1
ATOM 5269 O O . GLN A 1 667 ? -34.939 -24.406 32.402 1.00 82.31 667 GLN A O 1
ATOM 5274 N N . ARG A 1 668 ? -33.736 -26.276 32.681 1.00 81.94 668 ARG A N 1
ATOM 5275 C CA . ARG A 1 668 ? -32.628 -25.844 31.809 1.00 81.94 668 ARG A CA 1
ATOM 5276 C C . ARG A 1 668 ? -33.003 -25.943 30.334 1.00 81.94 668 ARG A C 1
ATOM 5278 O O . ARG A 1 668 ? -32.705 -25.009 29.588 1.00 81.94 668 ARG A O 1
ATOM 5285 N N . ALA A 1 669 ? -33.689 -27.011 29.935 1.00 83.50 669 ALA A N 1
ATOM 5286 C CA . ALA A 1 669 ? -34.180 -27.190 28.576 1.00 83.50 669 ALA A CA 1
ATOM 5287 C C . ALA A 1 669 ? -35.157 -26.072 28.179 1.00 83.50 669 ALA A C 1
ATOM 5289 O O . ALA A 1 669 ? -34.941 -25.410 27.162 1.00 83.50 669 ALA A O 1
ATOM 5290 N N . ASP A 1 670 ? -36.144 -25.768 29.028 1.00 80.19 670 ASP A N 1
ATOM 5291 C CA . ASP A 1 670 ? -37.114 -24.692 28.790 1.00 80.19 670 ASP A CA 1
ATOM 5292 C C . ASP A 1 670 ? -36.433 -23.320 28.640 1.00 80.19 670 ASP A C 1
ATOM 5294 O O . ASP A 1 670 ? -36.748 -22.570 27.714 1.00 80.19 670 ASP A O 1
ATOM 5298 N N . LYS A 1 671 ? -35.437 -22.996 29.482 1.00 78.44 671 LYS A N 1
ATOM 5299 C CA . LYS A 1 671 ? -34.653 -21.749 29.356 1.00 78.44 671 LYS A CA 1
ATOM 5300 C C . LYS A 1 671 ? -33.897 -21.667 28.027 1.00 78.44 671 LYS A C 1
ATOM 5302 O O . LYS A 1 671 ? -33.862 -20.599 27.414 1.00 78.44 671 LYS A O 1
ATOM 5307 N N . ILE A 1 672 ? -33.308 -22.774 27.567 1.00 77.06 672 ILE A N 1
ATOM 5308 C CA . ILE A 1 672 ? -32.611 -22.832 26.275 1.00 77.06 672 ILE A CA 1
ATOM 5309 C C . ILE A 1 672 ? -33.614 -22.632 25.133 1.00 77.06 672 ILE A C 1
ATOM 5311 O O . ILE A 1 672 ? -33.431 -21.707 24.338 1.00 77.06 672 ILE A O 1
ATOM 5315 N N . ILE A 1 673 ? -34.694 -23.419 25.089 1.00 79.50 673 ILE A N 1
ATOM 5316 C CA . ILE A 1 673 ? -35.736 -23.362 24.049 1.00 79.50 673 ILE A CA 1
ATOM 5317 C C . ILE A 1 673 ? -36.350 -21.955 23.968 1.00 79.50 673 ILE A C 1
ATOM 5319 O O . ILE A 1 673 ? -36.377 -21.351 22.891 1.00 79.50 673 ILE A O 1
ATOM 5323 N N . GLN A 1 674 ? -36.749 -21.370 25.105 1.00 74.50 674 GLN A N 1
ATOM 5324 C CA . GLN A 1 674 ? -37.278 -20.003 25.151 1.00 74.50 674 GLN A CA 1
ATOM 5325 C C . GLN A 1 674 ? -36.281 -18.988 24.578 1.00 74.50 674 GLN A C 1
ATOM 5327 O O . GLN A 1 674 ? -36.675 -18.137 23.775 1.00 74.50 674 GLN A O 1
ATOM 5332 N N . SER A 1 675 ? -34.988 -19.106 24.905 1.00 70.12 675 SER A N 1
ATOM 5333 C CA . SER A 1 675 ? -33.959 -18.178 24.418 1.00 70.12 675 SER A CA 1
ATOM 5334 C C . SER A 1 675 ? -33.801 -18.173 22.889 1.00 70.12 675 SER A C 1
ATOM 5336 O O . SER A 1 675 ? -33.413 -17.142 22.332 1.00 70.12 675 SER A O 1
ATOM 5338 N N . TYR A 1 676 ? -34.106 -19.281 22.202 1.00 66.75 676 TYR A N 1
ATOM 5339 C CA . TYR A 1 676 ? -34.083 -19.376 20.734 1.00 66.75 676 TYR A CA 1
ATOM 5340 C C . TYR A 1 676 ? -35.429 -19.027 20.075 1.00 66.75 676 TYR A C 1
ATOM 5342 O O . TYR A 1 676 ? -35.449 -18.673 18.900 1.00 66.75 676 TYR A O 1
ATOM 5350 N N . SER A 1 677 ? -36.537 -19.041 20.824 1.00 59.28 677 SER A N 1
ATOM 5351 C CA . SER A 1 677 ? -37.873 -18.661 20.326 1.00 59.28 677 SER A CA 1
ATOM 5352 C C . SER A 1 677 ? -38.117 -17.142 20.211 1.00 59.28 677 SER A C 1
ATOM 5354 O O . SER A 1 677 ? -39.026 -16.701 19.504 1.00 59.28 677 SER A O 1
ATOM 5356 N N . GLY A 1 678 ? -37.326 -16.322 20.914 1.00 52.22 678 GLY A N 1
ATOM 5357 C CA . GLY A 1 678 ? -37.561 -14.882 21.056 1.00 52.22 678 GLY A CA 1
ATOM 5358 C C . GLY A 1 678 ? -37.245 -14.054 19.803 1.00 52.22 678 GLY A C 1
ATOM 5359 O O . GLY A 1 678 ? -36.092 -13.958 19.381 1.00 52.22 678 GLY A O 1
ATOM 5360 N N . LYS A 1 679 ? -38.256 -13.362 19.255 1.00 48.72 679 LYS A N 1
ATOM 5361 C CA . LYS A 1 679 ? -38.098 -12.376 18.167 1.00 48.72 679 LYS A CA 1
ATOM 5362 C C . LYS A 1 679 ? -37.425 -11.082 18.648 1.00 48.72 679 LYS A C 1
ATOM 5364 O O . LYS A 1 679 ? -38.091 -10.068 18.852 1.00 48.72 679 LYS A O 1
ATOM 5369 N N . ASN A 1 680 ? -36.100 -11.092 18.767 1.00 52.88 680 ASN A N 1
ATOM 5370 C CA . ASN A 1 680 ? -35.325 -9.852 18.839 1.00 52.88 680 ASN A CA 1
ATOM 5371 C C . ASN A 1 680 ? -35.399 -9.089 17.504 1.00 52.88 680 ASN A C 1
ATOM 5373 O O . ASN A 1 680 ? -35.404 -9.688 16.428 1.00 52.88 680 ASN A O 1
ATOM 5377 N N . THR A 1 681 ? -35.409 -7.756 17.563 1.00 60.16 681 THR A N 1
ATOM 5378 C CA . THR A 1 681 ? -35.246 -6.906 16.375 1.00 60.16 681 THR A CA 1
ATOM 5379 C C . THR A 1 681 ? -33.838 -7.078 15.811 1.00 60.16 681 THR A C 1
ATOM 5381 O O . THR A 1 681 ? -32.864 -6.755 16.488 1.00 60.16 681 THR A O 1
ATOM 5384 N N . GLU A 1 682 ? -33.736 -7.577 14.578 1.00 77.38 682 GLU A N 1
ATOM 5385 C CA . GLU A 1 682 ? -32.476 -8.036 13.973 1.00 77.38 682 GLU A CA 1
ATOM 5386 C C . GLU A 1 682 ? -31.376 -6.964 13.878 1.00 77.38 682 GLU A C 1
ATOM 5388 O O . GLU A 1 682 ? -30.200 -7.298 13.985 1.00 77.38 682 GLU A O 1
ATOM 5393 N N . TYR A 1 683 ? -31.738 -5.690 13.700 1.00 86.25 683 TYR A N 1
ATOM 5394 C CA . TYR A 1 683 ? -30.789 -4.587 13.528 1.00 86.25 683 TYR A CA 1
ATOM 5395 C C . TYR A 1 683 ? -30.945 -3.538 14.624 1.00 86.25 683 TYR A C 1
ATOM 5397 O O . TYR A 1 683 ? -32.059 -3.112 14.941 1.00 86.25 683 TYR A O 1
ATOM 5405 N N . ARG A 1 684 ? -29.820 -3.014 15.115 1.00 88.81 684 ARG A N 1
ATOM 5406 C CA . ARG A 1 684 ? -29.800 -1.766 15.876 1.00 88.81 684 ARG A CA 1
ATOM 5407 C C . ARG A 1 684 ? -29.856 -0.581 14.908 1.00 88.81 684 ARG A C 1
ATOM 5409 O O . ARG A 1 684 ? -28.863 -0.246 14.264 1.00 88.81 684 ARG A O 1
ATOM 5416 N N . ILE A 1 685 ? -31.026 0.046 14.801 1.00 89.94 685 ILE A N 1
ATOM 5417 C CA . ILE A 1 685 ? -31.229 1.243 13.970 1.00 89.94 685 ILE A CA 1
ATOM 5418 C C . ILE A 1 685 ? -30.479 2.435 14.587 1.00 89.94 685 ILE A C 1
ATOM 5420 O O . ILE A 1 685 ? -30.566 2.666 15.796 1.00 89.94 685 ILE A O 1
ATOM 5424 N N . GLN A 1 686 ? -29.747 3.195 13.767 1.00 87.38 686 GLN A N 1
ATOM 5425 C CA . GLN A 1 686 ? -28.971 4.361 14.194 1.00 87.38 686 GLN A CA 1
ATOM 5426 C C . GLN A 1 686 ? -29.004 5.514 13.184 1.00 87.38 686 GLN A C 1
ATOM 5428 O O . GLN A 1 686 ? -28.813 5.318 11.987 1.00 87.38 686 GLN A O 1
ATOM 5433 N N . THR A 1 687 ? -29.160 6.738 13.693 1.00 88.31 687 THR A N 1
ATOM 5434 C CA . THR A 1 687 ? -29.044 8.003 12.939 1.00 88.31 687 THR A CA 1
ATOM 5435 C C . THR A 1 687 ? -27.696 8.712 13.144 1.00 88.31 687 THR A C 1
ATOM 5437 O O . THR A 1 687 ? -27.433 9.738 12.522 1.00 88.31 687 THR A O 1
ATOM 5440 N N . GLN A 1 688 ? -26.834 8.167 14.009 1.00 87.19 688 GLN A N 1
ATOM 5441 C CA . GLN A 1 688 ? -25.452 8.586 14.270 1.00 87.19 688 GLN A CA 1
ATOM 5442 C C . GLN A 1 688 ? -24.610 7.340 14.586 1.00 87.19 688 GLN A C 1
ATOM 5444 O O . GLN A 1 688 ? -25.122 6.395 15.186 1.00 87.19 688 GLN A O 1
ATOM 5449 N N . VAL A 1 689 ? -23.331 7.324 14.204 1.00 89.25 689 VAL A N 1
ATOM 5450 C CA . VAL A 1 689 ? -22.464 6.140 14.348 1.00 89.25 689 VAL A CA 1
ATOM 5451 C C . VAL A 1 689 ? -22.003 5.957 15.798 1.00 89.25 689 VAL A C 1
ATOM 5453 O O . VAL A 1 689 ? -21.077 6.626 16.256 1.00 89.25 689 VAL A O 1
ATOM 5456 N N . GLU A 1 690 ? -22.616 5.012 16.517 1.00 89.94 690 GLU A N 1
ATOM 5457 C CA . GLU A 1 690 ? -22.254 4.668 17.900 1.00 89.94 690 GLU A CA 1
ATOM 5458 C C . GLU A 1 690 ? -22.132 3.142 18.068 1.00 89.94 690 GLU A C 1
ATOM 5460 O O . GLU A 1 690 ? -23.088 2.437 18.420 1.00 89.94 690 GLU A O 1
ATOM 5465 N N . LEU A 1 691 ? -20.926 2.629 17.803 1.00 89.06 691 LEU A N 1
ATOM 5466 C CA . LEU A 1 691 ? -20.582 1.215 17.956 1.00 89.06 691 LEU A CA 1
ATOM 5467 C C . LEU A 1 691 ? -20.561 0.795 19.438 1.00 89.06 691 LEU A C 1
ATOM 5469 O O . LEU A 1 691 ? -20.095 1.543 20.296 1.00 89.06 691 LEU A O 1
ATOM 5473 N N . LYS A 1 692 ? -21.064 -0.409 19.741 1.00 84.56 692 LYS A N 1
ATOM 5474 C CA . LYS A 1 692 ? -21.098 -1.006 21.086 1.00 84.56 692 LYS A CA 1
ATOM 5475 C C . LYS A 1 692 ? -20.721 -2.484 21.007 1.00 84.56 692 LYS A C 1
ATOM 5477 O O . LYS A 1 692 ? -21.213 -3.194 20.135 1.00 84.56 692 LYS A O 1
ATOM 5482 N N . LYS A 1 693 ? -19.874 -2.944 21.935 1.00 77.00 693 LYS A N 1
ATOM 5483 C CA . LYS A 1 693 ? -19.486 -4.360 22.048 1.00 77.00 693 LYS A CA 1
ATOM 5484 C C . LYS A 1 693 ? -20.720 -5.264 22.160 1.00 77.00 693 LYS A C 1
ATOM 5486 O O . LYS A 1 693 ? -21.709 -4.878 22.781 1.00 77.00 693 LYS A O 1
ATOM 5491 N N . GLY A 1 694 ? -20.654 -6.448 21.552 1.00 72.88 694 GLY A N 1
ATOM 5492 C CA . GLY A 1 694 ? -21.751 -7.422 21.521 1.00 72.88 694 GLY A CA 1
ATOM 5493 C C . GLY A 1 694 ? -22.906 -7.095 20.560 1.00 72.88 694 GLY A C 1
ATOM 5494 O O . GLY A 1 694 ? -23.753 -7.954 20.335 1.00 72.88 694 GLY A O 1
ATOM 5495 N N . VAL A 1 695 ? -22.955 -5.902 19.950 1.00 83.00 695 VAL A N 1
ATOM 5496 C CA . VAL A 1 695 ? -23.936 -5.584 18.898 1.00 83.00 695 VAL A CA 1
ATOM 5497 C C . VAL A 1 695 ? -23.319 -5.880 17.533 1.00 83.00 695 VAL A C 1
ATOM 5499 O O . VAL A 1 695 ? -22.434 -5.162 17.085 1.00 83.00 695 VAL A O 1
ATOM 5502 N N . LEU A 1 696 ? -23.806 -6.929 16.867 1.00 87.69 696 LEU A N 1
ATOM 5503 C CA . LEU A 1 696 ? -23.299 -7.359 15.557 1.00 87.69 696 LEU A CA 1
ATOM 5504 C C . LEU A 1 696 ? -23.940 -6.608 14.383 1.00 87.69 696 LEU A C 1
ATOM 5506 O O . LEU A 1 696 ? -23.272 -6.329 13.393 1.00 87.69 696 LEU A O 1
ATOM 5510 N N . LYS A 1 697 ? -25.241 -6.306 14.469 1.00 91.69 697 LYS A N 1
ATOM 5511 C CA . LYS A 1 697 ? -26.044 -5.824 13.337 1.00 91.69 697 LYS A CA 1
ATOM 5512 C C . LYS A 1 697 ? -26.531 -4.393 13.521 1.00 91.69 697 LYS A C 1
ATOM 5514 O O . LYS A 1 697 ? -27.197 -4.067 14.505 1.00 91.69 697 LYS A O 1
ATOM 5519 N N . TYR A 1 698 ? -26.268 -3.570 12.515 1.00 94.12 698 TYR A N 1
ATOM 5520 C CA . TYR A 1 698 ? -26.613 -2.154 12.459 1.00 94.12 698 TYR A CA 1
ATOM 5521 C C . TYR A 1 698 ? -27.417 -1.828 11.199 1.00 94.12 698 TYR A C 1
ATOM 5523 O O . TYR A 1 698 ? -27.178 -2.400 10.135 1.00 94.12 698 TYR A O 1
ATOM 5531 N N . GLN A 1 699 ? -28.339 -0.870 11.307 1.00 94.50 699 GLN A N 1
ATOM 5532 C CA . GLN A 1 699 ? -28.964 -0.225 10.152 1.00 94.50 699 GLN A CA 1
ATOM 5533 C C . GLN A 1 699 ? -28.829 1.291 10.288 1.00 94.50 699 GLN A C 1
ATOM 5535 O O . GLN A 1 699 ? -29.327 1.885 11.245 1.00 94.50 699 GLN A O 1
ATOM 5540 N N . PHE A 1 700 ? -28.162 1.914 9.322 1.00 93.69 700 PHE A N 1
ATOM 5541 C CA . PHE A 1 700 ? -27.827 3.331 9.351 1.00 93.69 700 PHE A CA 1
ATOM 5542 C C . PHE A 1 700 ? -28.814 4.170 8.538 1.00 93.69 700 PHE A C 1
ATOM 5544 O O . PHE A 1 700 ? -28.989 3.952 7.342 1.00 93.69 700 PHE A O 1
ATOM 5551 N N . LEU A 1 701 ? -29.444 5.148 9.193 1.00 91.00 701 LEU A N 1
ATOM 5552 C CA . LEU A 1 701 ? -30.438 6.053 8.611 1.00 91.00 701 LEU A CA 1
ATOM 5553 C C . LEU A 1 701 ? -29.950 7.506 8.723 1.00 91.00 701 LEU A C 1
ATOM 5555 O O . LEU A 1 701 ? -30.179 8.178 9.729 1.00 91.00 701 LEU A O 1
ATOM 5559 N N . LYS A 1 702 ? -29.266 7.997 7.688 1.00 89.75 702 LYS A N 1
ATOM 5560 C CA . LYS A 1 702 ? -28.855 9.402 7.567 1.00 89.75 702 LYS A CA 1
ATOM 5561 C C . LYS A 1 702 ? -29.946 10.191 6.830 1.00 89.75 702 LYS A C 1
ATOM 5563 O O . LYS A 1 702 ? -30.458 9.747 5.809 1.00 89.75 702 LYS A O 1
ATOM 5568 N N . SER A 1 703 ? -30.306 11.364 7.353 1.00 88.50 703 SER A N 1
ATOM 5569 C CA . SER A 1 703 ? -31.275 12.272 6.723 1.00 88.50 703 SER A CA 1
ATOM 5570 C C . SER A 1 703 ? -30.561 13.202 5.739 1.00 88.50 703 SER A C 1
ATOM 5572 O O . SER A 1 703 ? -30.113 14.280 6.127 1.00 88.50 703 SER A O 1
ATOM 5574 N N . ASP A 1 704 ? -30.439 12.778 4.484 1.00 90.69 704 ASP A N 1
ATOM 5575 C CA . ASP A 1 704 ? -29.789 13.524 3.399 1.00 90.69 704 ASP A CA 1
ATOM 5576 C C . ASP A 1 704 ? -30.474 13.217 2.055 1.00 90.69 704 ASP A C 1
ATOM 5578 O O . ASP A 1 704 ? -31.162 12.203 1.917 1.00 90.69 704 ASP A O 1
ATOM 5582 N N . ASP A 1 705 ? -30.283 14.081 1.059 1.00 91.50 705 ASP A N 1
ATOM 5583 C CA . ASP A 1 705 ? -30.756 13.835 -0.306 1.00 91.50 705 ASP A CA 1
ATOM 5584 C C . ASP A 1 705 ? -30.052 12.593 -0.883 1.00 91.50 705 ASP A C 1
ATOM 5586 O O . ASP A 1 705 ? -28.832 12.450 -0.765 1.00 91.50 705 ASP A O 1
ATOM 5590 N N . ILE A 1 706 ? -30.792 11.726 -1.577 1.00 93.25 706 ILE A N 1
ATOM 5591 C CA . ILE A 1 706 ? -30.227 10.577 -2.299 1.00 93.25 706 ILE A CA 1
ATOM 5592 C C . ILE A 1 706 ? -30.129 10.919 -3.787 1.00 93.25 706 ILE A C 1
ATOM 5594 O O . ILE A 1 706 ? -31.121 11.300 -4.411 1.00 93.25 706 ILE A O 1
ATOM 5598 N N . VAL A 1 707 ? -28.942 10.748 -4.369 1.00 90.88 707 VAL A N 1
ATOM 5599 C CA . VAL A 1 707 ? -28.655 11.018 -5.787 1.00 90.88 707 VAL A CA 1
ATOM 5600 C C . VAL A 1 707 ? -28.064 9.787 -6.474 1.00 90.88 707 VAL A C 1
ATOM 5602 O O . VAL A 1 707 ? -27.550 8.880 -5.822 1.00 90.88 707 VAL A O 1
ATOM 5605 N N . ASN A 1 708 ? -28.161 9.737 -7.804 1.00 86.81 708 ASN A N 1
ATOM 5606 C CA . ASN A 1 708 ? -27.486 8.721 -8.609 1.00 86.81 708 ASN A CA 1
ATOM 5607 C C . ASN A 1 708 ? -26.044 9.169 -8.904 1.00 86.81 708 ASN A C 1
ATOM 5609 O O . ASN A 1 708 ? -25.835 10.296 -9.368 1.00 86.81 708 ASN A O 1
ATOM 5613 N N . THR A 1 709 ? -25.069 8.295 -8.653 1.00 84.00 709 THR A N 1
ATOM 5614 C CA . THR A 1 709 ? -23.641 8.628 -8.721 1.00 84.00 709 THR A CA 1
ATOM 5615 C C . THR A 1 709 ? -23.213 9.119 -10.113 1.00 84.00 709 THR A C 1
ATOM 5617 O O . THR A 1 709 ? -22.436 10.077 -10.191 1.00 84.00 709 THR A O 1
ATOM 5620 N N . SER A 1 710 ? -23.756 8.565 -11.208 1.00 77.88 710 SER A N 1
ATOM 5621 C CA . SER A 1 710 ? -23.407 8.961 -12.582 1.00 77.88 710 SER A CA 1
ATOM 5622 C C . SER A 1 710 ? -23.889 10.369 -12.914 1.00 77.88 710 SER A C 1
ATOM 5624 O O . SER A 1 710 ? -23.167 11.127 -13.554 1.00 77.88 710 SER A O 1
ATOM 5626 N N . LEU A 1 711 ? -25.080 10.762 -12.452 1.00 70.62 711 LEU A N 1
ATOM 5627 C CA . LEU A 1 711 ? -25.615 12.105 -12.705 1.00 70.62 711 LEU A CA 1
ATOM 5628 C C . LEU A 1 711 ? -24.829 13.193 -11.955 1.00 70.62 711 LEU A C 1
ATOM 5630 O O . LEU A 1 711 ? -24.769 14.327 -12.421 1.00 70.62 711 LEU A O 1
ATOM 5634 N N . GLN A 1 712 ? -24.210 12.849 -10.822 1.00 73.81 712 GLN A N 1
ATOM 5635 C CA . GLN A 1 712 ? -23.391 13.773 -10.034 1.00 73.81 712 GLN A CA 1
ATOM 5636 C C . GLN A 1 712 ? -21.920 13.833 -10.498 1.00 73.81 712 GLN A C 1
ATOM 5638 O O . GLN A 1 712 ? -21.277 14.868 -10.326 1.00 73.81 712 GLN A O 1
ATOM 5643 N N . ASN A 1 713 ? -21.378 12.753 -11.081 1.00 73.94 713 ASN A N 1
ATOM 5644 C CA . ASN A 1 713 ? -19.934 12.617 -11.348 1.00 73.94 713 ASN A CA 1
ATOM 5645 C C . ASN A 1 713 ? -19.553 12.389 -12.827 1.00 73.94 713 ASN A C 1
ATOM 5647 O O . ASN A 1 713 ? -18.386 12.573 -13.177 1.00 73.94 713 ASN A O 1
ATOM 5651 N N . SER A 1 714 ? -20.505 12.035 -13.694 1.00 74.19 714 SER A N 1
ATOM 5652 C CA . SER A 1 714 ? -20.293 11.663 -15.106 1.00 74.19 714 SER A CA 1
ATOM 5653 C C . SER A 1 714 ? -21.166 12.508 -16.053 1.00 74.19 714 SER A C 1
ATOM 5655 O O . SER A 1 714 ? -21.732 11.997 -17.016 1.00 74.19 714 SER A O 1
ATOM 5657 N N . SER A 1 715 ? -21.286 13.812 -15.778 1.00 67.19 715 SER A N 1
ATOM 5658 C CA . SER A 1 715 ? -22.193 14.758 -16.460 1.00 67.19 715 SER A CA 1
ATOM 5659 C C . SER A 1 715 ? -21.955 14.962 -17.965 1.00 67.19 715 SER A C 1
ATOM 5661 O O . SER A 1 715 ? -22.769 15.602 -18.623 1.00 67.19 715 SER A O 1
ATOM 5663 N N . GLU A 1 716 ? -20.849 14.452 -18.508 1.00 78.38 716 GLU A N 1
ATOM 5664 C CA . GLU A 1 716 ? -20.541 14.466 -19.946 1.00 78.38 716 GLU A CA 1
ATOM 5665 C C . GLU A 1 716 ? -21.265 13.350 -20.722 1.00 78.38 716 GLU A C 1
ATOM 5667 O O . GLU A 1 716 ? -21.391 13.427 -21.943 1.00 78.38 716 GLU A O 1
ATOM 5672 N N . LEU A 1 717 ? -21.757 12.312 -20.033 1.00 81.12 717 LEU A N 1
ATOM 5673 C CA . LEU A 1 717 ? -22.451 11.191 -20.662 1.00 81.12 717 LEU A CA 1
ATOM 5674 C C . LEU A 1 717 ? -23.918 11.527 -20.941 1.00 81.12 717 LEU A C 1
ATOM 5676 O O . LEU A 1 717 ? -24.674 11.937 -20.058 1.00 81.12 717 LEU A O 1
ATOM 5680 N N . SER A 1 718 ? -24.358 11.255 -22.167 1.00 86.25 718 SER A N 1
ATOM 5681 C CA . SER A 1 718 ? -25.776 11.303 -22.515 1.00 86.25 718 SER A CA 1
ATOM 5682 C C . SER A 1 718 ? -26.573 10.219 -21.777 1.00 86.25 718 SER A C 1
ATOM 5684 O O . SER A 1 718 ? -26.073 9.130 -21.479 1.00 86.25 718 SER A O 1
ATOM 5686 N N . LYS A 1 719 ? -27.871 10.470 -21.557 1.00 84.25 719 LYS A N 1
ATOM 5687 C CA . LYS A 1 719 ? -28.784 9.478 -20.961 1.00 84.25 719 LYS A CA 1
ATOM 5688 C C . LYS A 1 719 ? -28.801 8.153 -21.739 1.00 84.25 719 LYS A C 1
ATOM 5690 O O . LYS A 1 719 ? -28.905 7.099 -21.125 1.00 84.25 719 LYS A O 1
ATOM 5695 N N . GLN A 1 720 ? -28.645 8.199 -23.066 1.00 87.56 720 GLN A N 1
ATOM 5696 C CA . GLN A 1 720 ? -28.573 7.000 -23.908 1.00 87.56 720 GLN A CA 1
ATOM 5697 C C . GLN A 1 720 ? -27.320 6.158 -23.627 1.00 87.56 720 GLN A C 1
ATOM 5699 O O . GLN A 1 720 ? -27.433 4.940 -23.566 1.00 87.56 720 GLN A O 1
ATOM 5704 N N . GLN A 1 721 ? -26.155 6.781 -23.404 1.00 88.56 721 GLN A N 1
ATOM 5705 C CA . GLN A 1 721 ? -24.940 6.057 -23.002 1.00 88.56 721 GLN A CA 1
ATOM 5706 C C . GLN A 1 721 ? -25.122 5.406 -21.627 1.00 88.56 721 GLN A C 1
ATOM 5708 O O . GLN A 1 721 ? -24.804 4.234 -21.461 1.00 88.56 721 GLN A O 1
ATOM 5713 N N . ILE A 1 722 ? -25.687 6.128 -20.652 1.00 88.12 722 ILE A N 1
ATOM 5714 C CA . ILE A 1 722 ? -25.938 5.580 -19.308 1.00 88.12 722 ILE A CA 1
ATOM 5715 C C . ILE A 1 722 ? -26.905 4.382 -19.377 1.00 88.12 722 ILE A C 1
ATOM 5717 O O . ILE A 1 722 ? -26.631 3.354 -18.763 1.00 88.12 722 ILE A O 1
ATOM 5721 N N . GLU A 1 723 ? -27.983 4.465 -20.164 1.00 88.81 723 GLU A N 1
ATOM 5722 C CA . GLU A 1 723 ? -28.901 3.334 -20.383 1.00 88.81 723 GLU A CA 1
ATOM 5723 C C . GLU A 1 723 ? -28.242 2.148 -21.117 1.00 88.81 723 GLU A C 1
ATOM 5725 O O . GLU A 1 723 ? -28.588 1.000 -20.845 1.00 88.81 723 GLU A O 1
ATOM 5730 N N . ALA A 1 724 ? -27.295 2.391 -22.027 1.00 91.44 724 ALA A N 1
ATOM 5731 C CA . ALA A 1 724 ? -26.566 1.329 -22.726 1.00 91.44 724 ALA A CA 1
ATOM 5732 C C . ALA A 1 724 ? -25.571 0.604 -21.809 1.00 91.44 724 ALA A C 1
ATOM 5734 O O . ALA A 1 724 ? -25.528 -0.628 -21.788 1.00 91.44 724 ALA A O 1
ATOM 5735 N N . PHE A 1 725 ? -24.833 1.352 -20.986 1.00 90.25 725 PHE A N 1
ATOM 5736 C CA . PHE A 1 725 ? -23.967 0.794 -19.949 1.00 90.25 725 PHE A CA 1
ATOM 5737 C C . PHE A 1 725 ? -24.760 0.033 -18.865 1.00 90.25 725 PHE A C 1
ATOM 5739 O O . PHE A 1 725 ? -24.263 -0.963 -18.343 1.00 90.25 725 PHE A O 1
ATOM 5746 N N . GLN A 1 726 ? -25.996 0.447 -18.550 1.00 87.75 726 GLN A N 1
ATOM 5747 C CA . GLN A 1 726 ? -26.897 -0.300 -17.654 1.00 87.75 726 GLN A CA 1
ATOM 5748 C C . GLN A 1 726 ? -27.343 -1.642 -18.257 1.00 87.75 726 GLN A C 1
ATOM 5750 O O . GLN A 1 726 ? -27.338 -2.651 -17.556 1.00 87.75 726 GLN A O 1
ATOM 5755 N N . ASP A 1 727 ? -27.641 -1.682 -19.559 1.00 90.56 727 ASP A N 1
ATOM 5756 C CA . ASP A 1 727 ? -27.979 -2.912 -20.297 1.00 90.56 727 ASP A CA 1
ATOM 5757 C C . ASP A 1 727 ? -26.741 -3.780 -20.655 1.00 90.56 727 ASP A C 1
ATOM 5759 O O . ASP A 1 727 ? -26.850 -4.739 -21.429 1.00 90.56 727 ASP A O 1
ATOM 5763 N N . THR A 1 728 ? -25.562 -3.462 -20.098 1.00 91.00 728 THR A N 1
ATOM 5764 C CA . THR A 1 728 ? -24.285 -4.148 -20.359 1.00 91.00 728 THR A CA 1
ATOM 5765 C C . THR A 1 728 ? -23.848 -5.043 -19.196 1.00 91.00 728 THR A C 1
ATOM 5767 O O . THR A 1 728 ? -23.567 -4.592 -18.079 1.00 91.00 728 THR A O 1
ATOM 5770 N N . SER A 1 729 ? -23.730 -6.337 -19.493 1.00 87.81 729 SER A N 1
ATOM 5771 C CA . SER A 1 729 ? -23.155 -7.355 -18.616 1.00 87.81 729 SER A CA 1
ATOM 5772 C C . SER A 1 729 ? -21.661 -7.144 -18.378 1.00 87.81 729 SER A C 1
ATOM 5774 O O . SER A 1 729 ? -20.956 -6.458 -19.111 1.00 87.81 729 SER A O 1
ATOM 5776 N N . TYR A 1 730 ? -21.161 -7.792 -17.331 1.00 83.06 730 TYR A N 1
ATOM 5777 C CA . TYR A 1 730 ? -19.798 -7.612 -16.845 1.00 83.06 730 TYR A CA 1
ATOM 5778 C C . TYR A 1 730 ? -18.688 -7.949 -17.856 1.00 83.06 730 TYR A C 1
ATOM 5780 O O . TYR A 1 730 ? -17.631 -7.329 -17.838 1.00 83.06 730 TYR A O 1
ATOM 5788 N N . ASP A 1 731 ? -18.917 -8.927 -18.734 1.00 84.50 731 ASP A N 1
ATOM 5789 C CA . ASP A 1 731 ? -17.990 -9.313 -19.806 1.00 84.50 731 ASP A CA 1
ATOM 5790 C C . ASP A 1 731 ? -18.082 -8.395 -21.043 1.00 84.50 731 ASP A C 1
ATOM 5792 O O . ASP A 1 731 ? -17.517 -8.700 -22.091 1.00 84.50 731 ASP A O 1
ATOM 5796 N N . GLY A 1 732 ? -18.815 -7.284 -20.928 1.00 89.69 732 GLY A N 1
ATOM 5797 C CA . GLY A 1 732 ? -19.099 -6.338 -21.999 1.00 89.69 732 GLY A CA 1
ATOM 5798 C C . GLY A 1 732 ? -20.313 -6.697 -22.858 1.00 89.69 732 GLY A C 1
ATOM 5799 O O . GLY A 1 732 ? -20.675 -5.888 -23.712 1.00 89.69 732 GLY A O 1
ATOM 5800 N N . THR A 1 733 ? -20.953 -7.860 -22.655 1.00 93.44 733 THR A N 1
ATOM 5801 C CA . THR A 1 733 ? -22.111 -8.291 -23.460 1.00 93.44 733 THR A CA 1
ATOM 5802 C C . THR A 1 733 ? -23.286 -7.324 -23.300 1.00 93.44 733 THR A C 1
ATOM 5804 O O . THR A 1 733 ? -23.736 -7.064 -22.187 1.00 93.44 733 THR A O 1
ATOM 5807 N N . LEU A 1 734 ? -23.810 -6.816 -24.413 1.00 94.25 734 LEU A N 1
ATOM 5808 C CA . LEU A 1 734 ? -24.888 -5.828 -24.467 1.00 94.25 734 LEU A CA 1
ATOM 5809 C C . LEU A 1 734 ? -26.211 -6.520 -24.823 1.00 94.25 734 LEU A C 1
ATOM 5811 O O . LEU A 1 734 ? -26.432 -6.878 -25.979 1.00 94.25 734 LEU A O 1
ATOM 5815 N N . HIS A 1 735 ? -27.098 -6.709 -23.841 1.00 88.44 735 HIS A N 1
ATOM 5816 C CA . HIS A 1 735 ? -28.314 -7.521 -24.021 1.00 88.44 735 HIS A CA 1
ATOM 5817 C C . HIS A 1 735 ? -29.313 -6.866 -24.977 1.00 88.44 735 HIS A C 1
ATOM 5819 O O . HIS A 1 735 ? -29.743 -7.470 -25.956 1.00 88.44 735 HIS A O 1
ATOM 5825 N N . ASN A 1 736 ? -29.621 -5.587 -24.754 1.00 88.00 736 ASN A N 1
ATOM 5826 C CA . ASN A 1 736 ? -30.567 -4.820 -25.570 1.00 88.00 736 ASN A CA 1
ATOM 5827 C C . ASN A 1 736 ? -29.893 -4.175 -26.800 1.00 88.00 736 ASN A C 1
ATOM 5829 O O . ASN A 1 736 ? -30.164 -3.020 -27.136 1.00 88.00 736 ASN A O 1
ATOM 5833 N N . HIS A 1 737 ? -29.005 -4.900 -27.493 1.00 86.12 737 HIS A N 1
ATOM 5834 C CA . HIS A 1 737 ? -28.200 -4.363 -28.603 1.00 86.12 737 HIS A CA 1
ATOM 5835 C C . HIS A 1 737 ? -29.027 -3.747 -29.751 1.00 86.12 737 HIS A C 1
ATOM 5837 O O . HIS A 1 737 ? -28.545 -2.839 -30.421 1.00 86.12 737 HIS A O 1
ATOM 5843 N N . GLY A 1 738 ? -30.280 -4.176 -29.954 1.00 85.81 738 GLY A N 1
ATOM 5844 C CA . GLY A 1 738 ? -31.201 -3.559 -30.919 1.00 85.81 738 GLY A CA 1
ATOM 5845 C C . GLY A 1 738 ? -31.674 -2.150 -30.528 1.00 85.81 738 GLY A C 1
ATOM 5846 O O . GLY A 1 738 ? -31.819 -1.295 -31.397 1.00 85.81 738 GLY A O 1
ATOM 5847 N N . LYS A 1 739 ? -31.857 -1.877 -29.226 1.00 90.38 739 LYS A N 1
ATOM 5848 C CA . LYS A 1 739 ? -32.140 -0.529 -28.688 1.00 90.38 739 LYS A CA 1
ATOM 5849 C C . LYS A 1 739 ? -30.889 0.355 -28.741 1.00 90.38 739 LYS A C 1
ATOM 5851 O O . LYS A 1 739 ? -30.982 1.550 -29.002 1.00 90.38 739 LYS A O 1
ATOM 5856 N N . HIS A 1 740 ? -29.726 -0.250 -28.503 1.00 92.12 740 HIS A N 1
ATOM 5857 C CA . HIS A 1 740 ? -28.437 0.423 -28.310 1.00 92.12 740 HIS A CA 1
ATOM 5858 C C . HIS A 1 740 ? -27.472 0.237 -29.491 1.00 92.12 740 HIS A C 1
ATOM 5860 O O . HIS A 1 740 ? -26.257 0.189 -29.304 1.00 92.12 740 HIS A O 1
ATOM 5866 N N . SER A 1 741 ? -27.994 0.126 -30.715 1.00 87.62 741 SER A N 1
ATOM 5867 C CA . SER A 1 741 ? -27.223 -0.258 -31.912 1.00 87.62 741 SER A CA 1
ATOM 5868 C C . SER A 1 741 ? -26.021 0.654 -32.195 1.00 87.62 741 SER A C 1
ATOM 5870 O O . SER A 1 741 ? -24.972 0.191 -32.648 1.00 87.62 741 SER A O 1
ATOM 5872 N N . GLN A 1 742 ? -26.120 1.939 -31.844 1.00 89.44 742 GLN A N 1
ATOM 5873 C CA . GLN A 1 742 ? -25.015 2.896 -31.937 1.00 89.44 742 GLN A CA 1
ATOM 5874 C C . GLN A 1 742 ? -23.800 2.506 -31.069 1.00 89.44 742 GLN A C 1
ATOM 5876 O O . GLN A 1 742 ? -22.672 2.661 -31.528 1.00 89.44 742 GLN A O 1
ATOM 5881 N N . PHE A 1 743 ? -23.996 1.864 -29.912 1.00 92.69 743 PHE A N 1
ATOM 5882 C CA . PHE A 1 743 ? -22.919 1.390 -29.024 1.00 92.69 743 PHE A CA 1
ATOM 5883 C C . PHE A 1 743 ? -22.582 -0.103 -29.208 1.00 92.69 743 PHE A C 1
ATOM 5885 O O . PHE A 1 743 ? -21.597 -0.586 -28.654 1.00 92.69 743 PHE A O 1
ATOM 5892 N N . ALA A 1 744 ? -23.381 -0.847 -29.980 1.00 93.06 744 ALA A N 1
ATOM 5893 C CA . ALA A 1 744 ? -23.229 -2.290 -30.173 1.00 93.06 744 ALA A CA 1
ATOM 5894 C C . ALA A 1 744 ? -22.136 -2.660 -31.195 1.00 93.06 744 ALA A C 1
ATOM 5896 O O . ALA A 1 744 ? -22.054 -2.074 -32.278 1.00 93.06 744 ALA A O 1
ATOM 5897 N N . ASN A 1 745 ? -21.329 -3.674 -30.877 1.00 93.81 745 ASN A N 1
ATOM 5898 C CA . ASN A 1 745 ? -20.268 -4.218 -31.731 1.00 93.81 745 ASN A CA 1
ATOM 5899 C C . ASN A 1 745 ? -20.273 -5.750 -31.649 1.00 93.81 745 ASN A C 1
ATOM 5901 O O . ASN A 1 745 ? -20.332 -6.298 -30.553 1.00 93.81 745 ASN A O 1
ATOM 5905 N N . TYR A 1 746 ? -20.237 -6.448 -32.780 1.00 92.62 746 TYR A N 1
ATOM 5906 C CA . TYR A 1 746 ? -20.245 -7.909 -32.822 1.00 92.62 746 TYR A CA 1
ATOM 5907 C C . TYR A 1 746 ? -18.826 -8.474 -32.693 1.00 92.62 746 TYR A C 1
ATOM 5909 O O . TYR A 1 746 ? -17.916 -8.016 -33.381 1.00 92.62 746 TYR A O 1
ATOM 5917 N N . ILE A 1 747 ? -18.630 -9.480 -31.843 1.00 93.12 747 ILE A N 1
ATOM 5918 C CA . ILE A 1 747 ? -17.374 -10.229 -31.752 1.00 93.12 747 ILE A CA 1
ATOM 5919 C C . ILE A 1 747 ? -17.637 -11.694 -31.398 1.00 93.12 747 ILE A C 1
ATOM 5921 O O . ILE A 1 747 ? -18.245 -11.990 -30.368 1.00 93.12 747 ILE A O 1
ATOM 5925 N N . GLY A 1 748 ? -17.177 -12.618 -32.245 1.00 89.38 748 GLY A N 1
ATOM 5926 C CA . GLY A 1 748 ? -17.113 -14.054 -31.950 1.00 89.38 748 GLY A CA 1
ATOM 5927 C C . GLY A 1 748 ? -18.419 -14.677 -31.432 1.00 89.38 748 GLY A C 1
ATOM 5928 O O . GLY A 1 748 ? -18.381 -15.500 -30.519 1.00 89.38 748 GLY A O 1
ATOM 5929 N N . GLY A 1 749 ? -19.574 -14.257 -31.960 1.00 89.12 749 GLY A N 1
ATOM 5930 C CA . GLY A 1 749 ? -20.895 -14.746 -31.537 1.00 89.12 749 GLY A CA 1
ATOM 5931 C C . GLY A 1 749 ? -21.649 -13.878 -30.521 1.00 89.12 749 GLY A C 1
ATOM 5932 O O . GLY A 1 749 ? -22.791 -14.205 -30.204 1.00 89.12 749 GLY A O 1
ATOM 5933 N N . LYS A 1 750 ? -21.070 -12.777 -30.022 1.00 92.69 750 LYS A N 1
ATOM 5934 C CA . LYS A 1 750 ? -21.700 -11.872 -29.039 1.00 92.69 750 LYS A CA 1
ATOM 5935 C C . LYS A 1 750 ? -21.798 -10.431 -29.537 1.00 92.69 750 LYS A C 1
ATOM 5937 O O . LYS A 1 750 ? -20.943 -9.973 -30.285 1.00 92.69 750 LYS A O 1
ATOM 5942 N N . TRP A 1 751 ? -22.784 -9.688 -29.032 1.00 93.75 751 TRP A N 1
ATOM 5943 C CA . TRP A 1 751 ? -22.827 -8.223 -29.116 1.00 93.75 751 TRP A CA 1
ATOM 5944 C C . TRP A 1 751 ? -22.243 -7.603 -27.844 1.00 93.75 751 TRP A C 1
ATOM 5946 O O . TRP A 1 751 ? -22.616 -7.991 -26.740 1.00 93.75 751 TRP A O 1
ATOM 5956 N N . VAL A 1 752 ? -21.334 -6.643 -28.002 1.00 95.25 752 VAL A N 1
ATOM 5957 C CA . VAL A 1 752 ? -20.512 -6.037 -26.946 1.00 95.25 752 VAL A CA 1
ATOM 5958 C C . VAL A 1 752 ? -20.559 -4.507 -27.044 1.00 95.25 752 VAL A C 1
ATOM 5960 O O . VAL A 1 752 ? -20.543 -3.948 -28.143 1.00 95.25 752 VAL A O 1
ATOM 5963 N N . HIS A 1 753 ? -20.622 -3.818 -25.902 1.00 95.31 753 HIS A N 1
ATOM 5964 C CA . HIS A 1 753 ? -20.627 -2.349 -25.833 1.00 95.31 753 HIS A CA 1
ATOM 5965 C C . HIS A 1 753 ? -19.266 -1.761 -26.254 1.00 95.31 753 HIS A C 1
ATOM 5967 O O . HIS A 1 753 ? -18.218 -2.305 -25.904 1.00 95.31 753 HIS A O 1
ATOM 5973 N N . ASP A 1 754 ? -19.265 -0.642 -26.982 1.00 93.44 754 ASP A N 1
ATOM 5974 C CA . ASP A 1 754 ? -18.070 -0.007 -27.568 1.00 93.44 754 ASP A CA 1
ATOM 5975 C C . ASP A 1 754 ? -16.878 0.166 -26.611 1.00 93.44 754 ASP A C 1
ATOM 5977 O O . ASP A 1 754 ? -15.779 -0.242 -26.965 1.00 93.44 754 ASP A O 1
ATOM 5981 N N . PHE A 1 755 ? -17.085 0.648 -25.385 1.00 93.12 755 PHE A N 1
ATOM 5982 C CA . PHE A 1 755 ? -16.077 0.752 -24.326 1.00 93.12 755 PHE A CA 1
ATOM 5983 C C . PHE A 1 755 ? -15.315 -0.565 -24.081 1.00 93.12 755 PHE A C 1
ATOM 5985 O O . PHE A 1 755 ? -14.089 -0.576 -24.007 1.00 93.12 755 PHE A O 1
ATOM 5992 N N . TYR A 1 756 ? -16.036 -1.688 -24.004 1.00 93.06 756 TYR A N 1
ATOM 5993 C CA . TYR A 1 756 ? -15.463 -3.025 -23.810 1.00 93.06 756 TYR A CA 1
ATOM 5994 C C . TYR A 1 756 ? -14.917 -3.613 -25.125 1.00 93.06 756 TYR A C 1
ATOM 5996 O O . TYR A 1 756 ? -13.946 -4.375 -25.130 1.00 93.06 756 TYR A O 1
ATOM 6004 N N . TYR A 1 757 ? -15.505 -3.253 -26.269 1.00 94.31 757 TYR A N 1
ATOM 6005 C CA . TYR A 1 757 ? -15.006 -3.646 -27.587 1.00 94.31 757 TYR A CA 1
ATOM 6006 C C . TYR A 1 757 ? -13.684 -2.936 -27.934 1.00 94.31 757 TYR A C 1
ATOM 6008 O O . TYR A 1 757 ? -12.785 -3.575 -28.472 1.00 94.31 757 TYR A O 1
ATOM 6016 N N . ALA A 1 758 ? -13.497 -1.690 -27.508 1.00 93.75 758 ALA A N 1
ATOM 6017 C CA . ALA A 1 758 ? -12.285 -0.890 -27.673 1.00 93.75 758 ALA A CA 1
ATOM 6018 C C . ALA A 1 758 ? -11.173 -1.196 -26.644 1.00 93.75 758 ALA A C 1
ATOM 6020 O O . ALA A 1 758 ? -10.148 -0.526 -26.630 1.00 93.75 758 ALA A O 1
ATOM 6021 N N . GLU A 1 759 ? -11.350 -2.175 -25.756 1.00 92.56 759 GLU A N 1
ATOM 6022 C CA . GLU A 1 759 ? -10.403 -2.481 -24.675 1.00 92.56 759 GLU A CA 1
ATOM 6023 C C . GLU A 1 759 ? -9.540 -3.730 -24.946 1.00 92.56 759 GLU A C 1
ATOM 6025 O O . GLU A 1 759 ? -10.013 -4.717 -25.509 1.00 92.56 759 GLU A O 1
ATOM 6030 N N . GLY A 1 760 ? -8.295 -3.761 -24.462 1.00 91.38 760 GLY A N 1
ATOM 6031 C CA . GLY A 1 760 ? -7.450 -4.957 -24.508 1.00 91.38 760 GLY A CA 1
ATOM 6032 C C . GLY A 1 760 ? -6.708 -5.107 -25.835 1.00 91.38 760 GLY A C 1
ATOM 6033 O O . GLY A 1 760 ? -6.296 -4.110 -26.418 1.00 91.38 760 GLY A O 1
ATOM 6034 N N . ASN A 1 761 ? -6.486 -6.347 -26.289 1.00 93.56 761 ASN A N 1
ATOM 6035 C CA . ASN A 1 761 ? -5.672 -6.627 -27.477 1.00 93.56 761 ASN A CA 1
ATOM 6036 C C . ASN A 1 761 ? -6.398 -6.226 -28.776 1.00 93.56 761 ASN A C 1
ATOM 6038 O O . ASN A 1 761 ? -7.239 -6.969 -29.291 1.00 93.56 761 ASN A O 1
ATOM 6042 N N . ILE A 1 762 ? -6.053 -5.055 -29.313 1.00 95.88 762 ILE A N 1
ATOM 6043 C CA . ILE A 1 762 ? -6.707 -4.466 -30.489 1.00 95.88 762 ILE A CA 1
ATOM 6044 C C . ILE A 1 762 ? -6.351 -5.217 -31.777 1.00 95.88 762 ILE A C 1
ATOM 6046 O O . ILE A 1 762 ? -7.231 -5.459 -32.601 1.00 95.88 762 ILE A O 1
ATOM 6050 N N . TYR A 1 763 ? -5.109 -5.685 -31.928 1.00 93.69 763 TYR A N 1
ATOM 6051 C CA . TYR A 1 763 ? -4.696 -6.473 -33.098 1.00 93.69 763 TYR A CA 1
ATOM 6052 C C . TYR A 1 763 ? -5.433 -7.820 -33.180 1.00 93.69 763 TYR A C 1
ATOM 6054 O O . TYR A 1 763 ? -5.853 -8.229 -34.262 1.00 93.69 763 TYR A O 1
ATOM 6062 N N . ALA A 1 764 ? -5.647 -8.493 -32.044 1.00 93.44 764 ALA A N 1
ATOM 6063 C CA . ALA A 1 764 ? -6.445 -9.717 -31.986 1.00 93.44 764 ALA A CA 1
ATOM 6064 C C . ALA A 1 764 ? -7.922 -9.456 -32.330 1.00 93.44 764 ALA A C 1
ATOM 6066 O O . ALA A 1 764 ? -8.544 -10.260 -33.024 1.00 93.44 764 ALA A O 1
ATOM 6067 N N . LYS A 1 765 ? -8.475 -8.312 -31.902 1.00 95.19 765 LYS A N 1
ATOM 6068 C CA . LYS A 1 765 ? -9.846 -7.903 -32.240 1.00 95.19 765 LYS A CA 1
ATOM 6069 C C . LYS A 1 765 ? -10.010 -7.521 -33.711 1.00 95.19 765 LYS A C 1
ATOM 6071 O O . LYS A 1 765 ? -10.997 -7.929 -34.310 1.00 95.19 765 LYS A O 1
ATOM 6076 N N . LEU A 1 766 ? -9.032 -6.848 -34.322 1.00 94.81 766 LEU A N 1
ATOM 6077 C CA . LEU A 1 766 ? -8.993 -6.609 -35.772 1.00 94.81 766 LEU A CA 1
ATOM 6078 C C . LEU A 1 766 ? -8.929 -7.935 -36.551 1.00 94.81 766 LEU A C 1
ATOM 6080 O O . LEU A 1 766 ? -9.682 -8.136 -37.500 1.00 94.81 766 LEU A O 1
ATOM 6084 N N . GLN A 1 767 ? -8.101 -8.888 -36.107 1.00 94.25 767 GLN A N 1
ATOM 6085 C CA . GLN A 1 767 ? -8.034 -10.218 -36.721 1.00 94.25 767 GLN A CA 1
ATOM 6086 C C . GLN A 1 767 ? -9.333 -11.027 -36.546 1.00 94.25 767 GLN A C 1
ATOM 6088 O O . GLN A 1 767 ? -9.662 -11.836 -37.411 1.00 94.25 767 GLN A O 1
ATOM 6093 N N . GLN A 1 768 ? -10.077 -10.834 -35.452 1.00 95.19 768 GLN A N 1
ATOM 6094 C CA . GLN A 1 768 ? -11.396 -11.448 -35.280 1.00 95.19 768 GLN A CA 1
ATOM 6095 C C . GLN A 1 768 ? -12.468 -10.752 -36.133 1.00 95.19 768 GLN A C 1
ATOM 6097 O O . GLN A 1 768 ? -13.291 -11.439 -36.728 1.00 95.19 768 GLN A O 1
ATOM 6102 N N . LEU A 1 769 ? -12.409 -9.425 -36.281 1.00 94.25 769 LEU A N 1
ATOM 6103 C CA . LEU A 1 769 ? -13.317 -8.650 -37.131 1.00 94.25 769 LEU A CA 1
ATOM 6104 C C . LEU A 1 769 ? -13.254 -9.078 -38.608 1.00 94.25 769 LEU A C 1
ATOM 6106 O O . LEU A 1 769 ? -14.294 -9.152 -39.257 1.00 94.25 769 LEU A O 1
ATOM 6110 N N . GLU A 1 770 ? -12.074 -9.427 -39.134 1.00 94.00 770 GLU A N 1
ATOM 6111 C CA . GLU A 1 770 ? -11.964 -9.988 -40.492 1.00 94.00 770 GLU A CA 1
ATOM 6112 C C . GLU A 1 770 ? -12.598 -11.385 -40.631 1.00 94.00 770 GLU A C 1
ATOM 6114 O O . GLU A 1 770 ? -13.065 -11.717 -41.716 1.00 94.00 770 GLU A O 1
ATOM 6119 N N . LYS A 1 771 ? -12.671 -12.193 -39.561 1.00 92.94 771 LYS A N 1
ATOM 6120 C CA . LYS A 1 771 ? -13.399 -13.482 -39.577 1.00 92.94 771 LYS A CA 1
ATOM 6121 C C . LYS A 1 771 ? -14.909 -13.290 -39.447 1.00 92.94 771 LYS A C 1
ATOM 6123 O O . LYS A 1 771 ? -15.680 -13.998 -40.081 1.00 92.94 771 LYS A O 1
ATOM 6128 N N . ASP A 1 772 ? -15.326 -12.335 -38.618 1.00 91.50 772 ASP A N 1
ATOM 6129 C CA . ASP A 1 772 ? -16.737 -12.030 -38.366 1.00 91.50 772 ASP A CA 1
ATOM 6130 C C . ASP A 1 772 ? -17.380 -11.251 -39.539 1.00 91.50 772 ASP A C 1
ATOM 6132 O O . ASP A 1 772 ? -18.599 -11.086 -39.598 1.00 91.50 772 ASP A O 1
ATOM 6136 N N . LYS A 1 773 ? -16.566 -10.793 -40.498 1.00 89.25 773 LYS A N 1
ATOM 6137 C CA . LYS A 1 773 ? -16.919 -9.956 -41.653 1.00 89.25 773 LYS A CA 1
ATOM 6138 C C . LYS A 1 773 ? -18.110 -10.458 -42.467 1.00 89.25 773 LYS A C 1
ATOM 6140 O O . LYS A 1 773 ? -19.024 -9.677 -42.725 1.00 89.25 773 LYS A O 1
ATOM 6145 N N . ASP A 1 774 ? -18.142 -11.742 -42.817 1.00 83.56 774 ASP A N 1
ATOM 6146 C CA . ASP A 1 774 ? -19.226 -12.327 -43.623 1.00 83.56 774 ASP A CA 1
ATOM 6147 C C . ASP A 1 774 ? -20.546 -12.425 -42.833 1.00 83.56 774 ASP A C 1
ATOM 6149 O O . ASP A 1 774 ? -21.640 -12.278 -43.388 1.00 83.56 774 ASP A O 1
ATOM 6153 N N . ILE A 1 775 ? -20.452 -12.599 -41.510 1.00 83.19 775 ILE A N 1
ATOM 6154 C CA . ILE A 1 775 ? -21.595 -12.641 -40.585 1.00 83.19 775 ILE A CA 1
ATOM 6155 C C . ILE A 1 775 ? -22.170 -11.229 -40.391 1.00 83.19 775 ILE A C 1
ATOM 6157 O O . ILE A 1 775 ? -23.383 -11.035 -40.407 1.00 83.19 775 ILE A O 1
ATOM 6161 N N . ILE A 1 776 ? -21.305 -10.220 -40.258 1.00 83.06 776 ILE A N 1
ATOM 6162 C CA . ILE A 1 776 ? -21.700 -8.812 -40.103 1.00 83.06 776 ILE A CA 1
ATOM 6163 C C . ILE A 1 776 ? -22.256 -8.246 -41.425 1.00 83.06 776 ILE A C 1
ATOM 6165 O O . ILE A 1 776 ? -23.271 -7.539 -41.434 1.00 83.06 776 ILE A O 1
ATOM 6169 N N . GLY A 1 777 ? -21.612 -8.565 -42.551 1.00 62.31 777 GLY A N 1
ATOM 6170 C CA . GLY A 1 777 ? -21.944 -8.045 -43.879 1.00 62.31 777 GLY A CA 1
ATOM 6171 C C . GLY A 1 777 ? -23.254 -8.577 -44.465 1.00 62.31 777 GLY A C 1
ATOM 6172 O O . GLY A 1 777 ? -23.877 -7.892 -45.272 1.00 62.31 777 GLY A O 1
ATOM 6173 N N . SER A 1 778 ? -23.712 -9.756 -44.033 1.00 57.75 778 SER A N 1
ATOM 6174 C CA . SER A 1 778 ? -24.954 -10.378 -44.517 1.00 57.75 778 SER A CA 1
ATOM 6175 C C . SER A 1 778 ? -26.237 -9.848 -43.857 1.00 57.75 778 SER A C 1
ATOM 6177 O O . SER A 1 778 ? -27.327 -10.142 -44.346 1.00 57.75 778 SER A O 1
ATOM 6179 N N . GLY A 1 779 ? -26.133 -9.034 -42.795 1.00 57.56 779 GLY A N 1
ATOM 6180 C CA . GLY A 1 779 ? -27.295 -8.458 -42.097 1.00 57.56 779 GLY A CA 1
ATOM 6181 C C . GLY A 1 779 ? -27.206 -6.973 -41.717 1.00 57.56 779 GLY A C 1
ATOM 6182 O O . GLY A 1 779 ? -28.242 -6.356 -41.481 1.00 57.56 779 GLY A O 1
ATOM 6183 N N . THR A 1 780 ? -26.010 -6.371 -41.662 1.00 60.47 780 THR A N 1
ATOM 6184 C CA . THR A 1 780 ? -25.826 -4.992 -41.161 1.00 60.47 780 THR A CA 1
ATOM 6185 C C . THR A 1 780 ? -24.854 -4.167 -42.009 1.00 60.47 780 THR A C 1
ATOM 6187 O O . THR A 1 780 ? -23.644 -4.145 -41.772 1.00 60.47 780 THR A O 1
ATOM 6190 N N . ALA A 1 781 ? -25.389 -3.432 -42.988 1.00 61.16 781 ALA A N 1
ATOM 6191 C CA . ALA A 1 781 ? -24.604 -2.526 -43.826 1.00 61.16 781 ALA A CA 1
ATOM 6192 C C . ALA A 1 781 ? -23.889 -1.448 -42.981 1.00 61.16 781 ALA A C 1
ATOM 6194 O O . ALA A 1 781 ? -24.520 -0.736 -42.203 1.00 61.16 781 ALA A O 1
ATOM 6195 N N . GLY A 1 782 ? -22.565 -1.336 -43.137 1.00 81.44 782 GLY A N 1
ATOM 6196 C CA . GLY A 1 782 ? -21.717 -0.358 -42.438 1.00 81.44 782 GLY A CA 1
ATOM 6197 C C . GLY A 1 782 ? -21.202 -0.772 -41.050 1.00 81.44 782 GLY A C 1
ATOM 6198 O O . GLY A 1 782 ? -20.292 -0.127 -40.535 1.00 81.44 782 GLY A O 1
ATOM 6199 N N . GLN A 1 783 ? -21.700 -1.861 -40.452 1.00 88.12 783 GLN A N 1
ATOM 6200 C CA . GLN A 1 783 ? -21.301 -2.269 -39.094 1.00 88.12 783 GLN A CA 1
ATOM 6201 C C . GLN A 1 783 ? -19.838 -2.757 -39.010 1.00 88.12 783 GLN A C 1
ATOM 6203 O O . GLN A 1 783 ? -19.167 -2.486 -38.014 1.00 88.12 783 GLN A O 1
ATOM 6208 N N . TYR A 1 784 ? -19.315 -3.409 -40.058 1.00 90.81 784 TYR A N 1
ATOM 6209 C CA . TYR A 1 784 ? -17.894 -3.785 -40.147 1.00 90.81 784 TYR A CA 1
ATOM 6210 C C . TYR A 1 784 ? -16.989 -2.540 -40.176 1.00 90.81 784 TYR A C 1
ATOM 6212 O O . TYR A 1 784 ? -16.068 -2.446 -39.369 1.00 90.81 784 TYR A O 1
ATOM 6220 N N . GLU A 1 785 ? -17.300 -1.541 -41.012 1.00 91.56 785 GLU A N 1
ATOM 6221 C CA . GLU A 1 785 ? -16.510 -0.301 -41.104 1.00 91.56 785 GLU A CA 1
ATOM 6222 C C . GLU A 1 785 ? -16.578 0.524 -39.809 1.00 91.56 785 GLU A C 1
ATOM 6224 O O . GLU A 1 785 ? -15.559 1.029 -39.345 1.00 91.56 785 GLU A O 1
ATOM 6229 N N . LYS A 1 786 ? -17.752 0.591 -39.159 1.00 91.69 786 LYS A N 1
ATOM 6230 C CA . LYS A 1 786 ? -17.919 1.179 -37.817 1.00 91.69 786 LYS A CA 1
ATOM 6231 C C . LYS A 1 786 ? -16.967 0.530 -36.804 1.00 91.69 786 LYS A C 1
ATOM 6233 O O . LYS A 1 786 ? -16.249 1.224 -36.087 1.00 91.69 786 LYS A O 1
ATOM 6238 N N . GLN A 1 787 ? -16.969 -0.801 -36.742 1.00 94.19 787 GLN A N 1
ATOM 6239 C CA . GLN A 1 787 ? -16.134 -1.567 -35.816 1.00 94.19 787 GLN A CA 1
ATOM 6240 C C . GLN A 1 787 ? -14.643 -1.442 -36.123 1.00 94.19 787 GLN A C 1
ATOM 6242 O O . GLN A 1 787 ? -13.832 -1.384 -35.198 1.00 94.19 787 GLN A O 1
ATOM 6247 N N . LYS A 1 788 ? -14.287 -1.388 -37.407 1.00 94.56 788 LYS A N 1
ATOM 6248 C CA . LYS A 1 788 ? -12.919 -1.202 -37.875 1.00 94.56 788 LYS A CA 1
ATOM 6249 C C . LYS A 1 788 ? -12.390 0.176 -37.490 1.00 94.56 788 LYS A C 1
ATOM 6251 O O . LYS A 1 788 ? -11.390 0.247 -36.785 1.00 94.56 788 LYS A O 1
ATOM 6256 N N . ALA A 1 789 ? -13.113 1.241 -37.837 1.00 95.50 789 ALA A N 1
ATOM 6257 C CA . ALA A 1 789 ? -12.751 2.614 -37.492 1.00 95.50 789 ALA A CA 1
ATOM 6258 C C . ALA A 1 789 ? -12.626 2.818 -35.971 1.00 95.50 789 ALA A C 1
ATOM 6260 O O . ALA A 1 789 ? -11.706 3.495 -35.515 1.00 95.50 789 ALA A O 1
ATOM 6261 N N . LEU A 1 790 ? -13.498 2.186 -35.171 1.00 95.12 790 LEU A N 1
ATOM 6262 C CA . LEU A 1 790 ? -13.385 2.194 -33.711 1.00 95.12 790 LEU A CA 1
ATOM 6263 C C . LEU A 1 790 ? -12.072 1.547 -33.239 1.00 95.12 790 LEU A C 1
ATOM 6265 O O . LEU A 1 790 ? -11.338 2.182 -32.487 1.00 95.12 790 LEU A O 1
ATOM 6269 N N . LEU A 1 791 ? -11.738 0.333 -33.698 1.00 96.00 791 LEU A N 1
ATOM 6270 C CA . LEU A 1 791 ? -10.486 -0.343 -33.320 1.00 96.00 791 LEU A CA 1
ATOM 6271 C C . LEU A 1 791 ? -9.236 0.396 -33.822 1.00 96.00 791 LEU A C 1
ATOM 6273 O O . LEU A 1 791 ? -8.269 0.520 -33.077 1.00 96.00 791 LEU A O 1
ATOM 6277 N N . GLU A 1 792 ? -9.258 0.924 -35.045 1.00 94.94 792 GLU A N 1
ATOM 6278 C CA . GLU A 1 792 ? -8.161 1.716 -35.612 1.00 94.94 792 GLU A CA 1
ATOM 6279 C C . GLU A 1 792 ? -7.956 3.031 -34.837 1.00 94.94 792 GLU A C 1
ATOM 6281 O O . GLU A 1 792 ? -6.816 3.425 -34.605 1.00 94.94 792 GLU A O 1
ATOM 6286 N N . SER A 1 793 ? -9.030 3.664 -34.342 1.00 94.94 793 SER A N 1
ATOM 6287 C CA . SER A 1 793 ? -8.943 4.892 -33.530 1.00 94.94 793 SER A CA 1
ATOM 6288 C C . SER A 1 793 ? -8.339 4.698 -32.132 1.00 94.94 793 SER A C 1
ATOM 6290 O O . SER A 1 793 ? -7.875 5.669 -31.535 1.00 94.94 793 SER A O 1
ATOM 6292 N N . VAL A 1 794 ? -8.323 3.462 -31.615 1.00 95.50 794 VAL A N 1
ATOM 6293 C CA . VAL A 1 794 ? -7.747 3.103 -30.303 1.00 95.50 794 VAL A CA 1
ATOM 6294 C C . VAL A 1 794 ? -6.502 2.216 -30.411 1.00 95.50 794 VAL A C 1
ATOM 6296 O O . VAL A 1 794 ? -6.008 1.710 -29.401 1.00 95.50 794 VAL A O 1
ATOM 6299 N N . LEU A 1 795 ? -5.981 2.010 -31.624 1.00 92.25 795 LEU A N 1
ATOM 6300 C CA . LEU A 1 795 ? -4.754 1.252 -31.843 1.00 92.25 795 LEU A CA 1
ATOM 6301 C C . LEU A 1 795 ? -3.586 1.948 -31.112 1.00 92.25 795 LEU A C 1
ATOM 6303 O O . LEU A 1 795 ? -3.366 3.143 -31.332 1.00 92.25 795 LEU A O 1
ATOM 6307 N N . PRO A 1 796 ? -2.808 1.245 -30.266 1.00 91.62 796 PRO A N 1
ATOM 6308 C CA . PRO A 1 796 ? -1.630 1.838 -29.641 1.00 91.62 796 PRO A CA 1
ATOM 6309 C C . PRO A 1 796 ? -0.668 2.397 -30.697 1.00 91.62 796 PRO A C 1
ATOM 6311 O O . PRO A 1 796 ? -0.389 1.726 -31.694 1.00 91.62 796 PRO A O 1
ATOM 6314 N N . LYS A 1 797 ? -0.137 3.613 -30.475 1.00 91.94 797 LYS A N 1
ATOM 6315 C CA . LYS A 1 797 ? 0.875 4.223 -31.356 1.00 91.94 797 LYS A CA 1
ATOM 6316 C C . LYS A 1 797 ? 2.004 3.213 -31.561 1.00 91.94 797 LYS A C 1
ATOM 6318 O O . LYS A 1 797 ? 2.650 2.815 -30.589 1.00 91.94 797 LYS A O 1
ATOM 6323 N N . ALA A 1 798 ? 2.237 2.818 -32.811 1.00 91.88 798 ALA A N 1
ATOM 6324 C CA . ALA A 1 798 ? 3.290 1.871 -33.138 1.00 91.88 798 ALA A CA 1
ATOM 6325 C C . ALA A 1 798 ? 4.656 2.413 -32.686 1.00 91.88 798 ALA A C 1
ATOM 6327 O O . ALA A 1 798 ? 5.014 3.556 -32.984 1.00 91.88 798 ALA A O 1
ATOM 6328 N N . LYS A 1 799 ? 5.399 1.579 -31.957 1.00 92.62 799 LYS A N 1
ATOM 6329 C CA . LYS A 1 799 ? 6.781 1.833 -31.559 1.00 92.62 799 LYS A CA 1
ATOM 6330 C C . LYS A 1 799 ? 7.698 1.705 -32.770 1.00 92.62 799 LYS A C 1
ATOM 6332 O O . LYS A 1 799 ? 7.593 0.706 -33.485 1.00 92.62 799 LYS A O 1
ATOM 6337 N N . SER A 1 800 ? 8.602 2.662 -32.971 1.00 93.75 800 SER A N 1
ATOM 6338 C CA . SER A 1 800 ? 9.729 2.507 -33.904 1.00 93.75 800 SER A CA 1
ATOM 6339 C C . SER A 1 800 ? 10.755 1.493 -33.376 1.00 93.75 800 SER A C 1
ATOM 6341 O O . SER A 1 800 ? 10.685 1.085 -32.217 1.00 93.75 800 SER A O 1
ATOM 6343 N N . LEU A 1 801 ? 11.749 1.118 -34.193 1.00 91.00 801 LEU A N 1
ATOM 6344 C CA . LEU A 1 801 ? 12.857 0.271 -33.732 1.00 91.00 801 LEU A CA 1
ATOM 6345 C C . LEU A 1 801 ? 13.619 0.898 -32.545 1.00 91.00 801 LEU A C 1
ATOM 6347 O O . LEU A 1 801 ? 14.037 0.179 -31.647 1.00 91.00 801 LEU A O 1
ATOM 6351 N N . ASP A 1 802 ? 13.746 2.228 -32.500 1.00 88.81 802 ASP A N 1
ATOM 6352 C CA . ASP A 1 802 ? 14.375 2.959 -31.388 1.00 88.81 802 ASP A CA 1
ATOM 6353 C C . ASP A 1 802 ? 13.549 2.946 -30.086 1.00 88.81 802 ASP A C 1
ATOM 6355 O O . ASP A 1 802 ? 14.095 3.163 -29.008 1.00 88.81 802 ASP A O 1
ATOM 6359 N N . GLU A 1 803 ? 12.237 2.692 -30.168 1.00 88.56 803 GLU A N 1
ATOM 6360 C CA . GLU A 1 803 ? 11.319 2.598 -29.019 1.00 88.56 803 GLU A CA 1
ATOM 6361 C C . GLU A 1 803 ? 11.141 1.138 -28.516 1.00 88.56 803 GLU A C 1
ATOM 6363 O O . GLU A 1 803 ? 10.390 0.883 -27.557 1.00 88.56 803 GLU A O 1
ATOM 6368 N N . ILE A 1 804 ? 11.812 0.172 -29.161 1.00 87.12 804 ILE A N 1
ATOM 6369 C CA . ILE A 1 804 ? 11.778 -1.267 -28.860 1.00 87.12 804 ILE A CA 1
ATOM 6370 C C . ILE A 1 804 ? 13.059 -1.670 -28.121 1.00 87.12 804 ILE A C 1
ATOM 6372 O O . ILE A 1 804 ? 14.137 -1.752 -28.702 1.00 87.12 804 ILE A O 1
ATOM 6376 N N . PHE A 1 805 ? 12.911 -1.984 -26.834 1.00 84.31 805 PHE A N 1
ATOM 6377 C CA . PHE A 1 805 ? 13.971 -2.545 -26.000 1.00 84.31 805 PHE A CA 1
ATOM 6378 C C . PHE A 1 805 ? 13.680 -4.025 -25.756 1.00 84.31 805 PHE A C 1
ATOM 6380 O O . PHE A 1 805 ? 12.630 -4.361 -25.207 1.00 84.31 805 PHE A O 1
ATOM 6387 N N . ILE A 1 806 ? 14.581 -4.901 -26.198 1.00 82.62 806 ILE A N 1
ATOM 6388 C CA . ILE A 1 806 ? 14.450 -6.356 -26.089 1.00 82.62 806 ILE A CA 1
ATOM 6389 C C . ILE A 1 806 ? 15.828 -7.025 -26.173 1.00 82.62 806 ILE A C 1
ATOM 6391 O O . ILE A 1 806 ? 16.679 -6.627 -26.965 1.00 82.62 806 ILE A O 1
ATOM 6395 N N . SER A 1 807 ? 16.050 -8.032 -25.329 1.00 84.56 807 SER A N 1
ATOM 6396 C CA . SER A 1 807 ? 17.320 -8.760 -25.233 1.00 84.56 807 SER A CA 1
ATOM 6397 C C . SER A 1 807 ? 17.348 -9.948 -26.211 1.00 84.56 807 SER A C 1
ATOM 6399 O O . SER A 1 807 ? 16.301 -10.566 -26.420 1.00 84.56 807 SER A O 1
ATOM 6401 N N . PRO A 1 808 ? 18.495 -10.311 -26.823 1.00 87.12 808 PRO A N 1
ATOM 6402 C CA . PRO A 1 808 ? 18.539 -11.354 -27.854 1.00 87.12 808 PRO A CA 1
ATOM 6403 C C . PRO A 1 808 ? 18.205 -12.767 -27.350 1.00 87.12 808 PRO A C 1
ATOM 6405 O O . PRO A 1 808 ? 17.913 -13.641 -28.159 1.00 87.12 808 PRO A O 1
ATOM 6408 N N . ASN A 1 809 ? 18.229 -13.000 -26.035 1.00 79.12 809 ASN A N 1
ATOM 6409 C CA . ASN A 1 809 ? 17.845 -14.267 -25.405 1.00 79.12 809 ASN A CA 1
ATOM 6410 C C . ASN A 1 809 ? 16.327 -14.405 -25.151 1.00 79.12 809 ASN A C 1
ATOM 6412 O O . ASN A 1 809 ? 15.879 -15.451 -24.678 1.00 79.12 809 ASN A O 1
ATOM 6416 N N . HIS A 1 810 ? 15.541 -13.358 -25.429 1.00 77.88 810 HIS A N 1
ATOM 6417 C CA . HIS A 1 810 ? 14.097 -13.315 -25.196 1.00 77.88 810 HIS A CA 1
ATOM 6418 C C . HIS A 1 810 ? 13.329 -14.194 -26.198 1.00 77.88 810 HIS A C 1
ATOM 6420 O O . HIS A 1 810 ? 13.657 -14.236 -27.384 1.00 77.88 810 HIS A O 1
ATOM 6426 N N . GLU A 1 811 ? 12.250 -14.840 -25.745 1.00 76.25 811 GLU A N 1
ATOM 6427 C CA . GLU A 1 811 ? 11.488 -15.842 -26.509 1.00 76.25 811 GLU A CA 1
ATOM 6428 C C . GLU A 1 811 ? 11.077 -15.372 -27.918 1.00 76.25 811 GLU A C 1
ATOM 6430 O O . GLU A 1 811 ? 11.287 -16.095 -28.888 1.00 76.25 811 GLU A O 1
ATOM 6435 N N . PHE A 1 812 ? 10.586 -14.135 -28.063 1.00 83.12 812 PHE A N 1
ATOM 6436 C CA . PHE A 1 812 ? 10.257 -13.530 -29.367 1.00 83.12 812 PHE A CA 1
ATOM 6437 C C . PHE A 1 812 ? 11.385 -13.632 -30.409 1.00 83.12 812 PHE A C 1
ATOM 6439 O O . PHE A 1 812 ? 11.104 -13.816 -31.588 1.00 83.12 812 PHE A O 1
ATOM 6446 N N . ILE A 1 813 ? 12.652 -13.532 -29.997 1.00 88.25 813 ILE A N 1
ATOM 6447 C CA . ILE A 1 813 ? 13.816 -13.564 -30.898 1.00 88.25 813 ILE A CA 1
ATOM 6448 C C . ILE A 1 813 ? 14.089 -14.998 -31.379 1.00 88.25 813 ILE A C 1
ATOM 6450 O O . ILE A 1 813 ? 14.446 -15.220 -32.536 1.00 88.25 813 ILE A O 1
ATOM 6454 N N . HIS A 1 814 ? 13.833 -15.982 -30.513 1.00 84.44 814 HIS A N 1
ATOM 6455 C CA . HIS A 1 814 ? 13.873 -17.409 -30.843 1.00 84.44 814 HIS A CA 1
ATOM 6456 C C . HIS A 1 814 ? 12.642 -17.874 -31.644 1.00 84.44 814 HIS A C 1
ATOM 6458 O O . HIS A 1 814 ? 12.743 -18.809 -32.435 1.00 84.44 814 HIS A O 1
ATOM 6464 N N . GLN A 1 815 ? 11.495 -17.206 -31.497 1.00 86.56 815 GLN A N 1
ATOM 6465 C CA . GLN A 1 815 ? 10.271 -17.467 -32.269 1.00 86.56 815 GLN A CA 1
ATOM 6466 C C . GLN A 1 815 ? 10.181 -16.685 -33.594 1.00 86.56 815 GLN A C 1
ATOM 6468 O O . GLN A 1 815 ? 9.306 -16.976 -34.411 1.00 86.56 815 GLN A O 1
ATOM 6473 N N . PHE A 1 816 ? 11.047 -15.693 -33.837 1.00 92.19 816 PHE A N 1
ATOM 6474 C CA . PHE A 1 816 ? 11.033 -14.917 -35.081 1.00 92.19 816 PHE A CA 1
ATOM 6475 C C . PHE A 1 816 ? 11.629 -15.735 -36.234 1.00 92.19 816 PHE A C 1
ATOM 6477 O O . PHE A 1 816 ? 12.821 -15.658 -36.535 1.00 92.19 816 PHE A O 1
ATOM 6484 N N . ASP A 1 817 ? 10.770 -16.548 -36.847 1.00 92.44 817 ASP A N 1
ATOM 6485 C CA . ASP A 1 817 ? 11.092 -17.475 -37.930 1.00 92.44 817 ASP A CA 1
ATOM 6486 C C . ASP A 1 817 ? 11.608 -16.764 -39.192 1.00 92.44 817 ASP A C 1
ATOM 6488 O O . ASP A 1 817 ? 10.966 -15.844 -39.713 1.00 92.44 817 ASP A O 1
ATOM 6492 N N . LEU A 1 818 ? 12.755 -17.222 -39.693 1.00 92.31 818 LEU A N 1
ATOM 6493 C CA . LEU A 1 818 ? 13.396 -16.816 -40.946 1.00 92.31 818 LEU A CA 1
ATOM 6494 C C . LEU A 1 818 ? 13.396 -17.958 -41.986 1.00 92.31 818 LEU A C 1
ATOM 6496 O O . LEU A 1 818 ? 14.012 -17.818 -43.042 1.00 92.31 818 LEU A O 1
ATOM 6500 N N . GLY A 1 819 ? 12.708 -19.069 -41.710 1.00 91.38 819 GLY A N 1
ATOM 6501 C CA . GLY A 1 819 ? 12.603 -20.244 -42.566 1.00 91.38 819 GLY A CA 1
ATOM 6502 C C . GLY A 1 819 ? 13.586 -21.345 -42.170 1.00 91.38 819 GLY A C 1
ATOM 6503 O O . GLY A 1 819 ? 13.739 -21.684 -40.999 1.00 91.38 819 GLY A O 1
ATOM 6504 N N . TYR A 1 820 ? 14.249 -21.935 -43.163 1.00 88.81 820 TYR A N 1
ATOM 6505 C CA . TYR A 1 820 ? 15.207 -23.023 -42.968 1.00 88.81 820 TYR A CA 1
ATOM 6506 C C . TYR A 1 820 ? 16.490 -22.729 -43.737 1.00 88.81 820 TYR A C 1
ATOM 6508 O O . TYR A 1 820 ? 16.433 -22.216 -44.856 1.00 88.81 820 TYR A O 1
ATOM 6516 N N . ILE A 1 821 ? 17.631 -23.105 -43.164 1.00 88.88 821 ILE A N 1
ATOM 6517 C CA . ILE A 1 821 ? 18.931 -23.063 -43.839 1.00 88.88 821 ILE A CA 1
ATOM 6518 C C . ILE A 1 821 ? 19.587 -24.438 -43.826 1.00 88.88 821 ILE A C 1
ATOM 6520 O O . ILE A 1 821 ? 19.342 -25.256 -42.942 1.00 88.88 821 ILE A O 1
ATOM 6524 N N . GLU A 1 822 ? 20.450 -24.665 -44.804 1.00 88.06 822 GLU A N 1
ATOM 6525 C CA . GLU A 1 822 ? 21.346 -25.811 -44.850 1.00 88.06 822 GLU A CA 1
ATOM 6526 C C . GLU A 1 822 ? 22.529 -25.538 -43.901 1.00 88.06 822 GLU A C 1
ATOM 6528 O O . GLU A 1 822 ? 23.276 -24.578 -44.097 1.00 88.06 822 GLU A O 1
ATOM 6533 N N . LYS A 1 823 ? 22.676 -26.336 -42.834 1.00 82.31 823 LYS A N 1
ATOM 6534 C CA . LYS A 1 823 ? 23.851 -26.316 -41.943 1.00 82.31 823 LYS A CA 1
ATOM 6535 C C . LYS A 1 823 ? 24.523 -27.693 -41.959 1.00 82.31 823 LYS A C 1
ATOM 6537 O O . LYS A 1 823 ? 23.866 -28.727 -41.849 1.00 82.31 823 LYS A O 1
ATOM 6542 N N . ASP A 1 824 ? 25.847 -27.682 -42.076 1.00 84.50 824 ASP A N 1
ATOM 6543 C CA . ASP A 1 824 ? 26.705 -28.865 -41.986 1.00 84.50 824 ASP A CA 1
ATOM 6544 C C . ASP A 1 824 ? 26.648 -29.461 -40.570 1.00 84.50 824 ASP A C 1
ATOM 6546 O O . ASP A 1 824 ? 27.125 -28.852 -39.608 1.00 84.50 824 ASP A O 1
ATOM 6550 N N . GLN A 1 825 ? 26.084 -30.663 -40.428 1.00 80.31 825 GLN A N 1
ATOM 6551 C CA . GLN A 1 825 ? 25.956 -31.355 -39.148 1.00 80.31 825 GLN A CA 1
ATOM 6552 C C . GLN A 1 825 ? 26.765 -32.658 -39.137 1.00 80.31 825 GLN A C 1
ATOM 6554 O O . GLN A 1 825 ? 26.665 -33.494 -40.031 1.00 80.31 825 GLN A O 1
ATOM 6559 N N . TRP A 1 826 ? 27.562 -32.869 -38.087 1.00 77.44 826 TRP A N 1
ATOM 6560 C CA . TRP A 1 826 ? 28.284 -34.128 -37.897 1.00 77.44 826 TRP A CA 1
ATOM 6561 C C . TRP A 1 826 ? 27.330 -35.252 -37.475 1.00 77.44 826 TRP A C 1
ATOM 6563 O O . TRP A 1 826 ? 26.856 -35.290 -36.333 1.00 77.44 826 TRP A O 1
ATOM 6573 N N . ASN A 1 827 ? 27.084 -36.207 -38.371 1.00 78.44 827 ASN A N 1
ATOM 6574 C CA . ASN A 1 827 ? 26.322 -37.406 -38.057 1.00 78.44 827 ASN A CA 1
ATOM 6575 C C . ASN A 1 827 ? 27.244 -38.443 -37.392 1.00 78.44 827 ASN A C 1
ATOM 6577 O O . ASN A 1 827 ? 28.068 -39.104 -38.024 1.00 78.44 827 ASN A O 1
ATOM 6581 N N . SER A 1 828 ? 27.078 -38.611 -36.078 1.00 75.06 828 SER A N 1
ATOM 6582 C CA . SER A 1 828 ? 27.882 -39.531 -35.258 1.00 75.06 828 SER A CA 1
ATOM 6583 C C . SER A 1 828 ? 27.762 -41.008 -35.682 1.00 75.06 828 SER A C 1
ATOM 6585 O O . SER A 1 828 ? 28.665 -41.804 -35.416 1.00 75.06 828 SER A O 1
ATOM 6587 N N . SER A 1 829 ? 26.672 -41.377 -36.367 1.00 80.56 829 SER A N 1
ATOM 6588 C CA . SER A 1 829 ? 26.400 -42.752 -36.809 1.00 80.56 829 SER A CA 1
ATOM 6589 C C . SER A 1 829 ? 27.140 -43.109 -38.101 1.00 80.56 829 SER A C 1
ATOM 6591 O O . SER A 1 829 ? 27.677 -44.209 -38.215 1.00 80.56 829 SER A O 1
ATOM 6593 N N . THR A 1 830 ? 27.189 -42.184 -39.065 1.00 81.75 830 THR A N 1
ATOM 6594 C CA . THR A 1 830 ? 27.883 -42.350 -40.359 1.00 81.75 830 THR A CA 1
ATOM 6595 C C . THR A 1 830 ? 29.340 -41.883 -40.305 1.00 81.75 830 THR A C 1
ATOM 6597 O O . THR A 1 830 ? 30.150 -42.312 -41.126 1.00 81.75 830 THR A O 1
ATOM 6600 N N . ARG A 1 831 ? 29.694 -41.055 -39.308 1.00 76.81 831 ARG A N 1
ATOM 6601 C CA . ARG A 1 831 ? 30.988 -40.360 -39.166 1.00 76.81 831 ARG A CA 1
ATOM 6602 C C . ARG A 1 831 ? 31.314 -39.480 -40.372 1.00 76.81 831 ARG A C 1
ATOM 6604 O O . ARG A 1 831 ? 32.456 -39.438 -40.834 1.00 76.81 831 ARG A O 1
ATOM 6611 N N . GLN A 1 832 ? 30.295 -38.801 -40.881 1.00 82.19 832 GLN A N 1
ATOM 6612 C CA . GLN A 1 832 ? 30.402 -37.833 -41.962 1.00 82.19 832 GLN A CA 1
ATOM 6613 C C . GLN A 1 832 ? 29.694 -36.537 -41.564 1.00 82.19 832 GLN A C 1
ATOM 6615 O O . GLN A 1 832 ? 28.794 -36.529 -40.720 1.00 82.19 832 GLN A O 1
ATOM 6620 N N . THR A 1 833 ? 30.130 -35.433 -42.162 1.00 81.88 833 THR A N 1
ATOM 6621 C CA . THR A 1 833 ? 29.361 -34.191 -42.158 1.00 81.88 833 THR A CA 1
ATOM 6622 C C . THR A 1 833 ? 28.274 -34.328 -43.213 1.00 81.88 833 THR A C 1
ATOM 6624 O O . THR A 1 833 ? 28.575 -34.581 -44.379 1.00 81.88 833 THR A O 1
ATOM 6627 N N . GLU A 1 834 ? 27.024 -34.201 -42.794 1.00 87.19 834 GLU A N 1
ATOM 6628 C CA . GLU A 1 834 ? 25.846 -34.256 -43.650 1.00 87.19 834 GLU A CA 1
ATOM 6629 C C . GLU A 1 834 ? 25.178 -32.879 -43.627 1.00 87.19 834 GLU A C 1
ATOM 6631 O O . GLU A 1 834 ? 25.019 -32.273 -42.566 1.00 87.19 834 GLU A O 1
ATOM 6636 N N . ALA A 1 835 ? 24.806 -32.374 -44.800 1.00 83.62 835 ALA A N 1
ATOM 6637 C CA . ALA A 1 835 ? 24.097 -31.111 -44.925 1.00 83.62 835 ALA A CA 1
ATOM 6638 C C . ALA A 1 835 ? 22.628 -31.313 -44.514 1.00 83.62 835 ALA A C 1
ATOM 6640 O O . ALA A 1 835 ? 21.910 -32.115 -45.118 1.00 83.62 835 ALA A O 1
ATOM 6641 N N . VAL A 1 836 ? 22.190 -30.626 -43.456 1.00 84.25 836 VAL A N 1
ATOM 6642 C CA . VAL A 1 836 ? 20.850 -30.786 -42.873 1.00 84.25 836 VAL A CA 1
ATOM 6643 C C . VAL A 1 836 ? 20.101 -29.457 -42.920 1.00 84.25 836 VAL A C 1
ATOM 6645 O O . VAL A 1 836 ? 20.618 -28.419 -42.510 1.00 84.25 836 VAL A O 1
ATOM 6648 N N . MET A 1 837 ? 18.850 -29.495 -43.387 1.00 86.25 837 MET A N 1
ATOM 6649 C CA . MET A 1 837 ? 17.944 -28.347 -43.316 1.00 86.25 837 MET A CA 1
ATOM 6650 C C . MET A 1 837 ? 17.464 -28.155 -41.875 1.00 86.25 837 MET A C 1
ATOM 6652 O O . MET A 1 837 ? 16.683 -28.959 -41.363 1.00 86.25 837 MET A O 1
ATOM 6656 N N . VAL A 1 838 ? 17.910 -27.079 -41.230 1.00 84.38 838 VAL A N 1
ATOM 6657 C CA . VAL A 1 838 ? 17.539 -26.711 -39.857 1.00 84.38 838 VAL A CA 1
ATOM 6658 C C . VAL A 1 838 ? 16.716 -25.425 -39.844 1.00 84.38 838 VAL A C 1
ATOM 6660 O O . VAL A 1 838 ? 16.921 -24.537 -40.671 1.00 84.38 838 VAL A O 1
ATOM 6663 N N . SER A 1 839 ? 15.770 -25.324 -38.910 1.00 85.56 839 SER A N 1
ATOM 6664 C CA . SER A 1 839 ? 14.967 -24.114 -38.700 1.00 85.56 839 SER A CA 1
ATOM 6665 C C . SER A 1 839 ? 15.859 -22.941 -38.298 1.00 85.56 839 SER A C 1
ATOM 6667 O O . SER A 1 839 ? 16.687 -23.081 -37.396 1.00 85.56 839 SER A O 1
ATOM 6669 N N . TYR A 1 840 ? 15.666 -21.787 -38.929 1.00 92.69 840 TYR A N 1
ATOM 6670 C CA . TYR A 1 840 ? 16.487 -20.599 -38.733 1.00 92.69 840 TYR A CA 1
ATOM 6671 C C . TYR A 1 840 ? 15.638 -19.457 -38.188 1.00 92.69 840 TYR A C 1
ATOM 6673 O O . TYR A 1 840 ? 14.620 -19.099 -38.769 1.00 92.69 840 TYR A O 1
ATOM 6681 N N . ASN A 1 841 ? 16.058 -18.871 -37.071 1.00 93.94 841 ASN A N 1
ATOM 6682 C CA . ASN A 1 841 ? 15.365 -17.764 -36.417 1.00 93.94 841 ASN A CA 1
ATOM 6683 C C . ASN A 1 841 ? 16.305 -16.560 -36.246 1.00 93.94 841 ASN A C 1
ATOM 6685 O O . ASN A 1 841 ? 17.493 -16.603 -36.588 1.00 93.94 841 ASN A O 1
ATOM 6689 N N . LEU A 1 842 ? 15.775 -15.461 -35.713 1.00 94.81 842 LEU A N 1
ATOM 6690 C CA . LEU A 1 842 ? 16.550 -14.240 -35.499 1.00 94.81 842 LEU A CA 1
ATOM 6691 C C . LEU A 1 842 ? 17.696 -14.420 -34.487 1.00 94.81 842 LEU A C 1
ATOM 6693 O O . LEU A 1 842 ? 18.741 -13.790 -34.649 1.00 94.81 842 LEU A O 1
ATOM 6697 N N . ALA A 1 843 ? 17.533 -15.300 -33.494 1.00 92.75 843 ALA A N 1
ATOM 6698 C CA . ALA A 1 843 ? 18.577 -15.632 -32.524 1.00 92.75 843 ALA A CA 1
ATOM 6699 C C . ALA A 1 843 ? 19.760 -16.370 -33.180 1.00 92.75 843 ALA A C 1
ATOM 6701 O O . ALA A 1 843 ? 20.907 -15.973 -32.989 1.00 92.75 843 ALA A O 1
ATOM 6702 N N . GLU A 1 844 ? 19.505 -17.382 -34.012 1.00 93.50 844 GLU A N 1
ATOM 6703 C CA . GLU A 1 844 ? 20.517 -18.072 -34.823 1.00 93.50 844 GLU A CA 1
ATOM 6704 C C . GLU A 1 844 ? 21.239 -17.100 -35.764 1.00 93.50 844 GLU A C 1
ATOM 6706 O O . GLU A 1 844 ? 22.469 -17.066 -35.775 1.00 93.50 844 GLU A O 1
ATOM 6711 N N . LYS A 1 845 ? 20.503 -16.237 -36.480 1.00 95.12 845 LYS A N 1
ATOM 6712 C CA . LYS A 1 845 ? 21.111 -15.229 -37.366 1.00 95.12 845 LYS A CA 1
ATOM 6713 C C . LYS A 1 845 ? 21.993 -14.232 -36.605 1.00 95.12 845 LYS A C 1
ATOM 6715 O O . LYS A 1 845 ? 23.058 -13.861 -37.098 1.00 95.12 845 LYS A O 1
ATOM 6720 N N . PHE A 1 846 ? 21.595 -13.834 -35.396 1.00 96.81 846 PHE A N 1
ATOM 6721 C CA . PHE A 1 846 ? 22.427 -13.000 -34.529 1.00 96.81 846 PHE A CA 1
ATOM 6722 C C . PHE A 1 846 ? 23.661 -13.753 -34.006 1.00 96.81 846 PHE A C 1
ATOM 6724 O O . PHE A 1 846 ? 24.761 -13.201 -34.020 1.00 96.81 846 PHE A O 1
ATOM 6731 N N . LYS A 1 847 ? 23.528 -15.025 -33.605 1.00 94.94 847 LYS A N 1
ATOM 6732 C CA . LYS A 1 847 ? 24.672 -15.859 -33.200 1.00 94.94 847 LYS A CA 1
ATOM 6733 C C . LYS A 1 847 ? 25.658 -16.072 -34.346 1.00 94.94 847 LYS A C 1
ATOM 6735 O O . LYS A 1 847 ? 26.863 -16.079 -34.091 1.00 94.94 847 LYS A O 1
ATOM 6740 N N . ASP A 1 848 ? 25.189 -16.220 -35.582 1.00 93.12 848 ASP A N 1
ATOM 6741 C CA . ASP A 1 848 ? 26.045 -16.324 -36.766 1.00 93.12 848 ASP A CA 1
ATOM 6742 C C . ASP A 1 848 ? 26.818 -15.006 -37.001 1.00 93.12 848 ASP A C 1
ATOM 6744 O O . ASP A 1 848 ? 28.045 -15.051 -37.079 1.00 93.12 848 ASP A O 1
ATOM 6748 N N . PHE A 1 849 ? 26.155 -13.837 -36.956 1.00 95.00 849 PHE A N 1
ATOM 6749 C CA . PHE A 1 849 ? 26.805 -12.507 -36.988 1.00 95.00 849 PHE A CA 1
ATOM 6750 C C . PHE A 1 849 ? 27.851 -12.324 -35.872 1.00 95.00 849 PHE A C 1
ATOM 6752 O O . PHE A 1 849 ? 28.990 -11.934 -36.129 1.00 95.00 849 PHE A O 1
ATOM 6759 N N . VAL A 1 850 ? 27.519 -12.702 -34.634 1.00 95.12 850 VAL A N 1
ATOM 6760 C CA . VAL A 1 850 ? 28.455 -12.713 -33.493 1.00 95.12 850 VAL A CA 1
ATOM 6761 C C . VAL A 1 850 ? 29.682 -13.604 -33.754 1.00 95.12 850 VAL A C 1
ATOM 6763 O O . VAL A 1 850 ? 30.741 -13.372 -33.179 1.00 95.12 850 VAL A O 1
ATOM 6766 N N . GLY A 1 851 ? 29.583 -14.596 -34.644 1.00 91.69 851 GLY A N 1
ATOM 6767 C CA . GLY A 1 851 ? 30.715 -15.416 -35.080 1.00 91.69 851 GLY A CA 1
ATOM 6768 C C . GLY A 1 851 ? 31.655 -14.746 -36.085 1.00 91.69 851 GLY A C 1
ATOM 6769 O O . GLY A 1 851 ? 32.785 -15.205 -36.225 1.00 91.69 851 GLY A O 1
ATOM 6770 N N . THR A 1 852 ? 31.218 -13.688 -36.776 1.00 91.81 852 THR A N 1
ATOM 6771 C CA . THR A 1 852 ? 32.026 -12.966 -37.779 1.00 91.81 852 THR A CA 1
ATOM 6772 C C . THR A 1 852 ? 32.781 -11.755 -37.222 1.00 91.81 852 THR A C 1
ATOM 6774 O O . THR A 1 852 ? 33.640 -11.203 -37.905 1.00 91.81 852 THR A O 1
ATOM 6777 N N . LEU A 1 853 ? 32.484 -11.339 -35.987 1.00 92.12 853 LEU A N 1
ATOM 6778 C CA . LEU A 1 853 ? 33.103 -10.177 -35.343 1.00 92.12 853 LEU A CA 1
ATOM 6779 C C . LEU A 1 853 ? 34.504 -10.480 -34.784 1.00 92.12 853 LEU A C 1
ATOM 6781 O O . LEU A 1 853 ? 34.772 -11.575 -34.287 1.00 92.12 853 LEU A O 1
ATOM 6785 N N . SER A 1 854 ? 35.387 -9.475 -34.795 1.00 90.12 854 SER A N 1
ATOM 6786 C CA . SER A 1 854 ? 36.691 -9.557 -34.124 1.00 90.12 854 SER A CA 1
ATOM 6787 C C . SER A 1 854 ? 36.537 -9.584 -32.597 1.00 90.12 854 SER A C 1
ATOM 6789 O O . SER A 1 854 ? 35.536 -9.130 -32.040 1.00 90.12 854 SER A O 1
ATOM 6791 N N . SER A 1 855 ? 37.563 -10.060 -31.886 1.00 84.38 855 SER A N 1
ATOM 6792 C CA . SER A 1 855 ? 37.588 -10.082 -30.413 1.00 84.38 855 SER A CA 1
ATOM 6793 C C . SER A 1 855 ? 37.426 -8.700 -29.763 1.00 84.38 855 SER A C 1
ATOM 6795 O O . SER A 1 855 ? 37.003 -8.609 -28.614 1.00 84.38 855 SER A O 1
ATOM 6797 N N . GLU A 1 856 ? 37.747 -7.629 -30.489 1.00 85.19 856 GLU A N 1
ATOM 6798 C CA . GLU A 1 856 ? 37.680 -6.241 -30.017 1.00 85.19 856 GLU A CA 1
ATOM 6799 C C . GLU A 1 856 ? 36.231 -5.747 -29.881 1.00 85.19 856 GLU A C 1
ATOM 6801 O O . GLU A 1 856 ? 35.924 -4.982 -28.966 1.00 85.19 856 GLU A O 1
ATOM 6806 N N . ALA A 1 857 ? 35.314 -6.253 -30.716 1.00 84.06 857 ALA A N 1
ATOM 6807 C CA . ALA A 1 857 ? 33.899 -5.875 -30.710 1.00 84.06 857 ALA A CA 1
ATOM 6808 C C . ALA A 1 857 ? 33.155 -6.252 -29.411 1.00 84.06 857 ALA A C 1
ATOM 6810 O O . ALA A 1 857 ? 32.063 -5.750 -29.157 1.00 84.06 857 ALA A O 1
ATOM 6811 N N . PHE A 1 858 ? 33.734 -7.124 -28.578 1.00 87.25 858 PHE A N 1
ATOM 6812 C CA . PHE A 1 858 ? 33.092 -7.672 -27.380 1.00 87.25 858 PHE A CA 1
ATOM 6813 C C . PHE A 1 858 ? 33.386 -6.911 -26.081 1.00 87.25 858 PHE A C 1
ATOM 6815 O O . PHE A 1 858 ? 32.917 -7.336 -25.025 1.00 87.25 858 PHE A O 1
ATOM 6822 N N . ALA A 1 859 ? 34.165 -5.822 -26.131 1.00 74.38 859 ALA A N 1
ATOM 6823 C CA . ALA A 1 859 ? 34.390 -4.894 -25.012 1.00 74.38 859 ALA A CA 1
ATOM 6824 C C . ALA A 1 859 ? 34.757 -5.555 -23.655 1.00 74.38 859 ALA A C 1
ATOM 6826 O O . ALA A 1 859 ? 34.380 -5.072 -22.589 1.00 74.38 859 ALA A O 1
ATOM 6827 N N . GLY A 1 860 ? 35.493 -6.675 -23.683 1.00 79.88 860 GLY A N 1
ATOM 6828 C CA . GLY A 1 860 ? 35.897 -7.434 -22.488 1.00 79.88 860 GLY A CA 1
ATOM 6829 C C . GLY A 1 860 ? 35.075 -8.698 -22.188 1.00 79.88 860 GLY A C 1
ATOM 6830 O O . GLY A 1 860 ? 35.390 -9.396 -21.222 1.00 79.88 860 GLY A O 1
ATOM 6831 N N . SER A 1 861 ? 34.066 -9.017 -23.004 1.00 90.00 861 SER A N 1
ATOM 6832 C CA . SER A 1 861 ? 33.431 -10.342 -23.108 1.00 90.00 861 SER A CA 1
ATOM 6833 C C . SER A 1 861 ? 34.002 -11.119 -24.317 1.00 90.00 861 SER A C 1
ATOM 6835 O O . SER A 1 861 ? 35.135 -10.872 -24.729 1.00 90.00 861 SER A O 1
ATOM 6837 N N . SER A 1 862 ? 33.264 -12.077 -24.891 1.00 92.25 862 SER A N 1
ATOM 6838 C CA . SER A 1 862 ? 33.670 -12.813 -26.102 1.00 92.25 862 SER A CA 1
ATOM 6839 C C . SER A 1 862 ? 32.475 -13.331 -26.910 1.00 92.25 862 SER A C 1
ATOM 6841 O O . SER A 1 862 ? 31.379 -13.480 -26.372 1.00 92.25 862 SER A O 1
ATOM 6843 N N . ALA A 1 863 ? 32.706 -13.696 -28.177 1.00 91.88 863 ALA A N 1
ATOM 6844 C CA . ALA A 1 863 ? 31.698 -14.317 -29.042 1.00 91.88 863 ALA A CA 1
ATOM 6845 C C . ALA A 1 863 ? 31.059 -15.578 -28.431 1.00 91.88 863 ALA A C 1
ATOM 6847 O O . ALA A 1 863 ? 29.862 -15.803 -28.605 1.00 91.88 863 ALA A O 1
ATOM 6848 N N . TRP A 1 864 ? 31.830 -16.384 -27.687 1.00 92.06 864 TRP A N 1
ATOM 6849 C CA . TRP A 1 864 ? 31.290 -17.539 -26.962 1.00 92.06 864 TRP A CA 1
ATOM 6850 C C . TRP A 1 864 ? 30.369 -17.100 -25.819 1.00 92.06 864 TRP A C 1
ATOM 6852 O O . TRP A 1 864 ? 29.216 -17.511 -25.790 1.00 92.06 864 TRP A O 1
ATOM 6862 N N . GLU A 1 865 ? 30.821 -16.198 -24.940 1.00 89.50 865 GLU A N 1
ATOM 6863 C CA . GLU A 1 865 ? 30.001 -15.713 -23.817 1.00 89.50 865 GLU A CA 1
ATOM 6864 C C . GLU A 1 865 ? 28.695 -15.042 -24.272 1.00 89.50 865 GLU A C 1
ATOM 6866 O O . GLU A 1 865 ? 27.665 -15.212 -23.617 1.00 89.50 865 GLU A O 1
ATOM 6871 N N . VAL A 1 866 ? 28.725 -14.312 -25.394 1.00 92.88 866 VAL A N 1
ATOM 6872 C CA . VAL A 1 866 ? 27.534 -13.710 -26.010 1.00 92.88 866 VAL A CA 1
ATOM 6873 C C . VAL A 1 866 ? 26.603 -14.784 -26.576 1.00 92.88 866 VAL A C 1
ATOM 6875 O O . VAL A 1 866 ? 25.418 -14.757 -26.261 1.00 92.88 866 VAL A O 1
ATOM 6878 N N . ARG A 1 867 ? 27.104 -15.769 -27.336 1.00 93.00 867 ARG A N 1
ATOM 6879 C CA . ARG A 1 867 ? 26.283 -16.893 -27.837 1.00 93.00 867 ARG A CA 1
ATOM 6880 C C . ARG A 1 867 ? 25.632 -17.676 -26.689 1.00 93.00 867 ARG A C 1
ATOM 6882 O O . ARG A 1 867 ? 24.417 -17.847 -26.689 1.00 93.00 867 ARG A O 1
ATOM 6889 N N . SER A 1 868 ? 26.405 -18.020 -25.660 1.00 87.12 868 SER A N 1
ATOM 6890 C CA . SER A 1 868 ? 25.921 -18.637 -24.419 1.00 87.12 868 SER A CA 1
ATOM 6891 C C . SER A 1 868 ? 24.868 -17.798 -23.686 1.00 87.12 868 SER A C 1
ATOM 6893 O O . SER A 1 868 ? 24.020 -18.348 -22.991 1.00 87.12 868 SER A O 1
ATOM 6895 N N . PHE A 1 869 ? 24.898 -16.467 -23.800 1.00 85.06 869 PHE A N 1
ATOM 6896 C CA . PHE A 1 869 ? 23.836 -15.614 -23.260 1.00 85.06 869 PHE A CA 1
ATOM 6897 C C . PHE A 1 869 ? 22.552 -15.696 -24.096 1.00 85.06 869 PHE A C 1
ATOM 6899 O O . PHE A 1 869 ? 21.480 -15.857 -23.519 1.00 85.06 869 PHE A O 1
ATOM 6906 N N . VAL A 1 870 ? 22.653 -15.642 -25.432 1.00 85.81 870 VAL A N 1
ATOM 6907 C CA . VAL A 1 870 ? 21.506 -15.778 -26.357 1.00 85.81 870 VAL A CA 1
ATOM 6908 C C . VAL A 1 870 ? 20.765 -17.101 -26.142 1.00 85.81 870 VAL A C 1
ATOM 6910 O O . VAL A 1 870 ? 19.535 -17.120 -26.124 1.00 85.81 870 VAL A O 1
ATOM 6913 N N . ASP A 1 871 ? 21.507 -18.183 -25.909 1.00 82.94 871 ASP A N 1
ATOM 6914 C CA . ASP A 1 871 ? 20.968 -19.529 -25.676 1.00 82.94 871 ASP A CA 1
ATOM 6915 C C . ASP A 1 871 ? 20.568 -19.797 -24.210 1.00 82.94 871 ASP A C 1
ATOM 6917 O O . ASP A 1 871 ? 20.270 -20.930 -23.839 1.00 82.94 871 ASP A O 1
ATOM 6921 N N . ASN A 1 872 ? 20.526 -18.755 -23.368 1.00 75.88 872 ASN A N 1
ATOM 6922 C CA . ASN A 1 872 ? 20.174 -18.821 -21.943 1.00 75.88 872 ASN A CA 1
ATOM 6923 C C . ASN A 1 872 ? 21.051 -19.780 -21.099 1.00 75.88 872 ASN A C 1
ATOM 6925 O O . ASN A 1 872 ? 20.661 -20.192 -20.004 1.00 75.88 872 ASN A O 1
ATOM 6929 N N . GLU A 1 873 ? 22.272 -20.102 -21.544 1.00 77.88 873 GLU A N 1
ATOM 6930 C CA . GLU A 1 873 ? 23.200 -20.950 -20.790 1.00 77.88 873 GLU A CA 1
ATOM 6931 C C . GLU A 1 873 ? 23.633 -20.265 -19.484 1.00 77.88 873 GLU A C 1
ATOM 6933 O O . GLU A 1 873 ? 24.023 -19.093 -19.466 1.00 77.88 873 GLU A O 1
ATOM 6938 N N . THR A 1 874 ? 23.614 -20.990 -18.366 1.00 64.31 874 THR A N 1
ATOM 6939 C CA . THR A 1 874 ? 23.943 -20.441 -17.041 1.00 64.31 874 THR A CA 1
ATOM 6940 C C . THR A 1 874 ? 25.450 -20.337 -16.805 1.00 64.31 874 THR A C 1
ATOM 6942 O O . THR A 1 874 ? 26.186 -21.283 -17.076 1.00 64.31 874 THR A O 1
ATOM 6945 N N . VAL A 1 875 ? 25.919 -19.240 -16.199 1.00 71.06 875 VAL A N 1
ATOM 6946 C CA . VAL A 1 875 ? 27.335 -19.084 -15.814 1.00 71.06 875 VAL A CA 1
ATOM 6947 C C . VAL A 1 875 ? 27.637 -19.911 -14.558 1.00 71.06 875 VAL A C 1
ATOM 6949 O O . VAL A 1 875 ? 27.290 -19.517 -13.444 1.00 71.06 875 VAL A O 1
ATOM 6952 N N . THR A 1 876 ? 28.293 -21.061 -14.729 1.00 63.72 876 THR A N 1
ATOM 6953 C CA . THR A 1 876 ? 28.638 -21.984 -13.634 1.00 63.72 876 THR A CA 1
ATOM 6954 C C . THR A 1 876 ? 30.114 -21.920 -13.243 1.00 63.72 876 THR A C 1
ATOM 6956 O O . THR A 1 876 ? 30.991 -22.019 -14.097 1.00 63.72 876 THR A O 1
ATOM 6959 N N . GLY A 1 877 ? 30.394 -21.881 -11.939 1.00 70.44 877 GLY A N 1
ATOM 6960 C CA . GLY A 1 877 ? 31.749 -21.922 -11.383 1.00 70.44 877 GLY A CA 1
ATOM 6961 C C . GLY A 1 877 ? 31.732 -21.858 -9.854 1.00 70.44 877 GLY A C 1
ATOM 6962 O O . GLY A 1 877 ? 30.712 -21.500 -9.266 1.00 70.44 877 GLY A O 1
ATOM 6963 N N . SER A 1 878 ? 32.847 -22.196 -9.203 1.00 60.72 878 SER A N 1
ATOM 6964 C CA . SER A 1 878 ? 33.005 -22.078 -7.741 1.00 60.72 878 SER A CA 1
ATOM 6965 C C . SER A 1 878 ? 33.139 -20.626 -7.261 1.00 60.72 878 SER A C 1
ATOM 6967 O O . SER A 1 878 ? 32.756 -20.308 -6.137 1.00 60.72 878 SER A O 1
ATOM 6969 N N . ASP A 1 879 ? 33.666 -19.756 -8.121 1.00 69.50 879 ASP A N 1
ATOM 6970 C CA . ASP A 1 879 ? 33.895 -18.333 -7.884 1.00 69.50 879 ASP A CA 1
ATOM 6971 C C . ASP A 1 879 ? 32.632 -17.515 -8.208 1.00 69.50 879 ASP A C 1
ATOM 6973 O O . ASP A 1 879 ? 32.232 -17.379 -9.366 1.00 69.50 879 ASP A O 1
ATOM 6977 N N . LYS A 1 880 ? 31.978 -16.981 -7.171 1.00 55.91 880 LYS A N 1
ATOM 6978 C CA . LYS A 1 880 ? 30.735 -16.208 -7.318 1.00 55.91 880 LYS A CA 1
ATOM 6979 C C . LYS A 1 880 ? 30.967 -14.797 -7.859 1.00 55.91 880 LYS A C 1
ATOM 6981 O O . LYS A 1 880 ? 30.131 -14.330 -8.628 1.00 55.91 880 LYS A O 1
ATOM 6986 N N . GLU A 1 881 ? 32.081 -14.163 -7.494 1.00 57.69 881 GLU A N 1
ATOM 6987 C CA . GLU A 1 881 ? 32.464 -12.821 -7.956 1.00 57.69 881 GLU A CA 1
ATOM 6988 C C . GLU A 1 881 ? 32.678 -12.835 -9.468 1.00 57.69 881 GLU A C 1
ATOM 6990 O O . GLU A 1 881 ? 32.014 -12.109 -10.211 1.00 57.69 881 GLU A O 1
ATOM 6995 N N . ARG A 1 882 ? 33.516 -13.758 -9.947 1.00 69.69 882 ARG A N 1
ATOM 6996 C CA . ARG A 1 882 ? 33.762 -13.944 -11.378 1.00 69.69 882 ARG A CA 1
ATOM 6997 C C . ARG A 1 882 ? 32.497 -14.322 -12.141 1.00 69.69 882 ARG A C 1
ATOM 6999 O O . ARG A 1 882 ? 32.271 -13.785 -13.222 1.00 69.69 882 ARG A O 1
ATOM 7006 N N . ASN A 1 883 ? 31.653 -15.204 -11.599 1.00 69.56 883 ASN A N 1
ATOM 7007 C CA . ASN A 1 883 ? 30.402 -15.573 -12.267 1.00 69.56 883 ASN A CA 1
ATOM 7008 C C . ASN A 1 883 ? 29.430 -14.385 -12.390 1.00 69.56 883 ASN A C 1
ATOM 7010 O O . ASN A 1 883 ? 28.688 -14.315 -13.369 1.00 69.56 883 ASN A O 1
ATOM 7014 N N . ALA A 1 884 ? 29.386 -13.471 -11.413 1.00 64.50 884 ALA A N 1
ATOM 7015 C CA . ALA A 1 884 ? 28.559 -12.264 -11.487 1.00 64.50 884 ALA A CA 1
ATOM 7016 C C . ALA A 1 884 ? 29.063 -11.322 -12.595 1.00 64.50 884 ALA A C 1
ATOM 7018 O O . ALA A 1 884 ? 28.316 -11.017 -13.523 1.00 64.50 884 ALA A O 1
ATOM 7019 N N . LEU A 1 885 ? 30.359 -10.993 -12.584 1.00 74.88 885 LEU A N 1
ATOM 7020 C CA . LEU A 1 885 ? 30.996 -10.144 -13.601 1.00 74.88 885 LEU A CA 1
ATOM 7021 C C . LEU A 1 885 ? 30.865 -10.720 -15.025 1.00 74.88 885 LEU A C 1
ATOM 7023 O O . LEU A 1 885 ? 30.663 -9.977 -15.986 1.00 74.88 885 LEU A O 1
ATOM 7027 N N . VAL A 1 886 ? 30.933 -12.049 -15.175 1.00 78.06 886 VAL A N 1
ATOM 7028 C CA . VAL A 1 886 ? 30.704 -12.728 -16.462 1.00 78.06 886 VAL A CA 1
ATOM 7029 C C . VAL A 1 886 ? 29.241 -12.619 -16.917 1.00 78.06 886 VAL A C 1
ATOM 7031 O O . VAL A 1 886 ? 29.014 -12.413 -18.108 1.00 78.06 886 VAL A O 1
ATOM 7034 N N . ARG A 1 887 ? 28.246 -12.699 -16.013 1.00 76.75 887 ARG A N 1
ATOM 7035 C CA . ARG A 1 887 ? 26.829 -12.459 -16.368 1.00 76.75 887 ARG A CA 1
ATOM 7036 C C . ARG A 1 887 ? 26.607 -11.028 -16.859 1.00 76.75 887 ARG A C 1
ATOM 7038 O O . ARG A 1 887 ? 25.963 -10.852 -17.890 1.00 76.75 887 ARG A O 1
ATOM 7045 N N . GLU A 1 888 ? 27.136 -10.031 -16.151 1.00 76.00 888 GLU A N 1
ATOM 7046 C CA . GLU A 1 888 ? 26.957 -8.622 -16.520 1.00 76.00 888 GLU A CA 1
ATOM 7047 C C . GLU A 1 888 ? 27.609 -8.303 -17.866 1.00 76.00 888 GLU A C 1
ATOM 7049 O O . GLU A 1 888 ? 26.929 -7.829 -18.779 1.00 76.00 888 GLU A O 1
ATOM 7054 N N . ARG A 1 889 ? 28.902 -8.623 -18.038 1.00 85.31 889 ARG A N 1
ATOM 7055 C CA . ARG A 1 889 ? 29.631 -8.268 -19.268 1.00 85.31 889 ARG A CA 1
ATOM 7056 C C . ARG A 1 889 ? 29.036 -8.921 -20.513 1.00 85.31 889 ARG A C 1
ATOM 7058 O O . ARG A 1 889 ? 28.939 -8.265 -21.547 1.00 85.31 889 ARG A O 1
ATOM 7065 N N . ARG A 1 890 ? 28.585 -10.181 -20.415 1.00 88.06 890 ARG A N 1
ATOM 7066 C CA . ARG A 1 890 ? 27.975 -10.882 -21.553 1.00 88.06 890 ARG A CA 1
ATOM 7067 C C . ARG A 1 890 ? 26.581 -10.343 -21.877 1.00 88.06 890 ARG A C 1
ATOM 7069 O O . ARG A 1 890 ? 26.270 -10.207 -23.052 1.00 88.06 890 ARG A O 1
ATOM 7076 N N . LYS A 1 891 ? 25.776 -9.969 -20.867 1.00 83.94 891 LYS A N 1
ATOM 7077 C CA . LYS A 1 891 ? 24.467 -9.309 -21.053 1.00 83.94 891 LYS A CA 1
ATOM 7078 C C . LYS A 1 891 ? 24.640 -7.947 -21.730 1.00 83.94 891 LYS A C 1
ATOM 7080 O O . LYS A 1 891 ? 23.937 -7.648 -22.691 1.00 83.94 891 LYS A O 1
ATOM 7085 N N . ALA A 1 892 ? 25.595 -7.142 -21.261 1.00 86.25 892 ALA A N 1
ATOM 7086 C CA . ALA A 1 892 ? 25.900 -5.832 -21.831 1.00 86.25 892 ALA A CA 1
ATOM 7087 C C . ALA A 1 892 ? 26.371 -5.939 -23.293 1.00 86.25 892 ALA A C 1
ATOM 7089 O O . ALA A 1 892 ? 25.774 -5.313 -24.168 1.00 86.25 892 ALA A O 1
ATOM 7090 N N . ALA A 1 893 ? 27.372 -6.785 -23.567 1.00 91.12 893 ALA A N 1
ATOM 7091 C CA . ALA A 1 893 ? 27.892 -7.003 -24.917 1.00 91.12 893 ALA A CA 1
ATOM 7092 C C . ALA A 1 893 ? 26.836 -7.600 -25.864 1.00 91.12 893 ALA A C 1
ATOM 7094 O O . ALA A 1 893 ? 26.700 -7.140 -26.994 1.00 91.12 893 ALA A O 1
ATOM 7095 N N . ALA A 1 894 ? 26.047 -8.582 -25.411 1.00 90.75 894 ALA A N 1
ATOM 7096 C CA . ALA A 1 894 ? 24.988 -9.176 -26.224 1.00 90.75 894 ALA A CA 1
ATOM 7097 C C . ALA A 1 894 ? 23.903 -8.157 -26.596 1.00 90.75 894 ALA A C 1
ATOM 7099 O O . ALA A 1 894 ? 23.488 -8.116 -27.750 1.00 90.75 894 ALA A O 1
ATOM 7100 N N . ASN A 1 895 ? 23.466 -7.317 -25.652 1.00 90.06 895 ASN A N 1
ATOM 7101 C CA . ASN A 1 895 ? 22.457 -6.292 -25.916 1.00 90.06 895 ASN A CA 1
ATOM 7102 C C . ASN A 1 895 ? 22.968 -5.217 -26.890 1.00 90.06 895 ASN A C 1
ATOM 7104 O O . ASN A 1 895 ? 22.295 -4.933 -27.876 1.00 90.06 895 ASN A O 1
ATOM 7108 N N . ASP A 1 896 ? 24.153 -4.644 -26.653 1.00 91.75 896 ASP A N 1
ATOM 7109 C CA . ASP A 1 896 ? 24.743 -3.619 -27.532 1.00 91.75 896 ASP A CA 1
ATOM 7110 C C . ASP A 1 896 ? 24.952 -4.136 -28.968 1.00 91.75 896 ASP A C 1
ATOM 7112 O O . ASP A 1 896 ? 24.512 -3.501 -29.931 1.00 91.75 896 ASP A O 1
ATOM 7116 N N . LEU A 1 897 ? 25.532 -5.332 -29.118 1.00 94.94 897 LEU A N 1
ATOM 7117 C CA . LEU A 1 897 ? 25.708 -5.968 -30.424 1.00 94.94 897 LEU A CA 1
ATOM 7118 C C . LEU A 1 897 ? 24.370 -6.321 -31.089 1.00 94.94 897 LEU A C 1
ATOM 7120 O O . LEU A 1 897 ? 24.267 -6.228 -32.311 1.00 94.94 897 LEU A O 1
ATOM 7124 N N . PHE A 1 898 ? 23.336 -6.681 -30.321 1.00 95.38 898 PHE A N 1
ATOM 7125 C CA . PHE A 1 898 ? 22.017 -6.978 -30.882 1.00 95.38 898 PHE A CA 1
ATOM 7126 C C . PHE A 1 898 ? 21.320 -5.724 -31.416 1.00 95.38 898 PHE A C 1
ATOM 7128 O O . PHE A 1 898 ? 20.801 -5.747 -32.530 1.00 95.38 898 PHE A O 1
ATOM 7135 N N . TYR A 1 899 ? 21.368 -4.597 -30.695 1.00 92.75 899 TYR A N 1
ATOM 7136 C CA . TYR A 1 899 ? 20.810 -3.341 -31.208 1.00 92.75 899 TYR A CA 1
ATOM 7137 C C . TYR A 1 899 ? 21.527 -2.853 -32.473 1.00 92.75 899 TYR A C 1
ATOM 7139 O O . TYR A 1 899 ? 20.862 -2.316 -33.357 1.00 92.75 899 TYR A O 1
ATOM 7147 N N . LYS A 1 900 ? 22.843 -3.073 -32.598 1.00 92.62 900 LYS A N 1
ATOM 7148 C CA . LYS A 1 900 ? 23.599 -2.807 -33.838 1.00 92.62 900 LYS A CA 1
ATOM 7149 C C . LYS A 1 900 ? 23.151 -3.731 -34.969 1.00 92.62 900 LYS A C 1
ATOM 7151 O O . LYS A 1 900 ? 22.724 -3.252 -36.012 1.00 92.62 900 LYS A O 1
ATOM 7156 N N . PHE A 1 901 ? 23.103 -5.040 -34.728 1.00 95.62 901 PHE A N 1
ATOM 7157 C CA . PHE A 1 901 ? 22.613 -6.040 -35.684 1.00 95.62 901 PHE A CA 1
ATOM 7158 C C . PHE A 1 901 ? 21.200 -5.727 -36.229 1.00 95.62 901 PHE A C 1
ATOM 7160 O O . PHE A 1 901 ? 20.981 -5.766 -37.440 1.00 95.62 901 PHE A O 1
ATOM 7167 N N . LEU A 1 902 ? 20.249 -5.325 -35.375 1.00 94.12 902 LEU A N 1
ATOM 7168 C CA . LEU A 1 902 ? 18.897 -4.930 -35.810 1.00 94.12 902 LEU A CA 1
ATOM 7169 C C . LEU A 1 902 ? 18.878 -3.668 -36.704 1.00 94.12 902 LEU A C 1
ATOM 7171 O O . LEU A 1 902 ? 17.979 -3.513 -37.538 1.00 94.12 902 LEU A O 1
ATOM 7175 N N . ARG A 1 903 ? 19.846 -2.759 -36.526 1.00 91.12 903 ARG A N 1
ATOM 7176 C CA . ARG A 1 903 ? 19.973 -1.488 -37.265 1.00 91.12 903 ARG A CA 1
ATOM 7177 C C . ARG A 1 903 ? 20.759 -1.621 -38.568 1.00 91.12 903 ARG A C 1
ATOM 7179 O O . ARG A 1 903 ? 20.409 -0.958 -39.538 1.00 91.12 903 ARG A O 1
ATOM 7186 N N . GLU A 1 904 ? 21.813 -2.431 -38.567 1.00 91.69 904 GLU A N 1
ATOM 7187 C CA . GLU A 1 904 ? 22.878 -2.406 -39.580 1.00 91.69 904 GLU A CA 1
ATOM 7188 C C . GLU A 1 904 ? 22.902 -3.681 -40.445 1.00 91.69 904 GLU A C 1
ATOM 7190 O O . GLU A 1 904 ? 23.144 -3.591 -41.644 1.00 91.69 904 GLU A O 1
ATOM 7195 N N . GLU A 1 905 ? 22.562 -4.848 -39.880 1.00 93.06 905 GLU A N 1
ATOM 7196 C CA . GLU A 1 905 ? 22.680 -6.164 -40.545 1.00 93.06 905 GLU A CA 1
ATOM 7197 C C . GLU A 1 905 ? 21.342 -6.744 -41.034 1.00 93.06 905 GLU A C 1
ATOM 7199 O O . GLU A 1 905 ? 21.296 -7.567 -41.955 1.00 93.06 905 GLU A O 1
ATOM 7204 N N . LEU A 1 906 ? 20.220 -6.351 -40.422 1.00 93.19 906 LEU A N 1
ATOM 7205 C CA . LEU A 1 906 ? 18.899 -6.708 -40.940 1.00 93.19 906 LEU A CA 1
ATOM 7206 C C . LEU A 1 906 ? 18.538 -5.849 -42.149 1.00 93.19 906 LEU A C 1
ATOM 7208 O O . LEU A 1 906 ? 18.469 -4.628 -42.045 1.00 93.19 906 LEU A O 1
ATOM 7212 N N . SER A 1 907 ? 18.192 -6.504 -43.258 1.00 93.00 907 SER A N 1
ATOM 7213 C CA . SER A 1 907 ? 17.494 -5.901 -44.399 1.00 93.00 907 SER A CA 1
ATOM 7214 C C . SER A 1 907 ? 16.196 -5.210 -43.970 1.00 93.00 907 SER A C 1
ATOM 7216 O O . SER A 1 907 ? 15.484 -5.738 -43.109 1.00 93.00 907 SER A O 1
ATOM 7218 N N . ASP A 1 908 ? 15.838 -4.112 -44.637 1.00 92.81 908 ASP A N 1
ATOM 7219 C CA . ASP A 1 908 ? 14.683 -3.277 -44.280 1.00 92.81 908 ASP A CA 1
ATOM 7220 C C . ASP A 1 908 ? 13.364 -4.065 -44.163 1.00 92.81 908 ASP A C 1
ATOM 7222 O O . ASP A 1 908 ? 12.640 -3.879 -43.192 1.00 92.81 908 ASP A O 1
ATOM 7226 N N . GLU A 1 909 ? 13.094 -5.030 -45.052 1.00 93.94 909 GLU A N 1
ATOM 7227 C CA . GLU A 1 909 ? 11.898 -5.895 -44.985 1.00 93.94 909 GLU A CA 1
ATOM 7228 C C . GLU A 1 909 ? 11.820 -6.714 -43.680 1.00 93.94 909 GLU A C 1
ATOM 7230 O O . GLU A 1 909 ? 10.782 -6.751 -43.015 1.00 93.94 909 GLU A O 1
ATOM 7235 N N . LEU A 1 910 ? 12.930 -7.338 -43.265 1.00 93.88 910 LEU A N 1
ATOM 7236 C CA . LEU A 1 910 ? 13.001 -8.067 -41.991 1.00 93.88 910 LEU A CA 1
ATOM 7237 C C . LEU A 1 910 ? 12.886 -7.120 -40.793 1.00 93.88 910 LEU A C 1
ATOM 7239 O O . LEU A 1 910 ? 12.288 -7.493 -39.785 1.00 93.88 910 LEU A O 1
ATOM 7243 N N . ARG A 1 911 ? 13.418 -5.897 -40.903 1.00 94.56 911 ARG A N 1
ATOM 7244 C CA . ARG A 1 911 ? 13.326 -4.862 -39.865 1.00 94.56 911 ARG A CA 1
ATOM 7245 C C . ARG A 1 911 ? 11.889 -4.351 -39.710 1.00 94.56 911 ARG A C 1
ATOM 7247 O O . ARG A 1 911 ? 11.397 -4.255 -38.588 1.00 94.56 911 ARG A O 1
ATOM 7254 N N . GLU A 1 912 ? 11.185 -4.097 -40.812 1.00 94.56 912 GLU A N 1
ATOM 7255 C CA . GLU A 1 912 ? 9.761 -3.742 -40.817 1.00 94.56 912 GLU A CA 1
ATOM 7256 C C . GLU A 1 912 ? 8.895 -4.879 -40.270 1.00 94.56 912 GLU A C 1
ATOM 7258 O O . GLU A 1 912 ? 8.043 -4.639 -39.411 1.00 94.56 912 GLU A O 1
ATOM 7263 N N . ARG A 1 913 ? 9.141 -6.128 -40.693 1.00 95.25 913 ARG A N 1
ATOM 7264 C CA . ARG A 1 913 ? 8.455 -7.305 -40.143 1.00 95.25 913 ARG A CA 1
ATOM 7265 C C . ARG A 1 913 ? 8.702 -7.442 -38.638 1.00 95.25 913 ARG A C 1
ATOM 7267 O O . ARG A 1 913 ? 7.744 -7.637 -37.897 1.00 95.25 913 ARG A O 1
ATOM 7274 N N . PHE A 1 914 ? 9.942 -7.286 -38.174 1.00 94.88 914 PHE A N 1
ATOM 7275 C CA . PHE A 1 914 ? 10.294 -7.330 -36.752 1.00 94.88 914 PHE A CA 1
ATOM 7276 C C . PHE A 1 914 ? 9.535 -6.273 -35.941 1.00 94.88 914 PHE A C 1
ATOM 7278 O O . PHE A 1 914 ? 8.886 -6.606 -34.951 1.00 94.88 914 PHE A O 1
ATOM 7285 N N . VAL A 1 915 ? 9.538 -5.015 -36.395 1.00 94.94 915 VAL A N 1
ATOM 7286 C CA . VAL A 1 915 ? 8.792 -3.921 -35.752 1.00 94.94 915 VAL A CA 1
ATOM 7287 C C . VAL A 1 915 ? 7.283 -4.202 -35.756 1.00 94.94 915 VAL A C 1
ATOM 7289 O O . VAL A 1 915 ? 6.615 -3.991 -34.742 1.00 94.94 915 VAL A O 1
ATOM 7292 N N . LYS A 1 916 ? 6.732 -4.711 -36.861 1.00 94.44 916 LYS A N 1
ATOM 7293 C CA . LYS A 1 916 ? 5.307 -5.045 -37.014 1.00 94.44 916 LYS A CA 1
ATOM 7294 C C . LYS A 1 916 ? 4.870 -6.186 -36.092 1.00 94.44 916 LYS A C 1
ATOM 7296 O O . LYS A 1 916 ? 3.882 -6.035 -35.374 1.00 94.44 916 LYS A O 1
ATOM 7301 N N . ASP A 1 917 ? 5.608 -7.292 -36.079 1.00 92.25 917 ASP A N 1
ATOM 7302 C CA . ASP A 1 917 ? 5.308 -8.461 -35.251 1.00 92.25 917 ASP A CA 1
ATOM 7303 C C . ASP A 1 917 ? 5.537 -8.150 -33.759 1.00 92.25 917 ASP A C 1
ATOM 7305 O O . ASP A 1 917 ? 4.706 -8.517 -32.927 1.00 92.25 917 ASP A O 1
ATOM 7309 N N . PHE A 1 918 ? 6.563 -7.360 -33.407 1.00 91.00 918 PHE A N 1
ATOM 7310 C CA . PHE A 1 918 ? 6.746 -6.867 -32.036 1.00 91.00 918 PHE A CA 1
ATOM 7311 C C . PHE A 1 918 ? 5.562 -6.004 -31.586 1.00 91.00 918 PHE A C 1
ATOM 7313 O O . PHE A 1 918 ? 5.013 -6.215 -30.504 1.00 91.00 918 PHE A O 1
ATOM 7320 N N . ASN A 1 919 ? 5.124 -5.045 -32.411 1.00 92.06 919 ASN A N 1
ATOM 7321 C CA . ASN A 1 919 ? 3.985 -4.193 -32.066 1.00 92.06 919 ASN A CA 1
ATOM 7322 C C . ASN A 1 919 ? 2.689 -5.009 -31.917 1.00 92.06 919 ASN A C 1
ATOM 7324 O O . ASN A 1 919 ? 1.953 -4.817 -30.950 1.00 92.06 919 ASN A O 1
ATOM 7328 N N . ARG A 1 920 ? 2.452 -5.974 -32.813 1.00 90.56 920 ARG A N 1
ATOM 7329 C CA . ARG A 1 920 ? 1.308 -6.896 -32.756 1.00 90.56 920 ARG A CA 1
ATOM 7330 C C . ARG A 1 920 ? 1.304 -7.775 -31.501 1.00 90.56 920 ARG A C 1
ATOM 7332 O O . ARG A 1 920 ? 0.224 -8.067 -30.984 1.00 90.56 920 ARG A O 1
ATOM 7339 N N . ASN A 1 921 ? 2.472 -8.181 -31.005 1.00 84.62 921 ASN A N 1
ATOM 7340 C CA . ASN A 1 921 ? 2.595 -9.125 -29.889 1.00 84.62 921 ASN A CA 1
ATOM 7341 C C . ASN A 1 921 ? 2.727 -8.437 -28.516 1.00 84.62 921 ASN A C 1
ATOM 7343 O O . ASN A 1 921 ? 2.167 -8.939 -27.542 1.00 84.62 921 ASN A O 1
ATOM 7347 N N . TYR A 1 922 ? 3.384 -7.272 -28.440 1.00 83.94 922 TYR A N 1
ATOM 7348 C CA . TYR A 1 922 ? 3.743 -6.609 -27.174 1.00 83.94 922 TYR A CA 1
ATOM 7349 C C . TYR A 1 922 ? 3.218 -5.170 -27.019 1.00 83.94 922 TYR A C 1
ATOM 7351 O O . TYR A 1 922 ? 3.071 -4.702 -25.893 1.00 83.94 922 TYR A O 1
ATOM 7359 N N . ASN A 1 923 ? 2.876 -4.469 -28.107 1.00 89.38 923 ASN A N 1
ATOM 7360 C CA . ASN A 1 923 ? 2.291 -3.115 -28.075 1.00 89.38 923 ASN A CA 1
ATOM 7361 C C . ASN A 1 923 ? 0.818 -3.135 -28.526 1.00 89.38 923 ASN A C 1
ATOM 7363 O O . ASN A 1 923 ? 0.391 -2.356 -29.377 1.00 89.38 923 ASN A O 1
ATOM 7367 N N . ASN A 1 924 ? 0.048 -4.092 -28.003 1.00 90.50 924 ASN A N 1
ATOM 7368 C CA . ASN A 1 924 ? -1.289 -4.419 -28.505 1.00 90.50 924 ASN A CA 1
ATOM 7369 C C . ASN A 1 924 ? -2.445 -4.082 -27.552 1.00 90.50 924 ASN A C 1
ATOM 7371 O O . ASN A 1 924 ? -3.594 -4.075 -27.996 1.00 90.50 924 ASN A O 1
ATOM 7375 N N . ILE A 1 925 ? -2.163 -3.794 -26.277 1.00 91.62 925 ILE A N 1
ATOM 7376 C CA . ILE A 1 925 ? -3.176 -3.497 -25.260 1.00 91.62 925 ILE A CA 1
ATOM 7377 C C . ILE A 1 925 ? -3.544 -2.011 -25.276 1.00 91.62 925 ILE A C 1
ATOM 7379 O O . ILE A 1 925 ? -2.751 -1.171 -24.857 1.00 91.62 925 ILE A O 1
ATOM 7383 N N . HIS A 1 926 ? -4.782 -1.696 -25.655 1.00 93.81 926 HIS A N 1
ATOM 7384 C CA . HIS A 1 926 ? -5.400 -0.416 -25.309 1.00 93.81 926 HIS A CA 1
ATOM 7385 C C . HIS A 1 926 ? -6.060 -0.502 -23.924 1.00 93.81 926 HIS A C 1
ATOM 7387 O O . HIS A 1 926 ? -6.736 -1.484 -23.597 1.00 93.81 926 HIS A O 1
ATOM 7393 N N . VAL A 1 927 ? -5.876 0.539 -23.109 1.00 91.25 927 VAL A N 1
ATOM 7394 C CA . VAL A 1 927 ? -6.508 0.691 -21.794 1.00 91.25 927 VAL A CA 1
ATOM 7395 C C . VAL A 1 927 ? -7.470 1.880 -21.875 1.00 91.25 927 VAL A C 1
ATOM 7397 O O . VAL A 1 927 ? -6.994 3.001 -22.050 1.00 91.25 927 VAL A O 1
ATOM 7400 N N . PRO A 1 928 ? -8.795 1.673 -21.769 1.00 89.69 928 PRO A N 1
ATOM 7401 C CA . PRO A 1 928 ? -9.760 2.757 -21.886 1.00 89.69 928 PRO A CA 1
ATOM 7402 C C . PRO A 1 928 ? -9.689 3.703 -20.684 1.00 89.69 928 PRO A C 1
ATOM 7404 O O . PRO A 1 928 ? -9.269 3.334 -19.585 1.00 89.69 928 PRO A O 1
ATOM 7407 N N . ASP A 1 929 ? -10.166 4.929 -20.887 1.00 89.75 929 ASP A N 1
ATOM 7408 C CA . ASP A 1 929 ? -10.312 5.906 -19.814 1.00 89.75 929 ASP A CA 1
ATOM 7409 C C . ASP A 1 929 ? -11.472 5.528 -18.881 1.00 89.75 929 ASP A C 1
ATOM 7411 O O . ASP A 1 929 ? -12.639 5.855 -19.117 1.00 89.75 929 ASP A O 1
ATOM 7415 N N . TYR A 1 930 ? -11.138 4.831 -17.796 1.00 91.44 930 TYR A N 1
ATOM 7416 C CA . TYR A 1 930 ? -12.102 4.400 -16.789 1.00 91.44 930 TYR A CA 1
ATOM 7417 C C . TYR A 1 930 ? -12.761 5.554 -16.013 1.00 91.44 930 TYR A C 1
ATOM 7419 O O . TYR A 1 930 ? -13.756 5.297 -15.338 1.00 91.44 930 TYR A O 1
ATOM 7427 N N . SER A 1 931 ? -12.266 6.804 -16.074 1.00 88.81 931 SER A N 1
ATOM 7428 C CA . SER A 1 931 ? -12.945 7.935 -15.409 1.00 88.81 931 SER A CA 1
ATOM 7429 C C . SER A 1 931 ? -14.293 8.256 -16.074 1.00 88.81 931 SER A C 1
ATOM 7431 O O . SER A 1 931 ? -15.227 8.719 -15.413 1.00 88.81 931 SER A O 1
ATOM 7433 N N . LYS A 1 932 ? -14.418 7.908 -17.363 1.00 86.62 932 LYS A N 1
ATOM 7434 C CA . LYS A 1 932 ? -15.628 8.043 -18.182 1.00 86.62 932 LYS A CA 1
ATOM 7435 C C . LYS A 1 932 ? -16.629 6.893 -18.020 1.00 86.62 932 LYS A C 1
ATOM 7437 O O . LYS A 1 932 ? -17.680 6.926 -18.657 1.00 86.62 932 LYS A O 1
ATOM 7442 N N . PHE A 1 933 ? -16.348 5.884 -17.192 1.00 89.19 933 PHE A N 1
ATOM 7443 C CA . PHE A 1 933 ? -17.313 4.818 -16.913 1.00 89.19 933 PHE A CA 1
ATOM 7444 C C . PHE A 1 933 ? -18.400 5.317 -15.932 1.00 89.19 933 PHE A C 1
ATOM 7446 O O . PHE A 1 933 ? -18.054 5.819 -14.859 1.00 89.19 933 PHE A O 1
ATOM 7453 N N . PRO A 1 934 ? -19.706 5.210 -16.255 1.00 89.19 934 PRO A N 1
ATOM 7454 C CA . PRO A 1 934 ? -20.772 5.666 -15.364 1.00 89.19 934 PRO A CA 1
ATOM 7455 C C . PRO A 1 934 ? -20.901 4.787 -14.114 1.00 89.19 934 PRO A C 1
ATOM 7457 O O . PRO A 1 934 ? -20.821 3.566 -14.181 1.00 89.19 934 PRO A O 1
ATOM 7460 N N . LEU A 1 935 ? -21.163 5.428 -12.977 1.00 89.44 935 LEU A N 1
ATOM 7461 C CA . LEU A 1 935 ? -21.383 4.779 -11.681 1.00 89.44 935 LEU A CA 1
ATOM 7462 C C . LEU A 1 935 ? -22.889 4.743 -11.378 1.00 89.44 935 LEU A C 1
ATOM 7464 O O . LEU A 1 935 ? -23.521 5.794 -11.302 1.00 89.44 935 LEU A O 1
ATOM 7468 N N . PHE A 1 936 ? -23.497 3.565 -11.260 1.00 85.25 936 PHE A N 1
ATOM 7469 C CA . PHE A 1 936 ? -24.961 3.419 -11.264 1.00 85.25 936 PHE A CA 1
ATOM 7470 C C . PHE A 1 936 ? -25.599 3.499 -9.879 1.00 85.25 936 PHE A C 1
ATOM 7472 O O . PHE A 1 936 ? -26.817 3.688 -9.790 1.00 85.25 936 PHE A O 1
ATOM 7479 N N . SER A 1 937 ? -24.796 3.342 -8.824 1.00 89.19 937 SER A N 1
ATOM 7480 C CA . SER A 1 937 ? -25.249 3.309 -7.436 1.00 89.19 937 SER A CA 1
ATOM 7481 C C . SER A 1 937 ? -25.996 4.576 -7.018 1.00 89.19 937 SER A C 1
ATOM 7483 O O . SER A 1 937 ? -25.907 5.648 -7.630 1.00 89.19 937 SER A O 1
ATOM 7485 N N . LYS A 1 938 ? -26.733 4.451 -5.914 1.00 91.69 938 LYS A N 1
ATOM 7486 C CA . LYS A 1 938 ? -27.281 5.593 -5.184 1.00 91.69 938 LYS A CA 1
ATOM 7487 C C . LYS A 1 938 ? -26.404 5.907 -3.982 1.00 91.69 938 LYS A C 1
ATOM 7489 O O . LYS A 1 938 ? -26.035 5.008 -3.227 1.00 91.69 938 LYS A O 1
ATOM 7494 N N . ILE A 1 939 ? -26.129 7.192 -3.799 1.00 94.06 939 ILE A N 1
ATOM 7495 C CA . ILE A 1 939 ? -25.309 7.742 -2.717 1.00 94.06 939 ILE A CA 1
ATOM 7496 C C . ILE A 1 939 ? -26.027 8.908 -2.041 1.00 94.06 939 ILE A C 1
ATOM 7498 O O . ILE A 1 939 ? -26.906 9.546 -2.628 1.00 94.06 939 ILE A O 1
ATOM 7502 N N . HIS A 1 940 ? -25.635 9.209 -0.807 1.00 93.62 940 HIS A N 1
ATOM 7503 C CA . HIS A 1 940 ? -25.959 10.489 -0.190 1.00 93.62 940 HIS A CA 1
ATOM 7504 C C . HIS A 1 940 ? -25.293 11.631 -0.968 1.00 93.62 940 HIS A C 1
ATOM 7506 O O . HIS A 1 940 ? -24.102 11.583 -1.281 1.00 93.62 940 HIS A O 1
ATOM 7512 N N . LYS A 1 941 ? -26.063 12.682 -1.250 1.00 91.94 941 LYS A N 1
ATOM 7513 C CA . LYS A 1 941 ? -25.620 13.884 -1.965 1.00 91.94 941 LYS A CA 1
ATOM 7514 C C . LYS A 1 941 ? -24.487 14.605 -1.248 1.00 91.94 941 LYS A C 1
ATOM 7516 O O . LYS A 1 941 ? -23.634 15.187 -1.920 1.00 91.94 941 LYS A O 1
ATOM 7521 N N . ASN A 1 942 ? -24.486 14.597 0.088 1.00 91.19 942 ASN A N 1
ATOM 7522 C CA . ASN A 1 942 ? -23.467 15.249 0.894 1.00 91.19 942 ASN A CA 1
ATOM 7523 C C . ASN A 1 942 ? -22.597 14.224 1.628 1.00 91.19 942 ASN A C 1
ATOM 7525 O O . ASN A 1 942 ? -23.088 13.273 2.222 1.00 91.19 942 ASN A O 1
ATOM 7529 N N . PHE A 1 943 ? -21.293 14.472 1.667 1.00 91.56 943 PHE A N 1
ATOM 7530 C CA . PHE A 1 943 ? -20.307 13.744 2.454 1.00 91.56 943 PHE A CA 1
ATOM 7531 C C . PHE A 1 943 ? -19.648 14.713 3.439 1.00 91.56 943 PHE A C 1
ATOM 7533 O O . PHE A 1 943 ? -19.081 15.730 3.033 1.00 91.56 943 PHE A O 1
ATOM 7540 N N . ARG A 1 944 ? -19.739 14.427 4.744 1.00 88.00 944 ARG A N 1
ATOM 7541 C CA . ARG A 1 944 ? -19.164 15.253 5.828 1.00 88.00 944 ARG A CA 1
ATOM 7542 C C . ARG A 1 944 ? -19.565 16.739 5.735 1.00 88.00 944 ARG A C 1
ATOM 7544 O O . ARG A 1 944 ? -18.754 17.640 5.955 1.00 88.00 944 ARG A O 1
ATOM 7551 N N . GLY A 1 945 ? -20.827 16.998 5.381 1.00 85.81 945 GLY A N 1
ATOM 7552 C CA . GLY A 1 945 ? -21.408 18.346 5.301 1.00 85.81 945 GLY A CA 1
ATOM 7553 C C . GLY A 1 945 ? -21.051 19.164 4.050 1.00 85.81 945 GLY A C 1
ATOM 7554 O O . GLY A 1 945 ? -21.179 20.388 4.074 1.00 85.81 945 GLY A O 1
ATOM 7555 N N . ARG A 1 946 ? -20.590 18.526 2.965 1.00 90.31 946 ARG A N 1
ATOM 7556 C CA . ARG A 1 946 ? -20.396 19.144 1.638 1.00 90.31 946 ARG A CA 1
ATOM 7557 C C . ARG A 1 946 ? -20.900 18.217 0.542 1.00 90.31 946 ARG A C 1
ATOM 7559 O O . ARG A 1 946 ? -20.867 17.011 0.730 1.00 90.31 946 ARG A O 1
ATOM 7566 N N . GLU A 1 947 ? -21.278 18.757 -0.611 1.00 90.44 947 GLU A N 1
ATOM 7567 C CA . GLU A 1 947 ? -21.647 17.949 -1.778 1.00 90.44 947 GLU A CA 1
ATOM 7568 C C . GLU A 1 947 ? -20.514 16.974 -2.170 1.00 90.44 947 GLU A C 1
ATOM 7570 O O . GLU A 1 947 ? -19.358 17.384 -2.318 1.00 90.44 947 GLU A O 1
ATOM 7575 N N . LEU A 1 948 ? -20.841 15.689 -2.324 1.00 91.00 948 LEU A N 1
ATOM 7576 C CA . LEU A 1 948 ? -19.894 14.624 -2.652 1.00 91.00 948 LEU A CA 1
ATOM 7577 C C . LEU A 1 948 ? -19.507 14.685 -4.137 1.00 91.00 948 LEU A C 1
ATOM 7579 O O . LEU A 1 948 ? -20.331 14.448 -5.014 1.00 91.00 948 LEU A O 1
ATOM 7583 N N . LYS A 1 949 ? -18.237 14.995 -4.422 1.00 88.94 949 LYS A N 1
ATOM 7584 C CA . LYS A 1 949 ? -17.677 15.006 -5.784 1.00 88.94 949 LYS A CA 1
ATOM 7585 C C . LYS A 1 949 ? -16.405 14.179 -5.829 1.00 88.94 949 LYS A C 1
ATOM 7587 O O . LYS A 1 949 ? -15.474 14.435 -5.067 1.00 88.94 949 LYS A O 1
ATOM 7592 N N . LEU A 1 950 ? -16.390 13.187 -6.712 1.00 91.12 950 LEU A N 1
ATOM 7593 C CA . LEU A 1 950 ? -15.270 12.273 -6.899 1.00 91.12 950 LEU A CA 1
ATOM 7594 C C . LEU A 1 950 ? -14.192 12.925 -7.768 1.00 91.12 950 LEU A C 1
ATOM 7596 O O . LEU A 1 950 ? -14.495 13.560 -8.779 1.00 91.12 950 LEU A O 1
ATOM 7600 N N . THR A 1 951 ? -12.925 12.747 -7.395 1.00 90.69 951 THR A N 1
ATOM 7601 C CA . THR A 1 951 ? -11.792 13.162 -8.239 1.00 90.69 951 THR A CA 1
ATOM 7602 C C . THR A 1 951 ? -11.634 12.217 -9.432 1.00 90.69 951 THR A C 1
ATOM 7604 O O . THR A 1 951 ? -12.046 11.062 -9.358 1.00 90.69 951 THR A O 1
ATOM 7607 N N . GLU A 1 952 ? -10.983 12.650 -10.516 1.00 88.94 952 GLU A N 1
ATOM 7608 C CA . GLU A 1 952 ? -10.737 11.778 -11.682 1.00 88.94 952 GLU A CA 1
ATOM 7609 C C . GLU A 1 952 ? -9.998 10.481 -11.314 1.00 88.94 952 GLU A C 1
ATOM 7611 O O . GLU A 1 952 ? -10.342 9.412 -11.808 1.00 88.94 952 GLU A O 1
ATOM 7616 N N . VAL A 1 953 ? -9.060 10.541 -10.363 1.00 90.94 953 VAL A N 1
ATOM 7617 C CA . VAL A 1 953 ? -8.354 9.363 -9.823 1.00 90.94 953 VAL A CA 1
ATOM 7618 C C . VAL A 1 953 ? -9.312 8.411 -9.090 1.00 90.94 953 VAL A C 1
ATOM 7620 O O . VAL A 1 953 ? -9.177 7.191 -9.185 1.00 90.94 953 VAL A O 1
ATOM 7623 N N . GLN A 1 954 ? -10.313 8.944 -8.383 1.00 92.62 954 GLN A N 1
ATOM 7624 C CA . GLN A 1 954 ? -11.347 8.135 -7.736 1.00 92.62 954 GLN A CA 1
ATOM 7625 C C . GLN A 1 954 ? -12.310 7.538 -8.765 1.00 92.62 954 GLN A C 1
ATOM 7627 O O . GLN A 1 954 ? -12.569 6.339 -8.692 1.00 92.62 954 GLN A O 1
ATOM 7632 N N . LYS A 1 955 ? -12.783 8.326 -9.742 1.00 91.81 955 LYS A N 1
ATOM 7633 C CA . LYS A 1 955 ? -13.633 7.845 -10.845 1.00 91.81 955 LYS A CA 1
ATOM 7634 C C . LYS A 1 955 ? -12.941 6.732 -11.628 1.00 91.81 955 LYS A C 1
ATOM 7636 O O . LYS A 1 955 ? -13.513 5.661 -11.767 1.00 91.81 955 LYS A O 1
ATOM 7641 N N . ALA A 1 956 ? -11.694 6.938 -12.056 1.00 91.38 956 ALA A N 1
ATOM 7642 C CA . ALA A 1 956 ? -10.920 5.941 -12.791 1.00 91.38 956 ALA A CA 1
ATOM 7643 C C . ALA A 1 956 ? -10.661 4.675 -11.960 1.00 91.38 956 ALA A C 1
ATOM 7645 O O . ALA A 1 956 ? -10.789 3.566 -12.477 1.00 91.38 956 ALA A O 1
ATOM 7646 N N . GLY A 1 957 ? -10.366 4.817 -10.662 1.00 93.00 957 GLY A N 1
ATOM 7647 C CA . GLY A 1 957 ? -10.232 3.681 -9.748 1.00 93.00 957 GLY A CA 1
ATOM 7648 C C . GLY A 1 957 ? -11.524 2.867 -9.623 1.00 93.00 957 GLY A C 1
ATOM 7649 O O . GLY A 1 957 ? -11.505 1.654 -9.829 1.00 93.00 957 GLY A O 1
ATOM 7650 N N . ILE A 1 958 ? -12.652 3.527 -9.339 1.00 93.69 958 ILE A N 1
ATOM 7651 C CA . ILE A 1 958 ? -13.960 2.872 -9.172 1.00 93.69 958 ILE A CA 1
ATOM 7652 C C . ILE A 1 958 ? -14.443 2.288 -10.505 1.00 93.69 958 ILE A C 1
ATOM 7654 O O . ILE A 1 958 ? -14.857 1.134 -10.543 1.00 93.69 958 ILE A O 1
ATOM 7658 N N . GLY A 1 959 ? -14.332 3.026 -11.611 1.00 92.19 959 GLY A N 1
ATOM 7659 C CA . GLY A 1 959 ? -14.688 2.569 -12.955 1.00 92.19 959 GLY A CA 1
ATOM 7660 C C . GLY A 1 959 ? -13.872 1.352 -13.392 1.00 92.19 959 GLY A C 1
ATOM 7661 O O . GLY A 1 959 ? -14.434 0.392 -13.916 1.00 92.19 959 GLY A O 1
ATOM 7662 N N . ARG A 1 960 ? -12.567 1.309 -13.085 1.00 91.75 960 ARG A N 1
ATOM 7663 C CA . ARG A 1 960 ? -11.720 0.134 -13.345 1.00 91.75 960 ARG A CA 1
ATOM 7664 C C . ARG A 1 960 ? -12.134 -1.070 -12.499 1.00 91.75 960 ARG A C 1
ATOM 7666 O O . ARG A 1 960 ? -12.247 -2.169 -13.033 1.00 91.75 960 ARG A O 1
ATOM 7673 N N . GLN A 1 961 ? -12.420 -0.885 -11.210 1.00 91.81 961 GLN A N 1
ATOM 7674 C CA . GLN A 1 961 ? -12.922 -1.982 -10.370 1.00 91.81 961 GLN A CA 1
ATOM 7675 C C . GLN A 1 961 ? -14.336 -2.428 -10.784 1.00 91.81 961 GLN A C 1
ATOM 7677 O O . GLN A 1 961 ? -14.635 -3.614 -10.728 1.00 91.81 961 GLN A O 1
ATOM 7682 N N . THR A 1 962 ? -15.180 -1.521 -11.283 1.00 89.38 962 THR A N 1
ATOM 7683 C CA . THR A 1 962 ? -16.561 -1.800 -11.731 1.00 89.38 962 THR A CA 1
ATOM 7684 C C . THR A 1 962 ? -16.625 -2.415 -13.138 1.00 89.38 962 THR A C 1
ATOM 7686 O O . THR A 1 962 ? -17.644 -2.999 -13.507 1.00 89.38 962 THR A O 1
ATOM 7689 N N . THR A 1 963 ? -15.536 -2.349 -13.910 1.00 89.50 963 THR A N 1
ATOM 7690 C CA . THR A 1 963 ? -15.393 -2.992 -15.232 1.00 89.50 963 THR A CA 1
ATOM 7691 C C . THR A 1 963 ? -14.562 -4.275 -15.203 1.00 89.50 963 THR A C 1
ATOM 7693 O O . THR A 1 963 ? -14.794 -5.151 -16.033 1.00 89.50 963 THR A O 1
ATOM 7696 N N . LYS A 1 964 ? -13.609 -4.415 -14.268 1.00 88.69 964 LYS A N 1
ATOM 7697 C CA . LYS A 1 964 ? -12.750 -5.610 -14.130 1.00 88.69 964 LYS A CA 1
ATOM 7698 C C . LYS A 1 964 ? -13.159 -6.555 -13.012 1.00 88.69 964 LYS A C 1
ATOM 7700 O O . LYS A 1 964 ? -12.992 -7.759 -13.157 1.00 88.69 964 LYS A O 1
ATOM 7705 N N . GLY A 1 965 ? -13.696 -6.032 -11.917 1.00 89.75 965 GLY A N 1
ATOM 7706 C CA . GLY A 1 965 ? -14.186 -6.801 -10.768 1.00 89.75 965 GLY A CA 1
ATOM 7707 C C . GLY A 1 965 ? -13.071 -7.259 -9.843 1.00 89.75 965 GLY A C 1
ATOM 7708 O O . GLY A 1 965 ? -13.333 -7.814 -8.783 1.00 89.75 965 GLY A O 1
ATOM 7709 N N . VAL A 1 966 ? -11.823 -7.034 -10.237 1.00 92.06 966 VAL A N 1
ATOM 7710 C CA . VAL A 1 966 ? -10.640 -7.469 -9.522 1.00 92.06 966 VAL A CA 1
ATOM 7711 C C . VAL A 1 966 ? -9.493 -6.500 -9.779 1.00 92.06 966 VAL A C 1
ATOM 7713 O O . VAL A 1 966 ? -9.263 -6.067 -10.913 1.00 92.06 966 VAL A O 1
ATOM 7716 N N . GLY A 1 967 ? -8.759 -6.158 -8.722 1.00 92.81 967 GLY A N 1
ATOM 7717 C CA . GLY A 1 967 ? -7.600 -5.287 -8.844 1.00 92.81 967 GLY A CA 1
ATOM 7718 C C . GLY A 1 967 ? -7.193 -4.584 -7.559 1.00 92.81 967 GLY A C 1
ATOM 7719 O O . GLY A 1 967 ? -7.845 -4.674 -6.519 1.00 92.81 967 GLY A O 1
ATOM 7720 N N . LEU A 1 968 ? -6.097 -3.840 -7.674 1.00 94.88 968 LEU A N 1
ATOM 7721 C CA . LEU A 1 968 ? -5.430 -3.115 -6.601 1.00 94.88 968 LEU A CA 1
ATOM 7722 C C . LEU A 1 968 ? -5.492 -1.600 -6.857 1.00 94.88 968 LEU A C 1
ATOM 7724 O O . LEU A 1 968 ? -5.078 -1.142 -7.922 1.00 94.88 968 LEU A O 1
ATOM 7728 N N . LEU A 1 969 ? -5.968 -0.824 -5.879 1.00 94.25 969 LEU A N 1
ATOM 7729 C CA . LEU A 1 969 ? -5.925 0.643 -5.892 1.00 94.25 969 LEU A CA 1
ATOM 7730 C C . LEU A 1 969 ? -4.666 1.141 -5.166 1.00 94.25 969 LEU A C 1
ATOM 7732 O O . LEU A 1 969 ? -4.708 1.506 -3.988 1.00 94.25 969 LEU A O 1
ATOM 7736 N N . ALA A 1 970 ? -3.542 1.140 -5.883 1.00 91.31 970 ALA A N 1
ATOM 7737 C CA . ALA A 1 970 ? -2.226 1.574 -5.404 1.00 91.31 970 ALA A CA 1
ATOM 7738 C C . ALA A 1 970 ? -2.044 3.108 -5.470 1.00 91.31 970 ALA A C 1
ATOM 7740 O O . ALA A 1 970 ? -1.137 3.611 -6.125 1.00 91.31 970 ALA A O 1
ATOM 7741 N N . HIS A 1 971 ? -2.948 3.868 -4.844 1.00 86.62 971 HIS A N 1
ATOM 7742 C CA . HIS A 1 971 ? -2.846 5.334 -4.761 1.00 86.62 971 HIS A CA 1
ATOM 7743 C C . HIS A 1 971 ? -2.113 5.762 -3.480 1.00 86.62 971 HIS A C 1
ATOM 7745 O O . HIS A 1 971 ? -2.159 5.052 -2.474 1.00 86.62 971 HIS A O 1
ATOM 7751 N N . GLU A 1 972 ? -1.510 6.952 -3.458 1.00 82.94 972 GLU A N 1
ATOM 7752 C CA . GLU A 1 972 ? -0.852 7.491 -2.258 1.00 82.94 972 GLU A CA 1
ATOM 7753 C C . GLU A 1 972 ? -1.829 7.714 -1.074 1.00 82.94 972 GLU A C 1
ATOM 7755 O O . GLU A 1 972 ? -3.050 7.497 -1.142 1.00 82.94 972 GLU A O 1
ATOM 7760 N N . VAL A 1 973 ? -1.288 8.119 0.076 1.00 82.06 973 VAL A N 1
ATOM 7761 C CA . VAL A 1 973 ? -2.087 8.547 1.234 1.00 82.06 973 VAL A CA 1
ATOM 7762 C C . VAL A 1 973 ? -2.811 9.861 0.897 1.00 82.06 973 VAL A C 1
ATOM 7764 O O . VAL A 1 973 ? -2.293 10.701 0.172 1.00 82.06 973 VAL A O 1
ATOM 7767 N N . GLY A 1 974 ? -4.045 10.036 1.378 1.00 81.56 974 GLY A N 1
ATOM 7768 C CA . GLY A 1 974 ? -4.857 11.237 1.122 1.00 81.56 974 GLY A CA 1
ATOM 7769 C C . GLY A 1 974 ? -5.739 11.191 -0.136 1.00 81.56 974 GLY A C 1
ATOM 7770 O O . GLY A 1 974 ? -6.794 11.817 -0.141 1.00 81.56 974 GLY A O 1
ATOM 7771 N N . PHE A 1 975 ? -5.424 10.369 -1.145 1.00 85.81 975 PHE A N 1
ATOM 7772 C CA . PHE A 1 975 ? -6.212 10.251 -2.393 1.00 85.81 975 PHE A CA 1
ATOM 7773 C C . PHE A 1 975 ? -7.605 9.590 -2.233 1.00 85.81 975 PHE A C 1
ATOM 7775 O O . PHE A 1 975 ? -8.350 9.436 -3.202 1.00 85.81 975 PHE A O 1
ATOM 7782 N N . GLY A 1 976 ? -7.998 9.211 -1.012 1.00 88.56 976 GLY A N 1
ATOM 7783 C CA . GLY A 1 976 ? -9.336 8.687 -0.715 1.00 88.56 976 GLY A CA 1
ATOM 7784 C C . GLY A 1 976 ? -9.562 7.221 -1.098 1.00 88.56 976 GLY A C 1
ATOM 7785 O O . GLY A 1 976 ? -10.689 6.861 -1.428 1.00 88.56 976 GLY A O 1
ATOM 7786 N N . LYS A 1 977 ? -8.527 6.366 -1.016 1.00 93.94 977 LYS A N 1
ATOM 7787 C CA . LYS A 1 977 ? -8.623 4.908 -1.264 1.00 93.94 977 LYS A CA 1
ATOM 7788 C C . LYS A 1 977 ? -9.831 4.250 -0.581 1.00 93.94 977 LYS A C 1
ATOM 7790 O O . LYS A 1 977 ? -10.543 3.492 -1.226 1.00 93.94 977 LYS A O 1
ATOM 7795 N N . THR A 1 978 ? -10.090 4.584 0.685 1.00 95.38 978 THR A N 1
ATOM 7796 C CA . THR A 1 978 ? -11.237 4.105 1.478 1.00 95.38 978 THR A CA 1
ATOM 7797 C C . THR A 1 978 ? -12.576 4.381 0.787 1.00 95.38 978 THR A C 1
ATOM 7799 O O . THR A 1 978 ? -13.380 3.471 0.612 1.00 95.38 978 THR A O 1
ATOM 7802 N N . LEU A 1 979 ? -12.794 5.618 0.323 1.00 95.50 979 LEU A N 1
ATOM 7803 C CA . LEU A 1 979 ? -14.001 6.013 -0.409 1.00 95.50 979 LEU A CA 1
ATOM 7804 C C . LEU A 1 979 ? -14.108 5.264 -1.746 1.00 95.50 979 LEU A C 1
ATOM 7806 O O . LEU A 1 979 ? -15.175 4.751 -2.072 1.00 95.50 979 LEU A O 1
ATOM 7810 N N . SER A 1 980 ? -13.002 5.139 -2.488 1.00 95.69 980 SER A N 1
ATOM 7811 C CA . SER A 1 980 ? -12.968 4.350 -3.726 1.00 95.69 980 SER A CA 1
ATOM 7812 C C . SER A 1 980 ? -13.290 2.872 -3.493 1.00 95.69 980 SER A C 1
ATOM 7814 O O . SER A 1 980 ? -14.020 2.288 -4.287 1.00 95.69 980 SER A O 1
ATOM 7816 N N . GLY A 1 981 ? -12.788 2.262 -2.416 1.00 96.38 981 GLY A N 1
ATOM 7817 C CA . GLY A 1 981 ? -13.070 0.870 -2.057 1.00 96.38 981 GLY A CA 1
ATOM 7818 C C . GLY A 1 981 ? -14.534 0.646 -1.675 1.00 96.38 981 GLY A C 1
ATOM 7819 O O . GLY A 1 981 ? -15.164 -0.273 -2.196 1.00 96.38 981 GLY A O 1
ATOM 7820 N N . ILE A 1 982 ? -15.097 1.528 -0.840 1.00 97.00 982 ILE A N 1
ATOM 7821 C CA . ILE A 1 982 ? -16.518 1.508 -0.455 1.00 97.00 982 ILE A CA 1
ATOM 7822 C C . ILE A 1 982 ? -17.417 1.639 -1.688 1.00 97.00 982 ILE A C 1
ATOM 7824 O O . ILE A 1 982 ? -18.337 0.843 -1.854 1.00 97.00 982 ILE A O 1
ATOM 7828 N N . LEU A 1 983 ? -17.138 2.594 -2.581 1.00 95.50 983 LEU A N 1
ATOM 7829 C CA . LEU A 1 983 ? -17.949 2.797 -3.783 1.00 95.50 983 LEU A CA 1
ATOM 7830 C C . LEU A 1 983 ? -17.769 1.674 -4.815 1.00 95.50 983 LEU A C 1
ATOM 7832 O O . LEU A 1 983 ? -18.756 1.257 -5.404 1.00 95.50 983 LEU A O 1
ATOM 7836 N N . SER A 1 984 ? -16.566 1.113 -4.983 1.00 95.38 984 SER A N 1
ATOM 7837 C CA . SER A 1 984 ? -16.346 -0.050 -5.870 1.00 95.38 984 SER A CA 1
ATOM 7838 C C . SER A 1 984 ? -17.126 -1.284 -5.403 1.00 95.38 984 SER A C 1
ATOM 7840 O O . SER A 1 984 ? -17.713 -1.999 -6.209 1.00 95.38 984 SER A O 1
ATOM 7842 N N . MET A 1 985 ? -17.164 -1.514 -4.088 1.00 96.06 985 MET A N 1
ATOM 7843 C CA . MET A 1 985 ? -17.973 -2.561 -3.465 1.00 96.06 985 MET A CA 1
ATOM 7844 C C . MET A 1 985 ? -19.479 -2.279 -3.612 1.00 96.06 985 MET A C 1
ATOM 7846 O O . MET A 1 985 ? -20.241 -3.189 -3.925 1.00 96.06 985 MET A O 1
ATOM 7850 N N . HIS A 1 986 ? -19.914 -1.031 -3.418 1.00 95.38 986 HIS A N 1
ATOM 7851 C CA . HIS A 1 986 ? -21.323 -0.639 -3.548 1.00 95.38 986 HIS A CA 1
ATOM 7852 C C . HIS A 1 986 ? -21.831 -0.774 -4.992 1.00 95.38 986 HIS A C 1
ATOM 7854 O O . HIS A 1 986 ? -22.893 -1.344 -5.213 1.00 95.38 986 HIS A O 1
ATOM 7860 N N . GLU A 1 987 ? -21.038 -0.375 -5.991 1.00 92.94 987 GLU A N 1
ATOM 7861 C CA . GLU A 1 987 ? -21.321 -0.635 -7.413 1.00 92.94 987 GLU A CA 1
ATOM 7862 C C . GLU A 1 987 ? -21.399 -2.138 -7.731 1.00 92.94 987 GLU A C 1
ATOM 7864 O O . GLU A 1 987 ? -22.251 -2.562 -8.514 1.00 92.94 987 GLU A O 1
ATOM 7869 N N . ALA A 1 988 ? -20.549 -2.972 -7.117 1.00 92.62 988 ALA A N 1
ATOM 7870 C CA . ALA A 1 988 ? -20.626 -4.423 -7.284 1.00 92.62 988 ALA A CA 1
ATOM 7871 C C . ALA A 1 988 ? -21.943 -4.999 -6.729 1.00 92.62 988 ALA A C 1
ATOM 7873 O O . ALA A 1 988 ? -22.528 -5.875 -7.371 1.00 92.62 988 ALA A O 1
ATOM 7874 N N . VAL A 1 989 ? -22.437 -4.480 -5.597 1.00 93.12 989 VAL A N 1
ATOM 7875 C CA . VAL A 1 989 ? -23.714 -4.888 -4.980 1.00 93.12 989 VAL A CA 1
ATOM 7876 C C . VAL A 1 989 ? -24.930 -4.360 -5.747 1.00 93.12 989 VAL A C 1
ATOM 7878 O O . VAL A 1 989 ? -25.815 -5.141 -6.086 1.00 93.12 989 VAL A O 1
ATOM 7881 N N . GLU A 1 990 ? -24.973 -3.071 -6.093 1.00 90.12 990 GLU A N 1
ATOM 7882 C CA . GLU A 1 990 ? -26.087 -2.457 -6.842 1.00 90.12 990 GLU A CA 1
ATOM 7883 C C . GLU A 1 990 ? -26.245 -3.065 -8.250 1.00 90.12 990 GLU A C 1
ATOM 7885 O O . GLU A 1 990 ? -27.363 -3.203 -8.745 1.00 90.12 990 GLU A O 1
ATOM 7890 N N . ARG A 1 991 ? -25.146 -3.506 -8.884 1.00 86.81 991 ARG A N 1
ATOM 7891 C CA . ARG A 1 991 ? -25.177 -4.267 -10.150 1.00 86.81 991 ARG A CA 1
ATOM 7892 C C . ARG A 1 991 ? -25.393 -5.782 -9.969 1.00 86.81 991 ARG A C 1
ATOM 7894 O O . ARG A 1 991 ? -25.341 -6.510 -10.957 1.00 86.81 991 ARG A O 1
ATOM 7901 N N . GLY A 1 992 ? -25.586 -6.275 -8.743 1.00 88.56 992 GLY A N 1
ATOM 7902 C CA . GLY A 1 992 ? -25.842 -7.691 -8.444 1.00 88.56 992 GLY A CA 1
ATOM 7903 C C . GLY A 1 992 ? -24.668 -8.651 -8.684 1.00 88.56 992 GLY A C 1
ATOM 7904 O O . GLY A 1 992 ? -24.883 -9.858 -8.753 1.00 88.56 992 GLY A O 1
ATOM 7905 N N . ASN A 1 993 ? -23.439 -8.139 -8.820 1.00 89.62 993 ASN A N 1
ATOM 7906 C CA . ASN A 1 993 ? -22.224 -8.954 -8.978 1.00 89.62 993 ASN A CA 1
ATOM 7907 C C . ASN A 1 993 ? -21.682 -9.461 -7.635 1.00 89.62 993 ASN A C 1
ATOM 7909 O O . ASN A 1 993 ? -20.957 -10.449 -7.612 1.00 89.62 993 ASN A O 1
ATOM 7913 N N . ALA A 1 994 ? -22.033 -8.784 -6.542 1.00 94.06 994 ALA A N 1
ATOM 7914 C CA . ALA A 1 994 ? -21.785 -9.193 -5.166 1.00 94.06 994 ALA A CA 1
ATOM 7915 C C . ALA A 1 994 ? -23.085 -9.082 -4.356 1.00 94.06 994 ALA A C 1
ATOM 7917 O O . ALA A 1 994 ? -23.967 -8.288 -4.684 1.00 94.06 994 ALA A O 1
ATOM 7918 N N . LYS A 1 995 ? -23.206 -9.861 -3.284 1.00 95.38 995 LYS A N 1
ATOM 7919 C CA . LYS A 1 995 ? -24.389 -9.905 -2.411 1.00 95.38 995 LYS A CA 1
ATOM 7920 C C . LYS A 1 995 ? -24.030 -9.769 -0.942 1.00 95.38 995 LYS A C 1
ATOM 7922 O O . LYS A 1 995 ? -24.832 -9.240 -0.179 1.00 95.38 995 LYS A O 1
ATOM 7927 N N . ARG A 1 996 ? -2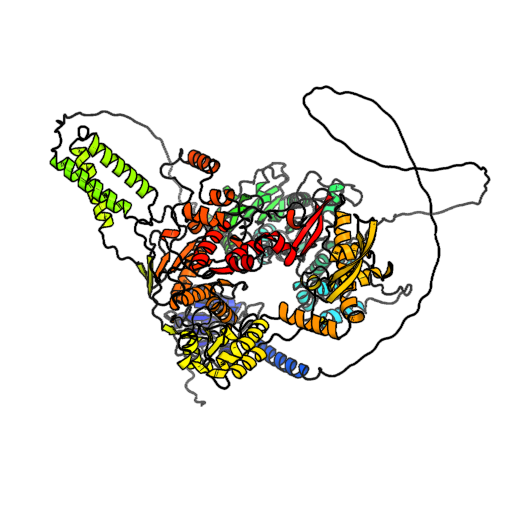2.864 -10.270 -0.535 1.00 96.81 996 ARG A N 1
ATOM 7928 C CA . ARG A 1 996 ? -22.412 -10.352 0.859 1.00 96.81 996 ARG A CA 1
ATOM 7929 C C . ARG A 1 996 ? -20.940 -9.938 0.939 1.00 96.81 996 ARG A C 1
ATOM 7931 O O . ARG A 1 996 ? -20.077 -10.782 1.199 1.00 96.81 996 ARG A O 1
ATOM 7938 N N . PRO A 1 997 ? -20.625 -8.658 0.675 1.00 97.62 997 PRO A N 1
ATOM 7939 C CA . PRO A 1 997 ? -19.252 -8.186 0.688 1.00 97.62 997 PRO A CA 1
ATOM 7940 C C . PRO A 1 997 ? -18.665 -8.179 2.102 1.00 97.62 997 PRO A C 1
ATOM 7942 O O . PRO A 1 997 ? -19.298 -7.737 3.065 1.00 97.62 997 PRO A O 1
ATOM 7945 N N . LEU A 1 998 ? -17.413 -8.620 2.195 1.00 98.31 998 LEU A N 1
ATOM 7946 C CA . LEU A 1 998 ? -16.566 -8.500 3.372 1.00 98.31 998 LEU A CA 1
ATOM 7947 C C . LEU A 1 998 ? -15.549 -7.372 3.183 1.00 98.31 998 LEU A C 1
ATOM 7949 O O . LEU A 1 998 ? -14.869 -7.296 2.160 1.00 98.31 998 LEU A O 1
ATOM 7953 N N . ILE A 1 999 ? -15.396 -6.540 4.207 1.00 98.56 999 ILE A N 1
ATOM 7954 C CA . ILE A 1 999 ? -14.339 -5.541 4.335 1.00 98.56 999 ILE A CA 1
ATOM 7955 C C . ILE A 1 999 ? -13.379 -5.995 5.441 1.00 98.56 999 ILE A C 1
ATOM 7957 O O . ILE A 1 999 ? -13.803 -6.246 6.572 1.00 98.56 999 ILE A O 1
ATOM 7961 N N . VAL A 1 1000 ? -12.088 -6.084 5.126 1.00 98.31 1000 VAL A N 1
ATOM 7962 C CA . VAL A 1 1000 ? -11.025 -6.489 6.058 1.00 98.31 1000 VAL A CA 1
ATOM 7963 C C . VAL A 1 1000 ? -10.102 -5.302 6.319 1.00 98.31 1000 VAL A C 1
ATOM 7965 O O . VAL A 1 1000 ? -9.537 -4.743 5.380 1.00 98.31 1000 VAL A O 1
ATOM 7968 N N . VAL A 1 1001 ? -9.958 -4.910 7.589 1.00 97.75 1001 VAL A N 1
ATOM 7969 C CA . VAL A 1 1001 ? -9.219 -3.700 8.004 1.00 97.75 1001 VAL A CA 1
ATOM 7970 C C . VAL A 1 1001 ? -8.184 -3.972 9.108 1.00 97.75 1001 VAL A C 1
ATOM 7972 O O . VAL A 1 1001 ? -8.337 -4.931 9.864 1.00 97.75 1001 VAL A O 1
ATOM 7975 N N . PRO A 1 1002 ? -7.150 -3.127 9.293 1.00 95.12 1002 PRO A N 1
ATOM 7976 C CA . PRO A 1 1002 ? -6.080 -3.407 10.255 1.00 95.12 1002 PRO A CA 1
ATOM 7977 C C . PRO A 1 1002 ? -6.506 -3.545 11.727 1.00 95.12 1002 PRO A C 1
ATOM 7979 O O . PRO A 1 1002 ? -5.915 -4.338 12.454 1.00 95.12 1002 PRO A O 1
ATOM 7982 N N . ASN A 1 1003 ? -7.472 -2.748 12.203 1.00 94.06 1003 ASN A N 1
ATOM 7983 C CA . ASN A 1 1003 ? -7.888 -2.692 13.615 1.00 94.06 1003 ASN A CA 1
ATOM 7984 C C . ASN A 1 1003 ? -9.216 -1.925 13.806 1.00 94.06 1003 ASN A C 1
ATOM 7986 O O . ASN A 1 1003 ? -9.685 -1.254 12.887 1.00 94.06 1003 ASN A O 1
ATOM 7990 N N . GLU A 1 1004 ? -9.773 -1.968 15.023 1.00 89.81 1004 GLU A N 1
ATOM 7991 C CA . GLU A 1 1004 ? -11.054 -1.339 15.408 1.00 89.81 1004 GLU A CA 1
ATOM 7992 C C . GLU A 1 1004 ? -11.110 0.193 15.173 1.00 89.81 1004 GLU A C 1
ATOM 7994 O O . GLU A 1 1004 ? -12.178 0.744 14.904 1.00 89.81 1004 GLU A O 1
ATOM 7999 N N . SER A 1 1005 ? -9.976 0.910 15.219 1.00 91.62 1005 SER A N 1
ATOM 8000 C CA . SER A 1 1005 ? -9.947 2.361 14.942 1.00 91.62 1005 SER A CA 1
ATOM 8001 C C . SER A 1 1005 ? -10.132 2.656 13.451 1.00 91.62 1005 SER A C 1
ATOM 8003 O O . SER A 1 1005 ? -10.900 3.546 13.078 1.00 91.62 1005 SER A O 1
ATOM 8005 N N . ILE A 1 1006 ? -9.491 1.865 12.584 1.00 94.94 1006 ILE A N 1
ATOM 8006 C CA . ILE A 1 1006 ? -9.717 1.935 11.134 1.00 94.94 1006 ILE A CA 1
ATOM 8007 C C . ILE A 1 1006 ? -11.128 1.434 10.794 1.00 94.94 1006 ILE A C 1
ATOM 8009 O O . ILE A 1 1006 ? -11.821 2.072 10.004 1.00 94.94 1006 ILE A O 1
ATOM 8013 N N . LEU A 1 1007 ? -11.610 0.375 11.457 1.00 95.38 1007 LEU A N 1
ATOM 8014 C CA . LEU A 1 1007 ? -12.986 -0.117 11.319 1.00 95.38 1007 LEU A CA 1
ATOM 8015 C C . LEU A 1 1007 ? -14.010 0.997 11.559 1.00 95.38 1007 LEU A C 1
ATOM 8017 O O . LEU A 1 1007 ? -14.898 1.194 10.730 1.00 95.38 1007 LEU A O 1
ATOM 8021 N N . LYS A 1 1008 ? -13.863 1.777 12.639 1.00 94.50 1008 LYS A N 1
ATOM 8022 C CA . LYS A 1 1008 ? -14.758 2.910 12.921 1.00 94.50 1008 LYS A CA 1
ATOM 8023 C C . LYS A 1 1008 ? -14.747 3.950 11.795 1.00 94.50 1008 LYS A C 1
ATOM 8025 O O . LYS A 1 1008 ? -15.815 4.395 11.389 1.00 94.50 1008 LYS A O 1
ATOM 8030 N N . GLN A 1 1009 ? -13.579 4.287 11.242 1.00 94.88 1009 GLN A N 1
ATOM 8031 C CA . GLN A 1 1009 ? -13.463 5.235 10.121 1.00 94.88 1009 GLN A CA 1
ATOM 8032 C C . GLN A 1 1009 ? -14.129 4.715 8.836 1.00 94.88 1009 GLN A C 1
ATOM 8034 O O . GLN A 1 1009 ? -14.737 5.493 8.095 1.00 94.88 1009 GLN A O 1
ATOM 8039 N N . TRP A 1 1010 ? -14.055 3.407 8.576 1.00 97.44 1010 TRP A N 1
ATOM 8040 C CA . TRP A 1 1010 ? -14.774 2.766 7.474 1.00 97.44 1010 TRP A CA 1
ATOM 8041 C C . TRP A 1 1010 ? -16.293 2.798 7.694 1.00 97.44 1010 TRP A C 1
ATOM 8043 O O . TRP A 1 1010 ? -17.013 3.217 6.791 1.00 97.44 1010 TRP A O 1
ATOM 8053 N N . VAL A 1 1011 ? -16.786 2.456 8.893 1.00 96.94 1011 VAL A N 1
ATOM 8054 C CA . VAL A 1 1011 ? -18.220 2.545 9.243 1.00 96.94 1011 VAL A CA 1
ATOM 8055 C C . VAL A 1 1011 ? -18.736 3.986 9.132 1.00 96.94 1011 VAL A C 1
ATOM 8057 O O . VAL A 1 1011 ? -19.784 4.212 8.535 1.00 96.94 1011 VAL A O 1
ATOM 8060 N N . GLU A 1 1012 ? -17.991 4.978 9.628 1.00 95.75 1012 GLU A N 1
ATOM 8061 C CA . GLU A 1 1012 ? -18.315 6.405 9.467 1.00 95.75 1012 GLU A CA 1
ATOM 8062 C C . GLU A 1 1012 ? -18.380 6.826 7.995 1.00 95.75 1012 GLU A C 1
ATOM 8064 O O . GLU A 1 1012 ? -19.264 7.584 7.599 1.00 95.75 1012 GLU A O 1
ATOM 8069 N N . THR A 1 1013 ? -17.468 6.317 7.164 1.00 96.56 1013 THR A N 1
ATOM 8070 C CA . THR A 1 1013 ? -17.447 6.627 5.729 1.00 96.56 1013 THR A CA 1
ATOM 8071 C C . THR A 1 1013 ? -18.602 5.942 4.990 1.00 96.56 1013 THR A C 1
ATOM 8073 O O . THR A 1 1013 ? -19.181 6.553 4.094 1.00 96.56 1013 THR A O 1
ATOM 8076 N N . ILE A 1 1014 ? -19.002 4.730 5.391 1.00 96.88 1014 ILE A N 1
ATOM 8077 C CA . ILE A 1 1014 ? -20.182 4.027 4.861 1.00 96.88 1014 ILE A CA 1
ATOM 8078 C C . ILE A 1 1014 ? -21.475 4.746 5.268 1.00 96.88 1014 ILE A C 1
ATOM 8080 O O . ILE A 1 1014 ? -22.279 5.057 4.396 1.00 96.88 1014 ILE A O 1
ATOM 8084 N N . PHE A 1 1015 ? -21.640 5.101 6.548 1.00 95.75 1015 PHE A N 1
ATOM 8085 C CA . PHE A 1 1015 ? -22.765 5.909 7.047 1.00 95.75 1015 PHE A CA 1
ATOM 8086 C C . PHE A 1 1015 ? -22.917 7.229 6.275 1.00 95.75 1015 PHE A C 1
ATOM 8088 O O . PHE A 1 1015 ? -24.021 7.624 5.900 1.00 95.75 1015 PHE A O 1
ATOM 8095 N N . GLU A 1 1016 ? -21.803 7.914 6.006 1.00 94.31 1016 GLU A N 1
ATOM 8096 C CA . GLU A 1 1016 ? -21.817 9.161 5.246 1.00 94.31 1016 GLU A CA 1
ATOM 8097 C C . GLU A 1 1016 ? -22.201 8.968 3.769 1.00 94.31 1016 GLU A C 1
ATOM 8099 O O . GLU A 1 1016 ? -22.763 9.894 3.192 1.00 94.31 1016 GLU A O 1
ATOM 8104 N N . THR A 1 1017 ? -21.954 7.804 3.153 1.00 94.25 1017 THR A N 1
ATOM 8105 C CA . THR A 1 1017 ? -22.046 7.613 1.686 1.00 94.25 1017 THR A CA 1
ATOM 8106 C C . THR A 1 1017 ? -23.202 6.735 1.212 1.00 94.25 1017 THR A C 1
ATOM 8108 O O . THR A 1 1017 ? -23.885 7.125 0.267 1.00 94.25 1017 THR A O 1
ATOM 8111 N N . ILE A 1 1018 ? -23.437 5.581 1.842 1.00 95.31 1018 ILE A N 1
ATOM 8112 C CA . ILE A 1 1018 ? -24.388 4.561 1.379 1.00 95.31 1018 ILE A CA 1
ATOM 8113 C C . ILE A 1 1018 ? -25.755 4.763 2.063 1.00 95.31 1018 ILE A C 1
ATOM 8115 O O . ILE A 1 1018 ? -25.842 4.662 3.292 1.00 95.31 1018 ILE A O 1
ATOM 8119 N N . PRO A 1 1019 ? -26.843 5.018 1.311 1.00 93.75 1019 PRO A N 1
ATOM 8120 C CA . PRO A 1 1019 ? -28.173 5.193 1.884 1.00 93.75 1019 PRO A CA 1
ATOM 8121 C C . PRO A 1 1019 ? -28.716 3.912 2.517 1.00 93.75 1019 PRO A C 1
ATOM 8123 O O . PRO A 1 1019 ? -28.640 2.836 1.930 1.00 93.75 1019 PRO A O 1
ATOM 8126 N N . ASN A 1 1020 ? -29.328 4.040 3.698 1.00 91.44 1020 ASN A N 1
ATOM 8127 C CA . ASN A 1 1020 ? -29.972 2.942 4.436 1.00 91.44 1020 ASN A CA 1
ATOM 8128 C C . ASN A 1 1020 ? -29.057 1.730 4.733 1.00 91.44 1020 ASN A C 1
ATOM 8130 O O . ASN A 1 1020 ? -29.558 0.614 4.901 1.00 91.44 1020 ASN A O 1
ATOM 8134 N N . ALA A 1 1021 ? -27.735 1.937 4.790 1.00 94.19 1021 ALA A N 1
ATOM 8135 C CA . ALA A 1 1021 ? -26.739 0.872 4.872 1.00 94.19 1021 ALA A CA 1
ATOM 8136 C C . ALA A 1 1021 ? -26.996 -0.106 6.033 1.00 94.19 1021 ALA A C 1
ATOM 8138 O O . ALA A 1 1021 ? -27.067 0.286 7.203 1.00 94.19 1021 ALA A O 1
ATOM 8139 N N . LYS A 1 1022 ? -27.081 -1.399 5.706 1.00 95.81 1022 LYS A N 1
ATOM 8140 C CA . LYS A 1 1022 ? -27.082 -2.500 6.674 1.00 95.81 1022 LYS A CA 1
ATOM 8141 C C . LYS A 1 1022 ? -25.656 -2.993 6.870 1.00 95.81 1022 LYS A C 1
ATOM 8143 O O . LYS A 1 1022 ? -24.991 -3.332 5.891 1.00 95.81 1022 LYS A O 1
ATOM 8148 N N . MET A 1 1023 ? -25.198 -3.045 8.117 1.00 95.44 1023 MET A N 1
ATOM 8149 C CA . MET A 1 1023 ? -23.826 -3.426 8.441 1.00 95.44 1023 MET A CA 1
ATOM 8150 C C . MET A 1 1023 ? -23.743 -4.528 9.492 1.00 95.44 1023 MET A C 1
ATOM 8152 O O . MET A 1 1023 ? -24.360 -4.436 10.554 1.00 95.44 1023 MET A O 1
ATOM 8156 N N . ASN A 1 1024 ? -22.898 -5.515 9.204 1.00 94.94 1024 ASN A N 1
ATOM 8157 C CA . ASN A 1 1024 ? -22.494 -6.581 10.109 1.00 94.94 1024 ASN A CA 1
ATOM 8158 C C . ASN A 1 1024 ? -21.089 -6.247 10.639 1.00 94.94 1024 ASN A C 1
ATOM 8160 O O . ASN A 1 1024 ? -20.090 -6.401 9.937 1.00 94.94 1024 ASN A O 1
ATOM 8164 N N . VAL A 1 1025 ? -21.012 -5.724 11.861 1.00 93.75 1025 VAL A N 1
ATOM 8165 C CA . VAL A 1 1025 ? -19.773 -5.277 12.510 1.00 93.75 1025 VAL A CA 1
ATOM 8166 C C . VAL A 1 1025 ? -19.258 -6.395 13.413 1.00 93.75 1025 VAL A C 1
ATOM 8168 O O . VAL A 1 1025 ? -19.797 -6.625 14.493 1.00 93.75 1025 VAL A O 1
ATOM 8171 N N . LEU A 1 1026 ? -18.226 -7.107 12.955 1.00 89.56 1026 LEU A N 1
ATOM 8172 C CA . LEU A 1 1026 ? -17.690 -8.293 13.639 1.00 89.56 1026 LEU A CA 1
ATOM 8173 C C . LEU A 1 1026 ? -16.410 -8.006 14.447 1.00 89.56 1026 LEU A C 1
ATOM 8175 O O . LEU A 1 1026 ? -16.016 -8.819 15.284 1.00 89.56 1026 LEU A O 1
ATOM 8179 N N . GLY A 1 1027 ? -15.764 -6.857 14.211 1.00 84.94 1027 GLY A N 1
ATOM 8180 C CA . GLY A 1 1027 ? -14.604 -6.395 14.980 1.00 84.94 1027 GLY A CA 1
ATOM 8181 C C . GLY A 1 1027 ? -13.452 -7.403 15.004 1.00 84.94 1027 GLY A C 1
ATOM 8182 O O . GLY A 1 1027 ? -13.130 -8.021 13.985 1.00 84.94 1027 GLY A O 1
ATOM 8183 N N . ASN A 1 1028 ? -12.851 -7.594 16.180 1.00 84.25 1028 ASN A N 1
ATOM 8184 C CA . ASN A 1 1028 ? -11.832 -8.627 16.426 1.00 84.25 1028 ASN A CA 1
ATOM 8185 C C . ASN A 1 1028 ? -12.380 -10.070 16.572 1.00 84.25 1028 ASN A C 1
ATOM 8187 O O . ASN A 1 1028 ? -11.582 -10.981 16.773 1.00 84.25 1028 ASN A O 1
ATOM 8191 N N . LEU A 1 1029 ? -13.700 -10.291 16.457 1.00 75.94 1029 LEU A N 1
ATOM 8192 C CA . LEU A 1 1029 ? -14.366 -11.595 16.264 1.00 75.94 1029 LEU A CA 1
ATOM 8193 C C . LEU A 1 1029 ? -13.828 -12.734 17.171 1.00 75.94 1029 LEU A C 1
ATOM 8195 O O . LEU A 1 1029 ? -12.994 -13.549 16.771 1.00 75.94 1029 LEU A O 1
ATOM 8199 N N . GLY A 1 1030 ? -14.315 -12.796 18.414 1.00 66.75 1030 GLY A N 1
ATOM 8200 C CA . GLY A 1 1030 ? -13.805 -13.686 19.466 1.00 66.75 1030 GLY A CA 1
ATOM 8201 C C . GLY A 1 1030 ? -14.757 -13.802 20.663 1.00 66.75 1030 GLY A C 1
ATOM 8202 O O . GLY A 1 1030 ? -15.968 -13.785 20.485 1.00 66.75 1030 GLY A O 1
ATOM 8203 N N . LYS A 1 1031 ? -14.226 -13.898 21.893 1.00 54.34 1031 LYS A N 1
ATOM 8204 C CA . LYS A 1 1031 ? -15.019 -14.153 23.123 1.00 54.34 1031 LYS A CA 1
ATOM 8205 C C . LYS A 1 1031 ? -16.112 -13.116 23.419 1.00 54.34 1031 LYS A C 1
ATOM 8207 O O . LYS A 1 1031 ? -17.125 -13.472 24.006 1.00 54.34 1031 LYS A O 1
ATOM 8212 N N . ASP A 1 1032 ? -15.924 -11.873 22.979 1.00 53.91 1032 ASP A N 1
ATOM 8213 C CA . ASP A 1 1032 ? -16.887 -10.772 23.139 1.00 53.91 1032 ASP A CA 1
ATOM 8214 C C . ASP A 1 1032 ? -18.050 -10.822 22.112 1.00 53.91 1032 ASP A C 1
ATOM 8216 O O . ASP A 1 1032 ? -18.925 -9.954 22.137 1.00 53.91 1032 ASP A O 1
ATOM 8220 N N . TYR A 1 1033 ? -18.056 -11.796 21.188 1.00 65.25 1033 TYR A N 1
ATOM 8221 C CA . TYR A 1 1033 ? -18.956 -11.857 20.030 1.00 65.25 1033 TYR A CA 1
ATOM 8222 C C . TYR A 1 1033 ? -19.560 -13.265 19.835 1.00 65.25 1033 TYR A C 1
ATOM 8224 O O . TYR A 1 1033 ? -18.942 -14.147 19.232 1.00 65.25 1033 TYR A O 1
ATOM 8232 N N . ASP A 1 1034 ? -20.795 -13.471 20.305 1.00 69.25 1034 ASP A N 1
ATOM 8233 C CA . ASP A 1 1034 ? -21.560 -14.697 20.036 1.00 69.25 1034 ASP A CA 1
ATOM 8234 C C . ASP A 1 1034 ? -22.263 -14.633 18.671 1.00 69.25 1034 ASP A C 1
ATOM 8236 O O . ASP A 1 1034 ? -23.188 -13.844 18.476 1.00 69.25 1034 ASP A O 1
ATOM 8240 N N . LEU A 1 1035 ? -21.847 -15.490 17.734 1.00 75.00 1035 LEU A N 1
ATOM 8241 C CA . LEU A 1 1035 ? -22.471 -15.605 16.414 1.00 75.00 1035 LEU A CA 1
ATOM 8242 C C . LEU A 1 1035 ? -23.624 -16.628 16.362 1.00 75.00 1035 LEU A C 1
ATOM 8244 O O . LEU A 1 1035 ? -24.189 -16.820 15.289 1.00 75.00 1035 LEU A O 1
ATOM 8248 N N . SER A 1 1036 ? -24.028 -17.260 17.475 1.00 69.19 1036 SER A N 1
ATOM 8249 C CA . SER A 1 1036 ? -25.053 -18.327 17.487 1.00 69.19 1036 SER A CA 1
ATOM 8250 C C . SER A 1 1036 ? -26.377 -17.957 16.794 1.00 69.19 1036 SER A C 1
ATOM 8252 O O . SER A 1 1036 ? -27.046 -18.813 16.214 1.00 69.19 1036 SER A O 1
ATOM 8254 N N . LYS A 1 1037 ? -26.743 -16.670 16.829 1.00 70.31 1037 LYS A N 1
ATOM 8255 C CA . LYS A 1 1037 ? -27.951 -16.088 16.211 1.00 70.31 1037 LYS A CA 1
ATOM 8256 C C . LYS A 1 1037 ? -27.629 -15.127 15.060 1.00 70.31 1037 LYS A C 1
ATOM 8258 O O . LYS A 1 1037 ? -28.497 -14.375 14.621 1.00 70.31 1037 LYS A O 1
ATOM 8263 N N . PHE A 1 1038 ? -26.383 -15.120 14.590 1.00 82.56 1038 PHE A N 1
ATOM 8264 C CA . PHE A 1 1038 ? -25.969 -14.353 13.424 1.00 82.56 1038 PHE A CA 1
ATOM 8265 C C . PHE A 1 1038 ? -26.401 -15.065 12.137 1.00 82.56 1038 PHE A C 1
ATOM 8267 O O . PHE A 1 1038 ? -26.331 -16.287 12.018 1.00 82.56 1038 PHE A O 1
ATOM 8274 N N . ASP A 1 1039 ? -26.817 -14.280 11.151 1.00 83.56 1039 ASP A N 1
ATOM 8275 C CA . ASP A 1 1039 ? -27.043 -14.717 9.779 1.00 83.56 1039 ASP A CA 1
ATOM 8276 C C . ASP A 1 1039 ? -26.619 -13.582 8.846 1.00 83.56 1039 ASP A C 1
ATOM 8278 O O . ASP A 1 1039 ? -26.863 -12.418 9.158 1.00 83.56 1039 ASP A O 1
ATOM 8282 N N . ASN A 1 1040 ? -25.976 -13.900 7.725 1.00 90.69 1040 ASN A N 1
ATOM 8283 C CA . ASN A 1 1040 ? -25.423 -12.911 6.801 1.00 90.69 1040 ASN A CA 1
ATOM 8284 C C . ASN A 1 1040 ? -26.271 -12.883 5.528 1.00 90.69 1040 ASN A C 1
ATOM 8286 O O . ASN A 1 1040 ? -26.296 -13.866 4.782 1.00 90.69 1040 ASN A O 1
ATOM 8290 N N . LYS A 1 1041 ? -26.993 -11.783 5.304 1.00 91.06 1041 LYS A N 1
ATOM 8291 C CA . LYS A 1 1041 ? -28.047 -11.690 4.283 1.00 91.06 1041 LYS A CA 1
ATOM 8292 C C . LYS A 1 1041 ? -27.597 -10.890 3.066 1.00 91.06 1041 LYS A C 1
ATOM 8294 O O . LYS A 1 1041 ? -26.743 -10.014 3.155 1.00 91.06 1041 LYS A O 1
ATOM 8299 N N . ASP A 1 1042 ? -28.206 -11.186 1.920 1.00 94.88 1042 ASP A N 1
ATOM 8300 C CA . ASP A 1 1042 ? -27.967 -10.460 0.671 1.00 94.88 1042 ASP A CA 1
ATOM 8301 C C . ASP A 1 1042 ? -28.262 -8.954 0.874 1.00 94.88 1042 ASP A C 1
ATOM 8303 O O . ASP A 1 1042 ? -29.335 -8.575 1.351 1.00 94.88 1042 ASP A O 1
ATOM 8307 N N . GLY A 1 1043 ? -27.291 -8.103 0.535 1.00 91.69 1043 GLY A N 1
ATOM 8308 C CA . GLY A 1 1043 ? -27.314 -6.653 0.751 1.00 91.69 1043 GLY A CA 1
ATOM 8309 C C . GLY A 1 1043 ? -26.719 -6.172 2.085 1.00 91.69 1043 GLY A C 1
ATOM 8310 O O . GLY A 1 1043 ? -26.792 -4.978 2.371 1.00 91.69 1043 GLY A O 1
ATOM 8311 N N . GLU A 1 1044 ? -26.143 -7.050 2.914 1.00 95.44 1044 GLU A N 1
ATOM 8312 C CA . GLU A 1 1044 ? -25.459 -6.658 4.157 1.00 95.44 1044 GLU A CA 1
ATOM 8313 C C . GLU A 1 1044 ? -23.945 -6.503 3.961 1.00 95.44 1044 GLU A C 1
ATOM 8315 O O . GLU A 1 1044 ? -23.261 -7.406 3.479 1.00 95.44 1044 GLU A O 1
ATOM 8320 N N . ILE A 1 1045 ? -23.402 -5.358 4.385 1.00 97.62 1045 ILE A N 1
ATOM 8321 C CA . ILE A 1 1045 ? -21.964 -5.073 4.323 1.00 97.62 1045 ILE A CA 1
ATOM 8322 C C . ILE A 1 1045 ? -21.308 -5.580 5.606 1.00 97.62 1045 ILE A C 1
ATOM 8324 O O . ILE A 1 1045 ? -21.585 -5.066 6.691 1.00 97.62 1045 ILE A O 1
ATOM 8328 N N . THR A 1 1046 ? -20.418 -6.564 5.504 1.00 97.38 1046 THR A N 1
ATOM 8329 C CA . THR A 1 1046 ? -19.708 -7.103 6.673 1.00 97.38 1046 THR A CA 1
ATOM 8330 C C . THR A 1 1046 ? -18.338 -6.453 6.827 1.00 97.38 1046 THR A C 1
ATOM 8332 O O . THR A 1 1046 ? -17.629 -6.276 5.841 1.00 97.38 1046 THR A O 1
ATOM 8335 N N . ILE A 1 1047 ? -17.936 -6.109 8.054 1.00 97.38 1047 ILE A N 1
ATOM 8336 C CA . ILE A 1 1047 ? -16.607 -5.560 8.352 1.00 97.38 1047 ILE A CA 1
ATOM 8337 C C . ILE A 1 1047 ? -15.960 -6.247 9.562 1.00 97.38 1047 ILE A C 1
ATOM 8339 O O . ILE A 1 1047 ? -16.589 -6.441 10.605 1.00 97.38 1047 ILE A O 1
ATOM 8343 N N . VAL A 1 1048 ? -14.687 -6.616 9.406 1.00 95.44 1048 VAL A N 1
ATOM 8344 C CA . VAL A 1 1048 ? -13.890 -7.378 10.377 1.00 95.44 1048 VAL A CA 1
ATOM 8345 C C . VAL A 1 1048 ? -12.450 -6.857 10.411 1.00 95.44 1048 VAL A C 1
ATOM 8347 O O . VAL A 1 1048 ? -11.946 -6.336 9.413 1.00 95.44 1048 VAL A O 1
ATOM 8350 N N . THR A 1 1049 ? -11.761 -6.989 11.545 1.00 95.50 1049 THR A N 1
ATOM 8351 C CA . THR A 1 1049 ? -10.333 -6.644 11.628 1.00 95.50 1049 THR A CA 1
ATOM 8352 C C . THR A 1 1049 ? -9.434 -7.805 11.189 1.00 95.50 1049 THR A C 1
ATOM 8354 O O . THR A 1 1049 ? -9.886 -8.945 11.098 1.00 95.50 1049 THR A O 1
ATOM 8357 N N . TYR A 1 1050 ? -8.137 -7.557 10.972 1.00 94.06 1050 TYR A N 1
ATOM 8358 C CA . TYR A 1 1050 ? -7.143 -8.612 10.717 1.00 94.06 1050 TYR A CA 1
ATOM 8359 C C . TYR A 1 1050 ? -7.126 -9.707 11.801 1.00 94.06 1050 TYR A C 1
ATOM 8361 O O . TYR A 1 1050 ? -6.817 -10.859 11.496 1.00 94.06 1050 TYR A O 1
ATOM 8369 N N . GLU A 1 1051 ? -7.427 -9.377 13.064 1.00 88.75 1051 GLU A N 1
ATOM 8370 C CA . GLU A 1 1051 ? -7.519 -10.379 14.134 1.00 88.75 1051 GLU A CA 1
ATOM 8371 C C . GLU A 1 1051 ? -8.757 -11.258 13.931 1.00 88.75 1051 GLU A C 1
ATOM 8373 O O . GLU A 1 1051 ? -8.630 -12.479 13.843 1.00 88.75 1051 GLU A O 1
ATOM 8378 N N . GLY A 1 1052 ? -9.928 -10.641 13.745 1.00 88.31 1052 GLY A N 1
ATOM 8379 C CA . GLY A 1 1052 ? -11.173 -11.379 13.550 1.00 88.31 1052 GLY A CA 1
ATOM 8380 C C . GLY A 1 1052 ? -11.195 -12.208 12.263 1.00 88.31 1052 GLY A C 1
ATOM 8381 O O . GLY A 1 1052 ? -11.663 -13.344 12.266 1.00 88.31 1052 GLY A O 1
ATOM 8382 N N . PHE A 1 1053 ? -10.598 -11.693 11.186 1.00 92.50 1053 PHE A N 1
ATOM 8383 C CA . PHE A 1 1053 ? -10.414 -12.404 9.920 1.00 92.50 1053 PHE A CA 1
ATOM 8384 C C . PHE A 1 1053 ? -9.604 -13.698 10.094 1.00 92.50 1053 PHE A C 1
ATOM 8386 O O . PHE A 1 1053 ? -9.933 -14.716 9.496 1.00 92.50 1053 PHE A O 1
ATOM 8393 N N . ASN A 1 1054 ? -8.589 -13.701 10.968 1.00 88.19 1054 ASN A N 1
ATOM 8394 C CA . ASN A 1 1054 ? -7.772 -14.887 11.251 1.00 88.19 1054 ASN A CA 1
ATOM 8395 C C . ASN A 1 1054 ? -8.457 -15.950 12.133 1.00 88.19 1054 ASN A C 1
ATOM 8397 O O . ASN A 1 1054 ? -7.917 -17.058 12.269 1.00 88.19 1054 ASN A O 1
ATOM 8401 N N . ASN A 1 1055 ? -9.612 -15.622 12.718 1.00 83.50 1055 ASN A N 1
ATOM 8402 C CA . ASN A 1 1055 ? -10.439 -16.532 13.515 1.00 83.50 1055 ASN A CA 1
ATOM 8403 C C . ASN A 1 1055 ? -11.517 -17.242 12.669 1.00 83.50 1055 ASN A C 1
ATOM 8405 O O . ASN A 1 1055 ? -12.084 -18.243 13.119 1.00 83.50 1055 ASN A O 1
ATOM 8409 N N . ILE A 1 1056 ? -11.748 -16.770 11.438 1.00 85.12 1056 ILE A N 1
ATOM 8410 C CA . ILE A 1 1056 ? -12.476 -17.484 10.381 1.00 85.12 1056 ILE A CA 1
ATOM 8411 C C . ILE A 1 1056 ? -11.480 -18.396 9.640 1.00 85.12 1056 ILE A C 1
ATOM 8413 O O . ILE A 1 1056 ? -10.309 -18.048 9.477 1.00 85.12 1056 ILE A O 1
ATOM 8417 N N . GLY A 1 1057 ? -11.924 -19.571 9.194 1.00 79.88 1057 GLY A N 1
ATOM 8418 C CA . GLY A 1 1057 ? -11.141 -20.461 8.330 1.00 79.88 1057 GLY A CA 1
ATOM 8419 C C . GLY A 1 1057 ? -12.038 -21.389 7.515 1.00 79.88 1057 GLY A C 1
ATOM 8420 O O . GLY A 1 1057 ? -13.231 -21.479 7.774 1.00 79.88 1057 GLY A O 1
ATOM 8421 N N . PHE A 1 1058 ? -11.478 -22.101 6.546 1.00 81.94 1058 PHE A N 1
ATOM 8422 C CA . PHE A 1 1058 ? -12.233 -22.976 5.638 1.00 81.94 1058 PHE A CA 1
ATOM 8423 C C . PHE A 1 1058 ? -12.405 -24.377 6.226 1.00 81.94 1058 PHE A C 1
ATOM 8425 O O . PHE A 1 1058 ? -11.555 -24.810 7.015 1.00 81.94 1058 PHE A O 1
ATOM 8432 N N . SER A 1 1059 ? -13.461 -25.115 5.868 1.00 79.38 1059 SER A N 1
ATOM 8433 C CA . SER A 1 1059 ? -13.511 -26.549 6.195 1.00 79.38 1059 SER A CA 1
ATOM 8434 C C . SER A 1 1059 ? -12.329 -27.306 5.582 1.00 79.38 1059 SER A C 1
ATOM 8436 O O . SER A 1 1059 ? -11.665 -26.851 4.641 1.00 79.38 1059 SER A O 1
ATOM 8438 N N . GLU A 1 1060 ? -12.044 -28.492 6.123 1.00 72.19 1060 GLU A N 1
ATOM 8439 C CA . GLU A 1 1060 ? -10.936 -29.309 5.634 1.00 72.19 1060 GLU A CA 1
ATOM 8440 C C . GLU A 1 1060 ? -11.115 -29.687 4.155 1.00 72.19 1060 GLU A C 1
ATOM 8442 O O . GLU A 1 1060 ? -10.145 -29.641 3.407 1.00 72.19 1060 GLU A O 1
ATOM 8447 N N . SER A 1 1061 ? -12.351 -29.943 3.707 1.00 75.06 1061 SER A N 1
ATOM 8448 C CA . SER A 1 1061 ? -12.655 -30.275 2.307 1.00 75.06 1061 SER A CA 1
ATOM 8449 C C . SER A 1 1061 ? -12.224 -29.175 1.326 1.00 75.06 1061 SER A C 1
ATOM 8451 O O . SER A 1 1061 ? -11.417 -29.432 0.435 1.00 75.06 1061 SER A O 1
ATOM 8453 N N . ILE A 1 1062 ? -12.661 -27.929 1.548 1.00 79.38 1062 ILE A N 1
ATOM 8454 C CA . ILE A 1 1062 ? -12.275 -26.765 0.734 1.00 79.38 1062 ILE A CA 1
ATOM 8455 C C . ILE A 1 1062 ? -10.770 -26.504 0.855 1.00 79.38 1062 ILE A C 1
ATOM 8457 O O . ILE A 1 1062 ? -10.123 -26.115 -0.113 1.00 79.38 1062 ILE A O 1
ATOM 8461 N N . THR A 1 1063 ? -10.183 -26.742 2.031 1.00 76.56 1063 THR A N 1
ATOM 8462 C CA . THR A 1 1063 ? -8.737 -26.574 2.230 1.00 76.56 1063 THR A CA 1
ATOM 8463 C C . THR A 1 1063 ? -7.932 -27.589 1.423 1.00 76.56 1063 THR A C 1
ATOM 8465 O O . THR A 1 1063 ? -6.927 -27.214 0.830 1.00 76.56 1063 THR A O 1
ATOM 8468 N N . GLN A 1 1064 ? -8.364 -28.852 1.367 1.00 72.38 1064 GLN A N 1
ATOM 8469 C CA . GLN A 1 1064 ? -7.734 -29.891 0.551 1.00 72.38 1064 GLN A CA 1
ATOM 8470 C C . GLN A 1 1064 ? -7.953 -29.631 -0.950 1.00 72.38 1064 GLN A C 1
ATOM 8472 O O . GLN A 1 1064 ? -7.007 -29.762 -1.725 1.00 72.38 1064 GLN A O 1
ATOM 8477 N N . GLU A 1 1065 ? -9.146 -29.182 -1.360 1.00 78.88 1065 GLU A N 1
ATOM 8478 C CA . GLU A 1 1065 ? -9.429 -28.777 -2.744 1.00 78.88 1065 GLU A CA 1
ATOM 8479 C C . GLU A 1 1065 ? -8.505 -27.628 -3.181 1.00 78.88 1065 GLU A C 1
ATOM 8481 O O . GLU A 1 1065 ? -7.774 -27.759 -4.164 1.00 78.88 1065 GLU A O 1
ATOM 8486 N N . LEU A 1 1066 ? -8.466 -26.530 -2.417 1.00 75.50 1066 LEU A N 1
ATOM 8487 C CA . LEU A 1 1066 ? -7.582 -25.396 -2.689 1.00 75.50 1066 LEU A CA 1
ATOM 8488 C C . LEU A 1 1066 ? -6.099 -25.780 -2.582 1.00 75.50 1066 LEU A C 1
ATOM 8490 O O . LEU A 1 1066 ? -5.310 -25.292 -3.378 1.00 75.50 1066 LEU A O 1
ATOM 8494 N N . ALA A 1 1067 ? -5.697 -26.676 -1.675 1.00 68.88 1067 ALA A N 1
ATOM 8495 C CA . ALA A 1 1067 ? -4.319 -27.173 -1.624 1.00 68.88 1067 ALA A CA 1
ATOM 8496 C C . ALA A 1 1067 ? -3.934 -27.935 -2.900 1.00 68.88 1067 ALA A C 1
ATOM 8498 O O . ALA A 1 1067 ? -2.861 -27.705 -3.454 1.00 68.88 1067 ALA A O 1
ATOM 8499 N N . SER A 1 1068 ? -4.818 -28.812 -3.388 1.00 70.06 1068 SER A N 1
ATOM 8500 C CA . SER A 1 1068 ? -4.559 -29.648 -4.567 1.00 70.06 1068 SER A CA 1
ATOM 8501 C C . SER A 1 1068 ? -4.363 -28.844 -5.855 1.00 70.06 1068 SER A C 1
ATOM 8503 O O . SER A 1 1068 ? -3.657 -29.293 -6.756 1.00 70.06 1068 SER A O 1
ATOM 8505 N N . LYS A 1 1069 ? -4.943 -27.638 -5.926 1.00 66.62 1069 LYS A N 1
ATOM 8506 C CA . LYS A 1 1069 ? -4.862 -26.754 -7.092 1.00 66.62 1069 LYS A CA 1
ATOM 8507 C C . LYS A 1 1069 ? -3.513 -26.037 -7.248 1.00 66.62 1069 LYS A C 1
ATOM 8509 O O . LYS A 1 1069 ? -3.248 -25.596 -8.356 1.00 66.62 1069 LYS A O 1
ATOM 8514 N N . PHE A 1 1070 ? -2.665 -25.890 -6.214 1.00 66.94 1070 PHE A N 1
ATOM 8515 C CA . PHE A 1 1070 ? -1.503 -24.974 -6.282 1.00 66.94 1070 PHE A CA 1
ATOM 8516 C C . PHE A 1 1070 ? -0.175 -25.544 -5.756 1.00 66.94 1070 PHE A C 1
ATOM 8518 O O . PHE A 1 1070 ? 0.011 -25.767 -4.562 1.00 66.94 1070 PHE A O 1
ATOM 8525 N N . SER A 1 1071 ? 0.811 -25.683 -6.652 1.00 58.69 1071 SER A N 1
ATOM 8526 C CA . SER A 1 1071 ? 2.119 -26.292 -6.355 1.00 58.69 1071 SER A CA 1
ATOM 8527 C C . SER A 1 1071 ? 3.098 -25.395 -5.585 1.00 58.69 1071 SER A C 1
ATOM 8529 O O . SER A 1 1071 ? 4.081 -25.902 -5.039 1.00 58.69 1071 SER A O 1
ATOM 8531 N N . TYR A 1 1072 ? 2.867 -24.080 -5.508 1.00 65.19 1072 TYR A N 1
ATOM 8532 C CA . TYR A 1 1072 ? 3.778 -23.123 -4.858 1.00 65.19 1072 TYR A CA 1
ATOM 8533 C C . TYR A 1 1072 ? 3.501 -22.887 -3.358 1.00 65.19 1072 TYR A C 1
ATOM 8535 O O . TYR A 1 1072 ? 4.321 -22.262 -2.686 1.00 65.19 1072 TYR A O 1
ATOM 8543 N N . ILE A 1 1073 ? 2.397 -23.417 -2.817 1.00 63.25 1073 ILE A N 1
ATOM 8544 C CA . ILE A 1 1073 ? 2.127 -23.505 -1.369 1.00 63.25 1073 ILE A CA 1
ATOM 8545 C C . ILE A 1 1073 ? 2.265 -24.980 -0.956 1.00 63.25 1073 ILE A C 1
ATOM 8547 O O . ILE A 1 1073 ? 1.980 -25.886 -1.740 1.00 63.25 1073 ILE A O 1
ATOM 8551 N N . SER A 1 1074 ? 2.755 -25.274 0.248 1.00 63.03 1074 SER A N 1
ATOM 8552 C CA . SER A 1 1074 ? 2.776 -26.650 0.757 1.00 63.03 1074 SER A CA 1
ATOM 8553 C C . SER A 1 1074 ? 1.478 -27.029 1.473 1.00 63.03 1074 SER A C 1
ATOM 8555 O O . SER A 1 1074 ? 0.890 -26.226 2.199 1.00 63.03 1074 SER A O 1
ATOM 8557 N N . GLU A 1 1075 ? 1.088 -28.305 1.371 1.00 61.31 1075 GLU A N 1
ATOM 8558 C CA . GLU A 1 1075 ? 0.054 -28.880 2.240 1.00 61.31 1075 GLU A CA 1
ATOM 8559 C C . GLU A 1 1075 ? 0.342 -28.625 3.725 1.00 61.31 1075 GLU A C 1
ATOM 8561 O O . GLU A 1 1075 ? -0.584 -28.405 4.494 1.00 61.31 1075 GLU A O 1
ATOM 8566 N N . SER A 1 1076 ? 1.613 -28.647 4.137 1.00 60.94 1076 SER A N 1
ATOM 8567 C CA . SER A 1 1076 ? 2.032 -28.367 5.513 1.00 60.94 1076 SER A CA 1
ATOM 8568 C C . SER A 1 1076 ? 1.736 -26.930 5.950 1.00 60.94 1076 SER A C 1
ATOM 8570 O O . SER A 1 1076 ? 1.271 -26.728 7.069 1.00 60.94 1076 SER A O 1
ATOM 8572 N N . GLU A 1 1077 ? 1.948 -25.937 5.082 1.00 64.44 1077 GLU A N 1
ATOM 8573 C CA . GLU A 1 1077 ? 1.610 -24.536 5.365 1.00 64.44 1077 GLU A CA 1
ATOM 8574 C C . GLU A 1 1077 ? 0.085 -24.367 5.461 1.00 64.44 1077 GLU A C 1
ATOM 8576 O O . GLU A 1 1077 ? -0.401 -23.806 6.442 1.00 64.44 1077 GLU A O 1
ATOM 8581 N N . LEU A 1 1078 ? -0.686 -24.947 4.534 1.00 62.59 1078 LEU A N 1
ATOM 8582 C CA . LEU A 1 1078 ? -2.158 -24.891 4.556 1.00 62.59 1078 LEU A CA 1
ATOM 8583 C C . LEU A 1 1078 ? -2.756 -25.634 5.765 1.00 62.59 1078 LEU A C 1
ATOM 8585 O O . LEU A 1 1078 ? -3.627 -25.103 6.455 1.00 62.59 1078 LEU A O 1
ATOM 8589 N N . LYS A 1 1079 ? -2.231 -26.816 6.110 1.00 60.94 1079 LYS A N 1
ATOM 8590 C CA . LYS A 1 1079 ? -2.611 -27.551 7.330 1.00 60.94 1079 LYS A CA 1
ATOM 8591 C C . LYS A 1 1079 ? -2.275 -26.750 8.596 1.00 60.94 1079 LYS A C 1
ATOM 8593 O O . LYS A 1 1079 ? -3.084 -26.742 9.520 1.00 60.94 1079 LYS A O 1
ATOM 8598 N N . SER A 1 1080 ? -1.168 -25.998 8.623 1.00 59.69 1080 SER A N 1
ATOM 8599 C CA . SER A 1 1080 ? -0.789 -25.135 9.762 1.00 59.69 1080 SER A CA 1
ATOM 8600 C C . SER A 1 1080 ? -1.691 -23.908 9.984 1.00 59.69 1080 SER A C 1
ATOM 8602 O O . SER A 1 1080 ? -1.641 -23.299 11.050 1.00 59.69 1080 SER A O 1
ATOM 8604 N N . VAL A 1 1081 ? -2.530 -23.540 9.009 1.00 55.94 1081 VAL A N 1
ATOM 8605 C CA . VAL A 1 1081 ? -3.496 -22.433 9.138 1.00 55.94 1081 VAL A CA 1
ATOM 8606 C C . VAL A 1 1081 ? -4.778 -22.875 9.853 1.00 55.94 1081 VAL A C 1
ATOM 8608 O O . VAL A 1 1081 ? -5.343 -22.099 10.636 1.00 55.94 1081 VAL A O 1
ATOM 8611 N N . ASN A 1 1082 ? -5.193 -24.127 9.626 1.00 51.81 1082 ASN A N 1
ATOM 8612 C CA . ASN A 1 1082 ? -6.371 -24.743 10.244 1.00 51.81 1082 ASN A CA 1
ATOM 8613 C C . ASN A 1 1082 ? -6.061 -25.477 11.559 1.00 51.81 1082 ASN A C 1
ATOM 8615 O O . ASN A 1 1082 ? -6.898 -25.478 12.462 1.00 51.81 1082 ASN A O 1
ATOM 8619 N N . ALA A 1 1083 ? -4.885 -26.096 11.683 1.00 48.41 1083 ALA A N 1
ATOM 8620 C CA . ALA A 1 1083 ? -4.465 -26.787 12.898 1.00 48.41 1083 ALA A CA 1
ATOM 8621 C C . ALA A 1 1083 ? -3.890 -25.811 13.937 1.00 48.41 1083 ALA A C 1
ATOM 8623 O O . ALA A 1 1083 ? -3.109 -24.917 13.614 1.00 48.41 1083 ALA A O 1
ATOM 8624 N N . ILE A 1 1084 ? -4.221 -26.024 15.212 1.00 46.41 1084 ILE A N 1
ATOM 8625 C CA . ILE A 1 1084 ? -3.490 -25.399 16.321 1.00 46.41 1084 ILE A CA 1
ATOM 8626 C C . ILE A 1 1084 ? -2.150 -26.134 16.444 1.00 46.41 1084 ILE A C 1
ATOM 8628 O O . ILE A 1 1084 ? -2.128 -27.361 16.520 1.00 46.41 1084 ILE A O 1
ATOM 8632 N N . SER A 1 1085 ? -1.033 -25.403 16.457 1.00 41.75 1085 SER A N 1
ATOM 8633 C CA . SER A 1 1085 ? 0.289 -26.012 16.651 1.00 41.75 1085 SER A CA 1
ATOM 8634 C C . SER A 1 1085 ? 0.360 -26.652 18.040 1.00 41.75 1085 SER A C 1
ATOM 8636 O O . SER A 1 1085 ? 0.041 -26.014 19.043 1.00 41.75 1085 SER A O 1
ATOM 8638 N N . GLU A 1 1086 ? 0.796 -27.909 18.117 1.00 38.72 1086 GLU A N 1
ATOM 8639 C CA . GLU A 1 1086 ? 0.841 -28.682 19.367 1.00 38.72 1086 GLU A CA 1
ATOM 8640 C C . GLU A 1 1086 ? 1.733 -28.015 20.435 1.00 38.72 1086 GLU A C 1
ATOM 8642 O O . GLU A 1 1086 ? 1.461 -28.080 21.633 1.00 38.72 1086 GLU A O 1
ATOM 8647 N N . ARG A 1 1087 ? 2.742 -27.256 19.989 1.00 41.75 1087 ARG A N 1
ATOM 8648 C CA . ARG A 1 1087 ? 3.632 -26.446 20.832 1.00 41.75 1087 ARG A CA 1
ATOM 8649 C C . ARG A 1 1087 ? 2.967 -25.180 21.382 1.00 41.75 1087 ARG A C 1
ATOM 8651 O O . ARG A 1 1087 ? 3.362 -24.703 22.443 1.00 41.75 1087 ARG A O 1
ATOM 8658 N N . ASP A 1 1088 ? 2.003 -24.611 20.666 1.00 42.97 1088 ASP A N 1
ATOM 8659 C CA . ASP A 1 1088 ? 1.229 -23.460 21.142 1.00 42.97 1088 ASP A CA 1
ATOM 8660 C C . ASP A 1 1088 ? 0.031 -23.919 21.983 1.00 42.97 1088 ASP A C 1
ATOM 8662 O O . ASP A 1 1088 ? -0.262 -23.295 22.998 1.00 42.97 1088 ASP A O 1
ATOM 8666 N N . PHE A 1 1089 ? -0.557 -25.077 21.662 1.00 41.62 1089 PHE A N 1
ATOM 8667 C CA . PHE A 1 1089 ? -1.522 -25.774 22.515 1.00 41.62 1089 PHE A CA 1
ATOM 8668 C C . PHE A 1 1089 ? -0.926 -26.093 23.895 1.00 41.62 1089 PHE A C 1
ATOM 8670 O O . PHE A 1 1089 ? -1.529 -25.741 24.903 1.00 41.62 1089 PHE A O 1
ATOM 8677 N N . GLN A 1 1090 ? 0.290 -26.654 23.965 1.00 42.31 1090 GLN A N 1
ATOM 8678 C CA . GLN A 1 1090 ? 0.985 -26.900 25.239 1.00 42.31 1090 GLN A CA 1
ATOM 8679 C C . GLN A 1 1090 ? 1.223 -25.608 26.045 1.00 42.31 1090 GLN A C 1
ATOM 8681 O O . GLN A 1 1090 ? 0.949 -25.583 27.243 1.00 42.31 1090 GLN A O 1
ATOM 8686 N N . LYS A 1 1091 ? 1.639 -24.511 25.397 1.00 48.59 1091 LYS A N 1
ATOM 8687 C CA . LYS A 1 1091 ? 1.822 -23.198 26.052 1.00 48.59 1091 LYS A CA 1
ATOM 8688 C C . LYS A 1 1091 ? 0.523 -22.532 26.505 1.00 48.59 1091 LYS A C 1
ATOM 8690 O O . LYS A 1 1091 ? 0.564 -21.663 27.375 1.00 48.59 1091 LYS A O 1
ATOM 8695 N N . GLU A 1 1092 ? -0.611 -22.862 25.892 1.00 39.25 1092 GLU A N 1
ATOM 8696 C CA . GLU A 1 1092 ? -1.918 -22.417 26.376 1.00 39.25 1092 GLU A CA 1
ATOM 8697 C C . GLU A 1 1092 ? -2.407 -23.318 27.517 1.00 39.25 1092 GLU A C 1
ATOM 8699 O O . GLU A 1 1092 ? -2.855 -22.777 28.523 1.00 39.25 1092 GLU A O 1
ATOM 8704 N N . LEU A 1 1093 ? -2.167 -24.636 27.468 1.00 39.12 1093 LEU A N 1
ATOM 8705 C CA . LEU A 1 1093 ? -2.411 -25.572 28.579 1.00 39.12 1093 LEU A CA 1
ATOM 8706 C C . LEU A 1 1093 ? -1.642 -25.196 29.861 1.00 39.12 1093 LEU A C 1
ATOM 8708 O O . LEU A 1 1093 ? -2.174 -25.301 30.965 1.00 39.12 1093 LEU A O 1
ATOM 8712 N N . GLU A 1 1094 ? -0.399 -24.725 29.725 1.00 45.16 1094 GLU A N 1
ATOM 8713 C CA . GLU A 1 1094 ? 0.394 -24.183 30.839 1.00 45.16 1094 GLU A CA 1
ATOM 8714 C C . GLU A 1 1094 ? -0.249 -22.931 31.462 1.00 45.16 1094 GLU A C 1
ATOM 8716 O O . GLU A 1 1094 ? -0.088 -22.698 32.658 1.00 45.16 1094 GLU A O 1
ATOM 8721 N N . LYS A 1 1095 ? -1.032 -22.163 30.691 1.00 47.19 1095 LYS A N 1
ATOM 8722 C CA . LYS A 1 1095 ? -1.762 -20.970 31.157 1.00 47.19 1095 LYS A CA 1
ATOM 8723 C C . LYS A 1 1095 ? -3.187 -21.246 31.634 1.00 47.19 1095 LYS A C 1
ATOM 8725 O O . LYS A 1 1095 ? -3.751 -20.411 32.336 1.00 47.19 1095 LYS A O 1
ATOM 8730 N N . GLU A 1 1096 ? -3.772 -22.397 31.307 1.00 33.09 1096 GLU A N 1
ATOM 8731 C CA . GLU A 1 1096 ? -5.091 -22.788 31.828 1.00 33.09 1096 GLU A CA 1
ATOM 8732 C C . GLU A 1 1096 ? -5.070 -23.097 33.331 1.00 33.09 1096 GLU A C 1
ATOM 8734 O O . GLU A 1 1096 ? -6.107 -23.029 33.985 1.00 33.09 1096 GLU A O 1
ATOM 8739 N N . LYS A 1 1097 ? -3.896 -23.397 33.904 1.00 41.19 1097 LYS A N 1
ATOM 8740 C CA . LYS A 1 1097 ? -3.755 -23.767 35.322 1.00 41.19 1097 LYS A CA 1
ATOM 8741 C C . LYS A 1 1097 ? -3.800 -22.597 36.311 1.00 41.19 1097 LYS A C 1
ATOM 8743 O O . LYS A 1 1097 ? -3.854 -22.857 37.509 1.00 41.19 1097 LYS A O 1
ATOM 8748 N N . GLU A 1 1098 ? -3.791 -21.346 35.846 1.00 34.69 1098 GLU A N 1
ATOM 8749 C CA . GLU A 1 1098 ? -3.814 -20.163 36.726 1.00 34.69 1098 GLU A CA 1
ATOM 8750 C C . GLU A 1 1098 ? -5.146 -19.393 36.725 1.00 34.69 1098 GLU A C 1
ATOM 8752 O O . GLU A 1 1098 ? -5.421 -18.680 37.688 1.00 34.69 1098 GLU A O 1
ATOM 8757 N N . VAL A 1 1099 ? -5.993 -19.513 35.689 1.00 34.94 1099 VAL A N 1
ATOM 8758 C CA . VAL A 1 1099 ? -7.302 -18.824 35.632 1.00 34.94 1099 VAL A CA 1
ATOM 8759 C C . VAL A 1 1099 ? -8.342 -19.650 34.867 1.00 34.94 1099 VAL A C 1
ATOM 8761 O O . VAL A 1 1099 ? -8.193 -19.885 33.665 1.00 34.94 1099 VAL A O 1
ATOM 8764 N N . GLU A 1 1100 ? -9.449 -20.005 35.527 1.00 30.94 1100 GLU A N 1
ATOM 8765 C CA . GLU A 1 1100 ? -10.598 -20.647 34.876 1.00 30.94 1100 GLU A CA 1
ATOM 8766 C C . GLU A 1 1100 ? -11.173 -19.803 33.718 1.00 30.94 1100 GLU A C 1
ATOM 8768 O O . GLU A 1 1100 ? -11.250 -18.574 33.771 1.00 30.94 1100 GLU A O 1
ATOM 8773 N N . GLY A 1 1101 ? -11.639 -20.478 32.661 1.00 33.50 1101 GLY A N 1
ATOM 8774 C CA . GLY A 1 1101 ? -12.458 -19.858 31.611 1.00 33.50 1101 GLY A CA 1
ATOM 8775 C C . GLY A 1 1101 ? -11.712 -19.204 30.437 1.00 33.50 1101 GLY A C 1
ATOM 8776 O O . GLY A 1 1101 ? -12.324 -18.430 29.696 1.00 33.50 1101 GLY A O 1
ATOM 8777 N N . LYS A 1 1102 ? -10.418 -19.491 30.208 1.00 32.16 1102 LYS A N 1
ATOM 8778 C CA . LYS A 1 1102 ? -9.631 -18.839 29.133 1.00 32.16 1102 LYS A CA 1
ATOM 8779 C C . LYS A 1 1102 ? -9.183 -19.682 27.923 1.00 32.16 1102 LYS A C 1
ATOM 8781 O O . LYS A 1 1102 ? -8.347 -19.202 27.166 1.00 32.16 1102 LYS A O 1
ATOM 8786 N N . MET A 1 1103 ? -9.867 -20.779 27.590 1.00 32.06 1103 MET A N 1
ATOM 8787 C CA . MET A 1 1103 ? -9.622 -21.545 26.346 1.00 32.06 1103 MET A CA 1
ATOM 8788 C C . MET A 1 1103 ? -9.640 -20.752 25.019 1.00 32.06 1103 MET A C 1
ATOM 8790 O O . MET A 1 1103 ? -10.321 -19.732 24.885 1.00 32.06 1103 MET A O 1
ATOM 8794 N N . LYS A 1 1104 ? -8.974 -21.360 24.025 1.00 38.81 1104 LYS A N 1
ATOM 8795 C CA . LYS A 1 1104 ? -8.966 -21.133 22.565 1.00 38.81 1104 LYS A CA 1
ATOM 8796 C C . LYS A 1 1104 ? -8.283 -19.874 22.016 1.00 38.81 1104 LYS A C 1
ATOM 8798 O O . LYS A 1 1104 ? -8.865 -18.790 21.977 1.00 38.81 1104 LYS A O 1
ATOM 8803 N N . ARG A 1 1105 ? -7.142 -20.125 21.367 1.00 35.84 1105 ARG A N 1
ATOM 8804 C CA . ARG A 1 1105 ? -6.582 -19.348 20.258 1.00 35.84 1105 ARG A CA 1
ATOM 8805 C C . ARG A 1 1105 ? -6.425 -20.255 19.027 1.00 35.84 1105 ARG A C 1
ATOM 8807 O O . ARG A 1 1105 ? -5.463 -21.000 18.884 1.00 35.84 1105 ARG A O 1
ATOM 8814 N N . GLY A 1 1106 ? -7.421 -20.237 18.149 1.00 46.53 1106 GLY A N 1
ATOM 8815 C CA . GLY A 1 1106 ? -7.523 -21.119 16.982 1.00 46.53 1106 GLY A CA 1
ATOM 8816 C C . GLY A 1 1106 ? -8.755 -20.769 16.151 1.00 46.53 1106 GLY A C 1
ATOM 8817 O O . GLY A 1 1106 ? -9.483 -19.848 16.514 1.00 46.53 1106 GLY A O 1
ATOM 8818 N N . LYS A 1 1107 ? -8.999 -21.490 15.049 1.00 52.19 1107 LYS A N 1
ATOM 8819 C CA . LYS A 1 1107 ? -10.202 -21.305 14.219 1.00 52.19 1107 LYS A CA 1
ATOM 8820 C C . LYS A 1 1107 ? -11.472 -21.430 15.077 1.00 52.19 1107 LYS A C 1
ATOM 8822 O O . LYS A 1 1107 ? -11.596 -22.375 15.860 1.00 52.19 1107 LYS A O 1
ATOM 8827 N N . ILE A 1 1108 ? -12.393 -20.476 14.931 1.00 61.75 1108 ILE A N 1
ATOM 8828 C CA . ILE A 1 1108 ? -13.646 -20.406 15.703 1.00 61.75 1108 ILE A CA 1
ATOM 8829 C C . ILE A 1 1108 ? -14.868 -20.651 14.807 1.00 61.75 1108 ILE A C 1
ATOM 8831 O O . ILE A 1 1108 ? -15.819 -21.276 15.266 1.00 61.75 1108 ILE A O 1
ATOM 8835 N N . TYR A 1 1109 ? -14.831 -20.204 13.546 1.00 74.12 1109 TYR A N 1
ATOM 8836 C CA . TYR A 1 1109 ? -15.968 -20.270 12.619 1.00 74.12 1109 TYR A CA 1
ATOM 8837 C C . TYR A 1 1109 ? -15.541 -20.672 11.197 1.00 74.12 1109 TYR A C 1
ATOM 8839 O O . TYR A 1 1109 ? -14.410 -20.398 10.781 1.00 74.12 1109 TYR A O 1
ATOM 8847 N N . ASP A 1 1110 ? -16.454 -21.308 10.459 1.00 80.38 1110 ASP A N 1
ATOM 8848 C CA . ASP A 1 1110 ? -16.279 -21.717 9.062 1.00 80.38 1110 ASP A CA 1
ATOM 8849 C C . ASP A 1 1110 ? -16.608 -20.573 8.085 1.00 80.38 1110 ASP A C 1
ATOM 8851 O O . ASP A 1 1110 ? -17.567 -19.824 8.279 1.00 80.38 1110 ASP A O 1
ATOM 8855 N N . TRP A 1 1111 ? -15.803 -20.409 7.032 1.00 87.81 1111 TRP A N 1
ATOM 8856 C CA . TRP A 1 1111 ? -15.943 -19.328 6.045 1.00 87.81 1111 TRP A CA 1
ATOM 8857 C C . TRP A 1 1111 ? -17.214 -19.472 5.200 1.00 87.81 1111 TRP A C 1
ATOM 8859 O O . TRP A 1 1111 ? -17.918 -18.500 4.914 1.00 87.81 1111 TRP A O 1
ATOM 8869 N N . GLU A 1 1112 ? -17.509 -20.705 4.800 1.00 86.62 1112 GLU A N 1
ATOM 8870 C CA . GLU A 1 1112 ? -18.654 -21.080 3.977 1.00 86.62 1112 GLU A CA 1
ATOM 8871 C C . GLU A 1 1112 ? -20.006 -20.650 4.572 1.00 86.62 1112 GLU A C 1
ATOM 8873 O O . GLU A 1 1112 ? -20.871 -20.208 3.813 1.00 86.62 1112 GLU A O 1
ATOM 8878 N N . ASP A 1 1113 ? -20.166 -20.662 5.901 1.00 85.44 1113 ASP A N 1
ATOM 8879 C CA . ASP A 1 1113 ? -21.402 -20.246 6.584 1.00 85.44 1113 ASP A CA 1
ATOM 8880 C C . ASP A 1 1113 ? -21.710 -18.750 6.418 1.00 85.44 1113 ASP A C 1
ATOM 8882 O O . ASP A 1 1113 ? -22.876 -18.348 6.287 1.00 85.44 1113 ASP A O 1
ATOM 8886 N N . PHE A 1 1114 ? -20.680 -17.901 6.393 1.00 90.69 1114 PHE A N 1
ATOM 8887 C CA . PHE A 1 1114 ? -20.857 -16.476 6.113 1.00 90.69 1114 PHE A CA 1
ATOM 8888 C C . PHE A 1 1114 ? -21.309 -16.242 4.667 1.00 90.69 1114 PHE A C 1
ATOM 8890 O O . PHE A 1 1114 ? -22.042 -15.289 4.396 1.00 90.69 1114 PHE A O 1
ATOM 8897 N N . GLY A 1 1115 ? -20.900 -17.112 3.738 1.00 92.44 1115 GLY A N 1
ATOM 8898 C CA . GLY A 1 1115 ? -21.258 -17.019 2.325 1.00 92.44 1115 GLY A CA 1
ATOM 8899 C C . GLY A 1 1115 ? -20.754 -15.742 1.648 1.00 92.44 1115 GLY A C 1
ATOM 8900 O O . GLY A 1 1115 ? -21.450 -15.214 0.786 1.00 92.44 1115 GLY A O 1
ATOM 8901 N N . PHE A 1 1116 ? -19.592 -15.220 2.062 1.00 96.31 1116 PHE A N 1
ATOM 8902 C CA . PHE A 1 1116 ? -18.988 -14.034 1.450 1.00 96.31 1116 PHE A CA 1
ATOM 8903 C C . PHE A 1 1116 ? -18.659 -14.277 -0.028 1.00 96.31 1116 PHE A C 1
ATOM 8905 O O . PHE A 1 1116 ? -18.042 -15.290 -0.370 1.00 96.31 1116 PHE A O 1
ATOM 8912 N N . ASP A 1 1117 ? -19.036 -13.328 -0.885 1.00 96.25 1117 ASP A N 1
ATOM 8913 C CA . ASP A 1 1117 ? -18.847 -13.386 -2.341 1.00 96.25 1117 ASP A CA 1
ATOM 8914 C C . ASP A 1 1117 ? -18.069 -12.191 -2.918 1.00 96.25 1117 ASP A C 1
ATOM 8916 O O . ASP A 1 1117 ? -17.850 -12.132 -4.126 1.00 96.25 1117 ASP A O 1
ATOM 8920 N N . HIS A 1 1118 ? -17.609 -11.270 -2.065 1.00 97.19 1118 HIS A N 1
ATOM 8921 C CA . HIS A 1 1118 ? -16.703 -10.173 -2.413 1.00 97.19 1118 HIS A CA 1
ATOM 8922 C C . HIS A 1 1118 ? -15.788 -9.832 -1.236 1.00 97.19 1118 HIS A C 1
ATOM 8924 O O . HIS A 1 1118 ? -16.229 -9.839 -0.087 1.00 97.19 1118 HIS A O 1
ATOM 893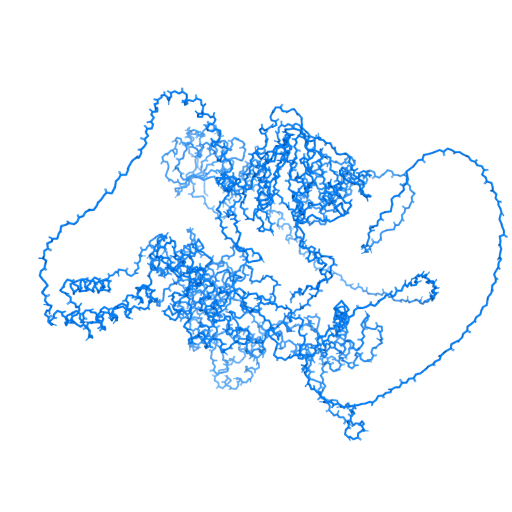0 N N . LEU A 1 1119 ? -14.529 -9.496 -1.522 1.00 98.12 1119 LEU A N 1
ATOM 8931 C CA . LEU A 1 1119 ? -13.525 -9.088 -0.539 1.00 98.12 1119 LEU A CA 1
ATOM 8932 C C . LEU A 1 1119 ? -12.953 -7.709 -0.889 1.00 98.12 1119 LEU A C 1
ATOM 8934 O O . LEU A 1 1119 ? -12.304 -7.538 -1.920 1.00 98.12 1119 LEU A O 1
ATOM 8938 N N . THR A 1 1120 ? -13.125 -6.748 0.015 1.00 98.25 1120 THR A N 1
ATOM 8939 C CA . THR A 1 1120 ? -12.389 -5.480 0.030 1.00 98.25 1120 THR A CA 1
ATOM 8940 C C . THR A 1 1120 ? -11.338 -5.538 1.138 1.00 98.25 1120 THR A C 1
ATOM 8942 O O . THR A 1 1120 ? -11.688 -5.577 2.315 1.00 98.25 1120 THR A O 1
ATOM 8945 N N . TYR A 1 1121 ? -10.054 -5.548 0.783 1.00 97.81 1121 TYR A N 1
ATOM 8946 C CA . TYR A 1 1121 ? -8.948 -5.674 1.738 1.00 97.81 1121 TYR A CA 1
ATOM 8947 C C . TYR A 1 1121 ? -8.157 -4.361 1.828 1.00 97.81 1121 TYR A C 1
ATOM 8949 O O . TYR A 1 1121 ? -7.551 -3.933 0.841 1.00 97.81 1121 TYR A O 1
ATOM 8957 N N . ASP A 1 1122 ? -8.151 -3.730 3.004 1.00 97.12 1122 ASP A N 1
ATOM 8958 C CA . ASP A 1 1122 ? -7.394 -2.501 3.273 1.00 97.12 1122 ASP A CA 1
ATOM 8959 C C . ASP A 1 1122 ? -5.932 -2.801 3.653 1.00 97.12 1122 ASP A C 1
ATOM 8961 O O . ASP A 1 1122 ? -5.651 -3.808 4.291 1.00 97.12 1122 ASP A O 1
ATOM 8965 N N . GLU A 1 1123 ? -4.998 -1.942 3.239 1.00 94.38 1123 GLU A N 1
ATOM 8966 C CA . GLU A 1 1123 ? -3.533 -2.096 3.371 1.00 94.38 1123 GLU A CA 1
ATOM 8967 C C . GLU A 1 1123 ? -2.973 -3.532 3.178 1.00 94.38 1123 GLU A C 1
ATOM 8969 O O . GLU A 1 1123 ? -2.260 -4.091 4.024 1.00 94.38 1123 GLU A O 1
ATOM 8974 N N . VAL A 1 1124 ? -3.231 -4.116 2.000 1.00 94.06 1124 VAL A N 1
ATOM 8975 C CA . VAL A 1 1124 ? -2.891 -5.513 1.641 1.00 94.06 1124 VAL A CA 1
ATOM 8976 C C . VAL A 1 1124 ? -1.400 -5.884 1.724 1.00 94.06 1124 VAL A C 1
ATOM 8978 O O . VAL A 1 1124 ? -1.066 -7.067 1.777 1.00 94.06 1124 VAL A O 1
ATOM 8981 N N . HIS A 1 1125 ? -0.477 -4.922 1.825 1.00 91.38 1125 HIS A N 1
ATOM 8982 C CA . HIS A 1 1125 ? 0.948 -5.211 2.057 1.00 91.38 1125 HIS A CA 1
ATOM 8983 C C . HIS A 1 1125 ? 1.206 -6.002 3.357 1.00 91.38 1125 HIS A C 1
ATOM 8985 O O . HIS A 1 1125 ? 2.253 -6.617 3.510 1.00 91.38 1125 HIS A O 1
ATOM 8991 N N . ASN A 1 1126 ? 0.244 -6.044 4.286 1.00 91.69 1126 ASN A N 1
ATOM 8992 C CA . ASN A 1 1126 ? 0.306 -6.877 5.493 1.00 91.69 1126 ASN A CA 1
ATOM 8993 C C . ASN A 1 1126 ? 0.040 -8.377 5.221 1.00 91.69 1126 ASN A C 1
ATOM 8995 O O . ASN A 1 1126 ? 0.311 -9.219 6.078 1.00 91.69 1126 ASN A O 1
ATOM 8999 N N . ALA A 1 1127 ? -0.480 -8.717 4.037 1.00 90.50 1127 ALA A N 1
ATOM 9000 C CA . ALA A 1 1127 ? -0.849 -10.067 3.608 1.00 90.50 1127 ALA A CA 1
ATOM 9001 C C . ALA A 1 1127 ? 0.023 -10.602 2.449 1.00 90.50 1127 ALA A C 1
ATOM 9003 O O . ALA A 1 1127 ? -0.245 -11.678 1.926 1.00 90.50 1127 ALA A O 1
ATOM 9004 N N . ASN A 1 1128 ? 1.093 -9.901 2.053 1.00 88.62 1128 ASN A N 1
ATOM 9005 C CA . ASN A 1 1128 ? 1.921 -10.251 0.886 1.00 88.62 1128 ASN A CA 1
ATOM 9006 C C . ASN A 1 1128 ? 2.937 -11.401 1.109 1.00 88.62 1128 ASN A C 1
ATOM 9008 O O . ASN A 1 1128 ? 3.726 -11.706 0.218 1.00 88.62 1128 ASN A O 1
ATOM 9012 N N . HIS A 1 1129 ? 2.910 -12.068 2.266 1.00 86.19 1129 HIS A N 1
ATOM 9013 C CA . HIS A 1 1129 ? 3.751 -13.231 2.582 1.00 86.19 1129 HIS A CA 1
ATOM 9014 C C . HIS A 1 1129 ? 2.987 -14.547 2.327 1.00 86.19 1129 HIS A C 1
ATOM 9016 O O . HIS A 1 1129 ? 2.693 -15.290 3.266 1.00 86.19 1129 HIS A O 1
ATOM 9022 N N . ILE A 1 1130 ? 2.625 -14.807 1.063 1.00 84.88 1130 ILE A N 1
ATOM 9023 C CA . ILE A 1 1130 ? 1.851 -15.995 0.641 1.00 84.88 1130 ILE A CA 1
ATOM 9024 C C . ILE A 1 1130 ? 2.781 -17.101 0.138 1.00 84.88 1130 ILE A C 1
ATOM 9026 O O . ILE A 1 1130 ? 2.711 -18.227 0.619 1.00 84.88 1130 ILE A O 1
ATOM 9030 N N . VAL A 1 1131 ? 3.682 -16.789 -0.798 1.00 76.50 1131 VAL A N 1
ATOM 9031 C CA . VAL A 1 1131 ? 4.662 -17.764 -1.303 1.00 76.50 1131 VAL A CA 1
ATOM 9032 C C . VAL A 1 1131 ? 5.864 -17.819 -0.364 1.00 76.50 1131 VAL A C 1
ATOM 9034 O O . VAL A 1 1131 ? 6.567 -16.820 -0.209 1.00 76.50 1131 VAL A O 1
ATOM 9037 N N . GLY A 1 1132 ? 6.118 -18.976 0.252 1.00 67.88 1132 GLY A N 1
ATOM 9038 C CA . GLY A 1 1132 ? 7.254 -19.166 1.162 1.00 67.88 1132 GLY A CA 1
ATOM 9039 C C . GLY A 1 1132 ? 8.589 -19.395 0.446 1.00 67.88 1132 GLY A C 1
ATOM 9040 O O . GLY A 1 1132 ? 9.622 -18.850 0.837 1.00 67.88 1132 GLY A O 1
ATOM 9041 N N . LYS A 1 1133 ? 8.593 -20.186 -0.632 1.00 67.62 1133 LYS A N 1
ATOM 9042 C CA . LYS A 1 1133 ? 9.822 -20.582 -1.333 1.00 67.62 1133 LYS A CA 1
ATOM 9043 C C . LYS A 1 1133 ? 9.597 -20.824 -2.821 1.00 67.62 1133 LYS A C 1
ATOM 9045 O O . LYS A 1 1133 ? 8.640 -21.490 -3.203 1.00 67.62 1133 LYS A O 1
ATOM 9050 N N . VAL A 1 1134 ? 10.561 -20.401 -3.640 1.00 61.72 1134 VAL A N 1
ATOM 9051 C CA . VAL A 1 1134 ? 10.658 -20.820 -5.045 1.00 61.72 1134 VAL A CA 1
ATOM 9052 C C . VAL A 1 1134 ? 10.982 -22.322 -5.115 1.00 61.72 1134 VAL A C 1
ATOM 9054 O O . VAL A 1 1134 ? 12.075 -22.760 -4.743 1.00 61.72 1134 VAL A O 1
ATOM 9057 N N . ARG A 1 1135 ? 10.010 -23.132 -5.546 1.00 57.84 1135 ARG A N 1
ATOM 9058 C CA . ARG A 1 1135 ? 10.156 -24.585 -5.735 1.00 57.84 1135 ARG A CA 1
ATOM 9059 C C . ARG A 1 1135 ? 10.713 -24.870 -7.128 1.00 57.84 1135 ARG A C 1
ATOM 9061 O O . ARG A 1 1135 ? 10.182 -24.369 -8.108 1.00 57.84 1135 ARG A O 1
ATOM 9068 N N . VAL A 1 1136 ? 11.774 -25.668 -7.218 1.00 52.72 1136 VAL A N 1
ATOM 9069 C CA . VAL A 1 1136 ? 12.391 -26.069 -8.494 1.00 52.72 1136 VAL A CA 1
ATOM 9070 C C . VAL A 1 1136 ? 11.978 -27.499 -8.813 1.00 52.72 1136 VAL A C 1
ATOM 9072 O O . VAL A 1 1136 ? 12.307 -28.411 -8.055 1.00 52.72 1136 VAL A O 1
ATOM 9075 N N . GLU A 1 1137 ? 11.276 -27.685 -9.928 1.00 47.03 1137 GLU A N 1
ATOM 9076 C CA . GLU A 1 1137 ? 10.746 -28.987 -10.355 1.00 47.03 1137 GLU A CA 1
ATOM 9077 C C . GLU A 1 1137 ? 11.794 -29.799 -11.141 1.00 47.03 1137 GLU A C 1
ATOM 9079 O O . GLU A 1 1137 ? 11.927 -31.002 -10.920 1.00 47.03 1137 GLU A O 1
ATOM 9084 N N . ASP A 1 1138 ? 12.633 -29.143 -11.954 1.00 41.75 1138 ASP A N 1
ATOM 9085 C CA . ASP A 1 1138 ? 13.772 -29.769 -12.640 1.00 41.75 1138 ASP A CA 1
ATOM 9086 C C . ASP A 1 1138 ? 15.112 -29.174 -12.173 1.00 41.75 1138 ASP A C 1
ATOM 9088 O O . ASP A 1 1138 ? 15.392 -27.979 -12.297 1.00 41.75 1138 ASP A O 1
ATOM 9092 N N . ARG A 1 1139 ? 15.986 -30.043 -11.647 1.00 38.81 1139 ARG A N 1
ATOM 9093 C CA . ARG A 1 1139 ? 17.298 -29.673 -11.090 1.00 38.81 1139 ARG A CA 1
ATOM 9094 C C . ARG A 1 1139 ? 18.230 -29.000 -12.105 1.00 38.81 1139 ARG A C 1
ATOM 9096 O O . ARG A 1 1139 ? 19.132 -28.285 -11.661 1.00 38.81 1139 ARG A O 1
ATOM 9103 N N . ARG A 1 1140 ? 18.015 -29.199 -13.412 1.00 35.50 1140 ARG A N 1
ATOM 9104 C CA . ARG A 1 1140 ? 18.838 -28.652 -14.507 1.00 35.50 1140 ARG A CA 1
ATOM 9105 C C . ARG A 1 1140 ? 18.785 -27.122 -14.613 1.00 35.50 1140 ARG A C 1
ATOM 9107 O O . ARG A 1 1140 ? 19.786 -26.524 -14.986 1.00 35.50 1140 ARG A O 1
ATOM 9114 N N . PHE A 1 1141 ? 17.680 -26.483 -14.223 1.00 38.84 1141 PHE A N 1
ATOM 9115 C CA . PHE A 1 1141 ? 17.464 -25.043 -14.432 1.00 38.84 1141 PHE A CA 1
ATOM 9116 C C . PHE A 1 1141 ? 17.898 -24.217 -13.214 1.00 38.84 1141 PHE A C 1
ATOM 9118 O O . PHE A 1 1141 ? 17.215 -24.172 -12.185 1.00 38.84 1141 PHE A O 1
ATOM 9125 N N . ALA A 1 1142 ? 19.091 -23.623 -13.292 1.00 44.56 1142 ALA A N 1
ATOM 9126 C CA . ALA A 1 1142 ? 19.768 -22.965 -12.174 1.00 44.56 1142 ALA A CA 1
ATOM 9127 C C . ALA A 1 1142 ? 19.382 -21.486 -11.987 1.00 44.56 1142 ALA A C 1
ATOM 9129 O O . ALA A 1 1142 ? 20.242 -20.613 -12.041 1.00 44.56 1142 ALA A O 1
ATOM 9130 N N . SER A 1 1143 ? 18.099 -21.229 -11.710 1.00 52.41 1143 SER A N 1
ATOM 9131 C CA . SER A 1 1143 ? 17.572 -19.887 -11.421 1.00 52.41 1143 SER A CA 1
ATOM 9132 C C . SER A 1 1143 ? 18.361 -19.154 -10.328 1.00 52.41 1143 SER A C 1
ATOM 9134 O O . SER A 1 1143 ? 18.528 -19.684 -9.222 1.00 52.41 1143 SER A O 1
ATOM 9136 N N . ASP A 1 1144 ? 18.779 -17.911 -10.579 1.00 53.31 1144 ASP A N 1
ATOM 9137 C CA . ASP A 1 1144 ? 19.446 -17.069 -9.571 1.00 53.31 1144 ASP A CA 1
ATOM 9138 C C . ASP A 1 1144 ? 18.503 -16.724 -8.391 1.00 53.31 1144 ASP A C 1
ATOM 9140 O O . ASP A 1 1144 ? 18.945 -16.509 -7.256 1.00 53.31 1144 ASP A O 1
ATOM 9144 N N . PHE A 1 1145 ? 17.184 -16.828 -8.600 1.00 59.78 1145 PHE A N 1
ATOM 9145 C CA . PHE A 1 1145 ? 16.155 -16.695 -7.564 1.00 59.78 1145 PHE A CA 1
ATOM 9146 C C . PHE A 1 1145 ? 16.045 -17.905 -6.612 1.00 59.78 1145 PHE A C 1
ATOM 9148 O O . PHE A 1 1145 ? 15.327 -17.822 -5.615 1.00 59.78 1145 PHE A O 1
ATOM 9155 N N . ARG A 1 1146 ? 16.782 -19.011 -6.827 1.00 58.69 1146 ARG A N 1
ATOM 9156 C CA . ARG A 1 1146 ? 16.795 -20.212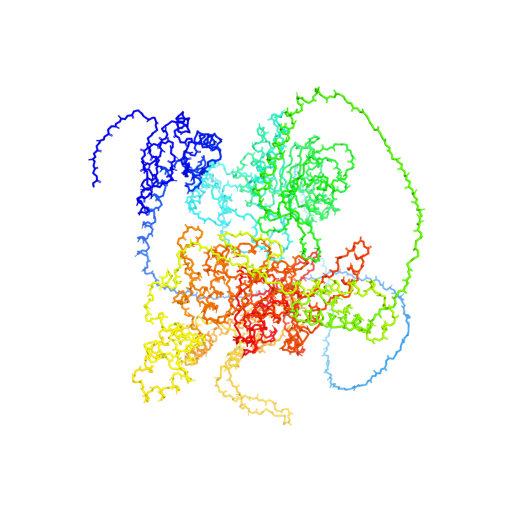 -5.945 1.00 58.69 1146 ARG A CA 1
ATOM 9157 C C . ARG A 1 1146 ? 17.123 -19.920 -4.470 1.00 58.69 1146 ARG A C 1
ATOM 9159 O O . ARG A 1 1146 ? 16.825 -20.732 -3.591 1.00 58.69 1146 ARG A O 1
ATOM 9166 N N . SER A 1 1147 ? 17.772 -18.789 -4.198 1.00 56.69 1147 SER A N 1
ATOM 9167 C CA . SER A 1 1147 ? 18.117 -18.301 -2.856 1.00 56.69 1147 SER A CA 1
ATOM 9168 C C . SER A 1 1147 ? 16.953 -17.612 -2.126 1.00 56.69 1147 SER A C 1
ATOM 9170 O O . SER A 1 1147 ? 16.994 -17.492 -0.899 1.00 56.69 1147 SER A O 1
ATOM 9172 N N . GLN A 1 1148 ? 15.903 -17.201 -2.843 1.00 65.88 1148 GLN A N 1
ATOM 9173 C CA . GLN A 1 1148 ? 14.780 -16.435 -2.304 1.00 65.88 1148 GLN A CA 1
ATOM 9174 C C . GLN A 1 1148 ? 13.845 -17.338 -1.486 1.00 65.88 1148 GLN A C 1
ATOM 9176 O O . GLN A 1 1148 ? 13.209 -18.262 -1.998 1.00 65.88 1148 GLN A O 1
ATOM 9181 N N . ASN A 1 1149 ? 13.772 -17.064 -0.183 1.00 68.38 1149 ASN A N 1
ATOM 9182 C CA . ASN A 1 1149 ? 12.892 -17.734 0.772 1.00 68.38 1149 ASN A CA 1
ATOM 9183 C C . ASN A 1 1149 ? 12.335 -16.667 1.732 1.00 68.38 1149 ASN A C 1
ATOM 9185 O O . ASN A 1 1149 ? 13.082 -15.796 2.177 1.00 68.38 1149 ASN A O 1
ATOM 9189 N N . GLN A 1 1150 ? 11.060 -16.761 2.099 1.00 73.75 1150 GLN A N 1
ATOM 9190 C CA . GLN A 1 1150 ? 10.439 -15.964 3.159 1.00 73.75 1150 GLN A CA 1
ATOM 9191 C C . GLN A 1 1150 ? 9.528 -16.846 4.019 1.00 73.75 1150 GLN A C 1
ATOM 9193 O O . GLN A 1 1150 ? 9.095 -17.914 3.595 1.00 73.75 1150 GLN A O 1
ATOM 9198 N N . GLN A 1 1151 ? 9.221 -16.414 5.240 1.00 78.31 1151 GLN A N 1
ATOM 9199 C CA . GLN A 1 1151 ? 8.243 -17.117 6.069 1.00 78.31 1151 GLN A CA 1
ATOM 9200 C C . GLN A 1 1151 ? 6.824 -16.724 5.634 1.00 78.31 1151 GLN A C 1
ATOM 9202 O O . GLN A 1 1151 ? 6.492 -15.539 5.629 1.00 78.31 1151 GLN A O 1
ATOM 9207 N N . THR A 1 1152 ? 5.981 -17.704 5.301 1.00 80.69 1152 THR A N 1
ATOM 9208 C CA . THR A 1 1152 ? 4.552 -17.480 5.025 1.00 80.69 1152 THR A CA 1
ATOM 9209 C C . THR A 1 1152 ? 3.832 -16.960 6.269 1.00 80.69 1152 THR A C 1
ATOM 9211 O O . THR A 1 1152 ? 4.049 -17.481 7.367 1.00 80.69 1152 THR A O 1
ATOM 9214 N N . SER A 1 1153 ? 2.932 -15.986 6.123 1.00 83.88 1153 SER A N 1
ATOM 9215 C CA . SER A 1 1153 ? 2.107 -15.505 7.239 1.00 83.88 1153 SER A CA 1
ATOM 9216 C C . SER A 1 1153 ? 0.710 -16.130 7.204 1.00 83.88 1153 SER A C 1
ATOM 9218 O O . SER A 1 1153 ? 0.109 -16.257 6.137 1.00 83.88 1153 SER A O 1
ATOM 9220 N N . LYS A 1 1154 ? 0.147 -16.481 8.375 1.00 82.88 1154 LYS A N 1
ATOM 9221 C CA . LYS A 1 1154 ? -1.236 -16.996 8.457 1.00 82.88 1154 LYS A CA 1
ATOM 9222 C C . LYS A 1 1154 ? -2.231 -16.025 7.807 1.00 82.88 1154 LYS A C 1
ATOM 9224 O O . LYS A 1 1154 ? -3.118 -16.463 7.085 1.00 82.88 1154 LYS A O 1
ATOM 9229 N N . LEU A 1 1155 ? -2.041 -14.718 8.016 1.00 88.94 1155 LEU A N 1
ATOM 9230 C CA . LEU A 1 1155 ? -2.869 -13.672 7.411 1.00 88.94 1155 LEU A CA 1
ATOM 9231 C C . LEU A 1 1155 ? -2.780 -13.688 5.876 1.00 88.94 1155 LEU A C 1
ATOM 9233 O O . LEU A 1 1155 ? -3.811 -13.586 5.219 1.00 88.94 1155 LEU A O 1
ATOM 9237 N N . GLY A 1 1156 ? -1.582 -13.867 5.308 1.00 89.19 1156 GLY A N 1
ATOM 9238 C CA . GLY A 1 1156 ? -1.383 -14.001 3.865 1.00 89.19 1156 GLY A CA 1
ATOM 9239 C C . GLY A 1 1156 ? -2.099 -15.223 3.297 1.00 89.19 1156 GLY A C 1
ATOM 9240 O O . GLY A 1 1156 ? -2.930 -15.077 2.405 1.00 89.19 1156 GLY A O 1
ATOM 9241 N N . ILE A 1 1157 ? -1.857 -16.409 3.864 1.00 85.00 1157 ILE A N 1
ATOM 9242 C CA . ILE A 1 1157 ? -2.495 -17.654 3.404 1.00 85.00 1157 ILE A CA 1
ATOM 9243 C C . ILE A 1 1157 ? -4.029 -17.584 3.536 1.00 85.00 1157 ILE A C 1
ATOM 9245 O O . ILE A 1 1157 ? -4.724 -17.908 2.578 1.00 85.00 1157 ILE A O 1
ATOM 9249 N N . ASN A 1 1158 ? -4.568 -17.078 4.653 1.00 87.81 1158 ASN A N 1
ATOM 9250 C CA . ASN A 1 1158 ? -6.013 -16.849 4.817 1.00 87.81 1158 ASN A CA 1
ATOM 9251 C C . ASN A 1 1158 ? -6.576 -15.887 3.756 1.00 87.81 1158 ASN A C 1
ATOM 9253 O O . ASN A 1 1158 ? -7.624 -16.155 3.170 1.00 87.81 1158 ASN A O 1
ATOM 9257 N N . THR A 1 1159 ? -5.871 -14.784 3.479 1.00 93.31 1159 THR A N 1
ATOM 9258 C CA . THR A 1 1159 ? -6.267 -13.804 2.450 1.00 93.31 1159 THR A CA 1
ATOM 9259 C C . THR A 1 1159 ? -6.264 -14.434 1.061 1.00 93.31 1159 THR A C 1
ATOM 9261 O O . THR A 1 1159 ? -7.173 -14.194 0.271 1.00 93.31 1159 THR A O 1
ATOM 9264 N N . TRP A 1 1160 ? -5.281 -15.288 0.776 1.00 90.88 1160 TRP A N 1
ATOM 9265 C CA . TRP A 1 1160 ? -5.185 -16.014 -0.482 1.00 90.88 1160 TRP A CA 1
ATOM 9266 C C . TRP A 1 1160 ? -6.279 -17.076 -0.641 1.00 90.88 1160 TRP A C 1
ATOM 9268 O O . TRP A 1 1160 ? -6.903 -17.119 -1.700 1.00 90.88 1160 TRP A O 1
ATOM 9278 N N . MET A 1 1161 ? -6.588 -17.861 0.399 1.00 88.88 1161 MET A N 1
ATOM 9279 C CA . MET A 1 1161 ? -7.692 -18.832 0.364 1.00 88.88 1161 MET A CA 1
ATOM 9280 C C . MET A 1 1161 ? -9.046 -18.139 0.158 1.00 88.88 1161 MET A C 1
ATOM 9282 O O . MET A 1 1161 ? -9.832 -18.568 -0.686 1.00 88.88 1161 MET A O 1
ATOM 9286 N N . ALA A 1 1162 ? -9.288 -17.023 0.857 1.00 93.38 1162 ALA A N 1
ATOM 9287 C CA . ALA A 1 1162 ? -10.464 -16.179 0.647 1.00 93.38 1162 ALA A CA 1
ATOM 9288 C C . ALA A 1 1162 ? -10.537 -15.621 -0.779 1.00 93.38 1162 ALA A C 1
ATOM 9290 O O . ALA A 1 1162 ? -11.607 -15.649 -1.389 1.00 93.38 1162 ALA A O 1
ATOM 9291 N N . ALA A 1 1163 ? -9.406 -15.172 -1.333 1.00 94.25 1163 ALA A N 1
ATOM 9292 C CA . ALA A 1 1163 ? -9.344 -14.687 -2.703 1.00 94.25 1163 ALA A CA 1
ATOM 9293 C C . ALA A 1 1163 ? -9.683 -15.784 -3.725 1.00 94.25 1163 ALA A C 1
ATOM 9295 O O . ALA A 1 1163 ? -10.531 -15.546 -4.582 1.00 94.25 1163 ALA A O 1
ATOM 9296 N N . GLN A 1 1164 ? -9.102 -16.986 -3.612 1.00 90.44 1164 GLN A N 1
ATOM 9297 C CA . GLN A 1 1164 ? -9.393 -18.081 -4.549 1.00 90.44 1164 GLN A CA 1
ATOM 9298 C C . GLN A 1 1164 ? -10.844 -18.562 -4.430 1.00 90.44 1164 GLN A C 1
ATOM 9300 O O . GLN A 1 1164 ? -11.537 -18.670 -5.435 1.00 90.44 1164 GLN A O 1
ATOM 9305 N N . TYR A 1 1165 ? -11.347 -18.778 -3.209 1.00 91.94 1165 TYR A N 1
ATOM 9306 C CA . TYR A 1 1165 ? -12.716 -19.254 -2.980 1.00 91.94 1165 TYR A CA 1
ATOM 9307 C C . TYR A 1 1165 ? -13.789 -18.297 -3.532 1.00 91.94 1165 TYR A C 1
ATOM 9309 O O . TYR A 1 1165 ? -14.816 -18.742 -4.049 1.00 91.94 1165 TYR A O 1
ATOM 9317 N N . ILE A 1 1166 ? -13.552 -16.983 -3.446 1.00 94.88 1166 ILE A N 1
ATOM 9318 C CA . ILE A 1 1166 ? -14.414 -15.971 -4.067 1.00 94.88 1166 ILE A CA 1
ATOM 9319 C C . ILE A 1 1166 ? -14.235 -15.967 -5.594 1.00 94.88 1166 ILE A C 1
ATOM 9321 O O . ILE A 1 1166 ? -15.235 -15.946 -6.315 1.00 94.88 1166 ILE A O 1
ATOM 9325 N N . GLN A 1 1167 ? -12.999 -16.017 -6.101 1.00 92.75 1167 GLN A N 1
ATOM 9326 C CA . GLN A 1 1167 ? -12.720 -15.967 -7.540 1.00 92.75 1167 GLN A CA 1
ATOM 9327 C C . GLN A 1 1167 ? -13.272 -17.177 -8.305 1.00 92.75 1167 GLN A C 1
ATOM 9329 O O . GLN A 1 1167 ? -13.896 -16.973 -9.349 1.00 92.75 1167 GLN A O 1
ATOM 9334 N N . ASP A 1 1168 ? -13.122 -18.396 -7.782 1.00 89.94 1168 ASP A N 1
ATOM 9335 C CA . ASP A 1 1168 ? -13.646 -19.634 -8.380 1.00 89.94 1168 ASP A CA 1
ATOM 9336 C C . ASP A 1 1168 ? -15.166 -19.563 -8.596 1.00 89.94 1168 ASP A C 1
ATOM 9338 O O . ASP A 1 1168 ? -15.686 -20.036 -9.605 1.00 89.94 1168 ASP A O 1
ATOM 9342 N N . LYS A 1 1169 ? -15.886 -18.909 -7.675 1.00 90.12 1169 LYS A N 1
ATOM 9343 C CA . LYS A 1 1169 ? -17.349 -18.746 -7.731 1.00 90.12 1169 LYS A CA 1
ATOM 9344 C C . LYS A 1 1169 ? -17.807 -17.558 -8.579 1.00 90.12 1169 LYS A C 1
ATOM 9346 O O . LYS A 1 1169 ? -18.970 -17.510 -8.968 1.00 90.12 1169 LYS A O 1
ATOM 9351 N N . ASN A 1 1170 ? -16.912 -16.617 -8.882 1.00 90.50 1170 ASN A N 1
ATOM 9352 C CA . ASN A 1 1170 ? -17.233 -15.356 -9.556 1.00 90.50 1170 ASN A CA 1
ATOM 9353 C C . ASN A 1 1170 ? -16.496 -15.155 -10.891 1.00 90.50 1170 ASN A C 1
ATOM 9355 O O . ASN A 1 1170 ? -16.502 -14.044 -11.422 1.00 90.50 1170 ASN A O 1
ATOM 9359 N N . ASN A 1 1171 ? -15.903 -16.199 -11.478 1.00 87.94 1171 ASN A N 1
ATOM 9360 C CA . ASN A 1 1171 ? -15.093 -16.149 -12.707 1.00 87.94 1171 ASN A CA 1
ATOM 9361 C C . ASN A 1 1171 ? -13.872 -15.208 -12.598 1.00 87.94 1171 ASN A C 1
ATOM 9363 O O . ASN A 1 1171 ? -13.674 -14.347 -13.455 1.00 87.94 1171 ASN A O 1
ATOM 9367 N N . GLY A 1 1172 ? -13.066 -15.347 -11.541 1.00 89.06 1172 GLY A N 1
ATOM 9368 C CA . GLY A 1 1172 ? -11.830 -14.571 -11.357 1.00 89.06 1172 GLY A CA 1
ATOM 9369 C C . GLY A 1 1172 ? -12.033 -13.145 -10.830 1.00 89.06 1172 GLY A C 1
ATOM 9370 O O . GLY A 1 1172 ? -11.181 -12.291 -11.055 1.00 89.06 1172 GLY A O 1
ATOM 9371 N N . ARG A 1 1173 ? -13.169 -12.854 -10.180 1.00 91.25 1173 ARG A N 1
ATOM 9372 C CA . ARG A 1 1173 ? -13.581 -11.492 -9.782 1.00 91.25 1173 ARG A CA 1
ATOM 9373 C C . ARG A 1 1173 ? -13.924 -11.373 -8.291 1.00 91.25 1173 ARG A C 1
ATOM 9375 O O . ARG A 1 1173 ? -13.792 -12.327 -7.534 1.00 91.25 1173 ARG A O 1
ATOM 9382 N N . ASN A 1 1174 ? -14.377 -10.178 -7.920 1.00 94.56 1174 ASN A N 1
ATOM 9383 C CA . ASN A 1 1174 ? -14.842 -9.708 -6.617 1.00 94.56 1174 ASN A CA 1
ATOM 9384 C C . ASN A 1 1174 ? -13.747 -9.541 -5.543 1.00 94.56 1174 ASN A C 1
ATOM 9386 O O . ASN A 1 1174 ? -14.017 -9.675 -4.350 1.00 94.56 1174 ASN A O 1
ATOM 9390 N N . ILE A 1 1175 ? -12.514 -9.200 -5.951 1.00 96.69 1175 ILE A N 1
ATOM 9391 C CA . ILE A 1 1175 ? -11.389 -8.910 -5.038 1.00 96.69 1175 ILE A CA 1
ATOM 9392 C C . ILE A 1 1175 ? -10.862 -7.483 -5.254 1.00 96.69 1175 ILE A C 1
ATOM 9394 O O . ILE A 1 1175 ? -10.173 -7.188 -6.231 1.00 96.69 1175 ILE A O 1
ATOM 9398 N N . THR A 1 1176 ? -11.167 -6.590 -4.314 1.00 96.81 1176 THR A N 1
ATOM 9399 C CA . THR A 1 1176 ? -10.709 -5.192 -4.281 1.00 96.81 1176 THR A CA 1
ATOM 9400 C C . THR A 1 1176 ? -9.609 -5.030 -3.237 1.00 96.81 1176 THR A C 1
ATOM 9402 O O . THR A 1 1176 ? -9.874 -5.039 -2.038 1.00 96.81 1176 THR A O 1
ATOM 9405 N N . LEU A 1 1177 ? -8.365 -4.848 -3.674 1.00 97.44 1177 LEU A N 1
ATOM 9406 C CA . LEU A 1 1177 ? -7.233 -4.599 -2.780 1.00 97.44 1177 LEU A CA 1
ATOM 9407 C C . LEU A 1 1177 ? -6.915 -3.103 -2.700 1.00 97.44 1177 LEU A C 1
ATOM 9409 O O . LEU A 1 1177 ? -6.951 -2.403 -3.715 1.00 97.44 1177 LEU A O 1
ATOM 9413 N N . LEU A 1 1178 ? -6.533 -2.615 -1.522 1.00 96.44 1178 LEU A N 1
ATOM 9414 C CA . LEU A 1 1178 ? -6.044 -1.251 -1.309 1.00 96.44 1178 LEU A CA 1
ATOM 9415 C C . LEU A 1 1178 ? -4.653 -1.290 -0.666 1.00 96.44 1178 LEU A C 1
ATOM 9417 O O . LEU A 1 1178 ? -4.402 -2.098 0.226 1.00 96.44 1178 LEU A O 1
ATOM 9421 N N . SER A 1 1179 ? -3.754 -0.393 -1.076 1.00 93.94 1179 SER A N 1
ATOM 9422 C CA . SER A 1 1179 ? -2.578 -0.018 -0.277 1.00 93.94 1179 SER A CA 1
ATOM 9423 C C . SER A 1 1179 ? -1.946 1.276 -0.791 1.00 93.94 1179 SER A C 1
ATOM 9425 O O . SER A 1 1179 ? -2.147 1.638 -1.948 1.00 93.94 1179 SER A O 1
ATOM 9427 N N . ALA A 1 1180 ? -1.177 1.982 0.043 1.00 88.56 1180 ALA A N 1
ATOM 9428 C CA . ALA A 1 1180 ? -0.229 2.991 -0.443 1.00 88.56 1180 ALA A CA 1
ATOM 9429 C C . ALA A 1 1180 ? 1.051 2.378 -1.049 1.00 88.56 1180 ALA A C 1
ATOM 9431 O O . ALA A 1 1180 ? 1.615 2.940 -1.981 1.00 88.56 1180 ALA A O 1
ATOM 9432 N N . THR A 1 1181 ? 1.507 1.237 -0.524 1.00 85.50 1181 THR A N 1
ATOM 9433 C CA . THR A 1 1181 ? 2.822 0.639 -0.820 1.00 85.50 1181 THR A CA 1
ATOM 9434 C C . THR A 1 1181 ? 2.703 -0.892 -0.881 1.00 85.50 1181 THR A C 1
ATOM 9436 O O . THR A 1 1181 ? 3.007 -1.568 0.101 1.00 85.50 1181 THR A O 1
ATOM 9439 N N . PRO A 1 1182 ? 2.211 -1.470 -1.994 1.00 80.19 1182 PRO A N 1
ATOM 9440 C CA . PRO A 1 1182 ? 1.871 -2.898 -2.073 1.00 80.19 1182 PRO A CA 1
ATOM 9441 C C . PRO A 1 1182 ? 3.067 -3.871 -2.041 1.00 80.19 1182 PRO A C 1
ATOM 9443 O O . PRO A 1 1182 ? 2.876 -5.051 -1.740 1.00 80.19 1182 PRO A O 1
ATOM 9446 N N . PHE A 1 1183 ? 4.285 -3.399 -2.325 1.00 80.75 1183 PHE A N 1
ATOM 9447 C CA . PHE A 1 1183 ? 5.504 -4.211 -2.436 1.00 80.75 1183 PHE A CA 1
ATOM 9448 C C . PHE A 1 1183 ? 6.642 -3.600 -1.600 1.00 80.75 1183 PHE A C 1
ATOM 9450 O O . PHE A 1 1183 ? 6.744 -2.377 -1.514 1.00 80.75 1183 PHE A O 1
ATOM 9457 N N . THR A 1 1184 ? 7.514 -4.429 -1.009 1.00 65.25 1184 THR A N 1
ATOM 9458 C CA . THR A 1 1184 ? 8.669 -3.991 -0.190 1.00 65.25 1184 THR A CA 1
ATOM 9459 C C . THR A 1 1184 ? 10.017 -4.472 -0.753 1.00 65.25 1184 THR A C 1
ATOM 9461 O O . THR A 1 1184 ? 10.927 -4.851 -0.019 1.00 65.25 1184 THR A O 1
ATOM 9464 N N . ASN A 1 1185 ? 10.149 -4.455 -2.085 1.00 65.75 1185 ASN A N 1
ATOM 9465 C CA . ASN A 1 1185 ? 11.342 -4.862 -2.846 1.00 65.75 1185 ASN A CA 1
ATOM 9466 C C . ASN A 1 1185 ? 11.764 -6.341 -2.668 1.00 65.75 1185 ASN A C 1
ATOM 9468 O O . ASN A 1 1185 ? 12.927 -6.677 -2.888 1.00 65.75 1185 ASN A O 1
ATOM 9472 N N . LYS A 1 1186 ? 10.837 -7.245 -2.308 1.00 73.62 1186 LYS A N 1
ATOM 9473 C CA . LYS A 1 1186 ? 11.069 -8.704 -2.346 1.00 73.62 1186 LYS A CA 1
ATOM 9474 C C . LYS A 1 1186 ? 10.342 -9.353 -3.535 1.00 73.62 1186 LYS A C 1
ATOM 9476 O O . LYS A 1 1186 ? 9.139 -9.127 -3.668 1.00 73.62 1186 LYS A O 1
ATOM 9481 N N . PRO A 1 1187 ? 10.982 -10.241 -4.324 1.00 74.19 1187 PRO A N 1
ATOM 9482 C CA . PRO A 1 1187 ? 10.348 -10.913 -5.471 1.00 74.19 1187 PRO A CA 1
ATOM 9483 C C . PRO A 1 1187 ? 9.050 -11.644 -5.109 1.00 74.19 1187 PRO A C 1
ATOM 9485 O O . PRO A 1 1187 ? 8.016 -11.492 -5.758 1.00 74.19 1187 PRO A O 1
ATOM 9488 N N . LEU A 1 1188 ? 9.089 -12.402 -4.009 1.00 81.12 1188 LEU A N 1
ATOM 9489 C CA . LEU A 1 1188 ? 7.982 -13.244 -3.550 1.00 81.12 1188 LEU A CA 1
ATOM 9490 C C . LEU A 1 1188 ? 6.737 -12.438 -3.149 1.00 81.12 1188 LEU A C 1
ATOM 9492 O O . LEU A 1 1188 ? 5.640 -12.992 -3.164 1.00 81.12 1188 LEU A O 1
ATOM 9496 N N . GLU A 1 1189 ? 6.864 -11.142 -2.848 1.00 85.19 1189 GLU A N 1
ATOM 9497 C CA . GLU A 1 1189 ? 5.725 -10.266 -2.545 1.00 85.19 1189 GLU A CA 1
ATOM 9498 C C . GLU A 1 1189 ? 4.969 -9.835 -3.806 1.00 85.19 1189 GLU A C 1
ATOM 9500 O O . GLU A 1 1189 ? 3.739 -9.773 -3.772 1.00 85.19 1189 GLU A O 1
ATOM 9505 N N . TYR A 1 1190 ? 5.669 -9.605 -4.925 1.00 86.12 1190 TYR A N 1
ATOM 9506 C CA . TYR A 1 1190 ? 5.037 -9.298 -6.213 1.00 86.12 1190 TYR A CA 1
ATOM 9507 C C . TYR A 1 1190 ? 4.150 -10.458 -6.666 1.00 86.12 1190 TYR A C 1
ATOM 9509 O O . TYR A 1 1190 ? 2.957 -10.263 -6.900 1.00 86.12 1190 TYR A O 1
ATOM 9517 N N . TYR A 1 1191 ? 4.700 -11.679 -6.698 1.00 86.00 1191 TYR A N 1
ATOM 9518 C CA . TYR A 1 1191 ? 3.923 -12.875 -7.036 1.00 86.00 1191 TYR A CA 1
ATOM 9519 C C . TYR A 1 1191 ? 2.771 -13.095 -6.046 1.00 86.00 1191 TYR A C 1
ATOM 9521 O O . TYR A 1 1191 ? 1.639 -13.338 -6.456 1.00 86.00 1191 TYR A O 1
ATOM 9529 N N . SER A 1 1192 ? 3.029 -12.952 -4.739 1.00 88.75 1192 SER A N 1
ATOM 9530 C CA . SER A 1 1192 ? 2.002 -13.115 -3.702 1.00 88.75 1192 SER A CA 1
ATOM 9531 C C . SER A 1 1192 ? 0.813 -12.172 -3.921 1.00 88.75 1192 SER A C 1
ATOM 9533 O O . SER A 1 1192 ? -0.322 -12.641 -3.971 1.00 88.75 1192 SER A O 1
ATOM 9535 N N . ILE A 1 1193 ? 1.044 -10.871 -4.134 1.00 91.81 1193 ILE A N 1
ATOM 9536 C CA . ILE A 1 1193 ? -0.031 -9.904 -4.419 1.00 91.81 1193 ILE A CA 1
ATOM 9537 C C . ILE A 1 1193 ? -0.716 -10.187 -5.763 1.00 91.81 1193 ILE A C 1
ATOM 9539 O O . ILE A 1 1193 ? -1.941 -10.110 -5.833 1.00 91.81 1193 ILE A O 1
ATOM 9543 N N . LEU A 1 1194 ? 0.018 -10.556 -6.817 1.00 89.94 1194 LEU A N 1
ATOM 9544 C CA . LEU A 1 1194 ? -0.586 -10.898 -8.111 1.00 89.94 1194 LEU A CA 1
ATOM 9545 C C . LEU A 1 1194 ? -1.474 -12.152 -8.022 1.00 89.94 1194 LEU A C 1
ATOM 9547 O O . LEU A 1 1194 ? -2.562 -12.163 -8.596 1.00 89.94 1194 LEU A O 1
ATOM 9551 N N . SER A 1 1195 ? -1.097 -13.155 -7.222 1.00 88.62 1195 SER A N 1
ATOM 9552 C CA . SER A 1 1195 ? -1.917 -14.352 -6.965 1.00 88.62 1195 SER A CA 1
ATOM 9553 C C . SER A 1 1195 ? -3.241 -14.057 -6.232 1.00 88.62 1195 SER A C 1
ATOM 9555 O O . SER A 1 1195 ? -4.162 -14.871 -6.269 1.00 88.62 1195 SER A O 1
ATOM 9557 N N . LEU A 1 1196 ? -3.393 -12.876 -5.615 1.00 92.12 1196 LEU A N 1
ATOM 9558 C CA . LEU A 1 1196 ? -4.664 -12.424 -5.032 1.00 92.12 1196 LEU A CA 1
ATOM 9559 C C . LEU A 1 1196 ? -5.638 -11.822 -6.060 1.00 92.12 1196 LEU A C 1
ATOM 9561 O O . LEU A 1 1196 ? -6.814 -11.675 -5.740 1.00 92.12 1196 LEU A O 1
ATOM 9565 N N . ILE A 1 1197 ? -5.179 -11.448 -7.263 1.00 91.94 1197 ILE A N 1
ATOM 9566 C CA . ILE A 1 1197 ? -5.975 -10.677 -8.247 1.00 91.94 1197 ILE A CA 1
ATOM 9567 C C . ILE A 1 1197 ? -5.900 -11.177 -9.698 1.00 91.94 1197 ILE A C 1
ATOM 9569 O O . ILE A 1 1197 ? -6.638 -10.694 -10.551 1.00 91.94 1197 ILE A O 1
ATOM 9573 N N . ALA A 1 1198 ? -4.990 -12.096 -10.013 1.00 85.38 1198 ALA A N 1
ATOM 9574 C CA . ALA A 1 1198 ? -4.718 -12.516 -11.386 1.00 85.38 1198 ALA A CA 1
ATOM 9575 C C . ALA A 1 1198 ? -4.329 -14.000 -11.496 1.00 85.38 1198 ALA A C 1
ATOM 9577 O O . ALA A 1 1198 ? -3.733 -14.389 -12.496 1.00 85.38 1198 ALA A O 1
ATOM 9578 N N . ASN A 1 1199 ? -4.647 -14.830 -10.496 1.00 83.62 1199 ASN A N 1
ATOM 9579 C CA . ASN A 1 1199 ? -4.093 -16.183 -10.366 1.00 83.62 1199 ASN A CA 1
ATOM 9580 C C . ASN A 1 1199 ? -4.357 -17.062 -11.600 1.00 83.62 1199 ASN A C 1
ATOM 9582 O O . ASN A 1 1199 ? -3.423 -17.513 -12.259 1.00 83.62 1199 ASN A O 1
ATOM 9586 N N . LYS A 1 1200 ? -5.628 -17.166 -12.008 1.00 81.75 1200 LYS A N 1
ATOM 9587 C CA . LYS A 1 1200 ? -6.033 -17.852 -13.244 1.00 81.75 1200 LYS A CA 1
ATOM 9588 C C . LYS A 1 1200 ? -5.362 -17.281 -14.504 1.00 81.75 1200 LYS A C 1
ATOM 9590 O O . LYS A 1 1200 ? -5.078 -18.019 -15.436 1.00 81.75 1200 LYS A O 1
ATOM 9595 N N . ARG A 1 1201 ? -5.057 -15.979 -14.544 1.00 80.88 1201 ARG A N 1
ATOM 9596 C CA . ARG A 1 1201 ? -4.353 -15.372 -15.684 1.00 80.88 1201 ARG A CA 1
ATOM 9597 C C . ARG A 1 1201 ? -2.858 -15.710 -15.688 1.00 80.88 1201 ARG A C 1
ATOM 9599 O O . ARG A 1 1201 ? -2.289 -15.837 -16.767 1.00 80.88 1201 ARG A O 1
ATOM 9606 N N . LEU A 1 1202 ? -2.222 -15.858 -14.522 1.00 81.81 1202 LEU A N 1
ATOM 9607 C CA . LEU A 1 1202 ? -0.852 -16.380 -14.415 1.00 81.81 1202 LEU A CA 1
ATOM 9608 C C . LEU A 1 1202 ? -0.799 -17.836 -14.899 1.00 81.81 1202 LEU A C 1
ATOM 9610 O O . LEU A 1 1202 ? 0.107 -18.187 -15.649 1.00 81.81 1202 LEU A O 1
ATOM 9614 N N . GLU A 1 1203 ? -1.802 -18.641 -14.540 1.00 77.69 1203 GLU A N 1
ATOM 9615 C CA . GLU A 1 1203 ? -1.992 -20.019 -15.011 1.00 77.69 1203 GLU A CA 1
ATOM 9616 C C . GLU A 1 1203 ? -2.170 -20.099 -16.537 1.00 77.69 1203 GLU A C 1
ATOM 9618 O O . GLU A 1 1203 ? -1.348 -20.710 -17.217 1.00 77.69 1203 GLU A O 1
ATOM 9623 N N . GLU A 1 1204 ? -3.165 -19.395 -17.094 1.00 75.81 1204 GLU A N 1
ATOM 9624 C CA . GLU A 1 1204 ? -3.442 -19.318 -18.541 1.00 75.81 1204 GLU A CA 1
ATOM 9625 C C . GLU A 1 1204 ? -2.260 -18.774 -19.368 1.00 75.81 1204 GLU A C 1
ATOM 9627 O O . GLU A 1 1204 ? -2.191 -19.018 -20.571 1.00 75.81 1204 GLU A O 1
ATOM 9632 N N . SER A 1 1205 ? -1.327 -18.050 -18.737 1.00 70.06 1205 SER A N 1
ATOM 9633 C CA . SER A 1 1205 ? -0.128 -17.493 -19.382 1.00 70.06 1205 SER A CA 1
ATOM 9634 C C . SER A 1 1205 ? 1.150 -18.316 -19.135 1.00 70.06 1205 SER A C 1
ATOM 9636 O O . SER A 1 1205 ? 2.227 -17.873 -19.515 1.00 70.06 1205 SER A O 1
ATOM 9638 N N . GLY A 1 1206 ? 1.080 -19.476 -18.465 1.00 69.38 1206 GLY A N 1
ATOM 9639 C CA . GLY A 1 1206 ? 2.250 -20.326 -18.177 1.00 69.38 1206 GLY A CA 1
ATOM 9640 C C . GLY A 1 1206 ? 3.168 -19.842 -17.038 1.00 69.38 1206 GLY A C 1
ATOM 9641 O O . GLY A 1 1206 ? 4.156 -20.503 -16.709 1.00 69.38 1206 GLY A O 1
ATOM 9642 N N . TYR A 1 1207 ? 2.823 -18.737 -16.373 1.00 74.50 1207 TYR A N 1
ATOM 9643 C CA . TYR A 1 1207 ? 3.557 -18.147 -15.242 1.00 74.50 1207 TYR A CA 1
ATOM 9644 C C . TYR A 1 1207 ? 3.072 -18.658 -13.875 1.00 74.50 1207 TYR A C 1
ATOM 9646 O O . TYR A 1 1207 ? 3.266 -18.022 -12.839 1.00 74.50 1207 TYR A O 1
ATOM 9654 N N . PHE A 1 1208 ? 2.437 -19.829 -13.862 1.00 69.06 1208 PHE A N 1
ATOM 9655 C CA . PHE A 1 1208 ? 2.030 -20.534 -12.649 1.00 69.06 1208 PHE A CA 1
ATOM 9656 C C . PHE A 1 1208 ? 3.222 -20.948 -11.777 1.00 69.06 1208 PHE A C 1
ATOM 9658 O O . PHE A 1 1208 ? 3.154 -20.921 -10.550 1.00 69.06 1208 PHE A O 1
ATOM 9665 N N . ASN A 1 1209 ? 4.343 -21.306 -12.407 1.00 69.44 1209 ASN A N 1
ATOM 9666 C CA . ASN A 1 1209 ? 5.577 -21.587 -11.692 1.00 69.44 1209 ASN A CA 1
ATOM 9667 C C . ASN A 1 1209 ? 6.308 -20.266 -11.380 1.00 69.44 1209 ASN A C 1
ATOM 9669 O O . ASN A 1 1209 ? 6.580 -19.452 -12.265 1.00 69.44 1209 ASN A O 1
ATOM 9673 N N . VAL A 1 1210 ? 6.642 -20.067 -10.103 1.00 72.25 1210 VAL A N 1
ATOM 9674 C CA . VAL A 1 1210 ? 7.273 -18.843 -9.584 1.00 72.25 1210 VAL A CA 1
ATOM 9675 C C . VAL A 1 1210 ? 8.669 -18.600 -10.188 1.00 72.25 1210 VAL A C 1
ATOM 9677 O O . VAL A 1 1210 ? 9.056 -17.442 -10.323 1.00 72.25 1210 VAL A O 1
ATOM 9680 N N . ASN A 1 1211 ? 9.402 -19.646 -10.612 1.00 68.75 1211 ASN A N 1
ATOM 9681 C CA . ASN A 1 1211 ? 10.654 -19.467 -11.370 1.00 68.75 1211 ASN A CA 1
ATOM 9682 C C . ASN A 1 1211 ? 10.356 -18.785 -12.711 1.00 68.75 1211 ASN A C 1
ATOM 9684 O O . ASN A 1 1211 ? 10.900 -17.720 -12.972 1.00 68.75 1211 ASN A O 1
ATOM 9688 N N . ASN A 1 1212 ? 9.435 -19.347 -13.507 1.00 67.44 1212 ASN A N 1
ATOM 9689 C CA . ASN A 1 1212 ? 9.069 -18.838 -14.834 1.00 67.44 1212 ASN A CA 1
ATOM 9690 C C . ASN A 1 1212 ? 8.632 -17.367 -14.770 1.00 67.44 1212 ASN A C 1
ATOM 9692 O O . ASN A 1 1212 ? 9.008 -16.569 -15.625 1.00 67.44 1212 ASN A O 1
ATOM 9696 N N . PHE A 1 1213 ? 7.849 -17.000 -13.748 1.00 75.69 1213 PHE A N 1
ATOM 9697 C CA . PHE A 1 1213 ? 7.439 -15.613 -13.535 1.00 75.69 1213 PHE A CA 1
ATOM 9698 C C . PHE A 1 1213 ? 8.641 -14.693 -13.258 1.00 75.69 1213 PHE A C 1
ATOM 9700 O O . PHE A 1 1213 ? 8.756 -13.647 -13.892 1.00 75.69 1213 PHE A O 1
ATOM 9707 N N . PHE A 1 1214 ? 9.554 -15.070 -12.355 1.00 73.62 1214 PHE A N 1
ATOM 9708 C CA . PHE A 1 1214 ? 10.737 -14.249 -12.071 1.00 73.62 1214 PHE A CA 1
ATOM 9709 C C . PHE A 1 1214 ? 11.708 -14.179 -13.254 1.00 73.62 1214 PHE A C 1
ATOM 9711 O O . PHE A 1 1214 ? 12.166 -13.095 -13.582 1.00 73.62 1214 PHE A O 1
ATOM 9718 N N . GLU A 1 1215 ? 11.965 -15.291 -13.940 1.00 64.81 1215 GLU A N 1
ATOM 9719 C CA . GLU A 1 1215 ? 12.868 -15.351 -15.099 1.00 64.81 1215 GLU A CA 1
ATOM 9720 C C . GLU A 1 1215 ? 12.337 -14.584 -16.322 1.00 64.81 1215 GLU A C 1
ATOM 9722 O O . GLU A 1 1215 ? 13.126 -14.185 -17.174 1.00 64.81 1215 GLU A O 1
ATOM 9727 N N . THR A 1 1216 ? 11.023 -14.332 -16.394 1.00 65.56 1216 THR A N 1
ATOM 9728 C CA . THR A 1 1216 ? 10.402 -13.534 -17.467 1.00 65.56 1216 THR A CA 1
ATOM 9729 C C . THR A 1 1216 ? 10.259 -12.051 -17.110 1.00 65.56 1216 THR A C 1
ATOM 9731 O O . THR A 1 1216 ? 10.418 -11.197 -17.980 1.00 65.56 1216 THR A O 1
ATOM 9734 N N . PHE A 1 1217 ? 9.916 -11.726 -15.856 1.00 72.00 1217 PHE A N 1
ATOM 9735 C CA . PHE A 1 1217 ? 9.465 -10.379 -15.471 1.00 72.00 1217 PHE A CA 1
ATOM 9736 C C . PHE A 1 1217 ? 10.351 -9.652 -14.457 1.00 72.00 1217 PHE A C 1
ATOM 9738 O O . PHE A 1 1217 ? 10.003 -8.532 -14.089 1.00 72.00 1217 PHE A O 1
ATOM 9745 N N . MET A 1 1218 ? 11.438 -10.259 -13.974 1.00 70.00 1218 MET A N 1
ATOM 9746 C CA . MET A 1 1218 ? 12.279 -9.666 -12.933 1.00 70.00 1218 MET A CA 1
ATOM 9747 C C . MET A 1 1218 ? 13.774 -9.832 -13.226 1.00 70.00 1218 MET A C 1
ATOM 9749 O O . MET A 1 1218 ? 14.227 -10.909 -13.609 1.00 70.00 1218 MET A O 1
ATOM 9753 N N . GLU A 1 1219 ? 14.575 -8.795 -12.978 1.00 60.88 1219 GLU A N 1
ATOM 9754 C CA . GLU A 1 1219 ? 16.035 -8.862 -13.139 1.00 60.88 1219 GLU A CA 1
ATOM 9755 C C . GLU A 1 1219 ? 16.743 -8.962 -11.780 1.00 60.88 1219 GLU A C 1
ATOM 9757 O O . GLU A 1 1219 ? 16.559 -8.110 -10.913 1.00 60.88 1219 GLU A O 1
ATOM 9762 N N . ALA A 1 1220 ? 17.557 -10.007 -11.581 1.00 57.62 1220 ALA A N 1
ATOM 9763 C CA . ALA A 1 1220 ? 18.294 -10.253 -10.336 1.00 57.62 1220 ALA A CA 1
ATOM 9764 C C . ALA A 1 1220 ? 19.717 -9.662 -10.359 1.00 57.62 1220 ALA A C 1
ATOM 9766 O O . ALA A 1 1220 ? 20.693 -10.359 -10.658 1.00 57.62 1220 ALA A O 1
ATOM 9767 N N . ASP A 1 1221 ? 19.840 -8.394 -9.977 1.00 55.31 1221 ASP A N 1
ATOM 9768 C CA . ASP A 1 1221 ? 21.133 -7.737 -9.791 1.00 55.31 1221 ASP A CA 1
ATOM 9769 C C . ASP A 1 1221 ? 21.744 -8.123 -8.434 1.00 55.31 1221 ASP A C 1
ATOM 9771 O O . ASP A 1 1221 ? 21.118 -8.015 -7.378 1.00 55.31 1221 ASP A O 1
ATOM 9775 N N . ASN A 1 1222 ? 22.984 -8.612 -8.447 1.00 52.94 1222 ASN A N 1
ATOM 9776 C CA . ASN A 1 1222 ? 23.659 -9.107 -7.249 1.00 52.94 1222 ASN A CA 1
ATOM 9777 C C . ASN A 1 1222 ? 24.632 -8.054 -6.697 1.00 52.94 1222 ASN A C 1
ATOM 9779 O O . ASN A 1 1222 ? 25.833 -8.119 -6.958 1.00 52.94 1222 ASN A O 1
ATOM 9783 N N . ASP A 1 1223 ? 24.112 -7.117 -5.900 1.00 50.47 1223 ASP A N 1
ATOM 9784 C CA . ASP A 1 1223 ? 24.904 -6.119 -5.172 1.00 50.47 1223 ASP A CA 1
ATOM 9785 C C . ASP A 1 1223 ? 25.994 -6.785 -4.318 1.00 50.47 1223 ASP A C 1
ATOM 9787 O O . ASP A 1 1223 ? 25.747 -7.764 -3.602 1.00 50.47 1223 ASP A O 1
ATOM 9791 N N . MET A 1 1224 ? 27.188 -6.190 -4.325 1.00 49.97 1224 MET A N 1
ATOM 9792 C CA . MET A 1 1224 ? 28.311 -6.595 -3.481 1.00 49.97 1224 MET A CA 1
ATOM 9793 C C . MET A 1 1224 ? 28.241 -5.905 -2.105 1.00 49.97 1224 MET A C 1
ATOM 9795 O O . MET A 1 1224 ? 28.841 -4.853 -1.871 1.00 49.97 1224 MET A O 1
ATOM 9799 N N . GLU A 1 1225 ? 27.516 -6.508 -1.163 1.00 49.78 1225 GLU A N 1
ATOM 9800 C CA . GLU A 1 1225 ? 27.435 -6.046 0.225 1.00 49.78 1225 GLU A CA 1
ATOM 9801 C C . GLU A 1 1225 ? 28.570 -6.673 1.057 1.00 49.78 1225 GLU A C 1
ATOM 9803 O O . GLU A 1 1225 ? 28.599 -7.880 1.297 1.00 49.78 1225 GLU A O 1
ATOM 9808 N N . ILE A 1 1226 ? 29.526 -5.860 1.522 1.00 47.38 1226 ILE A N 1
ATOM 9809 C CA . ILE A 1 1226 ? 30.528 -6.317 2.500 1.00 47.38 1226 ILE A CA 1
ATOM 9810 C C . ILE A 1 1226 ? 29.837 -6.452 3.858 1.00 47.38 1226 ILE A C 1
ATOM 9812 O O . ILE A 1 1226 ? 29.305 -5.474 4.388 1.00 47.38 1226 ILE A O 1
ATOM 9816 N N . ASP A 1 1227 ? 29.844 -7.661 4.412 1.00 42.50 1227 ASP A N 1
ATOM 9817 C CA . ASP A 1 1227 ? 29.098 -7.995 5.619 1.00 42.50 1227 ASP A CA 1
ATOM 9818 C C . ASP A 1 1227 ? 29.793 -7.521 6.913 1.00 42.50 1227 ASP A C 1
ATOM 9820 O O . ASP A 1 1227 ? 30.906 -6.990 6.915 1.00 42.50 1227 ASP A O 1
ATOM 9824 N N . ALA A 1 1228 ? 29.131 -7.719 8.057 1.00 34.22 1228 ALA A N 1
ATOM 9825 C CA . ALA A 1 1228 ? 29.614 -7.279 9.368 1.00 34.22 1228 ALA A CA 1
ATOM 9826 C C . ALA A 1 1228 ? 30.942 -7.918 9.851 1.00 34.22 1228 ALA A C 1
ATOM 9828 O O . ALA A 1 1228 ? 31.419 -7.544 10.923 1.00 34.22 1228 ALA A O 1
ATOM 9829 N N . ARG A 1 1229 ? 31.525 -8.865 9.107 1.00 37.12 1229 ARG A N 1
ATOM 9830 C CA . ARG A 1 1229 ? 32.835 -9.495 9.352 1.00 37.12 1229 ARG A CA 1
ATOM 9831 C C . ARG A 1 1229 ? 33.913 -9.041 8.366 1.00 37.12 1229 ARG A C 1
ATOM 9833 O O . ARG A 1 1229 ? 35.083 -9.322 8.601 1.00 37.12 1229 ARG A O 1
ATOM 9840 N N . GLY A 1 1230 ? 33.528 -8.352 7.291 1.00 37.66 1230 GLY A N 1
ATOM 9841 C CA . GLY A 1 1230 ? 34.384 -8.098 6.131 1.00 37.66 1230 GLY A CA 1
ATOM 9842 C C . GLY A 1 1230 ? 34.255 -9.147 5.020 1.00 37.66 1230 GLY A C 1
ATOM 9843 O O . GLY A 1 1230 ? 34.929 -9.011 4.003 1.00 37.66 1230 GLY A O 1
ATOM 9844 N N . ASP A 1 1231 ? 33.391 -10.159 5.178 1.00 45.53 1231 ASP A N 1
ATOM 9845 C CA . ASP A 1 1231 ? 33.138 -11.158 4.136 1.00 45.53 1231 ASP A CA 1
ATOM 9846 C C . ASP A 1 1231 ? 32.303 -10.528 3.005 1.00 45.53 1231 ASP A C 1
ATOM 9848 O O . ASP A 1 1231 ? 31.283 -9.881 3.260 1.00 45.53 1231 ASP A O 1
ATOM 9852 N N . VAL A 1 1232 ? 32.688 -10.742 1.743 1.00 45.69 1232 VAL A N 1
ATOM 9853 C CA . VAL A 1 1232 ? 31.880 -10.313 0.589 1.00 45.69 1232 VAL A CA 1
ATOM 9854 C C . VAL A 1 1232 ? 30.611 -11.164 0.504 1.00 45.69 1232 VAL A C 1
ATOM 9856 O O . VAL A 1 1232 ? 30.672 -12.392 0.390 1.00 45.69 1232 VAL A O 1
ATOM 9859 N N . LYS A 1 1233 ? 29.440 -10.519 0.530 1.00 46.19 1233 LYS A N 1
ATOM 9860 C CA . LYS A 1 1233 ? 28.145 -11.165 0.300 1.00 46.19 1233 LYS A CA 1
ATOM 9861 C C . LYS A 1 1233 ? 27.427 -10.557 -0.889 1.00 46.19 1233 LYS A C 1
ATOM 9863 O O . LYS A 1 1233 ? 27.268 -9.349 -1.006 1.00 46.19 1233 LYS A O 1
ATOM 9868 N N . PHE A 1 1234 ? 26.919 -11.443 -1.734 1.00 49.47 1234 PHE A N 1
ATOM 9869 C CA . PHE A 1 1234 ? 26.011 -11.073 -2.805 1.00 49.47 1234 PHE A CA 1
ATOM 9870 C C . PHE A 1 1234 ? 24.595 -10.982 -2.272 1.00 49.47 1234 PHE A C 1
ATOM 9872 O O . PHE A 1 1234 ? 24.053 -11.957 -1.741 1.00 49.47 1234 PHE A O 1
ATOM 9879 N N . LYS A 1 1235 ? 24.008 -9.802 -2.429 1.00 53.06 1235 LYS A N 1
ATOM 9880 C CA . LYS A 1 1235 ? 22.606 -9.543 -2.158 1.00 53.06 1235 LYS A CA 1
ATOM 9881 C C . LYS A 1 1235 ? 21.893 -9.402 -3.493 1.00 53.06 1235 LYS A C 1
ATOM 9883 O O . LYS A 1 1235 ? 22.085 -8.419 -4.195 1.00 53.06 1235 LYS A O 1
ATOM 9888 N N . ALA A 1 1236 ? 21.058 -10.384 -3.820 1.00 49.09 1236 ALA A N 1
ATOM 9889 C CA . ALA A 1 1236 ? 20.155 -10.296 -4.957 1.00 49.09 1236 ALA A CA 1
ATOM 9890 C C . ALA A 1 1236 ? 19.091 -9.218 -4.680 1.00 49.09 1236 ALA A C 1
ATOM 9892 O O . ALA A 1 1236 ? 18.048 -9.496 -4.078 1.00 49.09 1236 ALA A O 1
ATOM 9893 N N . ASN A 1 1237 ? 19.390 -7.989 -5.096 1.00 55.59 1237 ASN A N 1
ATOM 9894 C CA . ASN A 1 1237 ? 18.382 -6.988 -5.399 1.00 55.59 1237 ASN A CA 1
ATOM 9895 C C . ASN A 1 1237 ? 17.608 -7.462 -6.629 1.00 55.59 1237 ASN A C 1
ATOM 9897 O O . ASN A 1 1237 ? 18.126 -8.215 -7.455 1.00 55.59 1237 ASN A O 1
ATOM 9901 N N . VAL A 1 1238 ? 16.352 -7.042 -6.746 1.00 55.50 1238 VAL A N 1
ATOM 9902 C CA . VAL A 1 1238 ? 15.517 -7.446 -7.874 1.00 55.50 1238 VAL A CA 1
ATOM 9903 C C . VAL A 1 1238 ? 14.721 -6.254 -8.384 1.00 55.50 1238 VAL A C 1
ATOM 9905 O O . VAL A 1 1238 ? 14.107 -5.538 -7.586 1.00 55.50 1238 VAL A O 1
ATOM 9908 N N . ARG A 1 1239 ? 14.792 -6.048 -9.699 1.00 54.56 1239 ARG A N 1
ATOM 9909 C CA . ARG A 1 1239 ? 14.137 -4.979 -10.461 1.00 54.56 1239 ARG A CA 1
ATOM 9910 C C . ARG A 1 1239 ? 12.946 -5.534 -11.239 1.00 54.56 1239 ARG A C 1
ATOM 9912 O O . ARG A 1 1239 ? 13.070 -6.682 -11.722 1.00 54.56 1239 ARG A O 1
#

Sequence (1239 aa):
MSENSLAYKDDDISVIEGNKDELIVFKNIKDKHSFLELLKLNNQNNNRTLVALHSGENTKKFMGKYQNYTGKIFLCLDGDRAGNMMTLKILTDMNGKNIKDIRPLYGISENGNQNLSEYLENKLGVQKKNTILVEQRKSQDGYINTRSNGISDTQHLGTEASERSSGKPIPNSQSEQNGNNQGGQTMGSNHVGNGLAGTGWSDLGNAARERPSSGAQPQNDEEDEGRKHSVGGIISGRTLSDRTGSELNTSHKNNEDVAILISKYKGQKVNNEQVAEIVSATCFVSRDRKIILSENFNLTDDLKDICSQFKSGGTAKEGRGILDEYYTDSKIVDAIRNLIKDQFKNRQEISVLEPSVGTGNFLYAAKELGVKTNVTAFEINETTAKIAKVFHPEADIHLRSFETEFIDERGNKREFSEKYDLVIGNPPYGEHRGLYKGLGEEPKISKYEDYFVKRSLDSLKPDGILAMVLPSGWLNRQSQLKNAQLIEGFRLPSGVFAGTGIGTDIIILKKDSQKISRDISDYFEINPEKILGETREKTNRFGRKENYVHGNLEDALLKIERLRGKIEVERIGNLFEDLFLEAEESKIILKNKDSEDKSESITETKPDEVYLTETHEKVEQVLLALNAVKFKSPAITKEIDKYKELQSQITNESQKFDQNRIDDILQRADKIIQSYSGKNTEYRIQTQVELKKGVLKYQFLKSDDIVNTSLQNSSELSKQQIEAFQDTSYDGTLHNHGKHSQFANYIGGKWVHDFYYAEGNIYAKLQQLEKDKDIIGSGTAGQYEKQKALLESVLPKAKSLDEIFISPNHEFIHQFDLGYIEKDQWNSSTRQTEAVMVSYNLAEKFKDFVGTLSSEAFAGSSAWEVRSFVDNETVTGSDKERNALVRERRKAAANDLFYKFLREELSDELRERFVKDFNRNYNNIHVPDYSKFPLFSKIHKNFRGRELKLTEVQKAGIGRQTTKGVGLLAHEVGFGKTLSGILSMHEAVERGNAKRPLIVVPNESILKQWVETIFETIPNAKMNVLGNLGKDYDLSKFDNKDGEITIVTYEGFNNIGFSESITQELASKFSYISESELKSVNAISERDFQKELEKEKEVEGKMKRGKIYDWEDFGFDHLTYDEVHNANHIVGKVRVEDRRFASDFRSQNQQTSKLGINTWMAAQYIQDKNNGRNITLLSATPFTNKPLEYYSILSLIANKRLEESGYFNVNNFFETFMEADNDMEIDARGDVKFKANVR